Protein AF-A0A813H2X5-F1 (afdb_monomer_lite)

Structure (mmCIF, N/CA/C/O backbone):
data_AF-A0A813H2X5-F1
#
_entry.id   AF-A0A813H2X5-F1
#
loop_
_atom_site.group_PDB
_atom_site.id
_atom_site.type_symbol
_atom_site.label_atom_id
_atom_site.label_alt_id
_atom_site.label_comp_id
_atom_site.label_asym_id
_atom_site.label_entity_id
_atom_site.label_seq_id
_atom_site.pdbx_PDB_ins_code
_atom_site.Cartn_x
_atom_site.Cartn_y
_atom_site.Cartn_z
_atom_site.occupancy
_atom_site.B_iso_or_equiv
_atom_site.auth_seq_id
_atom_site.auth_comp_id
_atom_site.auth_asym_id
_atom_site.auth_atom_id
_atom_site.pdbx_PDB_model_num
ATOM 1 N N . MET A 1 1 ? -0.940 -72.396 16.555 1.00 28.80 1 MET A N 1
ATOM 2 C CA . MET A 1 1 ? -1.279 -72.680 15.144 1.00 28.80 1 MET A CA 1
ATOM 3 C C . MET A 1 1 ? -0.343 -71.810 14.310 1.00 28.80 1 MET A C 1
ATOM 5 O O . MET A 1 1 ? -0.464 -70.601 14.408 1.00 28.80 1 MET A O 1
ATOM 9 N N . CYS A 1 2 ? 0.799 -72.329 13.843 1.00 23.67 2 CYS A N 1
ATOM 10 C CA . CYS A 1 2 ? 0.941 -73.139 12.612 1.00 23.67 2 CYS A CA 1
ATOM 11 C C . CYS A 1 2 ? 0.670 -72.245 11.380 1.00 23.67 2 CYS A C 1
ATOM 13 O O . CYS A 1 2 ? -0.500 -72.025 11.098 1.00 23.67 2 CYS A O 1
ATOM 15 N N . ALA A 1 3 ? 1.621 -71.555 10.729 1.00 30.78 3 ALA A N 1
ATOM 16 C CA . ALA A 1 3 ? 3.042 -71.796 10.380 1.00 30.78 3 ALA A CA 1
ATOM 17 C C . ALA A 1 3 ? 3.265 -72.706 9.154 1.00 30.78 3 ALA A C 1
ATOM 19 O O . ALA A 1 3 ? 2.724 -73.807 9.146 1.00 30.78 3 ALA A O 1
ATOM 20 N N . PHE A 1 4 ? 4.106 -72.267 8.199 1.00 29.14 4 PHE A N 1
ATOM 21 C CA . PHE A 1 4 ? 5.165 -73.069 7.551 1.00 29.14 4 PHE A CA 1
ATOM 22 C C . PHE A 1 4 ? 6.146 -72.205 6.722 1.00 29.14 4 PHE A C 1
ATOM 24 O O . PHE A 1 4 ? 5.754 -71.169 6.195 1.00 29.14 4 PHE A O 1
ATOM 31 N N . ASP A 1 5 ? 7.407 -72.652 6.674 1.00 32.97 5 ASP A N 1
ATOM 32 C CA . ASP A 1 5 ? 8.630 -72.082 6.054 1.00 32.97 5 ASP A CA 1
ATOM 33 C C . ASP A 1 5 ? 9.760 -73.152 6.240 1.00 32.97 5 ASP A C 1
ATOM 35 O O . ASP A 1 5 ? 9.507 -74.097 7.005 1.00 32.97 5 ASP A O 1
ATOM 39 N N . PRO A 1 6 ? 11.020 -73.062 5.740 1.00 67.94 6 PRO A N 1
ATOM 40 C CA . PRO A 1 6 ? 11.612 -72.475 4.524 1.00 67.94 6 PRO A CA 1
ATOM 41 C C . PRO A 1 6 ? 12.123 -73.636 3.593 1.00 67.94 6 PRO A C 1
ATOM 43 O O . PRO A 1 6 ? 11.286 -74.525 3.409 1.00 67.94 6 PRO A O 1
ATOM 46 N N . PRO A 1 7 ? 13.354 -73.748 2.979 1.00 56.94 7 PRO A N 1
ATOM 47 C CA . PRO A 1 7 ? 14.744 -73.440 3.448 1.00 56.94 7 PRO A CA 1
ATOM 48 C C . PRO A 1 7 ? 15.695 -72.792 2.377 1.00 56.94 7 PRO A C 1
ATOM 50 O O . PRO A 1 7 ? 15.273 -72.553 1.253 1.00 56.94 7 PRO A O 1
ATOM 53 N N . ALA A 1 8 ? 17.019 -72.590 2.548 1.00 38.06 8 ALA A N 1
ATOM 54 C CA . ALA A 1 8 ? 17.876 -72.074 3.646 1.00 38.06 8 ALA A CA 1
ATOM 55 C C . ALA A 1 8 ? 19.363 -71.972 3.172 1.00 38.06 8 ALA A C 1
ATOM 57 O O . ALA A 1 8 ? 19.760 -72.783 2.337 1.00 38.06 8 ALA A O 1
ATOM 58 N N . ASN A 1 9 ? 20.190 -71.052 3.725 1.00 29.28 9 ASN A N 1
ATOM 59 C CA . ASN A 1 9 ? 21.574 -71.298 4.238 1.00 29.28 9 ASN A CA 1
ATOM 60 C C . ASN A 1 9 ? 22.358 -70.020 4.673 1.00 29.28 9 ASN A C 1
ATOM 62 O O . ASN A 1 9 ? 21.986 -68.901 4.338 1.00 29.28 9 ASN A O 1
ATOM 66 N N . LEU A 1 10 ? 23.422 -70.226 5.471 1.00 30.28 10 LEU A N 1
ATOM 67 C CA . LEU A 1 10 ? 24.264 -69.278 6.260 1.00 30.28 10 LEU A CA 1
ATOM 68 C C . LEU A 1 10 ? 25.773 -69.677 6.123 1.00 30.28 10 LEU A C 1
ATOM 70 O O . LEU A 1 10 ? 25.998 -70.573 5.303 1.00 30.28 10 LEU A O 1
ATOM 74 N N . PRO A 1 11 ? 26.816 -69.149 6.846 1.00 51.69 11 PRO A N 1
ATOM 75 C CA . PRO A 1 11 ? 26.932 -68.209 8.007 1.00 51.69 11 PRO A CA 1
ATOM 76 C C . PRO A 1 11 ? 27.873 -66.982 7.754 1.00 51.69 11 PRO A C 1
ATOM 78 O O . PRO A 1 11 ? 28.394 -66.859 6.654 1.00 51.69 11 PRO A O 1
ATOM 81 N N . GLN A 1 12 ? 28.179 -65.989 8.621 1.00 32.91 12 GLN A N 1
ATOM 82 C CA . GLN A 1 12 ? 27.922 -65.570 10.032 1.00 32.91 12 GLN A CA 1
ATOM 83 C C . GLN A 1 12 ? 29.188 -65.486 10.940 1.00 32.91 12 GLN A C 1
ATOM 85 O O . GLN A 1 12 ? 29.735 -66.518 11.317 1.00 32.91 12 GLN A O 1
ATOM 90 N N . ALA A 1 13 ? 29.593 -64.256 11.333 1.00 30.38 13 ALA A N 1
ATOM 91 C CA . ALA A 1 13 ? 30.562 -63.873 12.398 1.00 30.38 13 ALA A CA 1
ATOM 92 C C . ALA A 1 13 ? 30.689 -62.318 12.499 1.00 30.38 13 ALA A C 1
ATOM 94 O O . ALA A 1 13 ? 30.362 -61.664 11.514 1.00 30.38 13 ALA A O 1
ATOM 95 N N . PHE A 1 14 ? 31.206 -61.637 13.546 1.00 28.62 14 PHE A N 1
ATOM 96 C CA . PHE A 1 14 ? 31.135 -61.787 15.025 1.00 28.62 14 PHE A CA 1
ATOM 97 C C . PHE A 1 14 ? 31.466 -60.412 15.713 1.00 28.62 14 PHE A C 1
ATOM 99 O O . PHE A 1 14 ? 31.748 -59.435 15.024 1.00 28.62 14 PHE A O 1
ATOM 106 N N . LEU A 1 15 ? 31.433 -60.327 17.054 1.00 33.44 15 LEU A N 1
ATOM 107 C CA . LEU A 1 15 ? 31.802 -59.186 17.952 1.00 33.44 15 LEU A CA 1
ATOM 108 C C . LEU A 1 15 ? 32.946 -59.626 18.935 1.00 33.44 15 LEU A C 1
ATOM 110 O O . LEU A 1 15 ? 33.254 -60.819 18.861 1.00 33.44 15 LEU A O 1
ATOM 114 N N . PRO A 1 16 ? 33.576 -58.820 19.857 1.00 41.69 16 PRO A N 1
ATOM 115 C CA . PRO A 1 16 ? 33.078 -57.609 20.563 1.00 41.69 16 PRO A CA 1
ATOM 116 C C . PRO A 1 16 ? 34.126 -56.522 21.015 1.00 41.69 16 PRO A C 1
ATOM 118 O O . PRO A 1 16 ? 35.284 -56.528 20.609 1.00 41.69 16 PRO A O 1
ATOM 121 N N . SER A 1 17 ? 33.707 -55.632 21.936 1.00 30.89 17 SER A N 1
ATOM 122 C CA . SER A 1 17 ? 34.506 -54.726 22.817 1.00 30.89 17 SER A CA 1
ATOM 123 C C . SER A 1 17 ? 34.285 -55.110 24.311 1.00 30.89 17 SER A C 1
ATOM 125 O O . SER A 1 17 ? 33.489 -56.027 24.534 1.00 30.89 17 SER A O 1
ATOM 127 N N . PRO A 1 18 ? 34.801 -54.419 25.368 1.00 60.88 18 PRO A N 1
ATOM 128 C CA . PRO A 1 18 ? 35.906 -53.448 25.540 1.00 60.88 18 PRO A CA 1
ATOM 129 C C . PRO A 1 18 ? 36.964 -53.979 26.569 1.00 60.88 18 PRO A C 1
ATOM 131 O O . PRO A 1 18 ? 37.093 -55.199 26.683 1.00 60.88 18 PRO A O 1
ATOM 134 N N . PRO A 1 19 ? 37.746 -53.143 27.310 1.00 46.22 19 PRO A N 1
ATOM 135 C CA . PRO A 1 19 ? 37.416 -52.867 28.734 1.00 46.22 19 PRO A CA 1
ATOM 136 C C . PRO A 1 19 ? 37.902 -51.491 29.298 1.00 46.22 19 PRO A C 1
ATOM 138 O O . PRO A 1 19 ? 38.304 -50.603 28.552 1.00 46.22 19 PRO A O 1
ATOM 141 N N . VAL A 1 20 ? 37.850 -51.311 30.632 1.00 32.16 20 VAL A N 1
ATOM 142 C CA . VAL A 1 20 ? 38.129 -50.078 31.422 1.00 32.16 20 VAL A CA 1
ATOM 143 C C . VAL A 1 20 ? 38.960 -50.424 32.684 1.00 32.16 20 VAL A C 1
ATOM 145 O O . VAL A 1 20 ? 38.742 -51.516 33.196 1.00 32.16 20 VAL A O 1
ATOM 148 N N . LEU A 1 21 ? 39.845 -49.534 33.205 1.00 28.89 21 LEU A N 1
ATOM 149 C CA . LEU A 1 21 ? 39.993 -49.141 34.648 1.00 28.89 21 LEU A CA 1
ATOM 150 C C . LEU A 1 21 ? 41.257 -48.285 35.009 1.00 28.89 21 LEU A C 1
ATOM 152 O O . LEU A 1 21 ? 42.390 -48.688 34.785 1.00 28.89 21 LEU A O 1
ATOM 156 N N . THR A 1 22 ? 41.015 -47.134 35.660 1.00 30.25 22 THR A N 1
ATOM 157 C CA . THR A 1 22 ? 41.721 -46.452 36.796 1.00 30.25 22 THR A CA 1
ATOM 158 C C . THR A 1 22 ? 43.211 -46.692 37.172 1.00 30.25 22 THR A C 1
ATOM 160 O O . THR A 1 22 ? 43.576 -47.818 37.501 1.00 30.25 22 THR A O 1
ATOM 163 N N . SER A 1 23 ? 43.986 -45.613 37.446 1.00 28.77 23 SER A N 1
ATOM 164 C CA . SER A 1 23 ? 44.475 -45.196 38.810 1.00 28.77 23 SER A CA 1
ATOM 165 C C . SER A 1 23 ? 45.650 -44.159 38.834 1.00 28.77 23 SER A C 1
ATOM 167 O O . SER A 1 23 ? 46.313 -43.924 37.832 1.00 28.77 23 SER A O 1
ATOM 169 N N . HIS A 1 24 ? 45.870 -43.508 39.993 1.00 32.19 24 HIS A N 1
ATOM 170 C CA . HIS A 1 24 ? 46.960 -42.557 40.379 1.00 32.19 24 HIS A CA 1
ATOM 171 C C . HIS A 1 24 ? 48.002 -43.278 41.308 1.00 32.19 24 HIS A C 1
ATOM 173 O O . HIS A 1 24 ? 47.614 -44.364 41.748 1.00 32.19 24 HIS A O 1
ATOM 179 N N . PRO A 1 25 ? 49.225 -42.769 41.704 1.00 45.41 25 PRO A N 1
ATOM 180 C CA . PRO A 1 25 ? 49.528 -41.370 42.126 1.00 45.41 25 PRO A CA 1
ATOM 181 C C . PRO A 1 25 ? 50.997 -40.780 42.109 1.00 45.41 25 PRO A C 1
ATOM 183 O O . PRO A 1 25 ? 51.996 -41.468 41.957 1.00 45.41 25 PRO A O 1
ATOM 186 N N . THR A 1 26 ? 51.082 -39.457 42.366 1.00 29.23 26 THR A N 1
ATOM 187 C CA . THR A 1 26 ? 52.107 -38.620 43.085 1.00 29.23 26 THR A CA 1
ATOM 188 C C . THR A 1 26 ? 53.646 -38.835 43.049 1.00 29.23 26 THR A C 1
ATOM 190 O O . THR A 1 26 ? 54.148 -39.757 43.687 1.00 29.23 26 THR A O 1
ATOM 193 N N . LEU A 1 27 ? 54.380 -37.789 42.600 1.00 25.11 27 LEU A N 1
ATOM 194 C CA . LEU A 1 27 ? 55.475 -37.024 43.288 1.00 25.11 27 LEU A CA 1
ATOM 195 C C . LEU A 1 27 ? 55.768 -35.719 42.466 1.00 25.11 27 LEU A C 1
ATOM 197 O O . LEU A 1 27 ? 55.386 -35.717 41.300 1.00 25.11 27 LEU A O 1
ATOM 201 N N . ARG A 1 28 ? 56.312 -34.540 42.864 1.00 28.05 28 ARG A N 1
ATOM 202 C CA . ARG A 1 28 ? 56.891 -33.827 44.054 1.00 28.05 28 ARG A CA 1
ATOM 203 C C . ARG A 1 28 ? 58.421 -33.532 44.037 1.00 28.05 28 ARG A C 1
ATOM 205 O O . ARG A 1 28 ? 59.175 -34.389 43.604 1.00 28.05 28 ARG A O 1
ATOM 212 N N . ILE A 1 29 ? 58.821 -32.370 44.616 1.00 28.50 29 ILE A N 1
ATOM 213 C CA . ILE A 1 29 ? 60.183 -31.739 44.719 1.00 28.50 29 ILE A CA 1
ATOM 214 C C . ILE A 1 29 ? 60.594 -31.037 43.391 1.00 28.50 29 ILE A C 1
ATOM 216 O O . ILE A 1 29 ? 60.561 -31.675 42.350 1.00 28.50 29 ILE A O 1
ATOM 220 N N . GLU A 1 30 ? 60.673 -29.693 43.279 1.00 27.39 30 GLU A N 1
ATOM 221 C CA . GLU A 1 30 ? 61.691 -28.701 43.755 1.00 27.39 30 GLU A CA 1
ATOM 222 C C . GLU A 1 30 ? 63.065 -28.824 43.032 1.00 27.39 30 GLU A C 1
ATOM 224 O O . GLU A 1 30 ? 63.452 -29.922 42.661 1.00 27.39 30 GLU A O 1
ATOM 229 N N . MET A 1 31 ? 63.857 -27.771 42.747 1.00 26.34 31 MET A N 1
ATOM 230 C CA . MET A 1 31 ? 63.874 -26.373 43.233 1.00 26.34 31 MET A CA 1
ATOM 231 C C . MET A 1 31 ? 64.320 -25.354 42.135 1.00 26.34 31 MET A C 1
ATOM 233 O O . MET A 1 31 ? 64.331 -25.674 40.952 1.00 26.34 31 MET A O 1
ATOM 237 N N . ALA A 1 32 ? 64.620 -24.101 42.507 1.00 27.66 32 ALA A N 1
ATOM 238 C CA . ALA A 1 32 ? 64.629 -22.913 41.635 1.00 27.66 32 ALA A CA 1
ATOM 239 C C . ALA A 1 32 ? 65.951 -22.547 40.902 1.00 27.66 32 ALA A C 1
ATOM 241 O O . ALA A 1 32 ? 67.027 -23.000 41.280 1.00 27.66 32 ALA A O 1
ATOM 242 N N . ALA A 1 33 ? 65.814 -21.567 39.982 1.00 26.69 33 ALA A N 1
ATOM 243 C CA . ALA A 1 33 ? 66.721 -20.432 39.678 1.00 26.69 33 ALA A CA 1
ATOM 244 C C . ALA A 1 33 ? 67.453 -20.382 38.312 1.00 26.69 33 ALA A C 1
ATOM 246 O O . ALA A 1 33 ? 68.405 -21.120 38.088 1.00 26.69 33 ALA A O 1
ATOM 247 N N . ALA A 1 34 ? 67.112 -19.372 37.487 1.00 28.42 34 ALA A N 1
ATOM 248 C CA . ALA A 1 34 ? 68.069 -18.519 36.751 1.00 28.42 34 ALA A CA 1
ATOM 249 C C . ALA A 1 34 ? 67.405 -17.250 36.148 1.00 28.42 34 ALA A C 1
ATOM 251 O O . ALA A 1 34 ? 66.323 -17.318 35.577 1.00 28.42 34 ALA A O 1
ATOM 252 N N . SER A 1 35 ? 68.092 -16.107 36.287 1.00 32.16 35 SER A N 1
ATOM 253 C CA . SER A 1 35 ? 68.053 -14.859 35.482 1.00 32.16 35 SER A CA 1
ATOM 254 C C . SER A 1 35 ? 66.850 -14.527 34.570 1.00 32.16 35 SER A C 1
ATOM 256 O O . SER A 1 35 ? 66.618 -15.158 33.541 1.00 32.16 35 SER A O 1
ATOM 258 N N . ALA A 1 36 ? 66.212 -13.386 34.848 1.00 41.78 36 ALA A N 1
ATOM 259 C CA . ALA A 1 36 ? 65.221 -12.747 33.982 1.00 41.78 36 ALA A CA 1
ATOM 260 C C . ALA A 1 36 ? 65.775 -12.296 32.610 1.00 41.78 36 ALA A C 1
ATOM 262 O O . ALA A 1 36 ? 66.850 -11.705 32.529 1.00 41.78 36 ALA A O 1
ATOM 263 N N . THR A 1 37 ? 64.984 -12.481 31.543 1.00 41.88 37 THR A N 1
ATOM 264 C CA . THR A 1 37 ? 65.067 -11.678 30.291 1.00 41.88 37 THR A CA 1
ATOM 265 C C . THR A 1 37 ? 63.808 -11.728 29.400 1.00 41.88 37 THR A C 1
ATOM 267 O O . THR A 1 37 ? 63.763 -11.044 28.384 1.00 41.88 37 THR A O 1
ATOM 270 N N . TRP A 1 38 ? 62.753 -12.471 29.772 1.00 36.12 38 TRP A N 1
ATOM 271 C CA . TRP A 1 38 ? 61.613 -12.793 28.886 1.00 36.12 38 TRP A CA 1
ATOM 272 C C . TRP A 1 38 ? 60.228 -12.308 29.370 1.00 36.12 38 TRP A C 1
ATOM 274 O O . TRP A 1 38 ? 59.203 -12.911 29.068 1.00 36.12 38 TRP A O 1
ATOM 284 N N . GLN A 1 39 ? 60.162 -11.183 30.095 1.00 35.19 39 GLN A N 1
ATOM 285 C CA . GLN A 1 39 ? 58.904 -10.644 30.659 1.00 35.19 39 GLN A CA 1
ATOM 286 C C . GLN A 1 39 ? 58.348 -9.370 29.989 1.00 35.19 39 GLN A C 1
ATOM 288 O O . GLN A 1 39 ? 57.443 -8.742 30.529 1.00 35.19 39 GLN A O 1
ATOM 293 N N . ARG A 1 40 ? 58.819 -9.007 28.784 1.00 39.59 40 ARG A N 1
ATOM 294 C CA . ARG A 1 40 ? 58.164 -7.979 27.937 1.00 39.59 40 ARG A CA 1
ATOM 295 C C . ARG A 1 40 ? 57.463 -8.519 26.681 1.00 39.59 40 ARG A C 1
ATOM 297 O O . ARG A 1 40 ? 56.624 -7.817 26.137 1.00 39.59 40 ARG A O 1
ATOM 304 N N . ALA A 1 41 ? 57.719 -9.765 26.274 1.00 42.12 41 ALA A N 1
ATOM 305 C CA . ALA A 1 41 ? 56.999 -10.405 25.163 1.00 42.12 41 ALA A CA 1
ATOM 306 C C . ALA A 1 41 ? 55.630 -10.980 25.593 1.00 42.12 41 ALA A C 1
ATOM 308 O O . ALA A 1 41 ? 54.628 -10.796 24.906 1.00 42.12 41 ALA A O 1
ATOM 309 N N . ALA A 1 42 ? 55.563 -11.626 26.764 1.00 41.47 42 ALA A N 1
ATOM 310 C CA . ALA A 1 42 ? 54.355 -12.319 27.228 1.00 41.47 42 ALA A CA 1
ATOM 311 C C . ALA A 1 42 ? 53.166 -11.386 27.549 1.00 41.47 42 ALA A C 1
ATOM 313 O O . ALA A 1 42 ? 52.016 -11.786 27.399 1.00 41.47 42 ALA A 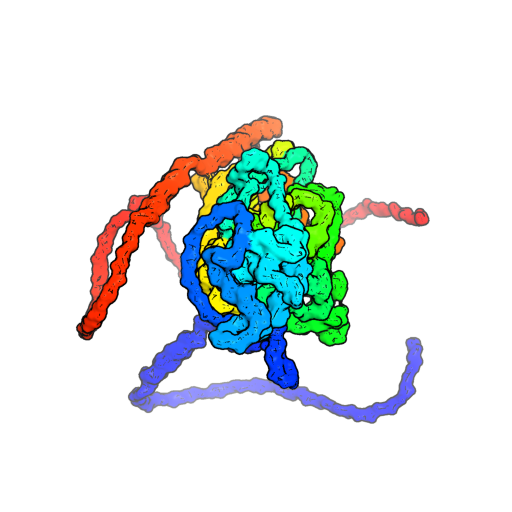O 1
ATOM 314 N N . LEU A 1 43 ? 53.427 -10.137 27.956 1.00 37.12 43 LEU A N 1
ATOM 315 C CA . LEU A 1 43 ? 52.379 -9.153 28.270 1.00 37.12 43 LEU A CA 1
ATOM 316 C C . LEU A 1 43 ? 51.703 -8.564 27.019 1.00 37.12 43 LEU A C 1
ATOM 318 O O . LEU A 1 43 ? 50.524 -8.231 27.075 1.00 37.12 43 LEU A O 1
ATOM 322 N N . LEU A 1 44 ? 52.410 -8.507 25.885 1.00 41.44 44 LEU A N 1
ATOM 323 C CA . LEU A 1 44 ? 51.819 -8.166 24.584 1.00 41.44 44 LEU A CA 1
ATOM 324 C C . LEU A 1 44 ? 50.960 -9.318 24.043 1.00 41.44 44 LEU A C 1
ATOM 326 O O . LEU A 1 44 ? 49.841 -9.084 23.597 1.00 41.44 44 LEU A O 1
ATOM 330 N N . ALA A 1 45 ? 51.433 -10.564 24.167 1.00 46.09 45 ALA A N 1
ATOM 331 C CA . ALA A 1 45 ? 50.651 -11.744 23.792 1.00 46.09 45 ALA A CA 1
ATOM 332 C C . ALA A 1 45 ? 49.352 -11.883 24.615 1.00 46.09 45 ALA A C 1
ATOM 334 O O . ALA A 1 45 ? 48.307 -12.212 24.061 1.00 46.09 45 ALA A O 1
ATOM 335 N N . ALA A 1 46 ? 49.392 -11.580 25.918 1.00 40.66 46 ALA A N 1
ATOM 336 C CA . ALA A 1 46 ? 48.212 -11.639 26.783 1.00 40.66 46 ALA A CA 1
ATOM 337 C C . ALA A 1 46 ? 47.155 -10.564 26.455 1.00 40.66 46 ALA A C 1
ATOM 339 O O . ALA A 1 46 ? 45.964 -10.866 26.486 1.00 40.66 46 ALA A O 1
ATOM 340 N N . LEU A 1 47 ? 47.560 -9.335 26.100 1.00 36.31 47 LEU A N 1
ATOM 341 C CA . LEU A 1 47 ? 46.610 -8.299 25.663 1.00 36.31 47 LEU A CA 1
ATOM 342 C C . LEU A 1 47 ? 45.978 -8.629 24.302 1.00 36.31 47 LEU A C 1
ATOM 344 O O . LEU A 1 47 ? 44.775 -8.443 24.132 1.00 36.31 47 LEU A O 1
ATOM 348 N N . LEU A 1 48 ? 46.762 -9.165 23.359 1.00 38.97 48 LEU A N 1
ATOM 349 C CA . LEU A 1 48 ? 46.269 -9.544 22.029 1.00 38.97 48 LEU A CA 1
ATOM 350 C C . LEU A 1 48 ? 45.291 -10.731 22.050 1.00 38.97 48 LEU A C 1
ATOM 352 O O . LEU A 1 48 ? 44.479 -10.847 21.140 1.00 38.97 48 LEU A O 1
ATOM 356 N N . TRP A 1 49 ? 45.314 -11.578 23.086 1.00 36.38 49 TRP A N 1
ATOM 357 C CA . TRP A 1 49 ? 44.313 -12.642 23.266 1.00 36.38 49 TRP A CA 1
ATOM 358 C C . TRP A 1 49 ? 43.078 -12.203 24.070 1.00 36.38 49 TRP A C 1
ATOM 360 O O . TRP A 1 49 ? 42.004 -12.769 23.890 1.00 36.38 49 TRP A O 1
ATOM 370 N N . ALA A 1 50 ? 43.189 -11.176 24.919 1.00 34.06 50 ALA A N 1
ATOM 371 C CA . ALA A 1 50 ? 42.058 -10.652 25.693 1.00 34.06 50 ALA A CA 1
ATOM 372 C C . ALA A 1 50 ? 41.105 -9.761 24.869 1.00 34.06 50 ALA A C 1
ATOM 374 O O . ALA A 1 50 ? 39.925 -9.670 25.198 1.00 34.06 50 ALA A O 1
ATOM 375 N N . LEU A 1 51 ? 41.596 -9.130 23.795 1.00 33.78 51 LEU A N 1
ATOM 376 C CA . LEU A 1 51 ? 40.782 -8.339 22.858 1.00 33.78 51 LEU A CA 1
ATOM 377 C C . LEU A 1 51 ? 40.153 -9.169 21.722 1.00 33.78 51 LEU A C 1
ATOM 379 O O . LEU A 1 51 ? 39.280 -8.670 21.024 1.00 33.78 51 LEU A O 1
ATOM 383 N N . ALA A 1 52 ? 40.554 -10.434 21.555 1.00 33.66 52 ALA A N 1
ATOM 384 C CA . ALA A 1 52 ? 40.090 -11.319 20.479 1.00 33.66 52 ALA A CA 1
ATOM 385 C C . ALA A 1 52 ? 38.936 -12.264 20.886 1.00 33.66 52 ALA A C 1
ATOM 387 O O . ALA A 1 52 ? 38.581 -13.163 20.130 1.00 33.66 52 ALA A O 1
ATOM 388 N N . ALA A 1 53 ? 38.371 -12.098 22.088 1.00 35.03 53 ALA A N 1
ATOM 389 C CA . ALA A 1 53 ? 37.397 -13.024 22.683 1.00 35.03 53 ALA A CA 1
ATOM 390 C C . ALA A 1 53 ? 36.136 -12.322 23.236 1.00 35.03 53 ALA A C 1
ATOM 392 O O . ALA A 1 53 ? 35.495 -12.830 24.155 1.00 35.03 53 ALA A O 1
ATOM 393 N N . ALA A 1 54 ? 35.806 -11.135 22.711 1.00 34.62 54 ALA A N 1
ATOM 394 C CA . ALA A 1 54 ? 34.725 -10.280 23.216 1.00 34.62 54 ALA A CA 1
ATOM 395 C C . ALA A 1 54 ? 33.843 -9.650 22.115 1.00 34.62 54 ALA A C 1
ATOM 397 O O . ALA A 1 54 ? 33.273 -8.582 22.324 1.00 34.62 54 ALA A O 1
ATOM 398 N N . SER A 1 55 ? 33.682 -10.344 20.986 1.00 28.38 55 SER A N 1
ATOM 399 C CA . SER A 1 55 ? 32.589 -10.117 20.030 1.00 28.38 55 SER A CA 1
ATOM 400 C C . SER A 1 55 ? 31.893 -11.455 19.762 1.00 28.38 55 SER A C 1
ATOM 402 O O . SER A 1 55 ? 32.600 -12.439 19.522 1.00 28.38 55 SER A O 1
ATOM 404 N N . PRO A 1 56 ? 30.549 -11.547 19.787 1.00 28.25 56 PRO A N 1
ATOM 405 C CA . PRO A 1 56 ? 29.871 -12.661 19.135 1.00 28.25 56 PRO A CA 1
ATOM 406 C C . PRO A 1 56 ? 30.186 -12.576 17.636 1.00 28.25 56 PRO A C 1
ATOM 408 O O . PRO A 1 56 ? 30.071 -11.505 17.043 1.00 28.25 56 PRO A O 1
ATOM 411 N N . GLY A 1 57 ? 30.657 -13.674 17.045 1.00 25.11 57 GLY A N 1
ATOM 412 C CA . GLY A 1 57 ? 31.066 -13.679 15.642 1.00 25.11 57 GLY A CA 1
ATOM 413 C C . GLY A 1 57 ? 29.877 -13.421 14.721 1.00 25.11 57 GLY A C 1
ATOM 414 O O . GLY A 1 57 ? 28.894 -14.159 14.774 1.00 25.11 57 GLY A O 1
ATOM 415 N N . LEU A 1 58 ? 29.991 -12.401 13.870 1.00 25.84 58 LEU A N 1
ATOM 416 C CA . LEU A 1 58 ? 29.164 -12.291 12.672 1.00 25.84 58 LEU A CA 1
ATOM 417 C C . LEU A 1 58 ? 29.480 -13.492 11.760 1.00 25.84 58 LEU A C 1
ATOM 419 O O . LEU A 1 58 ? 30.657 -13.847 11.637 1.00 25.84 58 LEU A O 1
ATOM 423 N N . PRO A 1 59 ? 28.482 -14.122 11.121 1.00 27.27 59 PRO A N 1
ATOM 424 C CA . PRO A 1 59 ? 28.726 -15.133 10.101 1.00 27.27 59 PRO A CA 1
ATOM 425 C C . PRO A 1 59 ? 29.181 -14.463 8.792 1.00 27.27 59 PRO A C 1
ATOM 427 O O . PRO A 1 59 ? 28.397 -14.288 7.862 1.00 27.27 59 PRO A O 1
ATOM 430 N N . GLU A 1 60 ? 30.462 -14.094 8.711 1.00 33.56 60 GLU A N 1
ATOM 431 C CA . GLU A 1 60 ? 31.122 -13.789 7.434 1.00 33.56 60 GLU A CA 1
ATOM 432 C C . GLU A 1 60 ? 31.348 -15.086 6.637 1.00 33.56 60 GLU A C 1
ATOM 434 O O . GLU A 1 60 ? 32.445 -15.635 6.630 1.00 33.56 60 GLU A O 1
ATOM 439 N N . ASP A 1 61 ? 30.284 -15.589 6.006 1.00 28.06 61 ASP A N 1
ATOM 440 C CA . ASP A 1 61 ? 30.343 -16.372 4.762 1.00 28.06 61 ASP A CA 1
ATOM 441 C C . ASP A 1 61 ? 28.922 -16.517 4.171 1.00 28.06 61 ASP A C 1
ATOM 443 O O . ASP A 1 61 ? 28.255 -17.543 4.306 1.00 28.06 61 ASP A O 1
ATOM 447 N N . PHE A 1 62 ? 28.463 -15.468 3.477 1.00 31.23 62 PHE A N 1
ATOM 448 C CA . PHE A 1 62 ? 27.370 -15.547 2.495 1.00 31.23 62 PHE A CA 1
ATOM 449 C C . PHE A 1 62 ? 27.901 -15.243 1.078 1.00 31.23 62 PHE A C 1
ATOM 451 O O . PHE A 1 62 ? 27.587 -14.195 0.507 1.00 31.23 62 PHE A O 1
ATOM 458 N N . PRO A 1 63 ? 28.739 -16.117 0.490 1.00 33.88 63 PRO A N 1
ATOM 459 C CA . PRO A 1 63 ? 29.006 -16.060 -0.939 1.00 33.88 63 PRO A CA 1
ATOM 460 C C . PRO A 1 63 ? 27.751 -16.461 -1.735 1.00 33.88 63 PRO A C 1
ATOM 462 O O . PRO A 1 63 ? 27.026 -17.373 -1.346 1.00 33.88 63 PRO A O 1
ATOM 465 N N . GLU A 1 64 ? 27.564 -15.819 -2.891 1.00 32.44 64 GLU A N 1
ATOM 466 C CA . GLU A 1 64 ? 26.694 -16.278 -3.989 1.00 32.44 64 GLU A CA 1
ATOM 467 C C . GLU A 1 64 ? 25.171 -16.313 -3.703 1.00 32.44 64 GLU A C 1
ATOM 469 O O . GLU A 1 64 ? 24.534 -17.359 -3.584 1.00 32.44 64 GLU A O 1
ATOM 474 N N . ASP A 1 65 ? 24.596 -15.102 -3.672 1.00 37.97 65 ASP A N 1
ATOM 475 C CA . ASP A 1 65 ? 23.331 -14.694 -4.324 1.00 37.97 65 ASP A CA 1
ATOM 476 C C . ASP A 1 65 ? 22.585 -15.816 -5.092 1.00 37.97 65 ASP A C 1
ATOM 478 O O . ASP A 1 65 ? 23.010 -16.247 -6.167 1.00 37.97 65 ASP A O 1
ATOM 482 N N . ASP A 1 66 ? 21.438 -16.272 -4.573 1.00 41.91 66 ASP A N 1
ATOM 483 C CA . ASP A 1 66 ? 20.668 -17.376 -5.167 1.00 41.91 66 ASP A CA 1
ATOM 484 C C . ASP A 1 66 ? 19.556 -16.954 -6.140 1.00 41.91 66 ASP A C 1
ATOM 486 O O . ASP A 1 66 ? 18.827 -17.804 -6.664 1.00 41.91 66 ASP A O 1
ATOM 490 N N . GLU A 1 67 ? 19.483 -15.660 -6.447 1.00 43.81 67 GLU A N 1
ATOM 491 C CA . GLU A 1 67 ? 18.827 -15.137 -7.647 1.00 43.81 67 GLU A CA 1
ATOM 492 C C . GLU A 1 67 ? 19.831 -15.050 -8.829 1.00 43.81 67 GLU A C 1
ATOM 494 O O . GLU A 1 67 ? 19.429 -14.963 -9.997 1.00 43.81 67 GLU A O 1
ATOM 499 N N . CYS A 1 68 ? 21.143 -15.147 -8.549 1.00 37.88 68 CYS A N 1
ATOM 500 C CA . CYS A 1 68 ? 22.241 -14.917 -9.494 1.00 37.88 68 CYS A CA 1
ATOM 501 C C . CYS A 1 68 ? 23.349 -16.000 -9.480 1.00 37.88 68 CYS A C 1
ATOM 503 O O . CYS A 1 68 ? 24.518 -15.672 -9.272 1.00 37.88 68 CYS A O 1
ATOM 505 N N . MET A 1 69 ? 23.039 -17.267 -9.803 1.00 35.53 69 MET A N 1
ATOM 506 C CA . MET A 1 69 ? 24.073 -18.305 -10.005 1.00 35.53 69 MET A CA 1
ATOM 507 C C . MET A 1 69 ? 24.101 -18.933 -11.404 1.00 35.53 69 MET A C 1
ATOM 509 O O . MET A 1 69 ? 23.072 -19.303 -11.975 1.00 35.53 69 MET A O 1
ATOM 513 N N . ALA A 1 70 ? 25.319 -19.044 -11.947 1.00 32.31 70 ALA A N 1
ATOM 514 C CA . ALA A 1 70 ? 25.597 -19.404 -13.337 1.00 32.31 70 ALA A CA 1
ATOM 515 C C . ALA A 1 70 ? 25.177 -20.838 -13.705 1.00 32.31 70 ALA A C 1
ATOM 517 O O . ALA A 1 70 ? 25.161 -21.750 -12.875 1.00 32.31 70 ALA A O 1
ATOM 518 N N . ASP A 1 71 ? 24.869 -21.049 -14.987 1.00 35.91 71 ASP A N 1
ATOM 519 C CA . ASP A 1 71 ? 24.574 -22.383 -15.510 1.00 35.91 71 ASP A CA 1
ATOM 520 C C . ASP A 1 71 ? 25.846 -23.174 -15.880 1.00 35.91 71 ASP A C 1
ATOM 522 O O . ASP A 1 71 ? 26.957 -22.647 -15.974 1.00 35.91 71 ASP A O 1
ATOM 526 N N . SER A 1 72 ? 25.679 -24.477 -16.122 1.00 37.06 72 SER A N 1
ATOM 527 C CA . SER A 1 72 ? 26.778 -25.396 -16.460 1.00 37.06 72 SER A CA 1
ATOM 528 C C . SER A 1 72 ? 27.422 -25.160 -17.840 1.00 37.06 72 SER A C 1
ATOM 530 O O . SER A 1 72 ? 28.348 -25.886 -18.203 1.00 37.06 72 SER A O 1
ATOM 532 N N . SER A 1 73 ? 26.981 -24.148 -18.599 1.00 38.94 73 SER A N 1
ATOM 533 C CA . SER A 1 73 ? 27.648 -23.673 -19.820 1.00 38.94 73 SER A CA 1
ATOM 534 C C . SER A 1 73 ? 28.587 -22.480 -19.583 1.00 38.94 73 SER A C 1
ATOM 536 O O . SER A 1 73 ? 29.328 -22.106 -20.492 1.00 38.94 73 SER A O 1
ATOM 538 N N . GLY A 1 74 ? 28.606 -21.913 -18.369 1.00 32.88 74 GLY A N 1
ATOM 539 C CA . GLY A 1 74 ? 29.443 -20.762 -18.016 1.00 32.88 74 GLY A CA 1
ATOM 540 C C . GLY A 1 74 ? 28.842 -19.407 -18.404 1.00 32.88 74 GLY A C 1
ATOM 541 O O . GLY A 1 74 ? 29.576 -18.424 -18.489 1.00 32.88 74 GLY A O 1
ATOM 542 N N . ASN A 1 75 ? 27.528 -19.347 -18.645 1.00 30.75 75 ASN A N 1
ATOM 543 C CA . ASN A 1 75 ? 26.793 -18.093 -18.786 1.00 30.75 75 ASN A CA 1
ATOM 544 C C . ASN A 1 75 ? 26.234 -17.649 -17.424 1.00 30.75 75 ASN A C 1
ATOM 546 O O . ASN A 1 75 ? 25.526 -18.402 -16.749 1.00 30.75 75 ASN A O 1
ATOM 550 N N . ASN A 1 76 ? 26.494 -16.393 -17.054 1.00 32.75 76 ASN A N 1
ATOM 551 C CA . ASN A 1 76 ? 25.936 -15.765 -15.854 1.00 32.75 76 ASN A CA 1
ATOM 552 C C . ASN A 1 76 ? 24.482 -15.329 -16.112 1.00 32.75 76 ASN A C 1
ATOM 554 O O . ASN A 1 76 ? 24.199 -14.145 -16.274 1.00 32.75 76 ASN A O 1
ATOM 558 N N . ASN A 1 77 ? 23.569 -16.298 -16.190 1.00 33.84 77 ASN A N 1
ATOM 559 C CA . ASN A 1 77 ? 22.130 -16.073 -16.334 1.00 33.84 77 ASN A CA 1
ATOM 560 C C . ASN A 1 77 ? 21.469 -15.852 -14.963 1.00 33.84 77 ASN A C 1
ATOM 562 O O . ASN A 1 77 ? 20.818 -16.743 -14.419 1.00 33.84 77 ASN A O 1
ATOM 566 N N . CYS A 1 78 ? 21.634 -14.651 -14.414 1.00 39.44 78 CYS A N 1
ATOM 567 C CA . CYS A 1 78 ? 20.836 -14.164 -13.288 1.00 39.44 78 CYS A CA 1
ATOM 568 C C . CYS A 1 78 ? 19.396 -13.884 -13.749 1.00 39.44 78 CYS A C 1
ATOM 570 O O . CYS A 1 78 ? 19.219 -13.375 -14.859 1.00 39.44 78 CYS A O 1
ATOM 572 N N . SER A 1 79 ? 18.373 -14.139 -12.923 1.00 40.59 79 SER A N 1
ATOM 573 C CA . SER A 1 79 ? 16.972 -13.980 -13.366 1.00 40.59 79 SER A CA 1
ATOM 574 C C . SER A 1 79 ? 16.565 -12.524 -13.642 1.00 40.59 79 SER A C 1
ATOM 576 O O . SER A 1 79 ? 15.663 -12.297 -14.448 1.00 40.59 79 SER A O 1
ATOM 578 N N . LEU A 1 80 ? 17.241 -11.541 -13.025 1.00 40.09 80 LEU A N 1
ATOM 579 C CA . LEU A 1 80 ? 16.926 -10.109 -13.172 1.00 40.09 80 LEU A CA 1
ATOM 580 C C . LEU A 1 80 ? 18.135 -9.192 -13.457 1.00 40.09 80 LEU A C 1
ATOM 582 O O . LEU A 1 80 ? 18.021 -8.264 -14.258 1.00 40.09 80 LEU A O 1
ATOM 586 N N . SER A 1 81 ? 19.314 -9.432 -12.871 1.00 33.16 81 SER A N 1
ATOM 587 C CA . SER A 1 81 ? 20.425 -8.454 -12.908 1.00 33.16 81 SER A CA 1
ATOM 588 C C . SER A 1 81 ? 21.168 -8.332 -14.253 1.00 33.16 81 SER A C 1
ATOM 590 O O . SER A 1 81 ? 21.838 -7.328 -14.491 1.00 33.16 81 SER A O 1
ATOM 592 N N . VAL A 1 82 ? 21.003 -9.284 -15.183 1.00 29.02 82 VAL A N 1
ATOM 593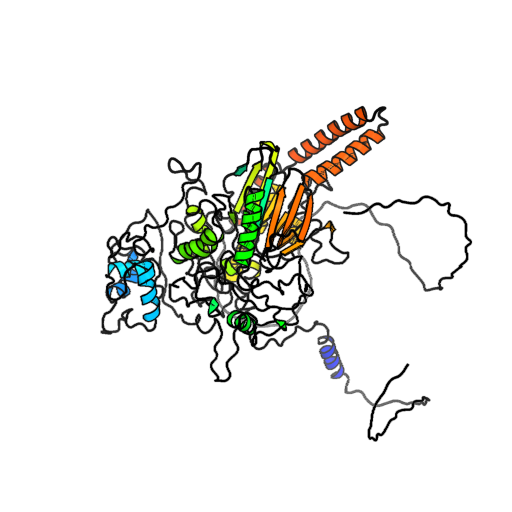 C CA . VAL A 1 82 ? 21.535 -9.185 -16.566 1.00 29.02 82 VAL A CA 1
ATOM 594 C C . VAL A 1 82 ? 20.792 -8.126 -17.394 1.00 29.02 82 VAL A C 1
ATOM 596 O O . VAL A 1 82 ? 21.345 -7.578 -18.349 1.00 29.02 82 VAL A O 1
ATOM 599 N N . LEU A 1 83 ? 19.543 -7.843 -17.025 1.00 31.56 83 LEU A N 1
ATOM 600 C CA . LEU A 1 83 ? 18.631 -6.970 -17.756 1.00 31.56 83 LEU A CA 1
ATOM 601 C C . LEU A 1 83 ? 18.895 -5.490 -17.413 1.00 31.56 83 LEU A C 1
ATOM 603 O O . LEU A 1 83 ? 19.189 -4.673 -18.283 1.00 31.56 83 LEU A O 1
ATOM 607 N N . GLN A 1 84 ? 18.920 -5.159 -16.119 1.00 34.81 84 GLN A N 1
ATOM 608 C CA . GLN A 1 84 ? 18.828 -3.775 -15.630 1.00 34.81 84 GLN A CA 1
ATOM 609 C C . GLN A 1 84 ? 20.114 -2.916 -15.778 1.00 34.81 84 GLN A C 1
ATOM 611 O O . GLN A 1 84 ? 20.056 -1.692 -15.657 1.00 34.81 84 GLN A O 1
ATOM 616 N N . GLN A 1 85 ? 21.287 -3.493 -16.074 1.00 27.22 85 GLN A N 1
ATOM 617 C CA . GLN A 1 85 ? 22.583 -2.793 -15.950 1.00 27.22 85 GLN A CA 1
ATOM 618 C C . GLN A 1 85 ? 23.140 -2.116 -17.230 1.00 27.22 85 GLN A C 1
ATOM 620 O O . GLN A 1 85 ? 24.272 -2.401 -17.637 1.00 27.22 85 GLN A O 1
ATOM 625 N N . ARG A 1 86 ? 22.425 -1.164 -17.868 1.00 25.39 86 ARG A N 1
ATOM 626 C CA . ARG A 1 86 ? 23.007 -0.300 -18.942 1.00 25.39 86 ARG A CA 1
ATOM 627 C C . ARG A 1 86 ? 22.514 1.161 -18.987 1.00 25.39 86 ARG A C 1
ATOM 629 O O . ARG A 1 86 ? 21.611 1.491 -19.750 1.00 25.39 86 ARG A O 1
ATOM 636 N N . GLY A 1 87 ? 23.230 2.077 -18.320 1.00 23.14 87 GLY A N 1
ATOM 637 C CA . GLY A 1 87 ? 23.059 3.533 -18.491 1.00 23.14 87 GLY A CA 1
ATOM 638 C C . GLY A 1 87 ? 24.299 4.362 -18.111 1.00 23.14 87 GLY A C 1
ATOM 639 O O . GLY A 1 87 ? 24.965 4.052 -17.128 1.00 23.14 87 GLY A O 1
ATOM 640 N N . ARG A 1 88 ? 24.627 5.403 -18.899 1.00 22.09 88 ARG A N 1
ATOM 641 C CA . ARG A 1 88 ? 25.596 6.484 -18.582 1.00 22.09 88 ARG A CA 1
ATOM 642 C C . ARG A 1 88 ? 25.238 7.784 -19.349 1.00 22.09 88 ARG A C 1
ATOM 644 O O . ARG A 1 88 ? 24.548 7.686 -20.362 1.00 22.09 88 ARG A O 1
ATOM 651 N N . PRO A 1 89 ? 25.654 8.983 -18.879 1.00 30.11 89 PRO A N 1
ATOM 652 C CA . PRO A 1 89 ? 24.729 10.129 -18.815 1.00 30.11 89 PRO A CA 1
ATOM 653 C C . PRO A 1 89 ? 25.030 11.328 -19.744 1.00 30.11 89 PRO A C 1
ATOM 655 O O . PRO A 1 89 ? 26.100 11.423 -20.347 1.00 30.11 89 PRO A O 1
ATOM 658 N N . ALA A 1 90 ? 24.102 12.297 -19.755 1.00 21.33 90 ALA A N 1
ATOM 659 C CA . ALA A 1 90 ? 24.290 13.692 -20.178 1.00 21.33 90 ALA A CA 1
ATOM 660 C C . ALA A 1 90 ? 23.451 14.650 -19.287 1.00 21.33 90 ALA A C 1
ATOM 662 O O . ALA A 1 90 ? 22.580 14.197 -18.551 1.00 21.33 90 ALA A O 1
ATOM 663 N N . SER A 1 91 ? 23.764 15.951 -19.292 1.00 24.17 91 SER A N 1
ATOM 664 C CA . SER A 1 91 ? 23.447 16.918 -18.217 1.00 24.17 91 SER A CA 1
ATOM 665 C C . SER A 1 91 ? 22.071 17.616 -18.251 1.00 24.17 91 SER A C 1
ATOM 667 O O . SER A 1 91 ? 21.492 17.835 -19.310 1.00 24.17 91 SER A O 1
ATOM 669 N N . LEU A 1 92 ? 21.643 18.057 -17.061 1.00 28.23 92 LEU A N 1
ATOM 670 C CA . LEU A 1 92 ? 20.430 18.814 -16.697 1.00 28.23 92 LEU A CA 1
ATOM 671 C C . LEU A 1 92 ? 20.544 20.338 -16.952 1.00 28.23 92 LEU A C 1
ATOM 673 O O . LEU A 1 92 ? 21.640 20.865 -16.777 1.00 28.23 92 LEU A O 1
ATOM 677 N N . ASP A 1 93 ? 19.430 21.052 -17.219 1.00 25.47 93 ASP A N 1
ATOM 678 C CA . ASP A 1 93 ? 19.173 22.383 -16.607 1.00 25.47 93 ASP A CA 1
ATOM 679 C C . ASP A 1 93 ? 17.714 22.921 -16.734 1.00 25.47 93 ASP A C 1
ATOM 681 O O . ASP A 1 93 ? 17.048 22.702 -17.742 1.00 25.47 93 ASP A O 1
ATOM 685 N N . ALA A 1 94 ? 17.291 23.718 -15.735 1.00 25.88 94 ALA A N 1
ATOM 686 C CA . ALA A 1 94 ? 16.114 24.621 -15.653 1.00 25.88 94 ALA A CA 1
ATOM 687 C C . ALA A 1 94 ? 14.644 24.092 -15.755 1.00 25.88 94 ALA A C 1
ATOM 689 O O . ALA A 1 94 ? 14.293 23.198 -16.514 1.00 25.88 94 ALA A O 1
ATOM 690 N N . ILE A 1 95 ? 13.738 24.710 -14.967 1.00 27.97 95 ILE A N 1
ATOM 691 C CA . ILE A 1 95 ? 12.324 24.312 -14.726 1.00 27.97 95 ILE A CA 1
ATOM 692 C C . ILE A 1 95 ? 11.439 25.576 -14.545 1.00 27.97 95 ILE A C 1
ATOM 694 O O . ILE A 1 95 ? 11.958 26.563 -14.027 1.00 27.97 95 ILE A O 1
ATOM 698 N N . ILE A 1 96 ? 10.122 25.536 -14.871 1.00 27.88 96 ILE A N 1
ATOM 699 C CA . ILE A 1 96 ? 8.951 26.047 -14.073 1.00 27.88 96 ILE A CA 1
ATOM 700 C C . ILE A 1 96 ? 7.689 26.375 -14.921 1.00 27.88 96 ILE A C 1
ATOM 702 O O . ILE A 1 96 ? 7.773 26.990 -15.975 1.00 27.88 96 ILE A O 1
ATOM 706 N N . ALA A 1 97 ? 6.518 26.081 -14.321 1.00 24.77 97 ALA A N 1
ATOM 707 C CA . ALA A 1 97 ? 5.133 26.497 -14.638 1.00 24.77 97 ALA A CA 1
ATOM 708 C C . ALA A 1 97 ? 4.287 25.595 -15.565 1.00 24.77 97 ALA A C 1
ATOM 710 O O . ALA A 1 97 ? 4.578 25.399 -16.737 1.00 24.77 97 ALA A O 1
ATOM 711 N N . ALA A 1 98 ? 3.150 25.129 -15.032 1.00 35.47 98 ALA A N 1
ATOM 712 C CA . ALA A 1 98 ? 2.145 24.339 -15.742 1.00 35.47 98 ALA A CA 1
ATOM 713 C C . ALA A 1 98 ? 0.846 25.131 -15.973 1.00 35.47 98 ALA A C 1
ATOM 715 O O . ALA A 1 98 ? 0.351 25.792 -15.053 1.00 35.47 98 ALA A O 1
ATOM 716 N N . PRO A 1 99 ? 0.234 24.983 -17.159 1.00 34.97 99 PRO A N 1
ATOM 717 C CA . PRO A 1 99 ? -1.222 24.997 -17.260 1.00 34.97 99 PRO A CA 1
ATOM 718 C C . PRO A 1 99 ? -1.796 23.875 -18.151 1.00 34.97 99 PRO A C 1
ATOM 720 O O . PRO A 1 99 ? -1.149 23.335 -19.040 1.00 34.97 99 PRO A O 1
ATOM 723 N N . THR A 1 100 ? -3.065 23.555 -17.893 1.00 34.09 100 THR A N 1
ATOM 724 C CA . THR A 1 100 ? -4.044 22.843 -18.746 1.00 34.09 100 THR A CA 1
ATOM 725 C C . THR A 1 100 ? -3.587 22.334 -20.131 1.00 34.09 100 THR A C 1
ATOM 727 O O . THR A 1 100 ? -3.925 22.948 -21.141 1.00 34.09 100 THR A O 1
ATOM 730 N N . ALA A 1 101 ? -2.935 21.165 -20.169 1.00 47.56 101 ALA A N 1
ATOM 731 C CA . ALA A 1 101 ? -2.826 20.255 -21.324 1.00 47.56 101 ALA A CA 1
ATOM 732 C C . ALA A 1 101 ? -2.678 20.923 -22.711 1.00 47.56 101 ALA A C 1
ATOM 734 O O . ALA A 1 101 ? -3.375 20.571 -23.666 1.00 47.56 101 ALA A O 1
ATOM 735 N N . THR A 1 102 ? -1.765 21.887 -22.828 1.00 68.50 102 THR A N 1
ATOM 736 C CA . THR A 1 102 ? -1.346 22.426 -24.122 1.00 68.50 102 THR A CA 1
ATOM 737 C C . THR A 1 102 ? -0.648 21.328 -24.914 1.00 68.50 102 THR A C 1
ATOM 739 O O . THR A 1 102 ? 0.378 20.807 -24.488 1.00 68.50 102 THR A O 1
ATOM 742 N N . CYS A 1 103 ? -1.193 20.976 -26.075 1.00 78.94 103 CYS A N 1
ATOM 743 C CA . CYS A 1 103 ? -0.408 20.287 -27.089 1.00 78.94 103 CYS A CA 1
ATOM 744 C C . CYS A 1 103 ? 0.534 21.295 -27.765 1.00 78.94 103 CYS A C 1
ATOM 746 O O . CYS A 1 103 ? 0.252 22.496 -27.784 1.00 78.94 103 CYS A O 1
ATOM 748 N N . GLY A 1 104 ? 1.635 20.812 -28.329 1.00 86.19 104 GLY A N 1
ATOM 749 C CA . GLY A 1 104 ? 2.600 21.640 -29.042 1.00 86.19 104 GLY A CA 1
ATOM 750 C C . GLY A 1 104 ? 3.215 20.912 -30.226 1.00 86.19 104 GLY A C 1
ATOM 751 O O . GLY A 1 104 ? 3.163 19.688 -30.310 1.00 86.19 104 GLY A O 1
ATOM 752 N N . THR A 1 105 ? 3.815 21.646 -31.155 1.00 90.38 105 THR A N 1
ATOM 753 C CA . THR A 1 105 ? 4.655 21.037 -32.196 1.00 90.38 105 THR A CA 1
ATOM 754 C C . THR A 1 105 ? 6.028 20.697 -31.625 1.00 90.38 105 THR A C 1
ATOM 756 O O . THR A 1 105 ? 6.544 21.439 -30.786 1.00 90.38 105 THR A O 1
ATOM 759 N N . LEU A 1 106 ? 6.675 19.652 -32.146 1.00 88.75 106 LEU A N 1
ATOM 760 C CA . LEU A 1 106 ? 8.065 19.303 -31.825 1.00 88.75 106 LEU A CA 1
ATOM 761 C C . LEU A 1 106 ? 9.034 20.494 -31.954 1.00 88.75 106 LEU A C 1
ATOM 763 O O . LEU A 1 106 ? 10.062 20.535 -31.290 1.00 88.75 106 LEU A O 1
ATOM 767 N N . ASP A 1 107 ? 8.706 21.481 -32.791 1.00 90.06 107 ASP A N 1
ATOM 768 C CA . ASP A 1 107 ? 9.581 22.620 -33.046 1.00 90.06 107 ASP A CA 1
ATOM 769 C C . ASP A 1 107 ? 9.536 23.741 -31.980 1.00 90.06 107 ASP A C 1
ATOM 771 O O . ASP A 1 107 ? 10.195 24.772 -32.155 1.00 90.06 107 ASP A O 1
ATOM 775 N N . GLN A 1 108 ? 8.819 23.548 -30.868 1.00 88.31 108 GLN A N 1
ATOM 776 C CA . GLN A 1 108 ? 8.777 24.468 -29.720 1.00 88.31 108 GLN A CA 1
ATOM 777 C C . GLN A 1 108 ? 9.836 24.147 -28.646 1.00 88.31 108 GLN A C 1
ATOM 779 O O . GLN A 1 108 ? 10.319 23.021 -28.567 1.00 88.31 108 GLN A O 1
ATOM 784 N N . HIS A 1 109 ? 10.187 25.134 -27.810 1.00 87.25 109 HIS A N 1
ATOM 785 C CA . HIS A 1 109 ? 11.295 25.021 -26.846 1.00 87.25 109 HIS A CA 1
ATOM 786 C C . HIS A 1 109 ? 11.073 23.958 -25.758 1.00 87.25 109 HIS A C 1
ATOM 788 O O . HIS A 1 109 ? 12.006 23.278 -25.347 1.00 87.25 109 HIS A O 1
ATOM 794 N N . GLU A 1 110 ? 9.819 23.723 -25.370 1.00 84.00 110 GLU A N 1
ATOM 795 C CA . GLU A 1 110 ? 9.422 22.672 -24.431 1.00 84.00 110 GLU A CA 1
ATOM 796 C C . GLU A 1 110 ? 9.782 21.264 -24.940 1.00 84.00 110 GLU A C 1
ATOM 798 O O . GLU A 1 110 ? 9.851 20.317 -24.164 1.00 84.00 110 GLU A O 1
ATOM 803 N N . ASN A 1 111 ? 10.011 21.116 -26.247 1.00 85.75 111 ASN A N 1
ATOM 804 C CA . ASN A 1 111 ? 10.363 19.861 -26.902 1.00 85.75 111 ASN A CA 1
ATOM 805 C C . ASN A 1 111 ? 11.843 19.794 -27.318 1.00 85.75 111 ASN A C 1
ATOM 807 O O . ASN A 1 111 ? 12.234 18.814 -27.949 1.00 85.75 111 ASN A O 1
ATOM 811 N N . ASP A 1 112 ? 12.682 20.779 -26.966 1.00 84.81 112 ASP A N 1
ATOM 812 C CA . ASP A 1 112 ? 14.091 20.830 -27.392 1.00 84.81 112 ASP A CA 1
ATOM 813 C C . ASP A 1 112 ? 14.883 19.569 -27.023 1.00 84.81 112 ASP A C 1
ATOM 815 O O . ASP A 1 112 ? 15.664 19.086 -27.844 1.00 84.81 112 ASP A O 1
ATOM 819 N N . ALA A 1 113 ? 14.620 18.987 -25.849 1.00 78.00 113 ALA A N 1
ATOM 820 C CA . ALA A 1 113 ? 15.273 17.764 -25.384 1.00 78.00 113 ALA A CA 1
ATOM 821 C C . ALA A 1 113 ? 15.003 16.537 -26.281 1.00 78.00 113 ALA A C 1
ATOM 823 O O . ALA A 1 113 ? 15.894 15.711 -26.445 1.00 78.00 113 ALA A O 1
ATOM 824 N N . CYS A 1 114 ? 13.820 16.430 -26.902 1.00 80.25 114 CYS A N 1
ATOM 825 C CA . CYS A 1 114 ? 13.451 15.310 -27.783 1.00 80.25 114 CYS A CA 1
ATOM 826 C C . CYS A 1 114 ? 13.517 15.640 -29.288 1.00 80.25 114 CYS A C 1
ATOM 828 O O . CYS A 1 114 ? 13.403 14.750 -30.139 1.00 80.25 114 CYS A O 1
ATOM 830 N N . ARG A 1 115 ? 13.650 16.931 -29.634 1.00 86.62 115 ARG A N 1
ATOM 831 C CA . ARG A 1 115 ? 13.478 17.482 -30.990 1.00 86.62 115 ARG A CA 1
ATOM 832 C C . ARG A 1 115 ? 14.339 16.771 -32.026 1.00 86.62 115 ARG A C 1
ATOM 834 O O . ARG A 1 115 ? 13.867 16.474 -33.126 1.00 86.62 115 ARG A O 1
ATOM 841 N N . ASP A 1 116 ? 15.601 16.537 -31.691 1.00 82.00 116 ASP A N 1
ATOM 842 C CA . ASP A 1 116 ? 16.598 15.978 -32.599 1.00 82.00 116 ASP A CA 1
ATOM 843 C C . ASP A 1 116 ? 16.322 14.482 -32.857 1.00 82.00 116 ASP A C 1
ATOM 845 O O . ASP A 1 116 ? 16.217 14.070 -34.013 1.00 82.00 116 ASP A O 1
ATOM 849 N N . ASP A 1 117 ? 16.098 13.684 -31.810 1.00 78.12 117 ASP A N 1
ATOM 850 C CA . ASP A 1 117 ? 15.850 12.238 -31.917 1.00 78.12 117 ASP A CA 1
ATOM 851 C C . ASP A 1 117 ? 14.572 11.905 -32.693 1.00 78.12 117 ASP A C 1
ATOM 853 O O . ASP A 1 117 ? 14.585 11.041 -33.577 1.00 78.12 117 ASP A O 1
ATOM 857 N N . VAL A 1 118 ? 13.489 12.646 -32.435 1.00 83.38 118 VAL A N 1
ATOM 858 C CA . VAL A 1 118 ? 12.222 12.517 -33.168 1.00 83.38 118 VAL A CA 1
ATOM 859 C C . VAL A 1 118 ? 12.354 13.014 -34.616 1.00 83.38 118 VAL A C 1
ATOM 861 O O . VAL A 1 118 ? 11.770 12.422 -35.524 1.00 83.38 118 VAL A O 1
ATOM 864 N N . THR A 1 119 ? 13.146 14.061 -34.878 1.00 83.94 119 THR A N 1
ATOM 865 C CA . THR A 1 119 ? 13.343 14.592 -36.244 1.00 83.94 119 THR A CA 1
ATOM 866 C C . THR A 1 119 ? 14.242 13.700 -37.106 1.00 83.94 119 THR A C 1
ATOM 868 O O . THR A 1 119 ? 13.990 13.564 -38.303 1.00 83.94 119 THR A O 1
ATOM 871 N N . TYR A 1 120 ? 15.269 13.067 -36.530 1.00 73.69 120 TYR A N 1
ATOM 872 C CA . TYR A 1 120 ? 16.182 12.170 -37.253 1.00 73.69 120 TYR A CA 1
ATOM 873 C C . TYR A 1 120 ? 15.803 10.687 -37.134 1.00 73.69 120 TYR A C 1
ATOM 875 O O . TYR A 1 120 ? 16.567 9.811 -37.554 1.00 73.69 120 TYR A O 1
ATOM 883 N N . PHE A 1 121 ? 14.618 10.370 -36.611 1.00 71.62 121 PHE A N 1
ATOM 884 C CA . PHE A 1 121 ? 14.107 9.006 -36.521 1.00 71.62 121 PHE A CA 1
ATOM 885 C C . PHE A 1 121 ? 14.049 8.326 -37.900 1.00 71.62 121 PHE A C 1
ATOM 887 O O . PHE A 1 121 ? 13.536 8.868 -38.875 1.00 71.62 121 PHE A O 1
ATOM 894 N N . GLY A 1 122 ? 14.617 7.125 -38.008 1.00 59.81 122 GLY A N 1
ATOM 895 C CA . GLY A 1 122 ? 14.682 6.369 -39.262 1.00 59.81 122 GLY A CA 1
ATOM 896 C C . GLY A 1 122 ? 15.788 6.772 -40.250 1.00 59.81 122 GLY A C 1
ATOM 897 O O . GLY A 1 122 ? 16.055 6.003 -41.176 1.00 59.81 122 GLY A O 1
ATOM 898 N N . ALA A 1 123 ? 16.452 7.919 -40.067 1.00 61.44 123 ALA A N 1
ATOM 899 C CA . ALA A 1 123 ? 17.467 8.428 -40.989 1.00 61.44 123 ALA A CA 1
ATOM 900 C C . ALA A 1 123 ? 18.759 7.571 -41.029 1.00 61.44 123 ALA A C 1
ATOM 902 O O . ALA A 1 123 ? 19.210 7.074 -39.990 1.00 61.44 123 ALA A O 1
ATOM 903 N N . PRO A 1 124 ? 19.423 7.424 -42.197 1.00 54.09 124 PRO A N 1
ATOM 904 C CA . PRO A 1 124 ? 20.740 6.791 -42.285 1.00 54.09 124 PRO A CA 1
ATOM 905 C C . PRO A 1 124 ? 21.807 7.557 -41.487 1.00 54.09 124 PRO A C 1
ATOM 907 O O . PRO A 1 124 ? 21.900 8.783 -41.599 1.00 54.09 124 PRO A O 1
ATOM 910 N N . LYS A 1 125 ? 22.661 6.836 -40.739 1.00 50.34 125 LYS A N 1
ATOM 911 C CA . LYS A 1 125 ? 23.810 7.404 -40.003 1.00 50.34 125 LYS A CA 1
ATOM 912 C C . LYS A 1 125 ? 24.707 8.217 -40.943 1.00 50.34 125 LYS A C 1
ATOM 914 O O . LYS A 1 125 ? 25.503 7.663 -41.696 1.00 50.34 125 LYS A O 1
ATOM 919 N N . THR A 1 126 ? 24.594 9.540 -40.876 1.00 48.34 126 THR A N 1
ATOM 920 C CA . THR A 1 126 ? 25.389 10.491 -41.657 1.00 48.34 126 THR A CA 1
ATOM 921 C C . THR A 1 126 ? 25.763 11.679 -40.770 1.00 48.34 126 THR A C 1
ATOM 923 O O . THR A 1 126 ? 24.963 12.139 -39.962 1.00 48.34 126 THR A O 1
ATOM 926 N N . LYS A 1 127 ? 27.008 12.164 -40.886 1.00 48.25 127 LYS A N 1
ATOM 927 C CA . LYS A 1 127 ? 27.545 13.305 -40.108 1.00 48.25 127 LYS A CA 1
ATOM 928 C C . LYS A 1 127 ? 27.414 13.179 -38.574 1.00 48.25 127 LYS A C 1
ATOM 930 O O . LYS A 1 127 ? 27.116 14.153 -37.893 1.00 48.25 127 LYS A O 1
ATOM 935 N N . GLY A 1 128 ? 27.662 11.992 -38.019 1.00 52.00 128 GLY A N 1
ATOM 936 C CA . GLY A 1 128 ? 27.866 11.792 -36.575 1.00 52.00 128 GLY A CA 1
ATOM 937 C C . GLY A 1 128 ? 26.612 11.782 -35.691 1.00 52.00 128 GLY A C 1
ATOM 938 O O . GLY A 1 128 ? 26.668 11.198 -34.612 1.00 52.00 128 GLY A O 1
ATOM 939 N N . LYS A 1 129 ? 25.472 12.331 -36.135 1.00 50.25 129 LYS A N 1
ATOM 940 C CA . LYS A 1 129 ? 24.201 12.163 -35.413 1.00 50.25 129 LYS A CA 1
ATOM 941 C C . LYS A 1 129 ? 23.754 10.697 -35.462 1.00 50.25 129 LYS A C 1
ATOM 943 O O . LYS A 1 129 ? 23.758 10.065 -36.525 1.00 50.25 129 LYS A O 1
ATOM 948 N N . LYS A 1 130 ? 23.363 10.153 -34.305 1.00 51.34 130 LYS A N 1
ATOM 949 C CA . LYS A 1 130 ? 22.588 8.909 -34.246 1.00 51.34 130 LYS A CA 1
ATOM 950 C C . LYS A 1 130 ? 21.185 9.176 -34.807 1.00 51.34 130 LYS A C 1
ATOM 952 O O . LYS A 1 130 ? 20.688 10.294 -34.771 1.00 51.34 130 LYS A O 1
ATOM 957 N N . SER A 1 131 ? 20.551 8.123 -35.302 1.00 54.78 131 SER A N 1
ATOM 958 C CA . SER A 1 131 ? 19.104 8.067 -35.505 1.00 54.78 131 SER A CA 1
ATOM 959 C C . SER A 1 131 ? 18.574 7.028 -34.532 1.00 54.78 131 SER A C 1
ATOM 961 O O . SER A 1 131 ? 19.222 5.985 -34.422 1.00 54.78 131 SER A O 1
ATOM 963 N N . GLY A 1 132 ? 17.421 7.250 -33.892 1.00 53.41 132 GLY A N 1
ATOM 964 C CA . GLY A 1 132 ? 16.837 6.281 -32.952 1.00 53.41 132 GLY A CA 1
ATOM 965 C C . GLY A 1 132 ? 16.744 4.867 -33.541 1.00 53.41 132 GLY A C 1
ATOM 966 O O . GLY A 1 132 ? 17.192 3.907 -32.929 1.00 53.41 132 GLY A O 1
ATOM 967 N N . LYS A 1 133 ? 16.310 4.729 -34.802 1.00 53.28 133 LYS A N 1
ATOM 968 C CA . LYS A 1 133 ? 16.254 3.436 -35.520 1.00 53.28 133 LYS A CA 1
ATOM 969 C C . LYS A 1 133 ? 17.617 2.727 -35.668 1.00 53.28 133 LYS A C 1
ATOM 971 O O . LYS A 1 133 ? 17.660 1.531 -35.926 1.00 53.28 133 LYS A O 1
ATOM 976 N N . ASN A 1 134 ? 18.720 3.465 -35.557 1.00 51.31 134 ASN A N 1
ATOM 977 C CA . ASN A 1 134 ? 20.094 2.962 -35.624 1.00 51.31 134 ASN A CA 1
ATOM 978 C C . ASN A 1 134 ? 20.811 3.022 -34.255 1.00 51.31 134 ASN A C 1
ATOM 980 O O . ASN A 1 134 ? 22.049 2.949 -34.208 1.00 51.31 134 ASN A O 1
ATOM 984 N N . ASP A 1 135 ? 20.063 3.206 -33.166 1.00 54.78 135 ASP A N 1
ATOM 985 C CA . ASP A 1 135 ? 20.534 3.004 -31.799 1.00 54.78 135 ASP A CA 1
ATOM 986 C C . ASP A 1 135 ? 20.476 1.502 -31.437 1.00 54.78 135 ASP A C 1
ATOM 988 O O . ASP A 1 135 ? 19.585 0.808 -31.933 1.00 54.78 135 ASP A O 1
ATOM 992 N N . PRO A 1 136 ? 21.402 0.961 -30.620 1.00 52.47 136 PRO A N 1
ATOM 993 C CA . PRO A 1 136 ? 21.354 -0.441 -30.198 1.00 52.47 136 PRO A CA 1
ATOM 994 C C . PRO A 1 136 ? 20.038 -0.849 -29.525 1.00 52.47 136 PRO A C 1
ATOM 996 O O . PRO A 1 136 ? 19.614 -1.989 -29.687 1.00 52.47 136 PRO A O 1
ATOM 999 N N . ASN A 1 137 ? 19.367 0.079 -28.837 1.00 50.56 137 ASN A N 1
ATOM 1000 C CA . ASN A 1 137 ? 18.134 -0.199 -28.101 1.00 50.56 137 ASN A CA 1
ATOM 1001 C C . ASN A 1 137 ? 16.868 -0.038 -28.968 1.00 50.56 137 ASN A C 1
ATOM 1003 O O . ASN A 1 137 ? 15.756 -0.082 -28.444 1.00 50.56 137 ASN A O 1
ATOM 1007 N N . ALA A 1 138 ? 17.010 0.143 -30.291 1.00 57.53 138 ALA A N 1
ATOM 1008 C CA . ALA A 1 138 ? 15.887 0.400 -31.194 1.00 57.53 138 ALA A CA 1
ATOM 1009 C C . ALA A 1 138 ? 14.762 -0.639 -31.081 1.00 57.53 138 ALA A C 1
ATOM 1011 O O . ALA A 1 138 ? 13.594 -0.274 -31.063 1.00 57.53 138 ALA A O 1
ATOM 1012 N N . GLU A 1 139 ? 15.088 -1.927 -30.965 1.00 57.38 139 GLU A N 1
ATOM 1013 C CA . GLU A 1 139 ? 14.081 -2.993 -30.876 1.00 57.38 139 GLU A CA 1
ATOM 1014 C C . GLU A 1 139 ? 13.217 -2.931 -29.598 1.00 57.38 139 GLU A C 1
ATOM 1016 O O . GLU A 1 139 ? 12.105 -3.459 -29.595 1.00 57.38 139 GLU A O 1
ATOM 1021 N N . GLY A 1 140 ? 13.687 -2.252 -28.544 1.00 55.50 140 GLY A N 1
ATOM 1022 C CA . GLY A 1 140 ? 12.916 -1.965 -27.332 1.00 55.50 140 GLY A CA 1
ATOM 1023 C C . GLY A 1 140 ? 11.770 -1.000 -27.628 1.00 55.50 140 GLY A C 1
ATOM 1024 O O . GLY A 1 140 ? 10.641 -1.430 -27.850 1.00 55.50 140 GLY A O 1
ATOM 1025 N N . PHE A 1 141 ? 12.070 0.297 -27.736 1.00 59.38 141 PHE A N 1
ATOM 1026 C CA . PHE A 1 141 ? 11.046 1.344 -27.880 1.00 59.38 141 PHE A CA 1
ATOM 1027 C C . PHE A 1 141 ? 10.183 1.253 -29.158 1.00 59.38 141 PHE A C 1
ATOM 1029 O O . PHE A 1 141 ? 9.123 1.879 -29.255 1.00 59.38 141 PHE A O 1
ATOM 1036 N N . MET A 1 142 ? 10.599 0.475 -30.166 1.00 67.06 142 MET A N 1
ATOM 1037 C CA . MET A 1 142 ? 9.760 0.156 -31.334 1.00 67.06 142 MET A CA 1
ATOM 1038 C C . MET A 1 142 ? 8.544 -0.723 -30.969 1.00 67.06 142 MET A C 1
ATOM 1040 O O . MET A 1 142 ? 7.648 -0.880 -31.803 1.00 67.06 142 MET A O 1
ATOM 1044 N N . LYS A 1 143 ? 8.489 -1.263 -29.741 1.00 63.38 143 LYS A N 1
ATOM 1045 C CA . LYS A 1 143 ? 7.320 -1.906 -29.119 1.00 63.38 143 LYS A CA 1
ATOM 1046 C C . LYS A 1 143 ? 6.438 -0.856 -28.429 1.00 63.38 143 LYS A C 1
ATOM 1048 O O . LYS A 1 143 ? 5.255 -0.759 -28.763 1.00 63.38 143 LYS A O 1
ATOM 1053 N N . ASP A 1 144 ? 7.025 -0.006 -27.577 1.00 69.94 144 ASP A N 1
ATOM 1054 C CA . ASP A 1 144 ? 6.370 1.091 -26.840 1.00 69.94 144 ASP A CA 1
ATOM 1055 C C . ASP A 1 144 ? 5.483 1.948 -27.752 1.00 69.94 144 ASP A C 1
ATOM 1057 O O . ASP A 1 144 ? 4.354 2.294 -27.400 1.00 69.94 144 ASP A O 1
ATOM 1061 N N . ILE A 1 145 ? 5.959 2.259 -28.965 1.00 78.38 145 ILE A N 1
ATOM 1062 C CA . ILE A 1 145 ? 5.224 3.099 -29.917 1.00 78.38 145 ILE A CA 1
ATOM 1063 C C . ILE A 1 145 ? 3.851 2.522 -30.285 1.00 78.38 145 ILE A C 1
ATOM 1065 O O . ILE A 1 145 ? 2.901 3.286 -30.457 1.00 78.38 145 ILE A O 1
ATOM 1069 N N . MET A 1 146 ? 3.696 1.195 -30.346 1.00 76.00 146 MET A N 1
ATOM 1070 C CA . MET A 1 146 ? 2.404 0.571 -30.633 1.00 76.00 146 MET A CA 1
ATOM 1071 C C . MET A 1 146 ? 1.458 0.669 -29.429 1.00 76.00 146 MET A C 1
ATOM 1073 O O . MET A 1 146 ? 0.271 0.918 -29.627 1.00 76.00 146 MET A O 1
ATOM 1077 N N . ALA A 1 147 ? 1.963 0.549 -28.198 1.00 68.56 147 ALA A N 1
ATOM 1078 C CA . ALA A 1 147 ? 1.161 0.720 -26.984 1.00 68.56 147 ALA A CA 1
ATOM 1079 C C . ALA A 1 147 ? 0.725 2.188 -26.795 1.00 68.56 147 ALA A C 1
ATOM 1081 O O . ALA A 1 147 ? -0.462 2.486 -26.654 1.00 68.56 147 ALA A O 1
ATOM 1082 N N . VAL A 1 148 ? 1.677 3.121 -26.889 1.00 74.75 148 VAL A N 1
ATOM 1083 C CA . VAL A 1 148 ? 1.469 4.557 -26.643 1.00 74.75 148 VAL A CA 1
ATOM 1084 C C . VAL A 1 148 ? 0.661 5.231 -27.755 1.00 74.75 148 VAL A C 1
ATOM 1086 O O . VAL A 1 148 ? -0.260 6.008 -27.481 1.00 74.75 148 VAL A O 1
ATOM 1089 N N . THR A 1 149 ? 1.004 4.968 -29.021 1.00 80.38 149 THR A N 1
ATOM 1090 C CA . THR A 1 149 ? 0.430 5.668 -30.188 1.00 80.38 149 THR A CA 1
ATOM 1091 C C . THR A 1 149 ? -0.664 4.867 -30.886 1.00 80.38 149 THR A C 1
ATOM 1093 O O . THR A 1 149 ? -1.489 5.441 -31.595 1.00 80.38 149 THR A O 1
ATOM 1096 N N . GLY A 1 150 ? -0.717 3.548 -30.665 1.00 77.94 150 GLY A N 1
ATOM 1097 C CA . GLY A 1 150 ? -1.638 2.644 -31.351 1.00 77.94 150 GLY A CA 1
ATOM 1098 C C . GLY A 1 150 ? -1.233 2.351 -32.798 1.00 77.94 150 GLY A C 1
ATOM 1099 O O . GLY A 1 150 ? -2.014 1.730 -33.524 1.00 77.94 150 GLY A O 1
ATOM 1100 N N . VAL A 1 151 ? -0.067 2.823 -33.245 1.00 82.75 151 VAL A N 1
ATOM 1101 C CA . VAL A 1 151 ? 0.425 2.711 -34.621 1.00 82.75 151 VAL A CA 1
ATOM 1102 C C . VAL A 1 151 ? 1.807 2.063 -34.621 1.00 82.75 151 VAL A C 1
ATOM 1104 O O . VAL A 1 151 ? 2.697 2.449 -33.868 1.00 82.75 151 VAL A O 1
ATOM 1107 N N . GLY A 1 152 ? 1.987 1.058 -35.481 1.00 78.81 152 GLY A N 1
ATOM 1108 C CA . GLY A 1 152 ? 3.262 0.360 -35.624 1.00 78.81 152 GLY A CA 1
ATOM 1109 C C . GLY A 1 152 ? 4.335 1.270 -36.222 1.00 78.81 152 GLY A C 1
ATOM 1110 O O . GLY A 1 152 ? 4.045 2.085 -37.103 1.00 78.81 152 GLY A O 1
ATOM 1111 N N . TRP A 1 153 ? 5.582 1.104 -35.777 1.00 75.12 153 TRP A N 1
ATOM 1112 C CA . TRP A 1 153 ? 6.684 2.035 -36.052 1.00 75.12 153 TRP A CA 1
ATOM 1113 C C . TRP A 1 153 ? 6.934 2.332 -37.539 1.00 75.12 153 TRP A C 1
ATOM 1115 O O . TRP A 1 153 ? 7.289 3.453 -37.891 1.00 75.12 153 TRP A O 1
ATOM 1125 N N . HIS A 1 154 ? 6.699 1.358 -38.426 1.00 77.00 154 HIS A N 1
ATOM 1126 C CA . HIS A 1 154 ? 6.812 1.517 -39.882 1.00 77.00 154 HIS A CA 1
ATOM 1127 C C . HIS A 1 154 ? 5.859 2.570 -40.478 1.00 77.00 154 HIS A C 1
ATOM 1129 O O . HIS A 1 154 ? 6.095 3.045 -41.586 1.00 77.00 154 HIS A O 1
ATOM 1135 N N . SER A 1 155 ? 4.777 2.890 -39.768 1.00 82.81 155 SER A N 1
ATOM 1136 C CA . SER A 1 155 ? 3.694 3.791 -40.186 1.00 82.81 155 SER A CA 1
ATOM 1137 C C . SER A 1 155 ? 3.492 4.984 -39.244 1.00 82.81 155 SER A C 1
ATOM 1139 O O . SER A 1 155 ? 2.567 5.766 -39.447 1.00 82.81 155 SER A O 1
ATOM 1141 N N . ALA A 1 156 ? 4.333 5.125 -38.217 1.00 85.06 156 ALA A N 1
ATOM 1142 C CA . ALA A 1 156 ? 4.262 6.228 -37.267 1.00 85.06 156 ALA A CA 1
ATOM 1143 C C . ALA A 1 156 ? 4.723 7.546 -37.913 1.00 85.06 156 ALA A C 1
ATOM 1145 O O . ALA A 1 156 ? 5.744 7.593 -38.602 1.00 85.06 156 ALA A O 1
ATOM 1146 N N . SER A 1 157 ? 3.976 8.627 -37.689 1.00 89.12 157 SER A N 1
ATOM 1147 C CA . SER A 1 157 ? 4.369 9.971 -38.122 1.00 89.12 157 SER A CA 1
ATOM 1148 C C . SER A 1 157 ? 5.380 10.614 -37.156 1.00 89.12 157 SER A C 1
ATOM 1150 O O . SER A 1 157 ? 5.584 10.130 -36.042 1.00 89.12 157 SER A O 1
ATOM 1152 N N . ARG A 1 158 ? 5.968 11.758 -37.547 1.00 88.00 158 ARG A N 1
ATOM 1153 C CA . ARG A 1 158 ? 6.776 12.620 -36.650 1.00 88.00 158 ARG A CA 1
ATOM 1154 C C . ARG A 1 158 ? 6.021 12.966 -35.360 1.00 88.00 158 ARG A C 1
ATOM 1156 O O . ARG A 1 158 ? 6.624 13.015 -34.293 1.00 88.00 158 ARG A O 1
ATOM 1163 N N . ASP A 1 159 ? 4.709 13.148 -35.455 1.00 90.50 159 ASP A N 1
ATOM 1164 C CA . ASP A 1 159 ? 3.850 13.465 -34.321 1.00 90.50 159 ASP A CA 1
ATOM 1165 C C . ASP A 1 159 ? 3.633 12.234 -33.428 1.00 90.50 159 ASP A C 1
ATOM 1167 O O . ASP A 1 159 ? 3.768 12.323 -32.214 1.00 90.50 159 ASP A O 1
ATOM 1171 N N . ASP A 1 160 ? 3.378 11.052 -34.000 1.00 88.69 160 ASP A N 1
ATOM 1172 C CA . ASP A 1 160 ? 3.284 9.810 -33.213 1.00 88.69 160 ASP A CA 1
ATOM 1173 C C . ASP A 1 160 ? 4.611 9.515 -32.481 1.00 88.69 160 ASP A C 1
ATOM 1175 O O . ASP A 1 160 ? 4.615 9.037 -31.348 1.00 88.69 160 ASP A O 1
ATOM 1179 N N . LEU A 1 161 ? 5.745 9.889 -33.077 1.00 87.31 161 LEU A N 1
ATOM 1180 C CA . LEU A 1 161 ? 7.056 9.833 -32.432 1.00 87.31 161 LEU A CA 1
ATOM 1181 C C . LEU A 1 161 ? 7.220 10.890 -31.326 1.00 87.31 161 LEU A C 1
ATOM 1183 O O . LEU A 1 161 ? 7.688 10.549 -30.244 1.00 87.31 161 LEU A O 1
ATOM 1187 N N . GLN A 1 162 ? 6.759 12.131 -31.516 1.00 88.81 162 GLN A N 1
ATOM 1188 C CA . GLN A 1 162 ? 6.687 13.124 -30.431 1.00 88.81 162 GLN A CA 1
ATOM 1189 C C . GLN A 1 162 ? 5.814 12.618 -29.266 1.00 88.81 162 GLN A C 1
ATOM 1191 O O . GLN A 1 162 ? 6.151 12.807 -28.101 1.00 88.81 162 GLN A O 1
ATOM 1196 N N . ARG A 1 163 ? 4.703 11.933 -29.565 1.00 86.31 163 ARG A N 1
ATOM 1197 C CA . ARG A 1 163 ? 3.811 11.316 -28.571 1.00 86.31 163 ARG A CA 1
ATOM 1198 C C . ARG A 1 163 ? 4.500 10.193 -27.793 1.00 86.31 163 ARG A C 1
ATOM 1200 O O . ARG A 1 163 ? 4.332 10.129 -26.578 1.00 86.31 163 ARG A O 1
ATOM 1207 N N . LEU A 1 164 ? 5.291 9.346 -28.461 1.00 82.56 164 LEU A N 1
ATOM 1208 C CA . LEU A 1 164 ? 6.150 8.360 -27.794 1.00 82.56 164 LEU A CA 1
ATOM 1209 C C . LEU A 1 164 ? 7.121 9.055 -26.831 1.00 82.56 164 LEU A C 1
ATOM 1211 O O . LEU A 1 164 ? 7.099 8.771 -25.638 1.00 82.56 164 LEU A O 1
ATOM 1215 N N . TYR A 1 165 ? 7.902 10.014 -27.332 1.00 80.31 165 TYR A N 1
ATOM 1216 C CA . TYR A 1 165 ? 8.917 10.717 -26.545 1.00 80.31 165 TYR A CA 1
ATOM 1217 C C . TYR A 1 165 ? 8.329 11.626 -25.443 1.00 80.31 165 TYR A C 1
ATOM 1219 O O . TYR A 1 165 ? 9.047 12.001 -24.522 1.00 80.31 165 TYR A O 1
ATOM 1227 N N . PHE A 1 166 ? 7.034 11.956 -25.481 1.00 80.50 166 PHE A N 1
ATOM 1228 C CA . PHE A 1 166 ? 6.307 12.592 -24.373 1.00 80.50 166 PHE A CA 1
ATOM 1229 C C . PHE A 1 166 ? 5.906 11.584 -23.276 1.00 80.50 166 PHE A C 1
ATOM 1231 O O . PHE A 1 166 ? 6.067 11.861 -22.089 1.00 80.50 166 PHE A O 1
ATOM 1238 N N . CYS A 1 167 ? 5.378 10.419 -23.666 1.00 75.62 167 CYS A N 1
ATOM 1239 C CA . CYS A 1 167 ? 4.768 9.438 -22.757 1.00 75.62 167 CYS A CA 1
ATOM 1240 C C . CYS A 1 167 ? 5.739 8.420 -22.138 1.00 75.62 167 CYS A C 1
ATOM 1242 O O . CYS A 1 167 ? 5.488 7.943 -21.032 1.00 75.62 167 CYS A O 1
ATOM 1244 N N . ALA A 1 168 ? 6.771 8.038 -22.889 1.00 71.88 168 ALA A N 1
ATOM 1245 C CA . ALA A 1 168 ? 7.679 6.927 -22.616 1.00 71.88 168 ALA A CA 1
ATOM 1246 C C . ALA A 1 168 ? 9.036 7.216 -23.296 1.00 71.88 168 ALA A C 1
ATOM 1248 O O . ALA A 1 168 ? 9.319 6.656 -24.356 1.00 71.88 168 ALA A O 1
ATOM 1249 N N . PRO A 1 169 ? 9.832 8.171 -22.778 1.00 69.62 169 PRO A N 1
ATOM 1250 C CA . PRO A 1 169 ? 10.961 8.767 -23.496 1.00 69.62 169 PRO A CA 1
ATOM 1251 C C . PRO A 1 169 ? 12.120 7.784 -23.745 1.00 69.62 169 PRO A C 1
ATOM 1253 O O . PRO A 1 169 ? 12.858 7.457 -22.810 1.00 69.62 169 PRO A O 1
ATOM 1256 N N . PRO A 1 170 ? 12.368 7.353 -24.997 1.00 62.47 170 PRO A N 1
ATOM 1257 C CA . PRO A 1 170 ? 13.463 6.439 -25.294 1.00 62.47 170 PRO A CA 1
ATOM 1258 C C . PRO A 1 170 ? 14.814 7.117 -25.048 1.00 62.47 170 PRO A C 1
ATOM 1260 O O . PRO A 1 170 ? 15.125 8.142 -25.653 1.00 62.47 170 PRO A O 1
ATOM 1263 N N . GLY A 1 171 ? 15.616 6.552 -24.143 1.00 58.91 171 GLY A N 1
ATOM 1264 C CA . GLY A 1 171 ? 16.893 7.145 -23.729 1.00 58.91 171 GLY A CA 1
ATOM 1265 C C . GLY A 1 171 ? 16.764 8.380 -22.824 1.00 58.91 171 GLY A C 1
ATOM 1266 O O . GLY A 1 171 ? 17.743 9.097 -22.656 1.00 58.91 171 GLY A O 1
ATOM 1267 N N . GLY A 1 172 ? 15.583 8.650 -22.250 1.00 58.44 172 GLY A N 1
ATOM 1268 C CA . GLY A 1 172 ? 15.365 9.743 -21.290 1.00 58.44 172 GLY A CA 1
ATOM 1269 C C . GLY A 1 172 ? 15.197 11.143 -21.898 1.00 58.44 172 GLY A C 1
ATOM 1270 O O . GLY A 1 172 ? 14.918 12.094 -21.175 1.00 58.44 172 GLY A O 1
ATOM 1271 N N . HIS A 1 173 ? 15.312 11.288 -23.219 1.00 69.81 173 HIS A N 1
ATOM 1272 C CA . HIS A 1 173 ? 15.177 12.561 -23.937 1.00 69.81 173 HIS A CA 1
ATOM 1273 C C . HIS A 1 173 ? 13.696 12.988 -24.066 1.00 69.81 173 HIS A C 1
ATOM 1275 O O . HIS A 1 173 ? 13.101 12.884 -25.137 1.00 69.81 173 HIS A O 1
ATOM 1281 N N . GLN A 1 174 ? 13.053 13.405 -22.971 1.00 75.56 174 GLN A N 1
ATOM 1282 C CA . GLN A 1 174 ? 11.598 13.612 -22.941 1.00 75.56 174 GLN A CA 1
ATOM 1283 C C . GLN A 1 174 ? 11.122 14.873 -23.685 1.00 75.56 174 GLN A C 1
ATOM 1285 O O . GLN A 1 174 ? 11.697 15.952 -23.558 1.00 75.56 174 GLN A O 1
ATOM 1290 N N . CYS A 1 175 ? 10.022 14.753 -24.434 1.00 79.94 175 CYS A N 1
ATOM 1291 C CA . CYS A 1 175 ? 9.278 15.907 -24.946 1.00 79.94 175 CYS A CA 1
ATOM 1292 C C . CYS A 1 175 ? 8.443 16.535 -23.821 1.00 79.94 175 CYS A C 1
ATOM 1294 O O . CYS A 1 175 ? 7.668 15.828 -23.181 1.00 79.94 175 CYS A O 1
ATOM 1296 N N . GLY A 1 176 ? 8.514 17.853 -23.618 1.00 74.56 176 GLY A N 1
ATOM 1297 C CA . GLY A 1 176 ? 7.692 18.550 -22.623 1.00 74.56 176 GLY A CA 1
ATOM 1298 C C . GLY A 1 176 ? 6.217 18.711 -23.015 1.00 74.56 176 GLY A C 1
ATOM 1299 O O . GLY A 1 176 ? 5.373 18.854 -22.132 1.00 74.56 176 GLY A O 1
ATOM 1300 N N . LEU A 1 177 ? 5.876 18.659 -24.312 1.00 83.38 177 LEU A N 1
ATOM 1301 C CA . LEU A 1 177 ? 4.496 18.768 -24.810 1.00 83.38 177 LEU A CA 1
ATOM 1302 C C . LEU A 1 177 ? 4.134 17.620 -25.771 1.00 83.38 177 LEU A C 1
ATOM 1304 O O . LEU A 1 177 ? 4.917 17.301 -26.672 1.00 83.38 177 LEU A O 1
ATOM 1308 N N . PRO A 1 178 ? 2.916 17.052 -25.680 1.00 86.44 178 PRO A N 1
ATOM 1309 C CA . PRO A 1 178 ? 2.429 16.082 -26.652 1.00 86.44 178 PRO A CA 1
ATOM 1310 C C . PRO A 1 178 ? 2.023 16.787 -27.958 1.00 86.44 178 PRO A C 1
ATOM 1312 O O . PRO A 1 178 ? 1.713 17.983 -27.944 1.00 86.44 178 PRO A O 1
ATOM 1315 N N . PRO A 1 179 ? 1.957 16.075 -29.093 1.00 90.94 179 PRO A N 1
ATOM 1316 C CA . PRO A 1 179 ? 1.604 16.678 -30.372 1.00 90.94 179 PRO A CA 1
ATOM 1317 C C . PRO A 1 179 ? 0.114 17.057 -30.449 1.00 90.94 179 PRO A C 1
ATOM 1319 O O . PRO A 1 179 ? -0.751 16.433 -29.826 1.00 90.94 179 PRO A O 1
ATOM 1322 N N . CYS A 1 180 ? -0.207 18.080 -31.247 1.00 87.56 180 CYS A N 1
ATOM 1323 C CA . CYS A 1 180 ? -1.600 18.475 -31.506 1.00 87.56 180 CYS A CA 1
ATOM 1324 C C . CYS A 1 180 ? -2.305 17.579 -32.538 1.00 87.56 180 CYS A C 1
ATOM 1326 O O . CYS A 1 180 ? -3.518 17.377 -32.453 1.00 87.56 180 CYS A O 1
ATOM 1328 N N . SER A 1 181 ? -1.550 17.034 -33.489 1.00 88.44 181 SER A N 1
ATOM 1329 C CA . SER A 1 181 ? -1.965 16.021 -34.465 1.00 88.44 181 SER A CA 1
ATOM 1330 C C . SER A 1 181 ? -1.289 14.679 -34.159 1.00 88.44 181 SER A C 1
ATOM 1332 O O . SER A 1 181 ? -0.415 14.606 -33.305 1.00 88.44 181 SER A O 1
ATOM 1334 N N . CYS A 1 182 ? -1.775 13.589 -34.753 1.00 88.69 182 CYS A N 1
ATOM 1335 C CA . CYS A 1 182 ? -1.235 12.227 -34.647 1.00 88.69 182 CYS A CA 1
ATOM 1336 C C . CYS A 1 182 ? -2.087 11.290 -35.517 1.00 88.69 182 CYS A C 1
ATOM 1338 O O . CYS A 1 182 ? -3.196 11.651 -35.923 1.00 88.69 182 CYS A O 1
ATOM 1340 N N . SER A 1 183 ? -1.624 10.063 -35.750 1.00 89.81 183 SER A N 1
ATOM 1341 C CA . SER A 1 183 ? -2.343 9.082 -36.575 1.00 89.81 183 SER A CA 1
ATOM 1342 C C . SER A 1 183 ? -3.559 8.455 -35.874 1.00 89.81 183 SER A C 1
ATOM 1344 O O . SER A 1 183 ? -4.478 7.985 -36.545 1.00 89.81 183 SER A O 1
ATOM 1346 N N . LYS A 1 184 ? -3.598 8.455 -34.532 1.00 85.12 184 LYS A N 1
ATOM 1347 C CA . LYS A 1 184 ? -4.737 7.965 -33.726 1.00 85.12 184 LYS A CA 1
ATOM 1348 C C . LYS A 1 184 ? -5.100 8.914 -32.572 1.00 85.12 184 LYS A C 1
ATOM 1350 O O . LYS A 1 184 ? -4.607 8.734 -31.454 1.00 85.12 184 LYS A O 1
ATOM 1355 N N . PRO A 1 185 ? -5.957 9.922 -32.813 1.00 80.31 185 PRO A N 1
ATOM 1356 C CA . PRO A 1 185 ? -6.442 10.826 -31.772 1.00 80.31 185 PRO A CA 1
ATOM 1357 C C . PRO A 1 185 ? -7.195 10.093 -30.644 1.00 80.31 185 PRO A C 1
ATOM 1359 O O . PRO A 1 185 ? -7.830 9.078 -30.920 1.00 80.31 185 PRO A O 1
ATOM 1362 N N . PRO A 1 186 ? -7.187 10.610 -29.398 1.00 80.19 186 PRO A N 1
ATOM 1363 C CA . PRO A 1 186 ? -6.584 11.876 -28.977 1.00 80.19 186 PRO A CA 1
ATOM 1364 C C . PRO A 1 186 ? -5.059 11.804 -28.870 1.00 80.19 186 PRO A C 1
ATOM 1366 O O . PRO A 1 186 ? -4.503 10.814 -28.409 1.00 80.19 186 PRO A O 1
ATOM 1369 N N . CYS A 1 187 ? -4.392 12.875 -29.298 1.00 81.62 187 CYS A N 1
ATOM 1370 C CA . CYS A 1 187 ? -2.933 12.934 -29.441 1.00 81.62 187 CYS A CA 1
ATOM 1371 C C . CYS A 1 187 ? -2.208 13.367 -28.157 1.00 81.62 187 CYS A C 1
ATOM 1373 O O . CYS A 1 187 ? -1.067 12.986 -27.926 1.00 81.62 187 CYS A O 1
ATOM 1375 N N . HIS A 1 188 ? -2.922 14.064 -27.269 1.00 76.38 188 HIS A N 1
ATOM 1376 C CA . HIS A 1 188 ? -2.496 14.454 -25.921 1.00 76.38 188 HIS A CA 1
ATOM 1377 C C . HIS A 1 188 ? -2.626 13.318 -24.880 1.00 76.38 188 HIS A C 1
ATOM 1379 O O . HIS A 1 188 ? -2.866 13.583 -23.704 1.00 76.38 188 HIS A O 1
ATOM 1385 N N . SER A 1 189 ? -2.566 12.049 -25.298 1.00 71.88 189 SER A N 1
ATOM 1386 C CA . SER A 1 189 ? -2.781 10.885 -24.424 1.00 71.88 189 SER A CA 1
ATOM 1387 C C . SER A 1 189 ? -1.811 9.747 -24.738 1.00 71.88 189 SER A C 1
ATOM 1389 O O . SER A 1 189 ? -1.389 9.594 -25.882 1.00 71.88 189 SER A O 1
ATOM 1391 N N . CYS A 1 190 ? -1.533 8.886 -23.762 1.00 74.75 190 CYS A N 1
ATOM 1392 C CA . CYS A 1 190 ? -0.621 7.747 -23.914 1.00 74.75 190 CYS A CA 1
ATOM 1393 C C . CYS A 1 190 ? -1.328 6.418 -24.250 1.00 74.75 190 CYS A C 1
ATOM 1395 O O . CYS A 1 190 ? -0.775 5.355 -24.004 1.00 74.75 190 CYS A O 1
ATOM 1397 N N . PHE A 1 191 ? -2.565 6.469 -24.761 1.00 72.06 191 PHE A N 1
ATOM 1398 C CA . PHE A 1 191 ? -3.480 5.315 -24.800 1.00 72.06 191 PHE A CA 1
ATOM 1399 C C . PHE A 1 191 ? -3.883 4.868 -26.215 1.00 72.06 191 PHE A C 1
ATOM 1401 O O . PHE A 1 191 ? -5.001 4.409 -26.434 1.00 72.06 191 PHE A O 1
ATOM 1408 N N . GLY A 1 192 ? -3.018 5.046 -27.213 1.00 69.19 192 GLY A N 1
ATOM 1409 C CA . GLY A 1 192 ? -3.172 4.413 -28.529 1.00 69.19 192 GLY A CA 1
ATOM 1410 C C . GLY A 1 192 ? -4.408 4.786 -29.365 1.00 69.19 192 GLY A C 1
ATOM 1411 O O . GLY A 1 192 ? -4.794 4.040 -30.268 1.00 69.19 192 GLY A O 1
ATOM 1412 N N . GLY A 1 193 ? -5.045 5.921 -29.063 1.00 61.78 193 GLY A N 1
ATOM 1413 C CA . GLY A 1 193 ? -6.326 6.350 -29.645 1.00 61.78 193 GLY A CA 1
ATOM 1414 C C . GLY A 1 193 ? -7.548 6.109 -28.749 1.00 61.78 193 GLY A C 1
ATOM 1415 O O . GLY A 1 193 ? -8.646 6.566 -29.061 1.00 61.78 193 GLY A O 1
ATOM 1416 N N . VAL A 1 194 ? -7.375 5.456 -27.598 1.00 64.25 194 VAL A N 1
ATOM 1417 C CA . VAL A 1 194 ? -8.360 5.484 -26.511 1.00 64.25 194 VAL A CA 1
ATOM 1418 C C . VAL A 1 194 ? -8.317 6.865 -25.840 1.00 64.25 194 VAL A C 1
ATOM 1420 O O . VAL A 1 194 ? -7.274 7.530 -25.770 1.00 64.25 194 VAL A O 1
ATOM 1423 N N . ALA A 1 195 ? -9.471 7.331 -25.358 1.00 58.72 195 ALA A N 1
ATOM 1424 C CA . ALA A 1 195 ? -9.538 8.552 -24.565 1.00 58.72 195 ALA A CA 1
ATOM 1425 C C . ALA A 1 195 ? -8.705 8.403 -23.276 1.00 58.72 195 ALA A C 1
ATOM 1427 O O . ALA A 1 195 ? -8.767 7.338 -22.660 1.00 58.72 195 ALA A O 1
ATOM 1428 N N . PRO A 1 196 ? -7.963 9.439 -22.834 1.00 63.06 196 PRO A N 1
ATOM 1429 C CA . PRO A 1 196 ? -7.298 9.387 -21.536 1.00 63.06 196 PRO A CA 1
ATOM 1430 C C . PRO A 1 196 ? -8.327 9.116 -20.426 1.00 63.06 196 PRO A C 1
ATOM 1432 O O . PRO A 1 196 ? -9.475 9.578 -20.540 1.00 63.06 196 PRO A O 1
ATOM 1435 N N . PRO A 1 197 ? -7.943 8.398 -19.353 1.00 67.06 197 PRO A N 1
ATOM 1436 C CA . PRO A 1 197 ? -8.824 8.189 -18.215 1.00 67.06 197 PRO A CA 1
ATOM 1437 C C . PRO A 1 197 ? -9.289 9.550 -17.690 1.00 67.06 197 PRO A C 1
ATOM 1439 O O . PRO A 1 197 ? -8.528 10.516 -17.626 1.00 67.06 197 PRO A O 1
ATOM 1442 N N . LYS A 1 198 ? -10.576 9.661 -17.363 1.00 76.06 198 LYS A N 1
ATOM 1443 C CA . LYS A 1 198 ? -11.146 10.913 -16.858 1.00 76.06 198 LYS A CA 1
ATOM 1444 C C . LYS A 1 198 ? -11.040 10.922 -15.345 1.00 76.06 198 LYS A C 1
ATOM 1446 O O . LYS A 1 198 ? -11.481 9.972 -14.705 1.00 76.06 198 LYS A O 1
ATOM 1451 N N . ARG A 1 199 ? -10.513 12.013 -14.781 1.00 84.50 199 ARG A N 1
ATOM 1452 C CA . ARG A 1 199 ? -10.524 12.210 -13.328 1.00 84.50 199 ARG A CA 1
ATOM 1453 C C . ARG A 1 199 ? -11.953 12.136 -12.792 1.00 84.50 199 ARG A C 1
ATOM 1455 O O . ARG A 1 199 ? -12.871 12.702 -13.391 1.00 84.50 199 ARG A O 1
ATOM 1462 N N . VAL A 1 200 ? -12.135 11.438 -11.678 1.00 85.88 200 VAL A N 1
ATOM 1463 C CA . VAL A 1 200 ? -13.450 11.227 -11.067 1.00 85.88 200 VAL A CA 1
ATOM 1464 C C . VAL A 1 200 ? -13.903 12.471 -10.311 1.00 85.88 200 VAL A C 1
ATOM 1466 O O . VAL A 1 200 ? -13.146 13.070 -9.550 1.00 85.88 200 VAL A O 1
ATOM 1469 N N . SER A 1 201 ? -15.169 12.854 -10.483 1.00 83.19 201 SER A N 1
ATOM 1470 C CA . SER A 1 201 ? -15.777 13.883 -9.638 1.00 83.19 201 SER A CA 1
ATOM 1471 C C . SER A 1 201 ? -16.183 13.254 -8.309 1.00 83.19 201 SER A C 1
ATOM 1473 O O . SER A 1 201 ? -17.110 12.444 -8.267 1.00 83.19 201 SER A O 1
ATOM 1475 N N . ARG A 1 202 ? -15.498 13.625 -7.226 1.00 87.44 202 ARG A N 1
ATOM 1476 C CA . ARG A 1 202 ? -15.880 13.260 -5.854 1.00 87.44 202 ARG A CA 1
ATOM 1477 C C . ARG A 1 202 ? -16.902 14.273 -5.291 1.00 87.44 202 ARG A C 1
ATOM 1479 O O . ARG A 1 202 ? -16.982 15.390 -5.810 1.00 87.44 202 ARG A O 1
ATOM 1486 N N . PRO A 1 203 ? -17.698 13.918 -4.263 1.00 85.00 203 PRO A N 1
ATOM 1487 C CA . PRO A 1 203 ? -18.644 14.848 -3.639 1.00 85.00 203 PRO A CA 1
ATOM 1488 C C . PRO A 1 203 ? -17.971 16.117 -3.093 1.00 85.00 203 PRO A C 1
ATOM 1490 O O . PRO A 1 203 ? -16.869 16.062 -2.537 1.00 85.00 203 PRO A O 1
ATOM 1493 N N . GLY A 1 204 ? -18.636 17.266 -3.238 1.00 83.38 204 GLY A N 1
ATOM 1494 C CA . GLY A 1 204 ? -18.118 18.562 -2.790 1.00 83.38 204 GLY A CA 1
ATOM 1495 C C . GLY A 1 204 ? -17.072 19.177 -3.728 1.00 83.38 204 GLY A C 1
ATOM 1496 O O . GLY A 1 204 ? -16.421 20.155 -3.361 1.00 83.38 204 GLY A O 1
ATOM 1497 N N . CYS A 1 205 ? -16.904 18.618 -4.930 1.00 86.25 205 CYS A N 1
ATOM 1498 C CA . CYS A 1 205 ? -16.042 19.165 -5.981 1.00 86.25 205 CYS A CA 1
ATOM 1499 C C . CYS A 1 205 ? -16.812 19.966 -7.042 1.00 86.25 205 CYS A C 1
ATOM 1501 O O . CYS A 1 205 ? -16.195 20.562 -7.932 1.00 86.25 205 CYS A O 1
ATOM 1503 N N . GLU A 1 206 ? -18.146 20.024 -6.932 1.00 82.88 206 GLU A N 1
ATOM 1504 C CA . GLU A 1 206 ? -18.998 20.876 -7.763 1.00 82.88 206 GLU A CA 1
ATOM 1505 C C . GLU A 1 206 ? -18.504 22.337 -7.791 1.00 82.88 206 GLU A C 1
ATOM 1507 O O . GLU A 1 206 ? -17.965 22.860 -6.816 1.00 82.88 206 GLU A O 1
ATOM 1512 N N . GLY A 1 207 ? -18.670 23.016 -8.931 1.00 73.44 207 GLY A N 1
ATOM 1513 C CA . GLY A 1 207 ? -18.284 24.426 -9.080 1.00 73.44 207 GLY A CA 1
ATOM 1514 C C . GLY A 1 207 ? -16.774 24.712 -9.099 1.00 73.44 207 GLY A C 1
ATOM 1515 O O . GLY A 1 207 ? -16.391 25.879 -9.104 1.00 73.44 207 GLY A O 1
ATOM 1516 N N . GLY A 1 208 ? -15.914 23.686 -9.141 1.00 73.00 208 GLY A N 1
ATOM 1517 C CA . GLY A 1 208 ? -14.454 23.854 -9.168 1.00 73.00 208 GLY A CA 1
ATOM 1518 C C . GLY A 1 208 ? -13.817 23.857 -7.776 1.00 73.00 208 GLY A C 1
ATOM 1519 O O . GLY A 1 208 ? -12.934 24.673 -7.496 1.00 73.00 208 GLY A O 1
ATOM 1520 N N . GLY A 1 209 ? -14.273 22.954 -6.901 1.00 75.88 209 GLY A N 1
ATOM 1521 C CA . GLY A 1 209 ? -13.748 22.796 -5.545 1.00 75.88 209 GLY A CA 1
ATOM 1522 C C . GLY A 1 209 ? -12.221 22.634 -5.495 1.00 75.88 209 GLY A C 1
ATOM 1523 O O . GLY A 1 209 ? -11.610 21.991 -6.352 1.00 75.88 209 GLY A O 1
ATOM 1524 N N . LYS A 1 210 ? -11.600 23.227 -4.467 1.00 80.50 210 LYS A N 1
ATOM 1525 C CA . LYS A 1 210 ? -10.143 23.202 -4.213 1.00 80.50 210 LYS A CA 1
ATOM 1526 C C . LYS A 1 210 ? -9.743 22.287 -3.046 1.00 80.50 210 LYS A C 1
ATOM 1528 O O . LYS A 1 210 ? -8.684 22.469 -2.455 1.00 80.50 210 LYS A O 1
ATOM 1533 N N . GLY A 1 211 ? -10.620 21.359 -2.665 1.00 88.62 211 GLY A N 1
ATOM 1534 C CA . GLY A 1 211 ? -10.307 20.351 -1.655 1.00 88.62 211 GLY A CA 1
ATOM 1535 C C . GLY A 1 211 ? -9.314 19.314 -2.183 1.00 88.62 211 GLY A C 1
ATOM 1536 O O . GLY A 1 211 ? -9.245 19.077 -3.390 1.00 88.62 211 GLY A O 1
ATOM 1537 N N . ILE A 1 212 ? -8.590 18.674 -1.264 1.00 94.38 212 ILE A N 1
ATOM 1538 C CA . ILE A 1 212 ? -7.646 17.572 -1.523 1.00 94.38 212 ILE A CA 1
ATOM 1539 C C . ILE A 1 212 ? -8.270 16.447 -2.371 1.00 94.38 212 ILE A C 1
ATOM 1541 O O . ILE A 1 212 ? -7.615 15.851 -3.218 1.00 94.38 212 ILE A O 1
ATOM 1545 N N . GLN A 1 213 ? -9.578 16.216 -2.226 1.00 93.50 213 GLN A N 1
ATOM 1546 C CA . GLN A 1 213 ? -10.329 15.209 -2.972 1.00 93.50 213 GLN A CA 1
ATOM 1547 C C . GLN A 1 213 ? -10.743 15.633 -4.392 1.00 93.50 213 GLN A C 1
ATOM 1549 O O . GLN A 1 213 ? -11.285 14.822 -5.139 1.00 93.50 213 GLN A O 1
ATOM 1554 N N . CYS A 1 214 ? -10.515 16.891 -4.772 1.00 91.88 214 CYS A N 1
ATOM 1555 C CA . CYS A 1 214 ? -11.000 17.465 -6.029 1.00 91.88 214 CYS A CA 1
ATOM 1556 C C . CYS A 1 214 ? -9.904 17.690 -7.068 1.00 91.88 214 CYS A C 1
ATOM 1558 O O . CYS A 1 214 ? -10.191 17.705 -8.265 1.00 91.88 214 CYS A O 1
ATOM 1560 N N . GLN A 1 215 ? -8.665 17.909 -6.626 1.00 91.06 215 GLN A N 1
ATOM 1561 C CA . GLN A 1 215 ? -7.531 18.198 -7.499 1.00 91.06 215 GLN A CA 1
ATOM 1562 C C . GLN A 1 215 ? -6.285 17.487 -6.955 1.00 91.06 215 GLN A C 1
ATOM 1564 O O . GLN A 1 215 ? -6.101 17.484 -5.739 1.00 91.06 215 GLN A O 1
ATOM 1569 N N . PRO A 1 216 ? -5.441 16.898 -7.819 1.00 93.62 216 PRO A N 1
ATOM 1570 C CA . PRO A 1 216 ? -4.130 16.409 -7.414 1.00 93.62 216 PRO A CA 1
ATOM 1571 C C . PRO A 1 216 ? -3.211 17.559 -6.967 1.00 93.62 216 PRO A C 1
ATOM 1573 O O . PRO A 1 216 ? -3.402 18.701 -7.406 1.00 93.62 216 PRO A O 1
ATOM 1576 N N . PRO A 1 217 ? -2.187 17.269 -6.144 1.00 94.50 217 PRO A N 1
ATOM 1577 C CA . PRO A 1 217 ? -1.151 18.234 -5.796 1.00 94.50 217 PRO A CA 1
ATOM 1578 C C . PRO A 1 217 ? -0.265 18.547 -7.015 1.00 94.50 217 PRO A C 1
ATOM 1580 O O . PRO A 1 217 ? -0.350 17.892 -8.052 1.00 94.50 217 PRO A O 1
ATOM 1583 N N . ALA A 1 218 ? 0.609 19.553 -6.907 1.00 91.88 218 ALA A N 1
ATOM 1584 C CA . ALA A 1 218 ? 1.536 19.902 -7.993 1.00 91.88 218 ALA A CA 1
ATOM 1585 C C . ALA A 1 218 ? 2.617 18.824 -8.228 1.00 91.88 218 ALA A C 1
ATOM 1587 O O . ALA A 1 218 ? 3.015 18.592 -9.367 1.00 91.88 218 ALA A O 1
ATOM 1588 N N . LYS A 1 219 ? 3.048 18.163 -7.149 1.00 94.12 219 LYS A N 1
ATOM 1589 C CA . LYS A 1 219 ? 3.945 17.001 -7.097 1.00 94.12 219 LYS A CA 1
ATOM 1590 C C . LYS A 1 219 ? 3.439 16.031 -6.022 1.00 94.12 219 LYS A C 1
ATOM 1592 O O . LYS A 1 219 ? 2.653 16.446 -5.169 1.00 94.12 219 LYS A O 1
ATOM 1597 N N . ALA A 1 220 ? 3.866 14.770 -6.058 1.00 96.12 220 ALA A N 1
ATOM 1598 C CA . ALA A 1 220 ? 3.242 13.672 -5.313 1.00 96.12 220 ALA A CA 1
ATOM 1599 C C . ALA A 1 220 ? 3.115 13.912 -3.801 1.00 96.12 220 ALA A C 1
ATOM 1601 O O . ALA A 1 220 ? 2.070 13.629 -3.217 1.00 96.12 220 ALA A O 1
ATOM 1602 N N . LEU A 1 221 ? 4.138 14.501 -3.179 1.00 96.75 221 LEU A N 1
ATOM 1603 C CA . LEU A 1 221 ? 4.192 14.706 -1.729 1.00 96.75 221 LEU A CA 1
ATOM 1604 C C . LEU A 1 221 ? 3.586 16.038 -1.251 1.00 96.75 221 LEU A C 1
ATOM 1606 O O . LEU A 1 221 ? 3.524 16.300 -0.047 1.00 96.75 221 LEU A O 1
ATOM 1610 N N . GLY A 1 222 ? 3.011 16.839 -2.156 1.00 96.25 222 GLY A N 1
ATOM 1611 C CA . GLY A 1 222 ? 2.406 18.140 -1.841 1.00 96.25 222 GLY A CA 1
ATOM 1612 C C . GLY A 1 222 ? 1.200 18.107 -0.885 1.00 96.25 222 GLY A C 1
ATOM 1613 O O . GLY A 1 222 ? 0.724 19.168 -0.477 1.00 96.25 222 GLY A O 1
ATOM 1614 N N . TYR A 1 223 ? 0.710 16.918 -0.512 1.00 97.69 223 TYR A N 1
ATOM 1615 C CA . TYR A 1 223 ? -0.341 16.701 0.492 1.00 97.69 223 TYR A CA 1
ATOM 1616 C C . TYR A 1 223 ? 0.109 15.855 1.707 1.00 97.69 223 TYR A C 1
ATOM 1618 O O . TYR A 1 223 ? -0.742 15.367 2.456 1.00 97.69 223 TYR A O 1
ATOM 1626 N N . LYS A 1 224 ? 1.424 15.686 1.940 1.00 97.19 224 LYS A N 1
ATOM 1627 C CA . LYS A 1 224 ? 1.965 14.993 3.132 1.00 97.19 224 LYS A CA 1
ATOM 1628 C C . LYS A 1 224 ? 1.323 15.497 4.431 1.00 97.19 224 LYS A C 1
ATOM 1630 O O . LYS A 1 224 ? 1.219 16.700 4.678 1.00 97.19 224 LYS A O 1
ATOM 1635 N N . GLY A 1 225 ? 0.873 14.562 5.264 1.00 97.62 225 GLY A N 1
ATOM 1636 C CA . GLY A 1 225 ? 0.316 14.832 6.587 1.00 97.62 225 GLY A CA 1
ATOM 1637 C C . GLY A 1 225 ? -1.023 15.574 6.608 1.00 97.62 225 GLY A C 1
ATOM 1638 O O . GLY A 1 225 ? -1.432 16.050 7.676 1.00 97.62 225 GLY A O 1
ATOM 1639 N N . MET A 1 226 ? -1.705 15.704 5.467 1.00 98.00 226 MET A N 1
ATOM 1640 C CA . MET A 1 226 ? -3.047 16.280 5.394 1.00 98.00 226 MET A CA 1
ATOM 1641 C C . MET A 1 226 ? -4.133 15.252 5.730 1.00 98.00 226 MET A C 1
ATOM 1643 O O . MET A 1 226 ? -3.960 14.049 5.550 1.00 98.00 226 MET A O 1
ATOM 1647 N N . ALA A 1 227 ? -5.279 15.751 6.197 1.00 97.94 227 ALA A N 1
ATOM 1648 C CA . ALA A 1 227 ? -6.479 14.942 6.356 1.00 97.94 227 ALA A CA 1
ATOM 1649 C C . ALA A 1 227 ? -7.278 14.910 5.043 1.00 97.94 227 ALA A C 1
ATOM 1651 O O . ALA A 1 227 ? -7.543 15.961 4.448 1.00 97.94 227 ALA A O 1
ATOM 1652 N N . TRP A 1 228 ? -7.697 13.720 4.623 1.00 97.31 228 TRP A N 1
ATOM 1653 C CA . TRP A 1 228 ? -8.733 13.536 3.607 1.00 97.31 228 TRP A CA 1
ATOM 1654 C C . TRP A 1 228 ? -10.115 13.899 4.199 1.00 97.31 228 TRP A C 1
ATOM 1656 O O . TRP A 1 228 ? -10.267 13.891 5.426 1.00 97.31 228 TRP A O 1
ATOM 1666 N N . PRO A 1 229 ? -11.136 14.268 3.394 1.00 96.38 229 PRO A N 1
ATOM 1667 C CA . PRO A 1 229 ? -12.439 14.658 3.929 1.00 96.38 229 PRO A CA 1
ATOM 1668 C C . PRO A 1 229 ? -13.083 13.562 4.779 1.00 96.38 229 PRO A C 1
ATOM 1670 O O . PRO A 1 229 ? -12.978 12.376 4.461 1.00 96.38 229 PRO A O 1
ATOM 1673 N N . THR A 1 230 ? -13.782 13.975 5.838 1.00 97.44 230 THR A N 1
ATOM 1674 C CA . THR A 1 230 ? -14.508 13.081 6.746 1.00 97.44 230 THR A CA 1
ATOM 1675 C C . THR A 1 230 ? -15.420 12.121 5.986 1.00 97.44 230 THR A C 1
ATOM 1677 O O . THR A 1 230 ? -16.211 12.542 5.141 1.00 97.44 230 THR A O 1
ATOM 1680 N N . MET A 1 231 ? -15.338 10.836 6.325 1.00 97.56 231 MET A N 1
ATOM 1681 C CA . MET A 1 231 ? -16.290 9.824 5.878 1.00 97.56 231 MET A CA 1
ATOM 1682 C C . MET A 1 231 ? -17.358 9.644 6.952 1.00 97.56 231 MET A C 1
ATOM 1684 O O . MET A 1 231 ? -17.026 9.398 8.108 1.00 97.56 231 MET A O 1
ATOM 1688 N N . THR A 1 232 ? -18.631 9.738 6.581 1.00 97.50 232 THR A N 1
ATOM 1689 C CA . THR A 1 232 ? -19.752 9.602 7.520 1.00 97.50 232 THR A CA 1
ATOM 1690 C C . THR A 1 232 ? -20.611 8.408 7.107 1.00 97.50 232 THR A C 1
ATOM 1692 O O . THR A 1 232 ? -21.212 8.419 6.032 1.00 97.50 232 THR A O 1
ATOM 1695 N N . PHE A 1 233 ? -20.688 7.387 7.962 1.00 96.88 233 PHE A N 1
ATOM 1696 C CA . PHE A 1 233 ? -21.444 6.152 7.727 1.00 96.88 233 PHE A CA 1
ATOM 1697 C C . PHE A 1 233 ? -22.667 6.085 8.663 1.00 96.88 233 PHE A C 1
ATOM 1699 O O . PHE A 1 233 ? -22.554 5.620 9.801 1.00 96.88 233 PHE A O 1
ATOM 1706 N N . PRO A 1 234 ? -23.842 6.588 8.233 1.00 95.12 234 PRO A N 1
ATOM 1707 C CA . PRO A 1 234 ? -25.068 6.534 9.026 1.00 95.12 234 PRO A CA 1
ATOM 1708 C C . PRO A 1 234 ? -25.658 5.116 9.089 1.00 95.12 234 PRO A C 1
ATOM 1710 O O . PRO A 1 234 ? -25.312 4.230 8.307 1.00 95.12 234 PRO A O 1
ATOM 1713 N N . GLY A 1 235 ? -26.614 4.923 9.998 1.00 92.31 235 GLY A N 1
ATOM 1714 C CA . GLY A 1 235 ? -27.265 3.640 10.254 1.00 92.31 235 GLY A CA 1
ATOM 1715 C C . GLY A 1 235 ? -26.782 2.935 11.524 1.00 92.31 235 GLY A C 1
ATOM 1716 O O . GLY A 1 235 ? -25.743 3.246 12.098 1.00 92.31 235 GLY A O 1
ATOM 1717 N N . LYS A 1 236 ? -27.585 1.966 11.980 1.00 90.38 236 LYS A N 1
ATOM 1718 C CA . LYS A 1 236 ? -27.387 1.216 13.240 1.00 90.38 236 LYS A CA 1
ATOM 1719 C C . LYS A 1 236 ? -27.082 -0.264 13.017 1.00 90.38 236 LYS A C 1
ATOM 1721 O O . LYS A 1 236 ? -27.327 -1.081 13.901 1.00 90.38 236 LYS A O 1
ATOM 1726 N N . LYS A 1 237 ? -26.621 -0.608 11.813 1.00 91.75 237 LYS A N 1
ATOM 1727 C CA . LYS A 1 237 ? -26.113 -1.947 11.528 1.00 91.75 237 LYS A CA 1
ATOM 1728 C C . LYS A 1 237 ? -24.761 -2.151 12.214 1.00 91.75 237 LYS A C 1
ATOM 1730 O O . LYS A 1 237 ? -24.116 -1.186 12.621 1.00 91.75 237 LYS A O 1
ATOM 1735 N N . GLU A 1 238 ? -24.345 -3.404 12.299 1.00 93.44 238 GLU A N 1
ATOM 1736 C CA . GLU A 1 238 ? -22.965 -3.754 12.613 1.00 93.44 238 GLU A CA 1
ATOM 1737 C C . GLU A 1 238 ? -22.027 -3.173 11.538 1.00 93.44 238 GLU A C 1
ATOM 1739 O O . GLU A 1 238 ? -22.363 -3.166 10.346 1.00 93.44 238 GLU A O 1
ATOM 1744 N N . MET A 1 239 ? -20.904 -2.598 11.974 1.00 97.19 239 MET A N 1
ATOM 1745 C CA . MET A 1 239 ? -19.964 -1.888 11.106 1.00 97.19 239 MET A CA 1
ATOM 1746 C C . MET A 1 239 ? -18.704 -2.729 10.922 1.00 97.19 239 MET A C 1
ATOM 1748 O O . MET A 1 239 ? -18.150 -3.240 11.896 1.00 97.19 239 MET A O 1
ATOM 1752 N N . HIS A 1 240 ? -18.255 -2.853 9.675 1.00 98.31 240 HIS A N 1
ATOM 1753 C CA . HIS A 1 240 ? -17.123 -3.692 9.293 1.00 98.31 240 HIS A CA 1
ATOM 1754 C C . HIS A 1 240 ? -16.086 -2.909 8.499 1.00 98.31 240 HIS A C 1
ATOM 1756 O O . HIS A 1 240 ? -16.419 -2.085 7.642 1.00 98.31 240 HIS A O 1
ATOM 1762 N N . ILE A 1 241 ? -14.828 -3.234 8.755 1.00 98.69 241 ILE A N 1
ATOM 1763 C CA . ILE A 1 241 ? -13.650 -2.759 8.038 1.00 98.69 241 ILE A CA 1
ATOM 1764 C C . ILE A 1 241 ? -12.901 -4.011 7.573 1.00 98.69 241 ILE A C 1
ATOM 1766 O O . ILE A 1 241 ? -12.765 -4.956 8.348 1.00 98.69 241 ILE A O 1
ATOM 1770 N N . PHE A 1 242 ? -12.413 -4.038 6.335 1.00 98.81 242 PHE A N 1
ATOM 1771 C CA . PHE A 1 242 ? -11.460 -5.070 5.909 1.00 98.81 242 PHE A CA 1
ATOM 1772 C C . PHE A 1 242 ? -10.032 -4.532 5.947 1.00 98.81 242 PHE A C 1
ATOM 1774 O O . PHE A 1 242 ? -9.833 -3.333 5.766 1.00 98.81 242 PHE A O 1
ATOM 1781 N N . ALA A 1 243 ? -9.048 -5.402 6.161 1.00 98.88 243 ALA A N 1
ATOM 1782 C CA . ALA A 1 243 ? -7.631 -5.071 6.021 1.00 98.88 243 ALA A CA 1
ATOM 1783 C C . ALA A 1 243 ? -6.919 -6.122 5.158 1.00 98.88 243 ALA A C 1
ATOM 1785 O O . ALA A 1 243 ? -7.193 -7.312 5.308 1.00 98.88 243 ALA A O 1
ATOM 1786 N N . ILE A 1 244 ? -6.058 -5.665 4.248 1.00 98.81 244 ILE A N 1
ATOM 1787 C CA . ILE A 1 244 ? -5.281 -6.478 3.299 1.00 98.81 244 ILE A CA 1
ATOM 1788 C C . ILE A 1 244 ? -3.978 -5.740 2.945 1.00 98.81 244 ILE A C 1
ATOM 1790 O O . ILE A 1 244 ? -3.917 -4.518 3.069 1.00 98.81 244 ILE A O 1
ATOM 1794 N N . GLY A 1 245 ? -2.952 -6.455 2.500 1.00 98.19 245 GLY A N 1
ATOM 1795 C CA . GLY A 1 245 ? -1.713 -5.915 1.927 1.00 98.19 245 GLY A CA 1
ATOM 1796 C C . GLY A 1 245 ? -1.172 -6.840 0.853 1.00 98.19 245 GLY A C 1
ATOM 1797 O O . GLY A 1 245 ? -1.790 -7.875 0.613 1.00 98.19 245 GLY A O 1
ATOM 1798 N N . ASP A 1 246 ? -0.051 -6.485 0.227 1.00 98.31 246 ASP A N 1
ATOM 1799 C CA . ASP A 1 246 ? 0.874 -7.467 -0.356 1.00 98.31 246 ASP A CA 1
ATOM 1800 C C . ASP A 1 246 ? 0.196 -8.370 -1.416 1.00 98.31 246 ASP A C 1
ATOM 1802 O O . ASP A 1 246 ? 0.433 -9.576 -1.572 1.00 98.31 246 ASP A O 1
ATOM 1806 N N . TRP A 1 247 ? -0.744 -7.770 -2.145 1.00 96.00 247 TRP A N 1
ATOM 1807 C CA . TRP A 1 247 ? -1.663 -8.449 -3.055 1.00 96.00 247 TRP A CA 1
ATOM 1808 C C . TRP A 1 247 ? -1.309 -8.236 -4.522 1.00 96.00 247 TRP A C 1
ATOM 1810 O O . TRP A 1 247 ? -1.897 -8.891 -5.372 1.00 96.00 247 TRP A O 1
ATOM 1820 N N . GLY A 1 248 ? -0.395 -7.327 -4.854 1.00 90.50 248 GLY A N 1
ATOM 1821 C CA . GLY A 1 248 ? -0.203 -6.845 -6.219 1.00 90.50 248 GLY A CA 1
ATOM 1822 C C . GLY A 1 248 ? 0.484 -7.798 -7.196 1.00 90.50 248 GLY A C 1
ATOM 1823 O O . GLY A 1 248 ? 1.626 -7.542 -7.545 1.00 90.50 248 GLY A O 1
ATOM 1824 N N . GLY A 1 249 ? -0.154 -8.867 -7.677 1.00 87.56 249 GLY A N 1
ATOM 1825 C CA . GLY A 1 249 ? 0.482 -9.778 -8.645 1.00 87.56 249 GLY A CA 1
ATOM 1826 C C . GLY A 1 249 ? 0.996 -9.088 -9.926 1.00 87.56 249 GLY A C 1
ATOM 1827 O O . GLY A 1 249 ? 0.475 -8.061 -10.353 1.00 87.56 249 GLY A O 1
ATOM 1828 N N . MET A 1 250 ? 1.998 -9.677 -10.578 1.00 85.50 250 MET A N 1
ATOM 1829 C CA . MET A 1 250 ? 2.551 -9.214 -11.861 1.00 85.50 250 MET A CA 1
ATOM 1830 C C . MET A 1 250 ? 1.576 -9.461 -13.031 1.00 85.50 250 MET A C 1
ATOM 1832 O O . MET A 1 250 ? 0.671 -10.295 -12.943 1.00 85.50 250 MET A O 1
ATOM 1836 N N . ASP A 1 251 ? 1.788 -8.797 -14.173 1.00 78.94 251 ASP A N 1
ATOM 1837 C CA . ASP A 1 251 ? 1.041 -9.039 -15.418 1.00 78.94 251 ASP A CA 1
ATOM 1838 C C . ASP A 1 251 ? 1.972 -9.219 -16.624 1.00 78.94 251 ASP A C 1
ATOM 1840 O O . ASP A 1 251 ? 2.651 -8.285 -17.052 1.00 78.94 251 ASP A O 1
ATOM 1844 N N . GLY A 1 252 ? 1.939 -10.405 -17.234 1.00 70.31 252 GLY A N 1
ATOM 1845 C CA . GLY A 1 252 ? 2.735 -10.718 -18.416 1.00 70.31 252 GLY A CA 1
ATOM 1846 C C . GLY A 1 252 ? 2.226 -10.116 -19.725 1.00 70.31 252 GLY A C 1
ATOM 1847 O O . GLY A 1 252 ? 2.909 -10.234 -20.741 1.00 70.31 252 GLY A O 1
ATOM 1848 N N . THR A 1 253 ? 1.065 -9.453 -19.730 1.00 67.94 253 THR A N 1
ATOM 1849 C CA . THR A 1 253 ? 0.564 -8.701 -20.897 1.00 67.94 253 THR A CA 1
ATOM 1850 C C . THR A 1 253 ? 0.937 -7.219 -20.896 1.00 67.94 253 THR A C 1
ATOM 1852 O O . THR A 1 253 ? 0.645 -6.518 -21.871 1.00 67.94 253 THR A O 1
ATOM 1855 N N . LEU A 1 254 ? 1.616 -6.731 -19.853 1.00 72.50 254 LEU A N 1
ATOM 1856 C CA . LEU A 1 254 ? 2.149 -5.376 -19.841 1.00 72.50 254 LEU A CA 1
ATOM 1857 C C . LEU A 1 254 ? 3.285 -5.242 -20.867 1.00 72.50 254 LEU A C 1
ATOM 1859 O O . LEU A 1 254 ? 4.344 -5.857 -20.744 1.00 72.50 254 LEU A O 1
ATOM 1863 N N . ASN A 1 255 ? 3.076 -4.385 -21.868 1.00 68.19 255 ASN A N 1
ATOM 1864 C CA . ASN A 1 255 ? 4.176 -3.872 -22.678 1.00 68.19 255 ASN A CA 1
ATOM 1865 C C . ASN A 1 255 ? 4.969 -2.895 -21.807 1.00 68.19 255 ASN A C 1
ATOM 1867 O O . ASN A 1 255 ? 4.480 -1.800 -21.515 1.00 68.19 255 ASN A O 1
ATOM 1871 N N . MET A 1 256 ? 6.161 -3.318 -21.387 1.00 71.19 256 MET A N 1
ATOM 1872 C CA . MET A 1 256 ? 7.119 -2.458 -20.697 1.00 71.19 256 MET A CA 1
ATOM 1873 C C . MET A 1 256 ? 7.523 -1.277 -21.579 1.00 71.19 256 MET A C 1
ATOM 1875 O O . MET A 1 256 ? 7.412 -1.342 -22.805 1.00 71.19 256 MET A O 1
ATOM 1879 N N . ILE A 1 257 ? 7.971 -0.199 -20.939 1.00 66.44 257 ILE A N 1
ATOM 1880 C CA . ILE A 1 257 ? 8.376 1.042 -21.602 1.00 66.44 257 ILE A CA 1
ATOM 1881 C C . ILE A 1 257 ? 9.712 1.553 -21.061 1.00 66.44 257 ILE A C 1
ATOM 1883 O O . ILE A 1 257 ? 10.229 1.028 -20.078 1.00 66.44 257 ILE A O 1
ATOM 1887 N N . GLU A 1 258 ? 10.259 2.606 -21.672 1.00 70.31 258 GLU A N 1
ATOM 1888 C CA . GLU A 1 258 ? 11.435 3.336 -21.149 1.00 70.31 258 GLU A CA 1
ATOM 1889 C C . GLU A 1 258 ? 12.711 2.463 -21.090 1.00 70.31 258 GLU A C 1
ATOM 1891 O O . GLU A 1 258 ? 13.638 2.738 -20.332 1.00 70.31 258 GLU A O 1
ATOM 1896 N N . ASN A 1 259 ? 12.774 1.434 -21.948 1.00 67.12 259 ASN A N 1
ATOM 1897 C CA . ASN A 1 259 ? 13.769 0.351 -21.953 1.00 67.12 259 ASN A CA 1
ATOM 1898 C C . ASN A 1 259 ? 13.783 -0.524 -20.678 1.00 67.12 259 ASN A C 1
ATOM 1900 O O . ASN A 1 259 ? 14.804 -1.144 -20.395 1.00 67.12 259 ASN A O 1
ATOM 1904 N N . ARG A 1 260 ? 12.675 -0.610 -19.929 1.00 72.00 260 ARG A N 1
ATOM 1905 C CA . ARG A 1 260 ? 12.494 -1.646 -18.899 1.00 72.00 260 ARG A CA 1
ATOM 1906 C C . ARG A 1 260 ? 12.303 -3.014 -19.548 1.00 72.00 260 ARG A C 1
ATOM 1908 O O . ARG A 1 260 ? 11.533 -3.154 -20.500 1.00 72.00 260 ARG A O 1
ATOM 1915 N N . ASP A 1 261 ? 12.970 -4.024 -19.011 1.00 67.19 261 ASP A N 1
ATOM 1916 C CA . ASP A 1 261 ? 12.813 -5.408 -19.450 1.00 67.19 261 ASP A CA 1
ATOM 1917 C C . ASP A 1 261 ? 11.547 -6.061 -18.890 1.00 67.19 261 ASP A C 1
ATOM 1919 O O . ASP A 1 261 ? 10.958 -5.604 -17.911 1.00 67.19 261 ASP A O 1
ATOM 1923 N N . GLN A 1 262 ? 11.100 -7.144 -19.529 1.00 64.81 262 GLN A N 1
ATOM 1924 C CA . GLN A 1 262 ? 9.876 -7.828 -19.127 1.00 64.81 262 GLN A CA 1
ATOM 1925 C C . GLN A 1 262 ? 10.115 -8.700 -17.889 1.00 64.81 262 GLN A C 1
ATOM 1927 O O . GLN A 1 262 ? 10.702 -9.776 -17.964 1.00 64.81 262 GLN A O 1
ATOM 1932 N N . LEU A 1 263 ? 9.607 -8.222 -16.758 1.00 62.16 263 LEU A N 1
ATOM 1933 C CA . LEU A 1 263 ? 9.760 -8.806 -15.429 1.00 62.16 263 LEU A CA 1
ATOM 1934 C C . LEU A 1 263 ? 8.838 -10.023 -15.265 1.00 62.16 263 LEU A C 1
ATOM 1936 O O . LEU A 1 263 ? 7.745 -9.939 -14.710 1.00 62.16 263 LEU A O 1
ATOM 1940 N N . LEU A 1 264 ? 9.270 -11.154 -15.827 1.00 64.62 264 LEU A N 1
ATOM 1941 C CA . LEU A 1 264 ? 8.566 -12.432 -15.796 1.00 64.62 264 LEU A CA 1
ATOM 1942 C C . LEU A 1 264 ? 9.536 -13.576 -15.526 1.00 64.62 264 LEU A C 1
ATOM 1944 O O . LEU A 1 264 ? 10.445 -13.837 -16.309 1.00 64.62 264 LEU A O 1
ATOM 1948 N N . VAL A 1 265 ? 9.281 -14.282 -14.430 1.00 66.81 265 VAL A N 1
ATOM 1949 C CA . VAL A 1 265 ? 10.215 -15.239 -13.825 1.00 66.81 265 VAL A CA 1
ATOM 1950 C C . VAL A 1 265 ? 9.884 -16.714 -14.093 1.00 66.81 265 VAL A C 1
ATOM 1952 O O . VAL A 1 265 ? 10.692 -17.568 -13.767 1.00 66.81 265 VAL A O 1
ATOM 1955 N N . TYR A 1 266 ? 8.748 -17.024 -14.726 1.00 76.81 266 TYR A N 1
ATOM 1956 C CA . TYR A 1 266 ? 8.349 -18.380 -15.152 1.00 76.81 266 TYR A CA 1
ATOM 1957 C C . TYR A 1 266 ? 7.432 -18.310 -16.390 1.00 76.81 266 TYR A C 1
ATOM 1959 O O . TYR A 1 266 ? 6.810 -17.271 -16.655 1.00 76.81 266 TYR A O 1
ATOM 1967 N N . ASP A 1 267 ? 7.328 -19.390 -17.171 1.00 73.25 267 ASP A N 1
ATOM 1968 C CA . ASP A 1 267 ? 6.566 -19.432 -18.433 1.00 73.25 267 ASP A CA 1
ATOM 1969 C C . ASP A 1 267 ? 5.071 -19.181 -18.203 1.00 73.25 267 ASP A C 1
ATOM 1971 O O . ASP A 1 267 ? 4.447 -18.390 -18.919 1.00 73.25 267 ASP A O 1
ATOM 1975 N N . GLY A 1 268 ? 4.511 -19.772 -17.143 1.00 68.81 268 GLY A N 1
ATOM 1976 C CA . GLY A 1 268 ? 3.125 -19.550 -16.714 1.00 68.81 268 GLY A CA 1
ATOM 1977 C C . GLY A 1 268 ? 2.792 -18.096 -16.343 1.00 68.81 268 GLY A C 1
ATOM 1978 O O . GLY A 1 268 ? 1.613 -17.752 -16.244 1.00 68.81 268 GLY A O 1
ATOM 1979 N N . GLY A 1 269 ? 3.806 -17.238 -16.171 1.00 72.31 269 GLY A N 1
ATOM 1980 C CA . GLY A 1 269 ? 3.666 -15.813 -15.881 1.00 72.31 269 GLY A CA 1
ATOM 1981 C C . GLY A 1 269 ? 3.274 -14.965 -17.097 1.00 72.31 269 GLY A C 1
ATOM 1982 O O . GLY A 1 269 ? 2.653 -13.918 -16.923 1.00 72.31 269 GLY A O 1
ATOM 1983 N N . LYS A 1 270 ? 3.561 -15.434 -18.326 1.00 67.50 270 LYS A N 1
ATOM 1984 C CA . LYS A 1 270 ? 3.416 -14.729 -19.629 1.00 67.50 270 LYS A CA 1
ATOM 1985 C C . LYS A 1 270 ? 1.965 -14.505 -20.096 1.00 67.50 270 LYS A C 1
ATOM 1987 O O . LYS A 1 270 ? 1.705 -14.254 -21.272 1.00 67.50 270 LYS A O 1
ATOM 1992 N N . ARG A 1 271 ? 1.008 -14.609 -19.175 1.00 68.31 271 ARG A N 1
ATOM 1993 C CA . ARG A 1 271 ? -0.436 -14.432 -19.378 1.00 68.31 271 ARG A CA 1
ATOM 1994 C C . ARG A 1 271 ? -0.912 -13.101 -18.800 1.00 68.31 271 ARG A C 1
ATOM 1996 O O . ARG A 1 271 ? -0.166 -12.421 -18.099 1.00 68.31 271 ARG A O 1
ATOM 2003 N N . ALA A 1 272 ? -2.175 -12.765 -19.063 1.00 68.75 272 ALA A N 1
ATOM 2004 C CA . ALA A 1 272 ? -2.836 -11.672 -18.361 1.00 68.75 272 ALA A CA 1
ATOM 2005 C C . ALA A 1 272 ? -2.829 -11.954 -16.849 1.00 68.75 272 ALA A C 1
ATOM 2007 O O . ALA A 1 272 ? -3.136 -13.076 -16.420 1.00 68.75 272 ALA A O 1
ATOM 2008 N N . GLY A 1 273 ? -2.440 -10.945 -16.075 1.00 66.56 273 GLY A N 1
ATOM 2009 C CA . GLY A 1 273 ? -2.312 -11.037 -14.627 1.00 66.56 273 GLY A CA 1
ATOM 2010 C C . GLY A 1 273 ? -3.634 -11.317 -13.889 1.00 66.56 273 GLY A C 1
ATOM 2011 O O . GLY A 1 273 ? -4.718 -11.261 -14.474 1.00 66.56 273 GLY A O 1
ATOM 2012 N N . PRO A 1 274 ? -3.558 -11.607 -12.581 1.00 86.44 274 PRO A N 1
ATOM 2013 C CA . PRO A 1 274 ? -2.337 -11.629 -11.786 1.00 86.44 274 PRO A CA 1
ATOM 2014 C C . PRO A 1 274 ? -1.543 -12.935 -11.930 1.00 86.44 274 PRO A C 1
ATOM 2016 O O . PRO A 1 274 ? -2.104 -14.036 -12.018 1.00 86.44 274 PRO A O 1
ATOM 2019 N N . SER A 1 275 ? -0.224 -12.778 -11.926 1.00 86.75 275 SER A N 1
ATOM 2020 C CA . SER A 1 275 ? 0.794 -13.823 -11.849 1.00 86.75 275 SER A CA 1
ATOM 2021 C C . SER A 1 275 ? 1.640 -13.564 -10.601 1.00 86.75 275 SER A C 1
ATOM 2023 O O . SER A 1 275 ? 2.117 -12.453 -10.391 1.00 86.75 275 SER A O 1
ATOM 2025 N N . VAL A 1 276 ? 1.804 -14.574 -9.755 1.00 91.12 276 VAL A N 1
ATOM 2026 C CA . VAL A 1 276 ? 2.496 -14.484 -8.456 1.00 91.12 276 VAL A CA 1
ATOM 2027 C C . VAL A 1 276 ? 3.985 -14.213 -8.652 1.00 91.12 276 VAL A C 1
ATOM 2029 O O . VAL A 1 276 ? 4.570 -14.780 -9.574 1.00 91.12 276 VAL A O 1
ATOM 2032 N N . PHE A 1 277 ? 4.614 -13.412 -7.795 1.00 90.56 277 PHE A N 1
ATOM 2033 C CA . PHE A 1 277 ? 6.076 -13.303 -7.717 1.00 90.56 277 PHE A CA 1
ATOM 2034 C C . PHE A 1 277 ? 6.648 -14.399 -6.781 1.00 90.56 277 PHE A C 1
ATOM 2036 O O . PHE A 1 277 ? 6.249 -14.444 -5.618 1.00 90.56 277 PHE A O 1
ATOM 2043 N N . PRO A 1 278 ? 7.535 -15.313 -7.234 1.00 89.12 278 PRO A N 1
ATOM 2044 C CA . PRO A 1 278 ? 8.129 -16.341 -6.375 1.00 89.12 278 PRO A CA 1
ATOM 2045 C C . PRO A 1 278 ? 9.349 -15.794 -5.620 1.00 89.12 278 PRO A C 1
ATOM 2047 O O . PRO A 1 278 ? 10.337 -15.402 -6.240 1.00 89.12 278 PRO A O 1
ATOM 2050 N N . ARG A 1 279 ? 9.307 -15.812 -4.285 1.00 87.25 279 ARG A N 1
ATOM 2051 C CA . ARG A 1 279 ? 10.395 -15.400 -3.379 1.00 87.25 279 ARG A CA 1
ATOM 2052 C C . ARG A 1 279 ? 11.013 -16.614 -2.682 1.00 87.25 279 ARG A C 1
ATOM 2054 O O . ARG A 1 279 ? 10.304 -17.558 -2.347 1.00 87.25 279 ARG A O 1
ATOM 2061 N N . THR A 1 280 ? 12.321 -16.573 -2.434 1.00 86.31 280 THR A N 1
ATOM 2062 C CA . THR A 1 280 ? 13.036 -17.556 -1.602 1.00 86.31 280 THR A CA 1
ATOM 2063 C C . THR A 1 280 ? 12.324 -17.791 -0.258 1.00 86.31 280 THR A C 1
ATOM 2065 O O . THR A 1 280 ? 12.055 -16.833 0.465 1.00 86.31 280 THR A O 1
ATOM 2068 N N . ARG A 1 281 ? 12.058 -19.060 0.091 1.00 90.38 281 ARG A N 1
ATOM 2069 C CA . ARG A 1 281 ? 11.488 -19.486 1.386 1.00 90.38 281 ARG A CA 1
ATOM 2070 C C . ARG A 1 281 ? 12.588 -19.916 2.360 1.00 90.38 281 ARG A C 1
ATOM 2072 O O . ARG A 1 281 ? 13.496 -20.665 1.986 1.00 90.38 281 ARG A O 1
ATOM 2079 N N . TRP A 1 282 ? 12.448 -19.517 3.621 1.00 89.06 282 TRP A N 1
ATOM 2080 C CA . TRP A 1 282 ? 13.361 -19.824 4.730 1.00 89.06 282 TRP A CA 1
ATOM 2081 C C . TRP A 1 282 ? 12.632 -20.554 5.865 1.00 89.06 282 TRP A C 1
ATOM 2083 O O . TRP A 1 282 ? 11.404 -20.573 5.916 1.00 89.06 282 TRP A O 1
ATOM 2093 N N . ASP A 1 283 ? 13.386 -21.159 6.783 1.00 89.06 283 ASP A N 1
ATOM 2094 C CA . ASP A 1 283 ? 12.857 -21.599 8.071 1.00 89.06 283 ASP A CA 1
ATOM 2095 C C . ASP A 1 283 ? 12.511 -20.400 8.972 1.00 89.06 283 ASP A C 1
ATOM 2097 O O . ASP A 1 283 ? 12.892 -19.252 8.722 1.00 89.06 283 ASP A O 1
ATOM 2101 N N . LYS A 1 284 ? 11.759 -20.658 10.044 1.00 85.50 284 LYS A N 1
ATOM 2102 C CA . LYS A 1 284 ? 11.233 -19.610 10.932 1.00 85.50 284 LYS A CA 1
ATOM 2103 C C . LYS A 1 284 ? 12.321 -18.838 11.680 1.00 85.50 284 LYS A C 1
ATOM 2105 O O . LYS A 1 284 ? 12.147 -17.667 12.020 1.00 85.50 284 LYS A O 1
ATOM 2110 N N . GLU A 1 285 ? 13.440 -19.492 11.937 1.00 82.81 285 GLU A N 1
ATOM 2111 C CA . GLU A 1 285 ? 14.637 -18.912 12.526 1.00 82.81 285 GLU A CA 1
ATOM 2112 C C . GLU A 1 285 ? 15.558 -18.229 11.486 1.00 82.81 285 GLU A C 1
ATOM 2114 O O . GLU A 1 285 ? 16.608 -17.722 11.876 1.00 82.81 285 GLU A O 1
ATOM 2119 N N . HIS A 1 286 ? 15.188 -18.208 10.195 1.00 81.19 286 HIS A N 1
ATOM 2120 C CA . HIS A 1 286 ? 15.926 -17.598 9.073 1.00 81.19 286 HIS A CA 1
ATOM 2121 C C . HIS A 1 286 ? 17.425 -17.967 9.034 1.00 81.19 286 HIS A C 1
ATOM 2123 O O . HIS A 1 286 ? 18.298 -17.127 8.819 1.00 81.19 286 HIS A O 1
ATOM 2129 N N . ASN A 1 287 ? 17.735 -19.250 9.240 1.00 87.06 287 ASN A N 1
ATOM 2130 C CA . ASN A 1 287 ? 19.094 -19.802 9.140 1.00 87.06 287 ASN A CA 1
ATOM 2131 C C . ASN A 1 287 ? 19.199 -21.009 8.188 1.00 87.06 287 ASN A C 1
ATOM 2133 O O . ASN A 1 287 ? 20.301 -21.332 7.743 1.00 87.06 287 ASN A O 1
ATOM 2137 N N . VAL A 1 288 ? 18.078 -21.633 7.809 1.00 87.69 288 VAL A N 1
ATOM 2138 C CA . VAL A 1 288 ? 18.010 -22.654 6.755 1.00 87.69 288 VAL A CA 1
ATOM 2139 C C . VAL A 1 288 ? 17.127 -22.158 5.617 1.00 87.69 288 VAL A C 1
ATOM 2141 O O . VAL A 1 288 ? 15.931 -21.929 5.782 1.00 87.69 288 VAL A O 1
ATOM 2144 N N . LYS A 1 289 ? 17.700 -22.057 4.418 1.00 88.81 289 LYS A N 1
ATOM 2145 C CA . LYS A 1 289 ? 16.924 -21.853 3.194 1.00 88.81 289 LYS A CA 1
ATOM 2146 C C . LYS A 1 289 ? 16.194 -23.142 2.820 1.00 88.81 289 LYS A C 1
ATOM 2148 O O . LYS A 1 289 ? 16.832 -24.178 2.639 1.00 88.81 289 LYS A O 1
ATOM 2153 N N . LEU A 1 290 ? 14.873 -23.066 2.678 1.00 90.38 290 LEU A N 1
ATOM 2154 C CA . LEU A 1 290 ? 14.015 -24.193 2.300 1.00 90.38 290 LEU A CA 1
ATOM 2155 C C . LEU A 1 290 ? 13.823 -24.282 0.779 1.00 90.38 290 LEU A C 1
ATOM 2157 O O . LEU A 1 290 ? 13.734 -25.380 0.233 1.00 90.38 290 LEU A O 1
ATOM 2161 N N . CYS A 1 291 ? 13.782 -23.134 0.095 1.00 92.00 291 CYS A N 1
ATOM 2162 C CA . CYS A 1 291 ? 13.666 -23.051 -1.360 1.00 92.00 291 CYS A CA 1
ATOM 2163 C C . CYS A 1 291 ? 14.273 -21.747 -1.873 1.00 92.00 291 CYS A C 1
ATOM 2165 O O . CYS A 1 291 ? 13.775 -20.682 -1.516 1.00 92.00 291 CYS A O 1
ATOM 2167 N N . GLY A 1 292 ? 15.300 -21.801 -2.720 1.00 88.00 292 GLY A N 1
ATOM 2168 C CA . GLY A 1 292 ? 15.776 -20.617 -3.442 1.00 88.00 292 GLY A CA 1
ATOM 2169 C C . GLY A 1 292 ? 14.823 -20.184 -4.555 1.00 88.00 292 GLY A C 1
ATOM 2170 O O . GLY A 1 292 ? 14.148 -21.026 -5.147 1.00 88.00 292 GLY A O 1
ATOM 2171 N N . HIS A 1 293 ? 14.809 -18.890 -4.884 1.00 84.94 293 HIS A N 1
ATOM 2172 C CA . HIS A 1 293 ? 14.003 -18.281 -5.955 1.00 84.94 293 HIS A CA 1
ATOM 2173 C C . HIS A 1 293 ? 13.954 -19.137 -7.235 1.00 84.94 293 HIS A C 1
ATOM 2175 O O . HIS A 1 293 ? 12.874 -19.453 -7.736 1.00 84.94 293 HIS A O 1
ATOM 2181 N N . LYS A 1 294 ? 15.114 -19.614 -7.711 1.00 83.62 294 LYS A N 1
ATOM 2182 C CA . LYS A 1 294 ? 15.219 -20.501 -8.881 1.00 83.62 294 LYS A CA 1
ATOM 2183 C C . LYS A 1 294 ? 14.551 -21.872 -8.694 1.00 83.62 294 LYS A C 1
ATOM 2185 O O . LYS A 1 294 ? 13.829 -22.315 -9.580 1.00 83.62 294 LYS A O 1
ATOM 2190 N N . GLN A 1 295 ? 14.757 -22.533 -7.554 1.00 89.81 295 GLN A N 1
ATOM 2191 C CA . GLN A 1 295 ? 14.102 -23.817 -7.250 1.00 89.81 295 GLN A CA 1
ATOM 2192 C C . GLN A 1 295 ? 12.579 -23.650 -7.175 1.00 89.81 295 GLN A C 1
ATOM 2194 O O . GLN A 1 295 ? 11.818 -24.555 -7.512 1.00 89.81 295 GLN A O 1
ATOM 2199 N N . PHE A 1 296 ? 12.126 -22.468 -6.757 1.00 90.38 296 PHE A N 1
ATOM 2200 C CA . PHE A 1 296 ? 10.710 -22.163 -6.674 1.00 90.38 296 PHE A CA 1
ATOM 2201 C C . PHE A 1 296 ? 10.115 -21.869 -8.055 1.00 90.38 296 PHE A C 1
ATOM 2203 O O . PHE A 1 296 ? 9.054 -22.397 -8.368 1.00 90.38 296 PHE A O 1
ATOM 2210 N N . ILE A 1 297 ? 10.825 -21.147 -8.931 1.00 90.00 297 ILE A N 1
ATOM 2211 C CA . ILE A 1 297 ? 10.495 -21.038 -10.367 1.00 90.00 297 ILE A CA 1
ATOM 2212 C C . ILE A 1 297 ? 10.347 -22.428 -10.998 1.00 90.00 297 ILE A C 1
ATOM 2214 O O . ILE A 1 297 ? 9.348 -22.695 -11.666 1.00 90.00 297 ILE A O 1
ATOM 2218 N N . GLU A 1 298 ? 11.278 -23.345 -10.715 1.00 91.75 298 GLU A N 1
ATOM 2219 C CA . GLU A 1 298 ? 11.197 -24.736 -11.173 1.00 91.75 298 GLU A CA 1
ATOM 2220 C C . GLU A 1 298 ? 9.913 -25.430 -10.671 1.00 91.75 298 GLU A C 1
ATOM 2222 O O . GLU A 1 298 ? 9.322 -26.204 -11.423 1.00 91.75 298 GLU A O 1
ATOM 2227 N N . CYS A 1 299 ? 9.397 -25.104 -9.477 1.00 93.62 299 CYS A N 1
ATOM 2228 C CA . CYS A 1 299 ? 8.073 -25.542 -9.007 1.00 93.62 299 CYS A CA 1
ATOM 2229 C C . CYS A 1 299 ? 6.885 -24.889 -9.737 1.00 93.62 299 CYS A C 1
ATOM 2231 O O . CYS A 1 299 ? 5.888 -25.572 -9.979 1.00 93.62 299 CYS A O 1
ATOM 2233 N N . PHE A 1 300 ? 6.970 -23.613 -10.124 1.00 90.44 300 PHE A N 1
ATOM 2234 C CA . PHE A 1 300 ? 5.921 -22.947 -10.909 1.00 90.44 300 PHE A CA 1
ATOM 2235 C C . PHE A 1 300 ? 5.820 -23.525 -12.331 1.00 90.44 300 PHE A C 1
ATOM 2237 O O . PHE A 1 300 ? 4.720 -23.871 -12.765 1.00 90.44 300 PHE A O 1
ATOM 2244 N N . ASP A 1 301 ? 6.947 -23.690 -13.033 1.00 89.38 301 ASP A N 1
ATOM 2245 C CA . ASP A 1 301 ? 6.981 -24.208 -14.413 1.00 89.38 301 ASP A CA 1
ATOM 2246 C C . ASP A 1 301 ? 6.680 -25.713 -14.509 1.00 89.38 301 ASP A C 1
ATOM 2248 O O . ASP A 1 301 ? 6.121 -26.183 -15.500 1.00 89.38 301 ASP A O 1
ATOM 2252 N N . SER A 1 302 ? 7.003 -26.486 -13.468 1.00 91.94 302 SER A N 1
ATOM 2253 C CA . SER A 1 302 ? 6.651 -27.911 -13.374 1.00 91.94 302 SER A CA 1
ATOM 2254 C C . SER A 1 302 ? 5.269 -28.179 -12.770 1.00 91.94 302 SER A C 1
ATOM 2256 O O . SER A 1 302 ? 4.866 -29.339 -12.679 1.00 91.94 302 SER A O 1
ATOM 2258 N N . HIS A 1 303 ? 4.552 -27.142 -12.321 1.00 90.56 303 HIS A N 1
ATOM 2259 C CA . HIS A 1 303 ? 3.333 -27.255 -11.513 1.00 90.56 303 HIS A CA 1
ATOM 2260 C C . HIS A 1 303 ? 3.494 -28.182 -10.289 1.00 90.56 303 HIS A C 1
ATOM 2262 O O . HIS A 1 303 ? 2.611 -28.977 -9.980 1.00 90.56 303 HIS A O 1
ATOM 2268 N N . GLY A 1 304 ? 4.626 -28.110 -9.587 1.00 92.00 304 GLY A N 1
ATOM 2269 C CA . GLY A 1 304 ? 4.895 -28.903 -8.381 1.00 92.00 304 GLY A CA 1
ATOM 2270 C C . GLY A 1 304 ? 5.282 -30.370 -8.618 1.00 92.00 304 GLY A C 1
ATOM 2271 O O . GLY A 1 304 ? 5.447 -31.118 -7.655 1.00 92.00 304 GLY A O 1
ATOM 2272 N N . TYR A 1 305 ? 5.439 -30.804 -9.871 1.00 92.62 305 TYR A N 1
ATOM 2273 C CA . TYR A 1 305 ? 6.034 -32.103 -10.206 1.00 92.62 305 TYR A CA 1
ATOM 2274 C C . TYR A 1 305 ? 7.573 -31.999 -10.269 1.00 92.62 305 TYR A C 1
ATOM 2276 O O . TYR A 1 305 ? 8.101 -30.899 -10.394 1.00 92.62 305 TYR A O 1
ATOM 2284 N N . PRO A 1 306 ? 8.343 -33.105 -10.217 1.00 91.88 306 PRO A N 1
ATOM 2285 C CA . PRO A 1 306 ? 9.794 -33.046 -10.425 1.00 91.88 306 PRO A CA 1
ATOM 2286 C C . PRO A 1 306 ? 10.139 -32.318 -11.744 1.00 91.88 306 PRO A C 1
ATOM 2288 O O . PRO A 1 306 ? 9.555 -32.668 -12.775 1.00 91.88 306 PRO A O 1
ATOM 2291 N N . PRO A 1 307 ? 11.057 -31.329 -11.752 1.00 92.94 307 PRO A N 1
ATOM 2292 C CA . PRO A 1 307 ? 12.130 -31.097 -10.776 1.00 92.94 307 PRO A CA 1
ATOM 2293 C C . PRO A 1 307 ? 11.781 -30.311 -9.497 1.00 92.94 307 PRO A C 1
ATOM 2295 O O . PRO A 1 307 ? 12.688 -30.109 -8.699 1.00 92.94 307 PRO A O 1
ATOM 2298 N N . CYS A 1 308 ? 10.529 -29.903 -9.251 1.00 94.19 308 CYS A N 1
ATOM 2299 C CA . CYS A 1 308 ? 10.159 -29.256 -7.984 1.00 94.19 308 CYS A CA 1
ATOM 2300 C C . CYS A 1 308 ? 10.605 -30.082 -6.766 1.00 94.19 308 CYS A C 1
ATOM 2302 O O . CYS A 1 308 ? 10.180 -31.230 -6.592 1.00 94.19 308 CYS A O 1
ATOM 2304 N N . GLU A 1 309 ? 11.437 -29.487 -5.913 1.00 91.19 309 GLU A N 1
ATOM 2305 C CA . GLU A 1 309 ? 11.915 -30.131 -4.693 1.00 91.19 309 GLU A CA 1
ATOM 2306 C C . GLU A 1 309 ? 10.819 -30.128 -3.613 1.00 91.19 309 GLU A C 1
ATOM 2308 O O . GLU A 1 309 ? 10.316 -29.057 -3.260 1.00 91.19 309 GLU A O 1
ATOM 2313 N N . PRO A 1 310 ? 10.465 -31.280 -3.004 1.00 87.50 310 PRO A N 1
ATOM 2314 C CA . PRO A 1 310 ? 9.436 -31.338 -1.961 1.00 87.50 310 PRO A CA 1
ATOM 2315 C C . PRO A 1 310 ? 9.717 -30.435 -0.749 1.00 87.50 310 PRO A C 1
ATOM 2317 O O . PRO A 1 310 ? 8.782 -30.012 -0.071 1.00 87.50 310 PRO A O 1
ATOM 2320 N N . GLY A 1 311 ? 10.991 -30.107 -0.495 1.00 88.81 311 GLY A N 1
ATOM 2321 C CA . GLY A 1 311 ? 11.408 -29.160 0.545 1.00 88.81 311 GLY A CA 1
ATOM 2322 C C . GLY A 1 311 ? 10.891 -27.730 0.341 1.00 88.81 311 GLY A C 1
ATOM 2323 O O . GLY A 1 311 ? 10.731 -27.008 1.321 1.00 88.81 311 GLY A O 1
ATOM 2324 N N . CYS A 1 312 ? 10.535 -27.347 -0.891 1.00 91.88 312 CYS A N 1
ATOM 2325 C CA . CYS A 1 312 ? 9.967 -26.032 -1.191 1.00 91.88 312 CYS A CA 1
ATOM 2326 C C . CYS A 1 312 ? 8.540 -25.828 -0.660 1.00 91.88 312 CYS A C 1
ATOM 2328 O O . CYS A 1 312 ? 8.047 -24.696 -0.618 1.00 91.88 312 CYS A O 1
ATOM 2330 N N . GLY A 1 313 ? 7.850 -26.913 -0.286 1.00 94.62 313 GLY A N 1
ATOM 2331 C CA . GLY A 1 313 ? 6.487 -26.852 0.240 1.00 94.62 313 GLY A CA 1
ATOM 2332 C C . GLY A 1 313 ? 5.485 -26.187 -0.712 1.00 94.62 313 GLY A C 1
ATOM 2333 O O . GLY A 1 313 ? 4.500 -25.621 -0.239 1.00 94.62 313 GLY A O 1
ATOM 2334 N N . PHE A 1 314 ? 5.750 -26.211 -2.025 1.00 96.12 314 PHE A N 1
ATOM 2335 C CA . PHE A 1 314 ? 4.887 -25.622 -3.049 1.00 96.12 314 PHE A CA 1
ATOM 2336 C C . PHE A 1 314 ? 3.527 -26.329 -3.081 1.00 96.12 314 PHE A C 1
ATOM 2338 O O . PHE A 1 314 ? 3.456 -27.548 -3.249 1.00 96.12 314 PHE A O 1
ATOM 2345 N N . VAL A 1 315 ? 2.441 -25.567 -2.953 1.00 96.50 315 VAL A N 1
ATOM 2346 C CA . VAL A 1 315 ? 1.072 -26.095 -3.007 1.00 96.50 315 VAL A CA 1
ATOM 2347 C C . VAL A 1 315 ? 0.410 -25.675 -4.318 1.00 96.50 315 VAL A C 1
ATOM 2349 O O . VAL A 1 315 ? -0.113 -24.568 -4.442 1.00 96.50 315 VAL A O 1
ATOM 2352 N N . MET A 1 316 ? 0.410 -26.587 -5.293 1.00 94.12 316 MET A N 1
ATOM 2353 C CA . MET A 1 316 ? -0.277 -26.424 -6.581 1.00 94.12 316 MET A CA 1
ATOM 2354 C C . MET A 1 316 ? -1.759 -26.066 -6.378 1.00 94.12 316 MET A C 1
ATOM 2356 O O . MET A 1 316 ? -2.438 -26.657 -5.535 1.00 94.12 316 MET A O 1
ATOM 2360 N N . GLY A 1 317 ? -2.273 -25.111 -7.152 1.00 90.56 317 GLY A N 1
ATOM 2361 C CA . GLY A 1 317 ? -3.617 -24.566 -6.981 1.00 90.56 317 GLY A CA 1
ATOM 2362 C C . GLY A 1 317 ? -3.764 -23.556 -5.835 1.00 90.56 317 GLY A C 1
ATOM 2363 O O . GLY A 1 317 ? -4.872 -23.040 -5.673 1.00 90.56 317 GLY A O 1
ATOM 2364 N N . VAL A 1 318 ? -2.705 -23.273 -5.059 1.00 95.94 318 VAL A N 1
ATOM 2365 C CA . VAL A 1 318 ? -2.666 -22.242 -4.003 1.00 95.94 318 VAL A CA 1
ATOM 2366 C C . VAL A 1 318 ? -1.520 -21.254 -4.227 1.00 95.94 318 VAL A C 1
ATOM 2368 O O . VAL A 1 318 ? -1.796 -20.074 -4.417 1.00 95.94 318 VAL A O 1
ATOM 2371 N N . ASP A 1 319 ? -0.266 -21.719 -4.255 1.00 94.81 319 ASP A N 1
ATOM 2372 C CA . ASP A 1 319 ? 0.931 -20.882 -4.464 1.00 94.81 319 ASP A CA 1
ATOM 2373 C C . ASP A 1 319 ? 0.991 -20.270 -5.883 1.00 94.81 319 ASP A C 1
ATOM 2375 O O . ASP A 1 319 ? 1.676 -19.276 -6.093 1.00 94.81 319 ASP A O 1
ATOM 2379 N N . ASP A 1 320 ? 0.249 -20.818 -6.853 1.00 89.19 320 ASP A N 1
ATOM 2380 C CA . ASP A 1 320 ? 0.185 -20.385 -8.261 1.00 89.19 320 ASP A CA 1
ATOM 2381 C C . ASP A 1 320 ? -0.946 -19.378 -8.577 1.00 89.19 320 ASP A C 1
ATOM 2383 O O . ASP A 1 320 ? -0.991 -18.810 -9.676 1.00 89.19 320 ASP A O 1
ATOM 2387 N N . GLN A 1 321 ? -1.853 -19.128 -7.624 1.00 89.75 321 GLN A N 1
ATOM 2388 C CA . GLN A 1 321 ? -2.983 -18.197 -7.767 1.00 89.75 321 GLN A CA 1
ATOM 2389 C C . GLN A 1 321 ? -3.487 -17.532 -6.453 1.00 89.75 321 GLN A C 1
ATOM 2391 O O . GLN A 1 321 ? -4.690 -17.250 -6.356 1.00 89.75 321 GLN A O 1
ATOM 2396 N N . PRO A 1 322 ? -2.655 -17.233 -5.430 1.00 96.31 322 PRO A N 1
ATOM 2397 C CA . PRO A 1 322 ? -3.156 -16.881 -4.106 1.00 96.31 322 PRO A CA 1
ATOM 2398 C C . PRO A 1 322 ? -3.927 -15.554 -4.090 1.00 96.31 322 PRO A C 1
ATOM 2400 O O . PRO A 1 322 ? -4.989 -15.517 -3.470 1.00 96.31 322 PRO A O 1
ATOM 2403 N N . GLN A 1 323 ? -3.528 -14.522 -4.855 1.00 96.31 323 GLN A N 1
ATOM 2404 C CA . GLN A 1 323 ? -4.338 -13.295 -4.986 1.00 96.31 323 GLN A CA 1
ATOM 2405 C C . GLN A 1 323 ? -5.767 -13.587 -5.480 1.00 96.31 323 GLN A C 1
ATOM 2407 O O . GLN A 1 323 ? -6.723 -12.969 -5.016 1.00 96.31 323 GLN A O 1
ATOM 2412 N N . ILE A 1 324 ? -5.953 -14.541 -6.400 1.00 92.69 324 ILE A N 1
ATOM 2413 C CA . ILE A 1 324 ? -7.287 -14.902 -6.907 1.00 92.69 324 ILE A CA 1
ATOM 2414 C C . ILE A 1 324 ? -8.105 -15.622 -5.832 1.00 92.69 324 ILE A C 1
ATOM 2416 O O . ILE A 1 324 ? -9.298 -15.346 -5.693 1.00 92.69 324 ILE A O 1
ATOM 2420 N N . LEU A 1 325 ? -7.486 -16.499 -5.038 1.00 97.25 325 LEU A N 1
ATOM 2421 C CA . LEU A 1 325 ? -8.150 -17.169 -3.916 1.00 97.25 325 LEU A CA 1
ATOM 2422 C C . LEU A 1 325 ? -8.554 -16.167 -2.829 1.00 97.25 325 LEU A C 1
ATOM 2424 O O . LEU A 1 325 ? -9.734 -16.090 -2.480 1.00 97.25 325 LEU A O 1
ATOM 2428 N N . VAL A 1 326 ? -7.613 -15.329 -2.383 1.00 98.62 326 VAL A N 1
ATOM 2429 C CA . VAL A 1 326 ? -7.851 -14.251 -1.413 1.00 98.62 326 VAL A CA 1
ATOM 2430 C C . VAL A 1 326 ? -8.942 -13.309 -1.921 1.00 98.62 326 VAL A C 1
ATOM 2432 O O . VAL A 1 326 ? -9.918 -13.086 -1.211 1.00 98.62 326 VAL A O 1
ATOM 2435 N N . ALA A 1 327 ? -8.882 -12.840 -3.172 1.00 96.31 327 ALA A N 1
ATOM 2436 C CA . ALA A 1 327 ? -9.916 -11.981 -3.753 1.00 96.31 327 ALA A CA 1
ATOM 2437 C C . ALA A 1 327 ? -11.295 -12.661 -3.854 1.00 96.31 327 ALA A C 1
ATOM 2439 O O . ALA A 1 327 ? -12.321 -11.992 -3.711 1.00 96.31 327 ALA A O 1
ATOM 2440 N N . ASN A 1 328 ? -11.356 -13.977 -4.074 1.00 95.62 328 ASN A N 1
ATOM 2441 C CA . ASN A 1 328 ? -12.612 -14.729 -4.076 1.00 95.62 328 ASN A CA 1
ATOM 2442 C C . ASN A 1 328 ? -13.194 -14.871 -2.659 1.00 95.62 328 ASN A C 1
ATOM 2444 O O . ASN A 1 328 ? -14.385 -14.609 -2.469 1.00 95.62 328 ASN A O 1
ATOM 2448 N N . ALA A 1 329 ? -12.370 -15.188 -1.656 1.00 98.19 329 ALA A N 1
ATOM 2449 C CA . ALA A 1 329 ? -12.769 -15.193 -0.247 1.00 98.19 329 ALA A CA 1
ATOM 2450 C C . ALA A 1 329 ? -13.225 -13.795 0.224 1.00 98.19 329 ALA A C 1
ATOM 2452 O O . ALA A 1 329 ? -14.269 -13.660 0.867 1.00 98.19 329 ALA A O 1
ATOM 2453 N N . PHE A 1 330 ? -12.503 -12.748 -0.182 1.00 97.81 330 PHE A N 1
ATOM 2454 C CA . PHE A 1 330 ? -12.807 -11.339 0.078 1.00 97.81 330 PHE A CA 1
ATOM 2455 C C . PHE A 1 330 ? -14.174 -10.945 -0.495 1.00 97.81 330 PHE A C 1
ATOM 2457 O O . PHE A 1 330 ? -15.017 -10.426 0.233 1.00 97.81 330 PHE A O 1
ATOM 2464 N N . LYS A 1 331 ? -14.457 -11.263 -1.768 1.00 96.00 331 LYS A N 1
ATOM 2465 C CA . LYS A 1 331 ? -15.771 -11.032 -2.409 1.00 96.00 331 LYS A CA 1
ATOM 2466 C C . LYS A 1 331 ? -16.901 -11.827 -1.752 1.00 96.00 331 LYS A C 1
ATOM 2468 O O . LYS A 1 331 ? -18.003 -11.297 -1.585 1.00 96.00 331 LYS A O 1
ATOM 2473 N N . ALA A 1 332 ? -16.646 -13.079 -1.371 1.00 97.00 332 ALA A N 1
ATOM 2474 C CA . ALA A 1 332 ? -17.627 -13.917 -0.687 1.00 97.00 332 ALA A CA 1
ATOM 2475 C C . ALA A 1 332 ? -17.998 -13.327 0.685 1.00 97.00 332 ALA A C 1
ATOM 2477 O O . ALA A 1 332 ? -19.180 -13.156 0.980 1.00 97.00 332 ALA A O 1
ATOM 2478 N N . ARG A 1 333 ? -17.003 -12.920 1.486 1.00 97.62 333 ARG A N 1
ATOM 2479 C CA . ARG A 1 333 ? -17.209 -12.252 2.783 1.00 97.62 333 ARG A CA 1
ATOM 2480 C C . ARG A 1 333 ? -17.871 -10.879 2.619 1.00 97.62 333 ARG A C 1
ATOM 2482 O O . ARG A 1 333 ? -18.829 -10.575 3.328 1.00 97.62 333 ARG A O 1
ATOM 2489 N N . PHE A 1 334 ? -17.424 -10.080 1.646 1.00 96.88 334 PHE A N 1
ATOM 2490 C CA . PHE A 1 334 ? -17.996 -8.772 1.305 1.00 96.88 334 PHE A CA 1
ATOM 2491 C C . PHE A 1 334 ? -19.502 -8.864 1.035 1.00 96.88 334 PHE A C 1
ATOM 2493 O O . PHE A 1 334 ? -20.277 -8.070 1.566 1.00 96.88 334 PHE A O 1
ATOM 2500 N N . SER A 1 335 ? -19.918 -9.875 0.266 1.00 95.12 335 SER A N 1
ATOM 2501 C CA . SER A 1 335 ? -21.319 -10.109 -0.112 1.00 95.12 335 SER A CA 1
ATOM 2502 C C . SER A 1 335 ? -22.228 -10.474 1.070 1.00 95.12 335 SER A C 1
ATOM 2504 O O . SER A 1 335 ? -23.447 -10.373 0.947 1.00 95.12 335 SER A O 1
ATOM 2506 N N . LEU A 1 336 ? -21.656 -10.880 2.210 1.00 94.06 336 LEU A N 1
ATOM 2507 C CA . LEU A 1 336 ? -22.392 -11.200 3.435 1.00 94.06 336 LEU A CA 1
ATOM 2508 C C . LEU A 1 336 ? -22.523 -9.995 4.381 1.00 94.06 336 LEU A C 1
ATOM 2510 O O . LEU A 1 336 ? -23.574 -9.839 5.001 1.00 94.06 336 LEU A O 1
ATOM 2514 N N . ILE A 1 337 ? -21.485 -9.154 4.503 1.00 94.25 337 ILE A N 1
ATOM 2515 C CA . ILE A 1 337 ? -21.404 -8.134 5.575 1.00 94.25 337 ILE A CA 1
ATOM 2516 C C . ILE A 1 337 ? -21.388 -6.674 5.083 1.00 94.25 337 ILE A C 1
ATOM 2518 O O . ILE A 1 337 ? -21.800 -5.771 5.818 1.00 94.25 337 ILE A O 1
ATOM 2522 N N . ASN A 1 338 ? -20.959 -6.431 3.837 1.00 93.12 338 ASN A N 1
ATOM 2523 C CA . ASN A 1 338 ? -20.840 -5.107 3.211 1.00 93.12 338 ASN A CA 1
ATOM 2524 C C . ASN A 1 338 ? -20.041 -4.088 4.078 1.00 93.12 338 ASN A C 1
ATOM 2526 O O . ASN A 1 338 ? -20.652 -3.255 4.766 1.00 93.12 338 ASN A O 1
ATOM 2530 N N . PRO A 1 339 ? -18.692 -4.163 4.102 1.00 97.12 339 PRO A N 1
ATOM 2531 C CA . PRO A 1 339 ? -17.823 -3.274 4.884 1.00 97.12 339 PRO A CA 1
ATOM 2532 C C . PRO A 1 339 ? -17.884 -1.810 4.425 1.00 97.12 339 PRO A C 1
ATOM 2534 O O . PRO A 1 339 ? -18.389 -1.485 3.353 1.00 97.12 339 PRO A O 1
ATOM 2537 N N . GLN A 1 340 ? -17.431 -0.896 5.283 1.00 97.69 340 GLN A N 1
ATOM 2538 C CA . GLN A 1 340 ? -17.555 0.554 5.077 1.00 97.69 340 GLN A CA 1
ATOM 2539 C C . GLN A 1 340 ? -16.348 1.119 4.327 1.00 97.69 340 GLN A C 1
ATOM 2541 O O . GLN A 1 340 ? -16.497 2.054 3.545 1.00 97.69 340 GLN A O 1
ATOM 2546 N N . TYR A 1 341 ? -15.174 0.535 4.556 1.00 98.69 341 TYR A N 1
ATOM 2547 C CA . TYR A 1 341 ? -13.920 0.817 3.868 1.00 98.69 341 TYR A CA 1
ATOM 2548 C C . TYR A 1 341 ? -12.944 -0.348 4.068 1.00 98.69 341 TYR A C 1
ATOM 2550 O O . TYR A 1 341 ? -13.183 -1.266 4.859 1.00 98.69 341 TYR A O 1
ATOM 2558 N N . ILE A 1 342 ? -11.852 -0.296 3.317 1.00 98.88 342 ILE A N 1
ATOM 2559 C CA . ILE A 1 342 ? -10.760 -1.261 3.293 1.00 98.88 342 ILE A CA 1
ATOM 2560 C C . ILE A 1 342 ? -9.487 -0.506 3.688 1.00 98.88 342 ILE A C 1
ATOM 2562 O O . ILE A 1 342 ? -9.222 0.572 3.155 1.00 98.88 342 ILE A O 1
ATOM 2566 N N . LEU A 1 343 ? -8.729 -1.047 4.637 1.00 98.94 343 LEU A N 1
ATOM 2567 C CA . LEU A 1 343 ? -7.382 -0.610 4.992 1.00 98.94 343 LEU A CA 1
ATOM 2568 C C . LEU A 1 343 ? -6.386 -1.402 4.151 1.00 98.94 343 LEU A 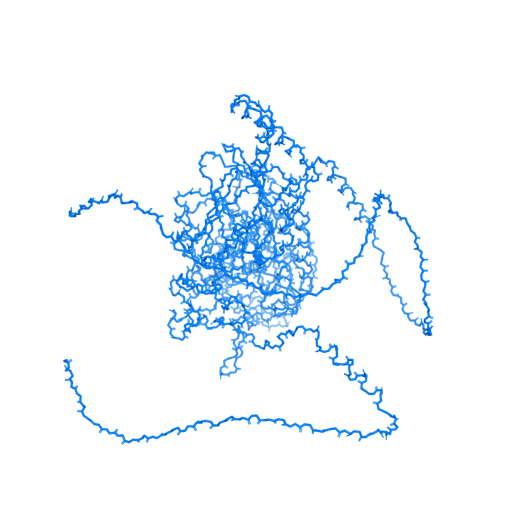C 1
ATOM 2570 O O . LEU A 1 343 ? -6.526 -2.618 4.018 1.00 98.94 343 LEU A O 1
ATOM 2574 N N . ASN A 1 344 ? -5.404 -0.714 3.588 1.00 98.88 344 ASN A N 1
ATOM 2575 C CA . ASN A 1 344 ? -4.448 -1.300 2.668 1.00 98.88 344 ASN A CA 1
ATOM 2576 C C . ASN A 1 344 ? -3.021 -0.921 3.071 1.00 98.88 344 ASN A C 1
ATOM 2578 O O . ASN A 1 344 ? -2.683 0.264 3.100 1.00 98.88 344 ASN A O 1
ATOM 2582 N N . VAL A 1 345 ? -2.216 -1.924 3.423 1.00 98.81 345 VAL A N 1
ATOM 2583 C CA . VAL A 1 345 ? -0.889 -1.754 4.052 1.00 98.81 345 VAL A CA 1
ATOM 2584 C C . VAL A 1 345 ? 0.269 -1.645 3.054 1.00 98.81 345 VAL A C 1
ATOM 2586 O O . VAL A 1 345 ? 1.421 -1.638 3.465 1.00 98.81 345 VAL A O 1
ATOM 2589 N N . GLY A 1 346 ? -0.012 -1.496 1.760 1.00 98.06 346 GLY A N 1
ATOM 2590 C CA . GLY A 1 346 ? 1.011 -1.378 0.719 1.00 98.06 346 GLY A CA 1
ATOM 2591 C C . GLY A 1 346 ? 1.335 -2.708 0.046 1.00 98.06 346 GLY A C 1
ATOM 2592 O O . GLY A 1 346 ? 0.593 -3.680 0.194 1.00 98.06 346 GLY A O 1
ATOM 2593 N N . ASP A 1 347 ? 2.408 -2.696 -0.739 1.00 98.38 347 ASP A N 1
ATOM 2594 C CA . ASP A 1 347 ? 2.758 -3.702 -1.744 1.00 98.38 347 ASP A CA 1
ATOM 2595 C C . ASP A 1 347 ? 1.586 -4.009 -2.686 1.00 98.38 347 ASP A C 1
ATOM 2597 O O . ASP A 1 347 ? 1.093 -5.126 -2.887 1.00 98.38 347 ASP A O 1
ATOM 2601 N N . ASN A 1 348 ? 1.128 -2.906 -3.272 1.00 98.19 348 ASN A N 1
ATOM 2602 C CA . ASN A 1 348 ? 0.001 -2.829 -4.182 1.00 98.19 348 ASN A CA 1
ATOM 2603 C C . ASN A 1 348 ? 0.345 -3.378 -5.574 1.00 98.19 348 ASN A C 1
ATOM 2605 O O . ASN A 1 348 ? -0.563 -3.804 -6.290 1.00 98.19 348 ASN A O 1
ATOM 2609 N N . PHE A 1 349 ? 1.630 -3.367 -5.965 1.00 95.50 349 PHE A N 1
ATOM 2610 C CA . PHE A 1 349 ? 2.133 -3.921 -7.231 1.00 95.50 349 PHE A CA 1
ATOM 2611 C C . PHE A 1 349 ? 3.565 -4.479 -7.088 1.00 95.50 349 PHE A C 1
ATOM 2613 O O . PHE A 1 349 ? 4.516 -3.733 -6.870 1.00 95.50 349 PHE A O 1
ATOM 2620 N N . TYR A 1 350 ? 3.731 -5.788 -7.278 1.00 92.31 350 TYR A N 1
ATOM 2621 C CA . TYR A 1 350 ? 5.019 -6.477 -7.356 1.00 92.31 350 TYR A CA 1
ATOM 2622 C C . TYR A 1 350 ? 5.561 -6.510 -8.797 1.00 92.31 350 TYR A C 1
ATOM 2624 O O . TYR A 1 350 ? 4.809 -6.455 -9.768 1.00 92.31 350 TYR A O 1
ATOM 2632 N N . TRP A 1 351 ? 6.872 -6.655 -8.992 1.00 84.62 351 TRP A N 1
ATOM 2633 C CA . TRP A 1 351 ? 7.920 -6.677 -7.953 1.00 84.62 351 TRP A CA 1
ATOM 2634 C C . TRP A 1 351 ? 8.452 -5.269 -7.609 1.00 84.62 351 TRP A C 1
ATOM 2636 O O . TRP A 1 351 ? 9.168 -5.129 -6.625 1.00 84.62 351 TRP A O 1
ATOM 2646 N N . GLY A 1 352 ? 8.129 -4.248 -8.409 1.00 87.69 352 GLY A N 1
ATOM 2647 C CA . GLY A 1 352 ? 8.722 -2.910 -8.317 1.00 87.69 352 GLY A CA 1
ATOM 2648 C C . GLY A 1 352 ? 7.713 -1.766 -8.448 1.00 87.69 352 GLY A C 1
ATOM 2649 O O . GLY A 1 352 ? 8.064 -0.699 -8.953 1.00 87.69 352 GLY A O 1
ATOM 2650 N N . GLY A 1 353 ? 6.459 -1.961 -8.042 1.00 93.12 353 GLY A N 1
ATOM 2651 C CA . GLY A 1 353 ? 5.451 -0.910 -8.075 1.00 93.12 353 GLY A CA 1
ATOM 2652 C C . GLY A 1 353 ? 4.905 -0.692 -9.485 1.00 93.12 353 GLY A C 1
ATOM 2653 O O . GLY A 1 353 ? 4.491 -1.628 -10.171 1.00 93.12 353 GLY A O 1
ATOM 2654 N N . ILE A 1 354 ? 4.866 0.565 -9.928 1.00 93.62 354 ILE A N 1
ATOM 2655 C CA . ILE A 1 354 ? 4.435 0.902 -11.290 1.00 93.62 354 ILE A CA 1
ATOM 2656 C C . ILE A 1 354 ? 5.641 0.897 -12.227 1.00 93.62 354 ILE A C 1
ATOM 2658 O O . ILE A 1 354 ? 6.611 1.622 -12.002 1.00 93.62 354 ILE A O 1
ATOM 2662 N N . GLU A 1 355 ? 5.542 0.140 -13.320 1.00 87.88 355 GLU A N 1
ATOM 2663 C CA . GLU A 1 355 ? 6.652 -0.140 -14.236 1.00 87.88 355 GLU A CA 1
ATOM 2664 C C . GLU A 1 355 ? 6.908 0.991 -15.234 1.00 87.88 355 GLU A C 1
ATOM 2666 O O . GLU A 1 355 ? 6.699 0.884 -16.443 1.00 87.88 355 GLU A O 1
ATOM 2671 N N . LYS A 1 356 ? 7.329 2.129 -14.691 1.00 87.75 356 LYS A N 1
ATOM 2672 C CA . LYS A 1 356 ? 7.927 3.266 -15.390 1.00 87.75 356 LYS A CA 1
ATOM 2673 C C . LYS A 1 356 ? 8.698 4.123 -14.386 1.00 87.75 356 LYS A C 1
ATOM 2675 O O . LYS A 1 356 ? 8.575 3.904 -13.186 1.00 87.75 356 LYS A O 1
ATOM 2680 N N . ASN A 1 357 ? 9.439 5.124 -14.842 1.00 89.62 357 ASN A N 1
ATOM 2681 C CA . ASN A 1 357 ? 10.178 5.999 -13.933 1.00 89.62 357 ASN A CA 1
ATOM 2682 C C . ASN A 1 357 ? 9.269 7.028 -13.221 1.00 89.62 357 ASN A C 1
ATOM 2684 O O . ASN A 1 357 ? 8.293 7.511 -13.798 1.00 89.62 357 ASN A O 1
ATOM 2688 N N . CYS A 1 358 ? 9.588 7.399 -11.982 1.00 92.38 358 CYS A N 1
ATOM 2689 C CA . CYS A 1 358 ? 8.896 8.455 -11.230 1.00 92.38 358 CYS A CA 1
ATOM 2690 C C . CYS A 1 358 ? 8.906 9.826 -11.947 1.00 92.38 358 CYS A C 1
ATOM 2692 O O . CYS A 1 358 ? 9.698 10.083 -12.854 1.00 92.38 358 CYS A O 1
ATOM 2694 N N . GLY A 1 359 ? 8.031 10.747 -11.524 1.00 88.38 359 GLY A N 1
ATOM 2695 C CA . GLY A 1 359 ? 8.003 12.134 -12.012 1.00 88.38 359 GLY A CA 1
ATOM 2696 C C . GLY A 1 359 ? 6.964 12.416 -13.099 1.00 88.38 359 GLY A C 1
ATOM 2697 O O . GLY A 1 359 ? 7.011 13.466 -13.741 1.00 88.38 359 GLY A O 1
ATOM 2698 N N . THR A 1 360 ? 5.999 11.518 -13.312 1.00 86.19 360 THR A N 1
ATOM 2699 C CA . THR A 1 360 ? 4.901 11.773 -14.255 1.00 86.19 360 THR A CA 1
ATOM 2700 C C . THR A 1 360 ? 3.906 12.753 -13.619 1.00 86.19 360 THR A C 1
ATOM 2702 O O . THR A 1 360 ? 3.407 12.482 -12.527 1.00 86.19 360 THR A O 1
ATOM 2705 N N . PRO A 1 361 ? 3.573 13.895 -14.259 1.00 88.81 361 PRO A N 1
ATOM 2706 C CA . PRO A 1 361 ? 2.819 14.958 -13.599 1.00 88.81 361 PRO A CA 1
ATOM 2707 C C . PRO A 1 361 ? 1.500 14.475 -12.985 1.00 88.81 361 PRO A C 1
ATOM 2709 O O . PRO A 1 361 ? 0.652 13.939 -13.692 1.00 88.81 361 PRO A O 1
ATOM 2712 N N . MET A 1 362 ? 1.279 14.764 -11.698 1.00 92.00 362 MET A N 1
ATOM 2713 C CA . MET A 1 362 ? 0.131 14.296 -10.891 1.00 92.00 362 MET A CA 1
ATOM 2714 C C . MET A 1 362 ? -1.262 14.597 -11.481 1.00 92.00 362 MET A C 1
ATOM 2716 O O . MET A 1 362 ? -2.271 14.029 -11.067 1.00 92.00 362 MET A O 1
ATOM 2720 N N . ALA A 1 363 ? -1.345 15.512 -12.450 1.00 88.25 363 ALA A N 1
ATOM 2721 C CA . ALA A 1 363 ? -2.554 15.806 -13.214 1.00 88.25 363 ALA A CA 1
ATOM 2722 C C . ALA A 1 363 ? -2.816 14.837 -14.389 1.00 88.25 363 ALA A C 1
ATOM 2724 O O . ALA A 1 363 ? -3.780 15.049 -15.121 1.00 88.25 363 ALA A O 1
ATOM 2725 N N . GLN A 1 364 ? -1.989 13.803 -14.563 1.00 83.94 364 GLN A N 1
ATOM 2726 C CA . GLN A 1 364 ? -2.000 12.805 -15.639 1.00 83.94 364 GLN A CA 1
ATOM 2727 C C . GLN A 1 364 ? -1.916 11.380 -15.049 1.00 83.94 364 GLN A C 1
ATOM 2729 O O . GLN A 1 364 ? -1.735 11.220 -13.845 1.00 83.94 364 GLN A O 1
ATOM 2734 N N . LEU A 1 365 ? -2.074 10.362 -15.898 1.00 84.19 365 LEU A N 1
ATOM 2735 C CA . LEU A 1 365 ? -1.751 8.961 -15.604 1.00 84.19 365 LEU A CA 1
ATOM 2736 C C . LEU A 1 365 ? -0.927 8.393 -16.758 1.00 84.19 365 LEU A C 1
ATOM 2738 O O . LEU A 1 365 ? -1.263 8.633 -17.923 1.00 84.19 365 LEU A O 1
ATOM 2742 N N . SER A 1 366 ? 0.101 7.608 -16.442 1.00 82.38 366 SER A N 1
ATOM 2743 C CA . SER A 1 366 ? 0.840 6.832 -17.438 1.00 82.38 366 SER A CA 1
ATOM 2744 C C . SER A 1 366 ? 0.008 5.676 -18.010 1.00 82.38 366 SER A C 1
ATOM 2746 O O . SER A 1 366 ? -0.998 5.245 -17.438 1.00 82.38 366 SER A O 1
ATOM 2748 N N . TYR A 1 367 ? 0.461 5.148 -19.151 1.00 76.62 367 TYR A N 1
ATOM 2749 C CA . TYR A 1 367 ? -0.077 3.913 -19.723 1.00 76.62 367 TYR A CA 1
ATOM 2750 C C . TYR A 1 367 ? 0.079 2.730 -18.754 1.00 76.62 367 TYR A C 1
ATOM 2752 O O . TYR A 1 367 ? -0.894 2.029 -18.481 1.00 76.62 367 TYR A O 1
ATOM 2760 N N . THR A 1 368 ? 1.279 2.552 -18.195 1.00 82.69 368 THR A N 1
ATOM 2761 C CA . THR A 1 368 ? 1.625 1.414 -17.333 1.00 82.69 368 THR A CA 1
ATOM 2762 C C . THR A 1 368 ? 0.836 1.411 -16.029 1.00 82.69 368 THR A C 1
ATOM 2764 O O . THR A 1 368 ? 0.251 0.386 -15.691 1.00 82.69 368 THR A O 1
ATOM 2767 N N . ALA A 1 369 ? 0.678 2.570 -15.379 1.00 89.06 369 ALA A N 1
ATOM 2768 C CA . ALA A 1 369 ? -0.163 2.720 -14.195 1.00 89.06 369 ALA A CA 1
ATOM 2769 C C . ALA A 1 369 ? -1.609 2.302 -14.483 1.00 89.06 369 ALA A C 1
ATOM 2771 O O . ALA A 1 369 ? -2.153 1.429 -13.814 1.00 89.06 369 ALA A O 1
ATOM 2772 N N . MET A 1 370 ? -2.226 2.879 -15.519 1.00 82.94 370 MET A N 1
ATOM 2773 C CA . MET A 1 370 ? -3.604 2.553 -15.898 1.00 82.94 370 MET A CA 1
ATOM 2774 C C . MET A 1 370 ? -3.772 1.066 -16.246 1.00 82.94 370 MET A C 1
ATOM 2776 O O . MET A 1 370 ? -4.799 0.475 -15.921 1.00 82.94 370 MET A O 1
ATOM 2780 N N . HIS A 1 371 ? -2.776 0.455 -16.894 1.00 79.50 371 HIS A N 1
ATOM 2781 C CA . HIS A 1 371 ? -2.787 -0.962 -17.259 1.00 79.50 371 HIS A CA 1
ATOM 2782 C C . HIS A 1 371 ? -2.677 -1.868 -16.023 1.00 79.50 371 HIS A C 1
ATOM 2784 O O . HIS A 1 371 ? -3.546 -2.716 -15.823 1.00 79.50 371 HIS A O 1
ATOM 2790 N N . GLN A 1 372 ? -1.686 -1.644 -15.154 1.00 87.69 372 GLN A N 1
ATOM 2791 C CA . GLN A 1 372 ? -1.494 -2.402 -13.910 1.00 87.69 372 GLN A CA 1
ATOM 2792 C C . GLN A 1 372 ? -2.699 -2.256 -12.969 1.00 87.69 372 GLN A C 1
ATOM 2794 O O . GLN A 1 372 ? -3.266 -3.266 -12.550 1.00 87.69 372 GLN A O 1
ATOM 2799 N N . PHE A 1 373 ? -3.183 -1.031 -12.719 1.00 91.12 373 PHE A N 1
ATOM 2800 C CA . PHE A 1 373 ? -4.420 -0.817 -11.958 1.00 91.12 373 PHE A CA 1
ATOM 2801 C C . PHE A 1 373 ? -5.629 -1.499 -12.623 1.00 91.12 373 PHE A C 1
ATOM 2803 O O . PHE A 1 373 ? -6.475 -2.044 -11.916 1.00 91.12 373 PHE A O 1
ATOM 2810 N N . SER A 1 374 ? -5.726 -1.534 -13.958 1.00 80.56 374 SER A N 1
ATOM 2811 C CA . SER A 1 374 ? -6.837 -2.207 -14.644 1.00 80.56 374 SER A CA 1
ATOM 2812 C C . SER A 1 374 ? -6.806 -3.731 -14.507 1.00 80.56 374 SER A C 1
ATOM 2814 O O . SER A 1 374 ? -7.876 -4.317 -14.353 1.00 80.56 374 SER A O 1
ATOM 2816 N N . GLN A 1 375 ? -5.641 -4.381 -14.587 1.00 78.12 375 GLN A N 1
ATOM 2817 C CA . GLN A 1 375 ? -5.553 -5.845 -14.477 1.00 78.12 375 GLN A CA 1
ATOM 2818 C C . GLN A 1 375 ? -5.557 -6.294 -13.010 1.00 78.12 375 GLN A C 1
ATOM 2820 O O . GLN A 1 375 ? -6.445 -7.032 -12.583 1.00 78.12 375 GLN A O 1
ATOM 2825 N N . ILE A 1 376 ? -4.603 -5.793 -12.223 1.00 88.69 376 ILE A N 1
ATOM 2826 C CA . ILE A 1 376 ? -4.246 -6.321 -10.898 1.00 88.69 376 ILE A CA 1
ATOM 2827 C C . ILE A 1 376 ? -5.172 -5.808 -9.788 1.00 88.69 376 ILE A C 1
ATOM 2829 O O . ILE A 1 376 ? -5.384 -6.507 -8.799 1.00 88.69 376 ILE A O 1
ATOM 2833 N N . PHE A 1 377 ? -5.773 -4.622 -9.956 1.00 93.69 377 PHE A N 1
ATOM 2834 C CA . PHE A 1 377 ? -6.639 -4.008 -8.941 1.00 93.69 377 PHE A CA 1
ATOM 2835 C C . PHE A 1 377 ? -8.126 -3.967 -9.329 1.00 93.69 377 PHE A C 1
ATOM 2837 O O . PHE A 1 377 ? -8.965 -4.532 -8.626 1.00 93.69 377 PHE A O 1
ATOM 2844 N N . GLU A 1 378 ? -8.493 -3.294 -10.423 1.00 86.38 378 GLU A N 1
ATOM 2845 C CA . GLU A 1 378 ? -9.896 -3.139 -10.841 1.00 86.38 378 GLU A CA 1
ATOM 2846 C C . GLU A 1 378 ? -10.462 -4.428 -11.461 1.00 86.38 378 GLU A C 1
ATOM 2848 O O . GLU A 1 378 ? -11.626 -4.752 -11.226 1.00 86.38 378 GLU A O 1
ATOM 2853 N N . GLY A 1 379 ? -9.642 -5.198 -12.186 1.00 79.94 379 GLY A N 1
ATOM 2854 C CA . GLY A 1 379 ? -9.992 -6.524 -12.699 1.00 79.94 379 GLY A CA 1
ATOM 2855 C C . GLY A 1 379 ? -10.169 -7.550 -11.578 1.00 79.94 379 GLY A C 1
ATOM 2856 O O . GLY A 1 379 ? -11.254 -8.120 -11.423 1.00 79.94 379 GLY A O 1
ATOM 2857 N N . VAL A 1 380 ? -9.136 -7.745 -10.748 1.00 83.94 380 VAL A N 1
ATOM 2858 C CA . VAL A 1 380 ? -9.179 -8.706 -9.630 1.00 83.94 380 VAL A CA 1
ATOM 2859 C C . VAL A 1 380 ? -10.268 -8.361 -8.616 1.00 83.94 380 VAL A C 1
ATOM 2861 O O . VAL A 1 380 ? -11.066 -9.235 -8.279 1.00 83.94 380 VAL A O 1
ATOM 2864 N N . TYR A 1 381 ? -10.375 -7.109 -8.163 1.00 88.81 381 TYR A N 1
ATOM 2865 C CA . TYR A 1 381 ? -11.322 -6.703 -7.113 1.00 88.81 381 TYR A CA 1
ATOM 2866 C C . TYR A 1 381 ? -12.634 -6.102 -7.649 1.00 88.81 381 TYR A C 1
ATOM 2868 O O . TYR A 1 381 ? -13.315 -5.334 -6.966 1.00 88.81 381 TYR A O 1
ATOM 2876 N N . THR A 1 382 ? -13.026 -6.488 -8.866 1.00 84.00 382 THR A N 1
ATOM 2877 C CA . THR A 1 382 ? -14.333 -6.145 -9.441 1.00 84.00 382 THR A CA 1
ATOM 2878 C C . THR A 1 382 ? -15.507 -6.673 -8.600 1.00 84.00 382 THR A C 1
ATOM 2880 O O . THR A 1 382 ? -15.398 -7.678 -7.894 1.00 84.00 382 THR A O 1
ATOM 2883 N N . GLY A 1 383 ? -16.656 -5.995 -8.684 1.00 81.12 383 GLY A N 1
ATOM 2884 C CA . GLY A 1 383 ? -17.890 -6.342 -7.964 1.00 81.12 383 GLY A CA 1
ATOM 2885 C C . GLY A 1 383 ? -18.045 -5.722 -6.567 1.00 81.12 383 GLY A C 1
ATOM 2886 O O . GLY A 1 383 ? -19.150 -5.730 -6.035 1.00 81.12 383 GLY A O 1
ATOM 2887 N N . LEU A 1 384 ? -16.993 -5.120 -6.001 1.00 88.00 384 LEU A N 1
ATOM 2888 C CA . LEU A 1 384 ? -17.018 -4.491 -4.666 1.00 88.00 384 LEU A CA 1
ATOM 2889 C C . LEU A 1 384 ? -17.611 -3.062 -4.644 1.00 88.00 384 LEU A C 1
ATOM 2891 O O . LEU A 1 384 ? -17.734 -2.445 -3.588 1.00 88.00 384 LEU A O 1
ATOM 2895 N N . GLY A 1 385 ? -17.981 -2.514 -5.805 1.00 88.31 385 GLY A N 1
ATOM 2896 C CA . GLY A 1 385 ? -18.529 -1.160 -5.929 1.00 88.31 385 GLY A CA 1
ATOM 2897 C C . GLY A 1 385 ? -17.529 -0.050 -5.578 1.00 88.31 385 GLY A C 1
ATOM 2898 O O . GLY A 1 385 ? -16.318 -0.217 -5.693 1.00 88.31 385 GLY A O 1
ATOM 2899 N N . ASP A 1 386 ? -18.049 1.102 -5.153 1.00 93.44 386 ASP A N 1
ATOM 2900 C CA . ASP A 1 386 ? -17.259 2.308 -4.859 1.00 93.44 386 ASP A CA 1
ATOM 2901 C C . ASP A 1 386 ? -16.725 2.352 -3.399 1.00 93.44 386 ASP A C 1
ATOM 2903 O O . ASP A 1 386 ? -16.486 3.437 -2.867 1.00 93.44 386 ASP A O 1
ATOM 2907 N N . VAL A 1 387 ? -16.573 1.203 -2.718 1.00 96.44 387 VAL A N 1
ATOM 2908 C CA . VAL A 1 387 ? -16.148 1.145 -1.299 1.00 96.44 387 VAL A CA 1
ATOM 2909 C C . VAL A 1 387 ? -14.714 1.677 -1.126 1.00 96.44 387 VAL A C 1
ATOM 2911 O O . VAL A 1 387 ? -13.812 1.148 -1.775 1.00 96.44 387 VAL A O 1
ATOM 2914 N N . PRO A 1 388 ? -14.474 2.689 -0.262 1.00 98.00 388 PRO A N 1
ATOM 2915 C CA . PRO A 1 388 ? -13.157 3.300 -0.079 1.00 98.00 388 PRO A CA 1
ATOM 2916 C C . PRO A 1 388 ? -12.048 2.307 0.282 1.00 98.00 388 PRO A C 1
ATOM 2918 O O . PRO A 1 388 ? -12.220 1.466 1.160 1.00 98.00 388 PRO A O 1
ATOM 2921 N N . TRP A 1 389 ? -10.896 2.464 -0.361 1.00 98.56 389 TRP A N 1
ATOM 2922 C CA . TRP A 1 389 ? -9.697 1.646 -0.207 1.00 98.56 389 TRP A CA 1
ATOM 2923 C C . TRP A 1 389 ? -8.547 2.583 0.188 1.00 98.56 389 TRP A C 1
ATOM 2925 O O . TRP A 1 389 ? -7.997 3.296 -0.655 1.00 98.56 389 TRP A O 1
ATOM 2935 N N . LEU A 1 390 ? -8.284 2.669 1.494 1.00 98.88 390 LEU A N 1
ATOM 2936 C CA . LEU A 1 390 ? -7.358 3.621 2.111 1.00 98.88 390 LEU A CA 1
ATOM 2937 C C . LEU A 1 390 ? -5.958 3.000 2.109 1.00 98.88 390 LEU A C 1
ATOM 2939 O O . LEU A 1 390 ? -5.758 2.005 2.803 1.00 98.88 390 LEU A O 1
ATOM 2943 N N . SER A 1 391 ? -5.011 3.564 1.354 1.00 98.81 391 SER A N 1
ATOM 2944 C CA . SER A 1 391 ? -3.706 2.921 1.109 1.00 98.81 391 SER A CA 1
ATOM 2945 C C . SER A 1 391 ? -2.498 3.712 1.613 1.00 98.81 391 SER A C 1
ATOM 2947 O O . SER A 1 391 ? -2.542 4.943 1.727 1.00 98.81 391 SER A O 1
ATOM 2949 N N . VAL A 1 392 ? -1.421 2.966 1.870 1.00 98.88 392 VAL A N 1
ATOM 2950 C CA . VAL A 1 392 ? -0.020 3.421 1.914 1.00 98.88 392 VAL A CA 1
ATOM 2951 C C . VAL A 1 392 ? 0.784 2.746 0.790 1.00 98.88 392 VAL A C 1
ATOM 2953 O O . VAL A 1 392 ? 0.262 1.884 0.077 1.00 98.88 392 VAL A O 1
ATOM 2956 N N . LEU A 1 393 ? 2.044 3.154 0.640 1.00 98.69 393 LEU A N 1
ATOM 2957 C CA . LEU A 1 393 ? 3.051 2.504 -0.201 1.00 98.69 393 LEU A CA 1
ATOM 2958 C C . LEU A 1 393 ? 3.851 1.502 0.648 1.00 98.69 393 LEU A C 1
ATOM 2960 O O . LEU A 1 393 ? 4.236 1.835 1.773 1.00 98.69 393 LEU A O 1
ATOM 2964 N N . GLY A 1 394 ? 4.110 0.313 0.107 1.00 98.38 394 GLY A N 1
ATOM 2965 C CA . GLY A 1 394 ? 5.107 -0.629 0.630 1.00 98.38 394 GLY A CA 1
ATOM 2966 C C . GLY A 1 394 ? 6.482 -0.482 -0.024 1.00 98.38 394 GLY A C 1
ATOM 2967 O O . GLY A 1 394 ? 6.692 0.421 -0.843 1.00 98.38 394 GLY A O 1
ATOM 2968 N N . ASN A 1 395 ? 7.438 -1.341 0.333 1.00 96.69 395 ASN A N 1
ATOM 2969 C CA . ASN A 1 395 ? 8.803 -1.237 -0.190 1.00 96.69 395 ASN A CA 1
ATOM 2970 C C . ASN A 1 395 ? 8.836 -1.638 -1.673 1.00 96.69 395 ASN A C 1
ATOM 2972 O O . ASN A 1 395 ? 9.470 -0.953 -2.480 1.00 96.69 395 ASN A O 1
ATOM 2976 N N . HIS A 1 396 ? 8.066 -2.647 -2.089 1.00 95.62 396 HIS A N 1
ATOM 2977 C CA . HIS A 1 396 ? 7.944 -2.971 -3.509 1.00 95.62 396 HIS A CA 1
ATOM 2978 C C . HIS A 1 396 ? 7.221 -1.856 -4.284 1.00 95.62 396 HIS A C 1
ATOM 2980 O O . HIS A 1 396 ? 7.626 -1.555 -5.406 1.00 95.62 396 HIS A O 1
ATOM 2986 N N . ASP A 1 397 ? 6.262 -1.139 -3.681 1.00 98.12 397 ASP A N 1
ATOM 2987 C CA . ASP A 1 397 ? 5.616 0.024 -4.321 1.00 98.12 397 ASP A CA 1
ATOM 2988 C C . ASP A 1 397 ? 6.565 1.198 -4.599 1.00 98.12 397 ASP A C 1
ATOM 2990 O O . ASP A 1 397 ? 6.409 1.876 -5.620 1.00 98.12 397 ASP A O 1
ATOM 2994 N N . TRP A 1 398 ? 7.534 1.436 -3.706 1.00 96.75 398 TRP A N 1
ATOM 2995 C CA . TRP A 1 398 ? 8.629 2.395 -3.905 1.00 96.75 398 TRP A CA 1
ATOM 2996 C C . TRP A 1 398 ? 9.674 1.917 -4.923 1.00 96.75 398 TRP A C 1
ATOM 2998 O O . TRP A 1 398 ? 10.483 2.723 -5.377 1.00 96.75 398 TRP A O 1
ATOM 3008 N N . GLY A 1 399 ? 9.629 0.643 -5.325 1.00 90.75 399 GLY A N 1
ATOM 3009 C CA . GLY A 1 399 ? 10.466 0.061 -6.373 1.00 90.75 399 GLY A CA 1
ATOM 3010 C C . GLY A 1 399 ? 11.307 -1.145 -5.953 1.00 90.75 399 GLY A C 1
ATOM 3011 O O . GLY A 1 399 ? 12.080 -1.646 -6.771 1.00 90.75 399 GLY A O 1
ATOM 3012 N N . GLY A 1 400 ? 11.184 -1.615 -4.707 1.00 90.06 400 GLY A N 1
ATOM 3013 C CA . GLY A 1 400 ? 11.871 -2.793 -4.164 1.00 90.06 400 GLY A CA 1
ATOM 3014 C C . GLY A 1 400 ? 13.380 -2.589 -3.999 1.00 90.06 400 GLY A C 1
ATOM 3015 O O . GLY A 1 400 ? 13.864 -2.364 -2.897 1.00 90.06 400 GLY A O 1
ATOM 3016 N N . ARG A 1 401 ? 14.117 -2.638 -5.115 1.00 87.00 401 ARG A N 1
ATOM 3017 C CA . ARG A 1 401 ? 15.574 -2.392 -5.201 1.00 87.00 401 ARG A CA 1
ATOM 3018 C C . ARG A 1 401 ? 15.931 -1.162 -6.052 1.00 87.00 401 ARG A C 1
ATOM 3020 O O . ARG A 1 401 ? 17.106 -0.870 -6.249 1.00 87.00 401 ARG A O 1
ATOM 3027 N N . VAL A 1 402 ? 14.928 -0.485 -6.625 1.00 89.12 402 VAL A N 1
ATOM 3028 C CA . VAL A 1 402 ? 15.098 0.581 -7.628 1.00 89.12 402 VAL A CA 1
ATOM 3029 C C . VAL A 1 402 ? 14.146 1.745 -7.320 1.00 89.12 402 VAL A C 1
ATOM 3031 O O . VAL A 1 402 ? 13.023 1.786 -7.823 1.00 89.12 402 VAL A O 1
ATOM 3034 N N . PHE A 1 403 ? 14.568 2.700 -6.479 1.00 93.44 403 PHE A N 1
ATOM 3035 C CA . PHE A 1 403 ? 13.681 3.751 -5.941 1.00 93.44 403 PHE A CA 1
ATOM 3036 C C . PHE A 1 403 ? 13.054 4.659 -7.011 1.00 93.44 403 PHE A C 1
ATOM 3038 O O . PHE A 1 403 ? 12.068 5.352 -6.743 1.00 93.44 403 PHE A O 1
ATOM 3045 N N . ASN A 1 404 ? 13.628 4.703 -8.222 1.00 92.19 404 ASN A N 1
ATOM 3046 C CA . ASN A 1 404 ? 13.143 5.570 -9.291 1.00 92.19 404 ASN A CA 1
ATOM 3047 C C . ASN A 1 404 ? 11.963 5.010 -10.101 1.00 92.19 404 ASN A C 1
ATOM 3049 O O . ASN A 1 404 ? 11.645 5.561 -11.155 1.00 92.19 404 ASN A O 1
ATOM 3053 N N . ASN A 1 405 ? 11.281 3.975 -9.600 1.00 91.81 405 ASN A N 1
ATOM 3054 C CA . ASN A 1 405 ? 10.029 3.438 -10.146 1.00 91.81 405 ASN A CA 1
ATOM 3055 C C . ASN A 1 405 ? 8.808 4.352 -9.878 1.00 91.81 405 ASN A C 1
ATOM 3057 O O . ASN A 1 405 ? 8.881 5.332 -9.142 1.00 91.81 405 ASN A O 1
ATOM 3061 N N . GLY A 1 406 ? 7.661 4.064 -10.501 1.00 94.00 406 GLY A N 1
ATOM 3062 C CA . GLY A 1 406 ? 6.516 4.980 -10.622 1.00 94.00 406 GLY A CA 1
ATOM 3063 C C . GLY A 1 406 ? 5.583 5.083 -9.407 1.00 94.00 406 GLY A C 1
ATOM 3064 O O . GLY A 1 406 ? 4.362 5.128 -9.583 1.00 94.00 406 GLY A O 1
ATOM 3065 N N . TRP A 1 407 ? 6.116 5.105 -8.181 1.00 96.81 407 TRP A N 1
ATOM 3066 C CA . TRP A 1 407 ? 5.345 5.218 -6.927 1.00 96.81 407 TRP A CA 1
ATOM 3067 C C . TRP A 1 407 ? 4.382 6.424 -6.920 1.00 96.81 407 TRP A C 1
ATOM 3069 O O . TRP A 1 407 ? 3.249 6.347 -6.432 1.00 96.81 407 TRP A O 1
ATOM 3079 N N . ASP A 1 408 ? 4.784 7.527 -7.558 1.00 97.62 408 ASP A N 1
ATOM 3080 C CA . ASP A 1 408 ? 4.003 8.757 -7.721 1.00 97.62 408 ASP A CA 1
ATOM 3081 C C . ASP A 1 408 ? 2.685 8.536 -8.483 1.00 97.62 408 ASP A C 1
ATOM 3083 O O . ASP A 1 408 ? 1.674 9.188 -8.202 1.00 97.62 408 ASP A O 1
ATOM 3087 N N . GLN A 1 409 ? 2.652 7.574 -9.408 1.00 96.88 409 GLN A N 1
ATOM 3088 C CA . GLN A 1 409 ? 1.452 7.229 -10.166 1.00 96.88 409 GLN A CA 1
ATOM 3089 C C . GLN A 1 409 ? 0.407 6.480 -9.334 1.00 96.88 409 GLN A C 1
ATOM 3091 O O . GLN A 1 409 ? -0.789 6.629 -9.600 1.00 96.88 409 GLN A O 1
ATOM 3096 N N . GLN A 1 410 ? 0.812 5.758 -8.283 1.00 98.38 410 GLN A N 1
ATOM 3097 C CA . GLN A 1 410 ? -0.144 5.178 -7.335 1.00 98.38 410 GLN A CA 1
ATOM 3098 C C . GLN A 1 410 ? -0.860 6.262 -6.523 1.00 98.38 410 GLN A C 1
ATOM 3100 O O . GLN A 1 410 ? -2.068 6.179 -6.288 1.00 98.38 410 GLN A O 1
ATOM 3105 N N . ILE A 1 411 ? -0.135 7.321 -6.150 1.00 98.56 411 ILE A N 1
ATOM 3106 C CA . ILE A 1 411 ? -0.714 8.505 -5.509 1.00 98.56 411 ILE A CA 1
ATOM 3107 C C . ILE A 1 411 ? -1.647 9.216 -6.507 1.00 98.56 411 ILE A C 1
ATOM 3109 O O . ILE A 1 411 ? -2.797 9.512 -6.177 1.00 98.56 411 ILE A O 1
ATOM 3113 N N . ALA A 1 412 ? -1.212 9.418 -7.758 1.00 97.62 412 ALA A N 1
ATOM 3114 C CA . ALA A 1 412 ? -2.006 10.075 -8.805 1.00 97.62 412 ALA A CA 1
ATOM 3115 C C . ALA A 1 412 ? -3.334 9.354 -9.112 1.00 97.62 412 ALA A C 1
ATOM 3117 O O . ALA A 1 412 ? -4.352 10.014 -9.356 1.00 97.62 412 ALA A O 1
ATOM 3118 N N . TYR A 1 413 ? -3.371 8.018 -9.032 1.00 97.50 413 TYR A N 1
ATOM 3119 C CA . TYR A 1 413 ? -4.575 7.210 -9.269 1.00 97.50 413 TYR A CA 1
ATOM 3120 C C . TYR A 1 413 ? -5.756 7.565 -8.335 1.00 97.50 413 TYR A C 1
ATOM 3122 O O . TYR A 1 413 ? -6.921 7.378 -8.701 1.00 97.50 413 TYR A O 1
ATOM 3130 N N . THR A 1 414 ? -5.493 8.203 -7.186 1.00 97.69 414 THR A N 1
ATOM 3131 C CA . THR A 1 414 ? -6.495 8.739 -6.237 1.00 97.69 414 THR A CA 1
ATOM 3132 C C . THR A 1 414 ? -7.513 9.692 -6.872 1.00 97.69 414 THR A C 1
ATOM 3134 O O . THR A 1 414 ? -8.655 9.784 -6.408 1.00 97.69 414 THR A O 1
ATOM 3137 N N . TRP A 1 415 ? -7.151 10.390 -7.951 1.00 95.19 415 TRP A N 1
ATOM 3138 C CA . TRP A 1 415 ? -8.076 11.273 -8.674 1.00 95.19 415 TRP A CA 1
ATOM 3139 C C . TRP A 1 415 ? -8.697 10.624 -9.919 1.00 95.19 415 TRP A C 1
ATOM 3141 O O . TRP A 1 415 ? -9.464 11.290 -10.611 1.00 95.19 415 TRP A O 1
ATOM 3151 N N . TYR A 1 416 ? -8.436 9.339 -10.185 1.00 91.56 416 TYR A N 1
ATOM 3152 C CA . TYR A 1 416 ? -8.937 8.593 -11.351 1.00 91.56 416 TYR A CA 1
ATOM 3153 C C . TYR A 1 416 ? -9.796 7.370 -11.006 1.00 91.56 416 TYR A C 1
ATOM 3155 O O . TYR A 1 416 ? -10.726 7.077 -11.754 1.00 91.56 416 TYR A O 1
ATOM 3163 N N . SER A 1 417 ? -9.571 6.708 -9.869 1.00 92.38 417 SER A N 1
ATOM 3164 C CA . SER A 1 417 ? -10.540 5.760 -9.301 1.00 92.38 417 SER A CA 1
ATOM 3165 C C . SER A 1 417 ? -11.359 6.427 -8.202 1.00 92.38 417 SER A C 1
ATOM 3167 O O . SER A 1 417 ? -10.885 7.311 -7.490 1.00 92.38 417 SER A O 1
ATOM 3169 N N . LYS A 1 418 ? -12.623 6.018 -8.059 1.00 90.75 418 LYS A N 1
ATOM 3170 C CA . LYS A 1 418 ? -13.489 6.483 -6.965 1.00 90.75 418 LYS A CA 1
ATOM 3171 C C . LYS A 1 418 ? -13.131 5.822 -5.633 1.00 90.75 418 LYS A C 1
ATOM 3173 O O . LYS A 1 418 ? -13.296 6.449 -4.588 1.00 90.75 418 LYS A O 1
ATOM 3178 N N . A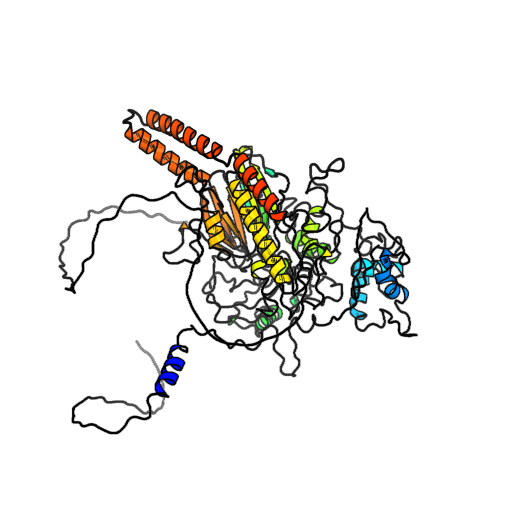RG A 1 419 ? -12.691 4.559 -5.676 1.00 94.62 419 ARG A N 1
ATOM 3179 C CA . ARG A 1 419 ? -12.472 3.731 -4.485 1.00 94.62 419 ARG A CA 1
ATOM 3180 C C . ARG A 1 419 ? -11.055 3.844 -3.935 1.00 94.62 419 ARG A C 1
ATOM 3182 O O . ARG A 1 419 ? -10.909 3.957 -2.726 1.00 94.62 419 ARG A O 1
ATOM 3189 N N . TRP A 1 420 ? -10.041 3.915 -4.797 1.00 97.88 420 TRP A N 1
ATOM 3190 C CA . TRP A 1 420 ? -8.655 4.153 -4.376 1.00 97.88 420 TRP A CA 1
ATOM 3191 C C . TRP A 1 420 ? -8.499 5.507 -3.677 1.00 97.88 420 TRP A C 1
ATOM 3193 O O . TRP A 1 420 ? -8.980 6.521 -4.195 1.00 97.88 420 TRP A O 1
ATOM 3203 N N . ILE A 1 421 ? -7.846 5.538 -2.514 1.00 98.50 421 ILE A N 1
ATOM 3204 C CA . ILE A 1 421 ? -7.514 6.765 -1.783 1.00 98.50 421 ILE A CA 1
ATOM 3205 C C . ILE A 1 421 ? -6.104 6.636 -1.198 1.00 98.50 421 ILE A C 1
ATOM 3207 O O . ILE A 1 421 ? -5.884 5.912 -0.230 1.00 98.50 421 ILE A O 1
ATOM 3211 N N . MET A 1 422 ? -5.168 7.379 -1.784 1.00 98.50 422 MET A N 1
ATOM 3212 C CA . MET A 1 422 ? -3.798 7.573 -1.311 1.00 98.50 422 MET A CA 1
ATOM 3213 C C . MET A 1 422 ? -3.301 8.955 -1.781 1.00 98.50 422 MET A C 1
ATOM 3215 O O . MET A 1 422 ? -2.669 9.064 -2.830 1.00 98.50 422 MET A O 1
ATOM 3219 N N . PRO A 1 423 ? -3.664 10.055 -1.095 1.00 97.94 423 PRO A N 1
ATOM 3220 C CA . PRO A 1 423 ? -3.401 11.420 -1.560 1.00 97.94 423 PRO A CA 1
ATOM 3221 C C . PRO A 1 423 ? -1.947 11.891 -1.405 1.00 97.94 423 PRO A C 1
ATOM 3223 O O . PRO A 1 423 ? -1.604 12.943 -1.941 1.00 97.94 423 PRO A O 1
ATOM 3226 N N . SER A 1 424 ? -1.131 11.167 -0.638 1.00 97.88 424 SER A N 1
ATOM 3227 C CA . SER A 1 424 ? 0.306 11.372 -0.415 1.00 97.88 424 SER A CA 1
ATOM 3228 C C . SER A 1 424 ? 0.874 10.123 0.280 1.00 97.88 424 SER A C 1
ATOM 3230 O O . SER A 1 424 ? 0.085 9.280 0.711 1.00 97.88 424 SER A O 1
ATOM 3232 N N . ALA A 1 425 ? 2.197 10.025 0.449 1.00 97.25 425 ALA A N 1
ATOM 3233 C CA . ALA A 1 425 ? 2.856 8.917 1.159 1.00 97.25 425 ALA A CA 1
ATOM 3234 C C . ALA A 1 425 ? 2.296 8.698 2.582 1.00 97.25 425 ALA A C 1
ATOM 3236 O O . ALA A 1 425 ? 1.980 7.576 2.963 1.00 97.25 425 ALA A O 1
ATOM 3237 N N . TYR A 1 426 ? 2.071 9.785 3.335 1.00 98.75 426 TYR A N 1
ATOM 3238 C CA . TYR A 1 426 ? 1.398 9.737 4.637 1.00 98.75 426 TYR A CA 1
ATOM 3239 C C . TYR A 1 426 ? 0.312 10.806 4.772 1.00 98.75 426 TYR A C 1
ATOM 3241 O O . TYR A 1 426 ? 0.449 11.932 4.278 1.00 98.75 426 TYR A O 1
ATOM 3249 N N . TRP A 1 427 ? -0.791 10.442 5.426 1.00 98.81 427 TRP A N 1
ATOM 3250 C CA . TRP A 1 427 ? -2.037 11.215 5.480 1.00 98.81 427 TRP A CA 1
ATOM 3251 C C . TRP A 1 427 ? -2.975 10.682 6.582 1.00 98.81 427 TRP A C 1
ATOM 3253 O O . TRP A 1 427 ? -2.662 9.695 7.247 1.00 98.81 427 TRP A O 1
ATOM 3263 N N . SER A 1 428 ? -4.124 11.323 6.823 1.00 98.75 428 SER A N 1
ATOM 3264 C CA . SER A 1 428 ? -5.111 10.817 7.797 1.00 98.75 428 SER A CA 1
ATOM 3265 C C . SER A 1 428 ? -6.563 10.858 7.322 1.00 98.75 428 SER A C 1
ATOM 3267 O O . SER A 1 428 ? -6.949 11.682 6.491 1.00 98.75 428 SER A O 1
ATOM 3269 N N . GLN A 1 429 ? -7.387 9.984 7.899 1.00 98.75 429 GLN A N 1
ATOM 3270 C CA . GLN A 1 429 ? -8.823 9.881 7.658 1.00 98.75 429 GLN A CA 1
ATOM 3271 C C . GLN A 1 429 ? -9.587 10.023 8.980 1.00 98.75 429 GLN A C 1
ATOM 3273 O O . GLN A 1 429 ? -9.321 9.290 9.928 1.00 98.75 429 GLN A O 1
ATOM 3278 N N . HIS A 1 430 ? -10.573 10.925 9.028 1.00 98.62 430 HIS A N 1
ATOM 3279 C CA . HIS A 1 430 ? -11.574 10.943 10.100 1.00 98.62 430 HIS A CA 1
ATOM 3280 C C . HIS A 1 430 ? -12.828 10.187 9.653 1.00 98.62 430 HIS A C 1
ATOM 3282 O O . HIS A 1 430 ? -13.312 10.410 8.537 1.00 98.62 430 HIS A O 1
ATOM 3288 N N . VAL A 1 431 ? -13.367 9.318 10.505 1.00 98.69 431 VAL A N 1
ATOM 3289 C CA . VAL A 1 431 ? -14.583 8.546 10.225 1.00 98.69 431 VAL A CA 1
ATOM 3290 C C . VAL A 1 431 ? -15.625 8.774 11.315 1.00 98.69 431 VAL A C 1
ATOM 3292 O O . VAL A 1 431 ? -15.346 8.615 12.502 1.00 98.69 431 VAL A O 1
ATOM 3295 N N . GLU A 1 432 ? -16.848 9.098 10.906 1.00 98.31 432 GLU A N 1
ATOM 3296 C CA . GLU A 1 432 ? -18.000 9.314 11.776 1.00 98.31 432 GLU A CA 1
ATOM 3297 C C . GLU A 1 432 ? -19.046 8.205 11.615 1.00 98.31 432 GLU A C 1
ATOM 3299 O O . GLU A 1 432 ? -19.537 7.951 10.514 1.00 98.31 432 GLU A O 1
ATOM 3304 N N . TYR A 1 433 ? -19.481 7.625 12.735 1.00 97.94 433 TYR A N 1
ATOM 3305 C CA . TYR A 1 433 ? -20.625 6.714 12.810 1.00 97.94 433 TYR A CA 1
ATOM 3306 C C . TYR A 1 433 ? -21.751 7.380 13.626 1.00 97.94 433 TYR A C 1
ATOM 3308 O O . TYR A 1 433 ? -21.947 7.051 14.802 1.00 97.94 433 TYR A O 1
ATOM 3316 N N . PRO A 1 434 ? -22.480 8.370 13.067 1.00 96.44 434 PRO A N 1
ATOM 3317 C CA . PRO A 1 434 ? -23.311 9.296 13.846 1.00 96.44 434 PRO A CA 1
ATOM 3318 C C . PRO A 1 434 ? -24.462 8.610 14.596 1.00 96.44 434 PRO A C 1
ATOM 3320 O O . PRO A 1 434 ? -24.713 8.920 15.759 1.00 96.44 434 PRO A O 1
ATOM 3323 N N . ASP A 1 435 ? -25.118 7.628 13.975 1.00 96.38 435 ASP A N 1
ATOM 3324 C CA . ASP A 1 435 ? -26.216 6.855 14.576 1.00 96.38 435 ASP A CA 1
ATOM 3325 C C . ASP A 1 435 ? -25.771 5.895 15.695 1.00 96.38 435 ASP A C 1
ATOM 3327 O O . ASP A 1 435 ? -26.592 5.489 16.525 1.00 96.38 435 ASP A O 1
ATOM 3331 N N . LEU A 1 436 ? -24.478 5.553 15.723 1.00 94.69 436 LEU A N 1
ATOM 3332 C CA . LEU A 1 436 ? -23.813 4.782 16.778 1.00 94.69 436 LEU A CA 1
ATOM 3333 C C . LEU A 1 436 ? -23.049 5.692 17.763 1.00 94.69 436 LEU A C 1
ATOM 3335 O O . LEU A 1 436 ? -22.563 5.226 18.795 1.00 94.69 436 LEU A O 1
ATOM 3339 N N . ASN A 1 437 ? -23.002 7.002 17.487 1.00 94.12 437 ASN A N 1
ATOM 3340 C CA . ASN A 1 437 ? -22.402 8.046 18.312 1.00 94.12 437 ASN A CA 1
ATOM 3341 C C . ASN A 1 437 ? -20.933 7.749 18.687 1.00 94.12 437 ASN A C 1
ATOM 3343 O O . ASN A 1 437 ? -20.556 7.849 19.860 1.00 94.12 437 ASN A O 1
ATOM 3347 N N . PHE A 1 438 ? -20.104 7.376 17.706 1.00 95.25 438 PHE A N 1
ATOM 3348 C CA . PHE A 1 438 ? -18.646 7.277 17.855 1.00 95.25 438 PHE A CA 1
ATOM 3349 C C . PHE A 1 438 ? -17.891 7.690 16.586 1.00 95.25 438 PHE A C 1
ATOM 3351 O O . PHE A 1 438 ? -18.477 7.754 15.502 1.00 95.25 438 PHE A O 1
ATOM 3358 N N . THR A 1 439 ? -16.601 7.991 16.736 1.00 97.06 439 THR A N 1
ATOM 3359 C CA . THR A 1 439 ? -15.704 8.359 15.629 1.00 97.06 439 THR A CA 1
ATOM 3360 C C . THR A 1 439 ? -14.355 7.644 15.726 1.00 97.06 439 THR A C 1
ATOM 3362 O O . THR A 1 439 ? -13.972 7.164 16.796 1.00 97.06 439 THR A O 1
ATOM 3365 N N . VAL A 1 440 ? -13.646 7.568 14.599 1.00 98.38 440 VAL A N 1
ATOM 3366 C CA . VAL A 1 440 ? -12.328 6.930 14.447 1.00 98.38 440 VAL A CA 1
ATOM 3367 C C . VAL A 1 440 ? -11.393 7.908 13.739 1.00 98.38 440 VAL A C 1
ATOM 3369 O O . VAL A 1 440 ? -11.760 8.450 12.697 1.00 98.38 440 VAL A O 1
ATOM 3372 N N . ASP A 1 441 ? -10.188 8.104 14.271 1.00 98.56 441 ASP A N 1
ATOM 3373 C CA . ASP A 1 441 ? -9.068 8.663 13.511 1.00 98.56 441 ASP A CA 1
ATOM 3374 C C . ASP A 1 441 ? -8.184 7.516 13.000 1.00 98.56 441 ASP A C 1
ATOM 3376 O O . ASP A 1 441 ? -7.763 6.650 13.771 1.00 98.56 441 ASP A O 1
ATOM 3380 N N . ILE A 1 442 ? -7.896 7.520 11.700 1.00 98.88 442 ILE A N 1
ATOM 3381 C CA . ILE A 1 442 ? -6.993 6.573 11.040 1.00 98.88 442 ILE A CA 1
ATOM 3382 C C . ILE A 1 442 ? -5.809 7.364 10.487 1.00 98.88 442 ILE A C 1
ATOM 3384 O O . ILE A 1 442 ? -5.994 8.386 9.818 1.00 98.88 442 ILE A O 1
ATOM 3388 N N . TYR A 1 443 ? -4.599 6.892 10.757 1.00 98.81 443 TYR A N 1
ATOM 3389 C CA . TYR A 1 443 ? -3.354 7.518 10.335 1.00 98.81 443 TYR A CA 1
ATOM 3390 C C . TYR A 1 443 ? -2.586 6.560 9.432 1.00 98.81 443 TYR A C 1
ATOM 3392 O O . TYR A 1 443 ? -2.234 5.457 9.842 1.00 98.81 443 TYR A O 1
ATOM 3400 N N . MET A 1 444 ? -2.345 6.991 8.202 1.00 98.88 444 MET A N 1
ATOM 3401 C CA . MET A 1 444 ? -1.691 6.210 7.162 1.00 98.88 444 MET A CA 1
ATOM 3402 C C . MET A 1 444 ? -0.232 6.674 7.112 1.00 98.88 444 MET A C 1
ATOM 3404 O O . MET A 1 444 ? 0.006 7.860 6.864 1.00 98.88 444 MET A O 1
ATOM 3408 N N . LEU A 1 445 ? 0.714 5.786 7.425 1.00 98.75 445 LEU A N 1
ATOM 3409 C CA . LEU A 1 445 ? 2.144 6.087 7.559 1.00 98.75 445 LEU A CA 1
ATOM 3410 C C . LEU A 1 445 ? 2.990 5.309 6.551 1.00 98.75 445 LEU A C 1
ATOM 3412 O O . LEU A 1 445 ? 2.820 4.101 6.389 1.00 98.75 445 LEU A O 1
ATOM 3416 N N . ASP A 1 446 ? 3.970 5.991 5.977 1.00 98.56 446 ASP A N 1
ATOM 3417 C CA . ASP A 1 446 ? 5.026 5.419 5.154 1.00 98.56 446 ASP A CA 1
ATOM 3418 C C . ASP A 1 446 ? 6.212 5.026 6.051 1.00 98.56 446 ASP A C 1
ATOM 3420 O O . ASP A 1 446 ? 6.820 5.885 6.691 1.00 98.56 446 ASP A O 1
ATOM 3424 N N . SER A 1 447 ? 6.520 3.733 6.142 1.00 98.12 447 SER A N 1
ATOM 3425 C CA . SER A 1 447 ? 7.594 3.193 6.994 1.00 98.12 447 SER A CA 1
ATOM 3426 C C . SER A 1 447 ? 8.808 2.701 6.200 1.00 98.12 447 SER A C 1
ATOM 3428 O O . SER A 1 447 ? 9.690 2.058 6.764 1.00 98.12 447 SER A O 1
ATOM 3430 N N . ASN A 1 448 ? 8.900 3.030 4.907 1.00 97.88 448 ASN A N 1
ATOM 3431 C CA . ASN A 1 448 ? 9.846 2.397 3.981 1.00 97.88 448 ASN A CA 1
ATOM 3432 C C . ASN A 1 448 ? 11.323 2.767 4.210 1.00 97.88 448 ASN A C 1
ATOM 3434 O O . ASN A 1 448 ? 12.211 2.153 3.628 1.00 97.88 448 ASN A O 1
ATOM 3438 N N . ALA A 1 449 ? 11.599 3.669 5.156 1.00 97.12 449 ALA A N 1
ATOM 3439 C CA . ALA A 1 449 ? 12.939 3.910 5.686 1.00 97.12 449 ALA A CA 1
ATOM 3440 C C . ALA A 1 449 ? 13.627 2.655 6.261 1.00 97.12 449 ALA A C 1
ATOM 3442 O O . ALA A 1 449 ? 14.849 2.628 6.341 1.00 97.12 449 ALA A O 1
ATOM 3443 N N . MET A 1 450 ? 12.882 1.606 6.640 1.00 94.19 450 MET A N 1
ATOM 3444 C CA . MET A 1 450 ? 13.490 0.362 7.139 1.00 94.19 450 MET A CA 1
ATOM 3445 C C . MET A 1 450 ? 14.250 -0.420 6.041 1.00 94.19 450 MET A C 1
ATOM 3447 O O . MET A 1 450 ? 15.237 -1.079 6.357 1.00 94.19 450 MET A O 1
ATOM 3451 N N . ASP A 1 451 ? 13.842 -0.288 4.769 1.00 93.88 451 ASP A N 1
ATOM 3452 C CA . ASP A 1 451 ? 14.526 -0.859 3.590 1.00 93.88 451 ASP A CA 1
ATOM 3453 C C . ASP A 1 451 ? 15.316 0.192 2.782 1.00 93.88 451 ASP A C 1
ATOM 3455 O O . ASP A 1 451 ? 15.872 -0.105 1.725 1.00 93.88 451 ASP A O 1
ATOM 3459 N N . ALA A 1 452 ? 15.407 1.428 3.277 1.00 95.38 452 ALA A N 1
ATOM 3460 C CA . ALA A 1 452 ? 16.317 2.443 2.757 1.00 95.38 452 ALA A CA 1
ATOM 3461 C C . ALA A 1 452 ? 17.619 2.399 3.571 1.00 95.38 452 ALA A C 1
ATOM 3463 O O . ALA A 1 452 ? 17.742 3.058 4.608 1.00 95.38 452 ALA A O 1
ATOM 3464 N N . LYS A 1 453 ? 18.577 1.583 3.126 1.00 92.56 453 LYS A N 1
ATOM 3465 C CA . LYS A 1 453 ? 19.853 1.309 3.817 1.00 92.56 453 LYS A CA 1
ATOM 3466 C C . LYS A 1 453 ? 20.993 2.072 3.132 1.00 92.56 453 LYS A C 1
ATOM 3468 O O . LYS A 1 453 ? 20.781 2.656 2.066 1.00 92.56 453 LYS A O 1
ATOM 3473 N N . ASP A 1 454 ? 22.188 2.078 3.720 1.00 92.19 454 ASP A N 1
ATOM 3474 C CA . ASP A 1 454 ? 23.365 2.656 3.056 1.00 92.19 454 ASP A CA 1
ATOM 3475 C C . ASP A 1 454 ? 23.610 1.956 1.706 1.00 92.19 454 ASP A C 1
ATOM 3477 O O . ASP A 1 454 ? 23.322 0.772 1.544 1.00 92.19 454 ASP A O 1
ATOM 3481 N N . SER A 1 455 ? 24.101 2.682 0.700 1.00 89.06 455 SER A N 1
ATOM 3482 C CA . SER A 1 455 ? 24.019 2.255 -0.714 1.00 89.06 455 SER A CA 1
ATOM 3483 C C . SER A 1 455 ? 24.786 0.970 -1.082 1.00 89.06 455 SER A C 1
ATOM 3485 O O . SER A 1 455 ? 24.488 0.360 -2.112 1.00 89.06 455 SER A O 1
ATOM 3487 N N . GLU A 1 456 ? 25.725 0.528 -0.243 1.00 88.50 456 GLU A N 1
ATOM 3488 C CA . GLU A 1 456 ? 26.478 -0.729 -0.391 1.00 88.50 456 GLU A CA 1
ATOM 3489 C C . GLU A 1 456 ? 25.903 -1.885 0.467 1.00 88.50 456 GLU A C 1
ATOM 3491 O O . GLU A 1 456 ? 26.350 -3.026 0.347 1.00 88.50 456 GLU A O 1
ATOM 3496 N N . GLU A 1 457 ? 24.921 -1.623 1.341 1.00 87.25 457 GLU A N 1
ATOM 3497 C CA . GLU A 1 457 ? 24.316 -2.629 2.226 1.00 87.25 457 GLU A CA 1
ATOM 3498 C C . GLU A 1 457 ? 23.174 -3.406 1.554 1.00 87.25 457 GLU A C 1
ATOM 3500 O O . GLU A 1 457 ? 22.371 -2.828 0.819 1.00 87.25 457 GLU A O 1
ATOM 3505 N N . ASP A 1 458 ? 23.088 -4.711 1.866 1.00 80.44 458 ASP A N 1
ATOM 3506 C CA . ASP A 1 458 ? 21.984 -5.641 1.542 1.00 80.44 458 ASP A CA 1
ATOM 3507 C C . ASP A 1 458 ? 21.280 -5.335 0.204 1.00 80.44 458 ASP A C 1
ATOM 3509 O O . ASP A 1 458 ? 20.091 -5.002 0.176 1.00 80.44 458 ASP A O 1
ATOM 3513 N N . PRO A 1 459 ? 22.005 -5.400 -0.930 1.00 81.19 459 PRO A N 1
ATOM 3514 C CA . PRO A 1 459 ? 21.512 -4.870 -2.197 1.00 81.19 459 PRO A CA 1
ATOM 3515 C C . PRO A 1 459 ? 20.261 -5.589 -2.722 1.00 81.19 459 PRO A C 1
ATOM 3517 O O . PRO A 1 459 ? 19.560 -5.034 -3.564 1.00 81.19 459 PRO A O 1
ATOM 3520 N N . GLU A 1 460 ? 19.933 -6.783 -2.217 1.00 77.00 460 GLU A N 1
ATOM 3521 C CA . GLU A 1 460 ? 18.714 -7.504 -2.601 1.00 77.00 460 GLU A CA 1
ATOM 3522 C C . GLU A 1 460 ? 17.466 -7.104 -1.788 1.00 77.00 460 GLU A C 1
ATOM 3524 O O . GLU A 1 460 ? 16.354 -7.511 -2.135 1.00 77.00 460 GLU A O 1
ATOM 3529 N N . HIS A 1 461 ? 17.619 -6.252 -0.769 1.00 79.44 461 HIS A N 1
ATOM 3530 C CA . HIS A 1 461 ? 16.524 -5.682 0.030 1.00 79.44 461 HIS A CA 1
ATOM 3531 C C . HIS A 1 461 ? 16.782 -4.206 0.387 1.00 79.44 461 HIS A C 1
ATOM 3533 O O . HIS A 1 461 ? 16.470 -3.757 1.491 1.00 79.44 461 HIS A O 1
ATOM 3539 N N . ASN A 1 462 ? 17.403 -3.456 -0.527 1.00 89.69 462 ASN A N 1
ATOM 3540 C CA . ASN A 1 462 ? 17.733 -2.049 -0.325 1.00 89.69 462 ASN A CA 1
ATOM 3541 C C . ASN A 1 462 ? 17.189 -1.183 -1.467 1.00 89.69 462 ASN A C 1
ATOM 3543 O O . ASN A 1 462 ? 17.701 -1.213 -2.589 1.00 89.69 462 ASN A O 1
ATOM 3547 N N . LEU A 1 463 ? 16.196 -0.350 -1.150 1.00 93.56 463 LEU A N 1
ATOM 3548 C CA . LEU A 1 463 ? 15.607 0.650 -2.050 1.00 93.56 463 LEU A CA 1
ATOM 3549 C C . LEU A 1 463 ? 16.664 1.586 -2.653 1.00 93.56 463 LEU A C 1
ATOM 3551 O O . LEU A 1 463 ? 16.548 2.009 -3.805 1.00 93.56 463 LEU A O 1
ATOM 3555 N N . CYS A 1 464 ? 17.701 1.878 -1.871 1.00 95.38 464 CYS A N 1
ATOM 3556 C CA . CYS A 1 464 ? 18.785 2.806 -2.167 1.00 95.38 464 CYS A CA 1
ATOM 3557 C C . CYS A 1 464 ? 20.079 2.103 -2.626 1.00 95.38 464 CYS A C 1
ATOM 3559 O O . CYS A 1 464 ? 21.119 2.748 -2.747 1.00 95.38 464 CYS A O 1
ATOM 3561 N N . GLY A 1 465 ? 20.038 0.790 -2.893 1.00 91.69 465 GLY A N 1
ATOM 3562 C CA . GLY A 1 465 ? 21.221 -0.007 -3.222 1.00 91.69 465 GLY A CA 1
ATOM 3563 C C . GLY A 1 465 ? 21.844 0.345 -4.581 1.00 91.69 465 GLY A C 1
ATOM 3564 O O . GLY A 1 465 ? 21.160 0.358 -5.611 1.00 91.69 465 GLY A O 1
ATOM 3565 N N . ALA A 1 466 ? 23.161 0.563 -4.610 1.00 90.56 466 ALA A N 1
ATOM 3566 C CA . ALA A 1 466 ? 23.921 0.948 -5.804 1.00 90.56 466 ALA A CA 1
ATOM 3567 C C . ALA A 1 466 ? 24.116 -0.191 -6.832 1.00 90.56 466 ALA A C 1
ATOM 3569 O O . ALA A 1 466 ? 24.481 0.073 -7.979 1.00 90.56 466 ALA A O 1
ATOM 3570 N N . LYS A 1 467 ? 23.853 -1.456 -6.460 1.00 88.94 467 LYS A N 1
ATOM 3571 C CA . LYS A 1 467 ? 23.930 -2.626 -7.367 1.00 88.94 467 LYS A CA 1
ATOM 3572 C C . LYS A 1 467 ? 22.865 -2.591 -8.475 1.00 88.94 467 LYS A C 1
ATOM 3574 O O . LYS A 1 467 ? 23.138 -3.049 -9.590 1.00 88.94 467 LYS A O 1
ATOM 3579 N N . HIS A 1 468 ? 21.677 -2.056 -8.167 1.00 86.00 468 HIS A N 1
ATOM 3580 C CA . HIS A 1 468 ? 20.487 -2.112 -9.033 1.00 86.00 468 HIS A CA 1
ATOM 3581 C C . HIS A 1 468 ? 19.955 -0.737 -9.439 1.00 86.00 468 HIS A C 1
ATOM 3583 O O . HIS A 1 468 ? 19.503 -0.578 -10.573 1.00 86.00 468 HIS A O 1
ATOM 3589 N N . ASN A 1 469 ? 20.045 0.279 -8.571 1.00 88.25 469 ASN A N 1
ATOM 3590 C CA . ASN A 1 469 ? 19.720 1.645 -8.978 1.00 88.25 469 ASN A CA 1
ATOM 3591 C C . ASN A 1 469 ? 20.709 2.125 -10.058 1.00 88.25 469 ASN A C 1
ATOM 3593 O O . ASN A 1 469 ? 21.925 2.036 -9.862 1.00 88.25 469 ASN A O 1
ATOM 3597 N N . PRO A 1 470 ? 20.246 2.697 -11.185 1.00 86.94 470 PRO A N 1
ATOM 3598 C CA . PRO A 1 470 ? 21.154 3.342 -12.121 1.00 86.94 470 PRO A CA 1
ATOM 3599 C C . PRO A 1 470 ? 21.805 4.554 -11.440 1.00 86.94 470 PRO A C 1
ATOM 3601 O O . PRO A 1 470 ? 21.124 5.335 -10.782 1.00 86.94 470 PRO A O 1
ATOM 3604 N N . GLY A 1 471 ? 23.102 4.788 -11.668 1.00 82.50 471 GLY A N 1
ATOM 3605 C CA . GLY A 1 471 ? 23.861 5.916 -11.087 1.00 82.50 471 GLY A CA 1
ATOM 3606 C C . GLY A 1 471 ? 23.443 7.326 -11.553 1.00 82.50 471 GLY A C 1
ATOM 3607 O O . GLY A 1 471 ? 24.230 8.265 -11.472 1.00 82.50 471 GLY A O 1
ATOM 3608 N N . ASN A 1 472 ? 22.235 7.464 -12.102 1.00 84.25 472 ASN A N 1
ATOM 3609 C CA . ASN A 1 472 ? 21.542 8.711 -12.416 1.00 84.25 472 ASN A CA 1
ATOM 3610 C C . ASN A 1 472 ? 20.033 8.629 -12.067 1.00 84.25 472 ASN A C 1
ATOM 3612 O O . ASN A 1 472 ? 19.219 9.311 -12.691 1.00 84.25 472 ASN A O 1
ATOM 3616 N N . ALA A 1 473 ? 19.655 7.749 -11.133 1.00 89.56 473 ALA A N 1
ATOM 3617 C CA . ALA A 1 473 ? 18.316 7.667 -10.558 1.00 89.56 473 ALA A CA 1
ATOM 3618 C C . ALA A 1 473 ? 17.966 8.976 -9.827 1.00 89.56 473 ALA A C 1
ATOM 3620 O O . ALA A 1 473 ? 18.764 9.466 -9.033 1.00 89.56 473 ALA A O 1
ATOM 3621 N N . ASP A 1 474 ? 16.785 9.533 -10.109 1.00 93.44 474 ASP A N 1
ATOM 3622 C CA . ASP A 1 474 ? 16.301 10.817 -9.586 1.00 93.44 474 ASP A CA 1
ATOM 3623 C C . ASP A 1 474 ? 14.759 10.823 -9.593 1.00 93.44 474 ASP A C 1
ATOM 3625 O O . ASP A 1 474 ? 14.138 10.544 -10.621 1.00 93.44 474 ASP A O 1
ATOM 3629 N N . CYS A 1 475 ? 14.144 11.155 -8.454 1.00 95.25 475 CYS A N 1
ATOM 3630 C CA . CYS A 1 475 ? 12.709 11.396 -8.269 1.00 95.25 475 CYS A CA 1
ATOM 3631 C C . CYS A 1 475 ? 12.381 12.800 -7.738 1.00 95.25 475 CYS A C 1
ATOM 3633 O O . CYS A 1 475 ? 11.232 13.068 -7.363 1.00 95.25 475 CYS A O 1
ATOM 3635 N N . SER A 1 476 ? 13.333 13.734 -7.739 1.00 93.88 476 SER A N 1
ATOM 3636 C CA . SER A 1 476 ? 13.143 15.131 -7.328 1.00 93.88 476 SER A CA 1
ATOM 3637 C C . SER A 1 476 ? 11.991 15.817 -8.082 1.00 93.88 476 SER A C 1
ATOM 3639 O O . SER A 1 476 ? 11.285 16.670 -7.527 1.00 93.88 476 SER A O 1
ATOM 3641 N N . ALA A 1 477 ? 11.707 15.386 -9.318 1.00 89.56 477 ALA A N 1
ATOM 3642 C CA . ALA A 1 477 ? 10.530 15.762 -10.101 1.00 89.56 477 ALA A CA 1
ATOM 3643 C C . ALA A 1 477 ? 9.198 15.501 -9.361 1.00 89.56 477 ALA A C 1
ATOM 3645 O O . ALA A 1 477 ? 8.308 16.351 -9.406 1.00 89.56 477 ALA A O 1
ATOM 3646 N N . ALA A 1 478 ? 9.091 14.395 -8.617 1.00 92.62 478 ALA A N 1
ATOM 3647 C CA . ALA A 1 478 ? 7.934 14.004 -7.802 1.00 92.62 478 ALA A CA 1
ATOM 3648 C C . ALA A 1 478 ? 8.029 14.416 -6.310 1.00 92.62 478 ALA A C 1
ATOM 3650 O O . ALA A 1 478 ? 7.056 14.234 -5.579 1.00 92.62 478 ALA A O 1
ATOM 3651 N N . GLU A 1 479 ? 9.149 15.025 -5.889 1.00 95.31 479 GLU A N 1
ATOM 3652 C CA . GLU A 1 479 ? 9.602 15.232 -4.489 1.00 95.31 479 GLU A CA 1
ATOM 3653 C C . GLU A 1 479 ? 10.187 13.986 -3.795 1.00 95.31 479 GLU A C 1
ATOM 3655 O O . GLU A 1 479 ? 10.436 14.045 -2.594 1.00 95.31 479 GLU A O 1
ATOM 3660 N N . GLY A 1 480 ? 10.446 12.897 -4.530 1.00 96.19 480 GLY A N 1
ATOM 3661 C CA . GLY A 1 480 ? 11.165 11.717 -4.025 1.00 96.19 480 GLY A CA 1
ATOM 3662 C C . GLY A 1 480 ? 12.681 11.928 -3.875 1.00 96.19 480 GLY A C 1
ATOM 3663 O O . GLY A 1 480 ? 13.152 13.059 -4.052 1.00 96.19 480 GLY A O 1
ATOM 3664 N N . PRO A 1 481 ? 13.447 10.851 -3.608 1.00 97.12 481 PRO A N 1
ATOM 3665 C CA . PRO A 1 481 ? 14.906 10.903 -3.517 1.00 97.12 481 PRO A CA 1
ATOM 3666 C C . PRO A 1 481 ? 15.551 11.530 -4.766 1.00 97.12 481 PRO A C 1
ATOM 3668 O O . PRO A 1 481 ? 15.139 11.197 -5.878 1.00 97.12 481 PRO A O 1
ATOM 3671 N N . PRO A 1 482 ? 16.535 12.437 -4.630 1.00 96.00 482 PRO A N 1
ATOM 3672 C CA . PRO A 1 482 ? 17.146 13.130 -5.769 1.00 96.00 482 PRO A CA 1
ATOM 3673 C C . PRO A 1 482 ? 18.333 12.377 -6.398 1.00 96.00 482 PRO A C 1
ATOM 3675 O O . PRO A 1 482 ? 18.715 12.677 -7.527 1.00 96.00 482 PRO A O 1
ATOM 3678 N N . SER A 1 483 ? 18.930 11.429 -5.674 1.00 96.31 483 SER A N 1
ATOM 3679 C CA . SER A 1 483 ? 20.097 10.644 -6.087 1.00 96.31 483 SER A CA 1
ATOM 3680 C C . SER A 1 483 ? 20.170 9.336 -5.286 1.00 96.31 483 SER A C 1
ATOM 3682 O O . SER A 1 483 ? 19.449 9.180 -4.299 1.00 96.31 483 SER A O 1
ATOM 3684 N N . VAL A 1 484 ? 21.034 8.397 -5.694 1.00 94.62 484 VAL A N 1
ATOM 3685 C CA . VAL A 1 484 ? 21.339 7.180 -4.909 1.00 94.62 484 VAL A CA 1
ATOM 3686 C C . VAL A 1 484 ? 21.998 7.562 -3.578 1.00 94.62 484 VAL A C 1
ATOM 3688 O O . VAL A 1 484 ? 21.552 7.119 -2.524 1.00 94.62 484 VAL A O 1
ATOM 3691 N N . ASP A 1 485 ? 22.991 8.451 -3.628 1.00 94.19 485 ASP A N 1
ATOM 3692 C CA . ASP A 1 485 ? 23.768 8.912 -2.472 1.00 94.19 485 ASP A CA 1
ATOM 3693 C C . ASP A 1 485 ? 22.896 9.599 -1.398 1.00 94.19 485 ASP A C 1
ATOM 3695 O O . ASP A 1 485 ? 23.156 9.456 -0.208 1.00 94.19 485 ASP A O 1
ATOM 3699 N N . GLU A 1 486 ? 21.843 10.321 -1.798 1.00 96.56 486 GLU A N 1
ATOM 3700 C CA . GLU A 1 486 ? 20.907 11.004 -0.885 1.00 96.56 486 GLU A CA 1
ATOM 3701 C C . GLU A 1 486 ? 19.670 10.154 -0.525 1.00 96.56 486 GLU A C 1
ATOM 3703 O O . GLU A 1 486 ? 18.808 10.612 0.227 1.00 96.56 486 GLU A O 1
ATOM 3708 N N . CYS A 1 487 ? 19.534 8.936 -1.063 1.00 97.62 487 CYS A N 1
ATOM 3709 C CA . CYS A 1 487 ? 18.313 8.136 -0.926 1.00 97.62 487 CYS A CA 1
ATOM 3710 C C . CYS A 1 487 ? 18.054 7.674 0.515 1.00 97.62 487 CYS A C 1
ATOM 3712 O O . CYS A 1 487 ? 16.926 7.808 0.995 1.00 97.62 487 CYS A O 1
ATOM 3714 N N . HIS A 1 488 ? 19.088 7.199 1.219 1.00 97.00 488 HIS A N 1
ATOM 3715 C CA . HIS A 1 488 ? 18.988 6.786 2.623 1.00 97.00 488 HIS A CA 1
ATOM 3716 C C . HIS A 1 488 ? 18.491 7.947 3.500 1.00 97.00 488 HIS A C 1
ATOM 3718 O O . HIS A 1 488 ? 17.397 7.877 4.068 1.00 97.00 488 HIS A O 1
ATOM 3724 N N . ASP A 1 489 ? 19.245 9.052 3.521 1.00 98.00 489 ASP A N 1
ATOM 3725 C CA . ASP A 1 489 ? 18.909 10.262 4.278 1.00 98.00 489 ASP A CA 1
ATOM 3726 C C . ASP A 1 489 ? 17.495 10.762 3.949 1.00 98.00 489 ASP A C 1
ATOM 3728 O O . ASP A 1 489 ? 16.735 11.083 4.860 1.00 98.00 489 ASP A O 1
ATOM 3732 N N . TRP A 1 490 ? 17.096 10.775 2.670 1.00 98.25 490 TRP A N 1
ATOM 3733 C CA . TRP A 1 490 ? 15.769 11.234 2.246 1.00 98.25 490 TRP A CA 1
ATOM 3734 C C . TRP A 1 490 ? 14.623 10.431 2.885 1.00 98.25 490 TRP A C 1
ATOM 3736 O O . TRP A 1 490 ? 13.650 11.021 3.373 1.00 98.25 490 TRP A O 1
ATOM 3746 N N . PHE A 1 491 ? 14.726 9.098 2.922 1.00 98.50 491 PHE A N 1
ATOM 3747 C CA . PHE A 1 491 ? 13.706 8.248 3.544 1.00 98.50 491 PHE A CA 1
ATOM 3748 C C . PHE A 1 491 ? 13.697 8.396 5.072 1.00 98.50 491 PHE A C 1
ATOM 3750 O O . PHE A 1 491 ? 12.621 8.443 5.679 1.00 98.50 491 PHE A O 1
ATOM 3757 N N . TRP A 1 492 ? 14.863 8.526 5.710 1.00 98.12 492 TRP A N 1
ATOM 3758 C CA . TRP A 1 492 ? 14.948 8.705 7.162 1.00 98.12 492 TRP A CA 1
ATOM 3759 C C . TRP A 1 492 ? 14.484 10.094 7.627 1.00 98.12 492 TRP A C 1
ATOM 3761 O O . TRP A 1 492 ? 13.796 10.183 8.648 1.00 98.12 492 TRP A O 1
ATOM 3771 N N . ASP A 1 493 ? 14.716 11.159 6.852 1.00 98.31 493 ASP A N 1
ATOM 3772 C CA . ASP A 1 493 ? 14.135 12.491 7.093 1.00 98.31 493 ASP A CA 1
ATOM 3773 C C . ASP A 1 493 ? 12.599 12.466 6.930 1.00 98.31 493 ASP A C 1
ATOM 3775 O O . ASP A 1 493 ? 11.865 13.065 7.728 1.00 98.31 493 ASP A O 1
ATOM 3779 N N . LEU A 1 494 ? 12.079 11.718 5.943 1.00 98.19 494 LEU A N 1
ATOM 3780 C CA . LEU A 1 494 ? 10.638 11.497 5.771 1.00 98.19 494 LEU A CA 1
ATOM 3781 C C . LEU A 1 494 ? 10.034 10.730 6.961 1.00 98.19 494 LEU A C 1
ATOM 3783 O O . LEU A 1 494 ? 8.936 11.067 7.416 1.00 98.19 494 LEU A O 1
ATOM 3787 N N . TRP A 1 495 ? 10.726 9.717 7.487 1.00 98.31 495 TRP A N 1
ATOM 3788 C CA . TRP A 1 495 ? 10.293 8.979 8.677 1.00 98.31 495 TRP A CA 1
ATOM 3789 C C . TRP A 1 495 ? 10.333 9.859 9.937 1.00 98.31 495 TRP A C 1
ATOM 3791 O O . TRP A 1 495 ? 9.356 9.907 10.689 1.00 98.31 495 TRP A O 1
ATOM 3801 N N . ALA A 1 496 ? 11.385 10.657 10.130 1.00 97.56 496 ALA A N 1
ATOM 3802 C CA . ALA A 1 496 ? 11.490 11.601 11.244 1.00 97.56 496 ALA A CA 1
ATOM 3803 C C . ALA A 1 496 ? 10.403 12.699 11.205 1.00 97.56 496 ALA A C 1
ATOM 3805 O O . ALA A 1 496 ? 9.834 13.052 12.246 1.00 97.56 496 ALA A O 1
ATOM 3806 N N . GLU A 1 497 ? 10.045 13.212 10.017 1.00 97.25 497 GLU A N 1
ATOM 3807 C CA . GLU A 1 497 ? 8.906 14.130 9.853 1.00 97.25 497 GLU A CA 1
ATOM 3808 C C . GLU A 1 497 ? 7.588 13.465 10.295 1.00 97.25 497 GLU A C 1
ATOM 3810 O O . GLU A 1 497 ? 6.782 14.075 11.010 1.00 97.25 497 GLU A O 1
ATOM 3815 N N . GLN A 1 498 ? 7.388 12.198 9.919 1.00 97.62 498 GLN A N 1
ATOM 3816 C CA . GLN A 1 498 ? 6.200 11.417 10.260 1.00 97.62 498 GLN A CA 1
ATOM 3817 C C . GLN A 1 498 ? 6.074 11.113 11.747 1.00 97.62 498 GLN A C 1
ATOM 3819 O O . GLN A 1 498 ? 4.986 11.294 12.298 1.00 97.62 498 GLN A O 1
ATOM 3824 N N . GLN A 1 499 ? 7.156 10.708 12.417 1.00 95.75 499 GLN A N 1
ATOM 3825 C CA . GLN A 1 499 ? 7.136 10.420 13.853 1.00 95.75 499 GLN A CA 1
ATOM 3826 C C . GLN A 1 499 ? 6.668 11.644 14.663 1.00 95.75 499 GLN A C 1
ATOM 3828 O O . GLN A 1 499 ? 5.778 11.547 15.514 1.00 95.75 499 GLN A O 1
ATOM 3833 N N . LEU A 1 500 ? 7.178 12.834 14.325 1.00 93.69 500 LEU A N 1
ATOM 3834 C CA . LEU A 1 500 ? 6.759 14.104 14.932 1.00 93.69 500 LEU A CA 1
ATOM 3835 C C . LEU A 1 500 ? 5.332 14.528 14.536 1.00 93.69 500 LEU A C 1
ATOM 3837 O O . LEU A 1 500 ? 4.656 15.241 15.290 1.00 93.69 500 LEU A O 1
ATOM 3841 N N . TRP A 1 501 ? 4.855 14.120 13.358 1.00 97.12 501 TRP A N 1
ATOM 3842 C CA . TRP A 1 501 ? 3.480 14.350 12.917 1.00 97.12 501 TRP A CA 1
ATOM 3843 C C . TRP A 1 501 ? 2.482 13.475 13.687 1.00 97.12 501 TRP A C 1
ATOM 3845 O O . TRP A 1 501 ? 1.508 14.021 14.212 1.00 97.12 501 TRP A O 1
ATOM 3855 N N . ILE A 1 502 ? 2.720 12.164 13.818 1.00 95.81 502 ILE A N 1
ATOM 3856 C CA . ILE A 1 502 ? 1.763 11.234 14.438 1.00 95.81 502 ILE A CA 1
ATOM 3857 C C . ILE A 1 502 ? 1.620 11.452 15.947 1.00 95.81 502 ILE A C 1
ATOM 3859 O O . ILE A 1 502 ? 0.487 11.549 16.422 1.00 95.81 502 ILE A O 1
ATOM 3863 N N . GLU A 1 503 ? 2.715 11.673 16.689 1.00 89.94 503 GLU A N 1
ATOM 3864 C CA . GLU A 1 503 ? 2.650 12.050 18.116 1.00 89.94 503 GLU A CA 1
ATOM 3865 C C . GLU A 1 503 ? 1.721 13.255 18.332 1.00 89.94 503 GLU A C 1
ATOM 3867 O O . GLU A 1 503 ? 0.868 13.279 19.223 1.00 89.94 503 GLU A O 1
ATOM 3872 N N . LYS A 1 504 ? 1.839 14.255 17.454 1.00 86.44 504 LYS A N 1
ATOM 3873 C CA . LYS A 1 504 ? 1.042 15.482 17.476 1.00 86.44 504 LYS A CA 1
ATOM 3874 C C . LYS A 1 504 ? -0.414 15.272 17.047 1.00 86.44 504 LYS A C 1
ATOM 3876 O O . LYS A 1 504 ? -1.267 16.029 17.518 1.00 86.44 504 LYS A O 1
ATOM 3881 N N . GLN A 1 505 ? -0.723 14.318 16.163 1.00 91.25 505 GLN A N 1
ATOM 3882 C CA . GLN A 1 505 ? -2.118 14.005 15.829 1.00 91.25 505 GLN A CA 1
ATOM 3883 C C . GLN A 1 505 ? -2.798 13.234 16.962 1.00 91.25 505 GLN A C 1
ATOM 3885 O O . GLN A 1 505 ? -3.882 13.645 17.375 1.00 91.25 505 GLN A O 1
ATOM 3890 N N . LEU A 1 506 ? -2.140 12.217 17.531 1.00 87.81 506 LEU A N 1
ATOM 3891 C CA . LEU A 1 506 ? -2.666 11.454 18.668 1.00 87.81 506 LEU A CA 1
ATOM 3892 C C . LEU A 1 506 ? -2.952 12.378 19.866 1.00 87.81 506 LEU A C 1
ATOM 3894 O O . LEU A 1 506 ? -4.073 12.444 20.373 1.00 87.81 506 LEU A O 1
ATOM 3898 N N . LEU A 1 507 ? -1.988 13.231 20.238 1.00 83.06 507 LEU A N 1
ATOM 3899 C CA . LEU A 1 507 ? -2.160 14.258 21.281 1.00 83.06 507 LEU A CA 1
ATOM 3900 C C . LEU A 1 507 ? -3.297 15.265 21.005 1.00 83.06 507 LEU A C 1
ATOM 3902 O O . LEU A 1 507 ? -3.728 15.966 21.924 1.00 83.06 507 LEU A O 1
ATOM 3906 N N . LYS A 1 508 ? -3.776 15.366 19.761 1.00 83.44 508 LYS A N 1
ATOM 3907 C CA . LYS A 1 508 ? -4.856 16.262 19.321 1.00 83.44 508 LYS A CA 1
ATOM 3908 C C . LYS A 1 508 ? -6.211 15.553 19.174 1.00 83.44 508 LYS A C 1
ATOM 3910 O O . LYS A 1 508 ? -7.218 16.259 19.110 1.00 83.44 508 LYS A O 1
ATOM 3915 N N . SER A 1 509 ? -6.259 14.223 19.088 1.00 84.75 509 SER A N 1
ATOM 3916 C CA . SER A 1 509 ? -7.504 13.503 18.814 1.00 84.75 509 SER A CA 1
ATOM 3917 C C . SER A 1 509 ? -8.525 13.631 19.950 1.00 84.75 509 SER A C 1
ATOM 3919 O O . SER A 1 509 ? -8.190 13.660 21.138 1.00 84.75 509 SER A O 1
ATOM 3921 N N . GLU A 1 510 ? -9.798 13.679 19.561 1.00 83.81 510 GLU A N 1
ATOM 3922 C CA . GLU A 1 510 ? -10.956 13.511 20.447 1.00 83.81 510 GLU A CA 1
ATOM 3923 C C . GLU A 1 510 ? -11.823 12.305 20.014 1.00 83.81 510 GLU A C 1
ATOM 3925 O O . GLU A 1 510 ? -12.939 12.150 20.513 1.00 83.81 510 GLU A O 1
ATOM 3930 N N . ALA A 1 511 ? -11.324 11.463 19.094 1.00 89.94 511 ALA A N 1
ATOM 3931 C CA . ALA A 1 511 ? -12.015 10.275 18.591 1.00 89.94 511 ALA A CA 1
ATOM 3932 C C . ALA A 1 511 ? -12.130 9.169 19.654 1.00 89.94 511 ALA A C 1
ATOM 3934 O O . ALA A 1 511 ? -11.417 9.181 20.660 1.00 89.94 511 ALA A O 1
ATOM 3935 N N . ASP A 1 512 ? -13.032 8.204 19.443 1.00 91.38 512 ASP A N 1
ATOM 3936 C CA . ASP A 1 512 ? -13.163 7.043 20.335 1.00 91.38 512 ASP A CA 1
ATOM 3937 C C . ASP A 1 512 ? -12.152 5.922 20.022 1.00 91.38 512 ASP A C 1
ATOM 3939 O O . ASP A 1 512 ? -11.927 5.068 20.879 1.00 91.38 512 ASP A O 1
ATOM 3943 N N . TRP A 1 513 ? -11.538 5.972 18.834 1.00 96.00 513 TRP A N 1
ATOM 3944 C CA . TRP A 1 513 ? -10.480 5.078 18.354 1.00 96.00 513 TRP A CA 1
ATOM 3945 C C . TRP A 1 513 ? -9.395 5.844 17.598 1.00 96.00 513 TRP A C 1
ATOM 3947 O O . TRP A 1 513 ? -9.702 6.761 16.829 1.00 96.00 513 TRP A O 1
ATOM 3957 N N . GLN A 1 514 ? -8.151 5.399 17.747 1.00 96.19 514 GLN A N 1
ATOM 3958 C CA . GLN A 1 514 ? -6.983 5.862 17.002 1.00 96.19 514 GLN A CA 1
ATOM 3959 C C . GLN A 1 514 ? -6.235 4.656 16.416 1.00 96.19 514 GLN A C 1
ATOM 3961 O O . GLN A 1 514 ? -5.721 3.820 17.159 1.00 96.19 514 GLN A O 1
ATOM 3966 N N . ILE A 1 515 ? -6.174 4.566 15.086 1.00 98.62 515 ILE A N 1
ATOM 3967 C CA . ILE A 1 515 ? -5.604 3.424 14.350 1.00 98.62 515 ILE A CA 1
ATOM 3968 C C . ILE A 1 515 ? -4.433 3.908 13.488 1.00 98.62 515 ILE A C 1
ATOM 3970 O O . ILE A 1 515 ? -4.560 4.932 12.816 1.00 98.62 515 ILE A O 1
ATOM 3974 N N . ILE A 1 516 ? -3.317 3.174 13.467 1.00 98.81 516 ILE A N 1
ATOM 3975 C CA . ILE A 1 516 ? -2.250 3.357 12.466 1.00 98.81 516 ILE A CA 1
ATOM 3976 C C . ILE A 1 516 ? -2.312 2.223 11.448 1.00 98.81 516 ILE A C 1
ATOM 3978 O O . ILE A 1 516 ? -2.439 1.057 11.818 1.00 98.81 516 ILE A O 1
ATOM 3982 N N . VAL A 1 517 ? -2.172 2.587 10.176 1.00 98.94 517 VAL A N 1
ATOM 3983 C CA . VAL A 1 517 ? -1.944 1.681 9.050 1.00 98.94 517 VAL A CA 1
ATOM 3984 C C . VAL A 1 517 ? -0.594 2.042 8.443 1.00 98.94 517 VAL A C 1
ATOM 3986 O O . VAL A 1 517 ? -0.338 3.212 8.155 1.00 98.94 517 VAL A O 1
ATOM 3989 N N . THR A 1 518 ? 0.281 1.061 8.277 1.00 98.81 518 THR A N 1
ATOM 3990 C CA . THR A 1 518 ? 1.610 1.238 7.682 1.00 98.81 518 THR A CA 1
ATOM 3991 C C . THR A 1 518 ? 2.063 -0.065 7.032 1.00 98.81 518 THR A C 1
ATOM 3993 O O . THR A 1 518 ? 1.377 -1.070 7.183 1.00 98.81 518 THR A O 1
ATOM 3996 N N . HIS A 1 519 ? 3.188 -0.063 6.322 1.00 98.69 519 HIS A N 1
ATOM 3997 C CA . HIS A 1 519 ? 3.684 -1.266 5.662 1.00 98.69 519 HIS A CA 1
ATOM 3998 C C . HIS A 1 519 ? 4.495 -2.179 6.589 1.00 98.69 519 HIS A C 1
ATOM 4000 O O . HIS A 1 519 ? 4.090 -3.318 6.812 1.00 98.69 519 HIS A O 1
ATOM 4006 N N . PHE A 1 520 ? 5.591 -1.687 7.178 1.00 97.06 520 PHE A N 1
ATOM 4007 C CA . PHE A 1 520 ? 6.533 -2.552 7.895 1.00 97.06 520 PHE A CA 1
ATOM 4008 C C . PHE A 1 520 ? 5.897 -3.294 9.084 1.00 97.06 520 PHE A C 1
ATOM 4010 O O . PHE A 1 520 ? 5.063 -2.731 9.801 1.00 97.06 520 PHE A O 1
ATOM 4017 N N . PRO A 1 521 ? 6.278 -4.567 9.297 1.00 95.31 521 PRO A N 1
ATOM 4018 C CA . PRO A 1 521 ? 5.488 -5.526 10.053 1.00 95.31 521 PRO A CA 1
ATOM 4019 C C . PRO A 1 521 ? 5.630 -5.329 11.561 1.00 95.31 521 PRO A C 1
ATOM 4021 O O . PRO A 1 521 ? 6.659 -4.838 12.045 1.00 95.31 521 PRO A O 1
ATOM 4024 N N . CYS A 1 522 ? 4.648 -5.840 12.313 1.00 90.94 522 CYS A N 1
ATOM 4025 C CA . CYS A 1 522 ? 4.731 -5.990 13.768 1.00 90.94 522 CYS A CA 1
ATOM 4026 C C . CYS A 1 522 ? 6.125 -6.495 14.203 1.00 90.94 522 CYS A C 1
ATOM 4028 O O . CYS A 1 522 ? 6.663 -7.460 13.648 1.00 90.94 522 CYS A O 1
ATOM 4030 N N . GLY A 1 523 ? 6.725 -5.804 15.173 1.00 87.44 523 GLY A N 1
ATOM 4031 C CA . GLY A 1 523 ? 8.130 -5.956 15.573 1.00 87.44 523 GLY A CA 1
ATOM 4032 C C . GLY A 1 523 ? 9.005 -4.748 15.214 1.00 87.44 523 GLY A C 1
ATOM 4033 O O . GLY A 1 523 ? 9.837 -4.354 16.026 1.00 87.44 523 GLY A O 1
ATOM 4034 N N . HIS A 1 524 ? 8.792 -4.102 14.062 1.00 90.81 524 HIS A N 1
ATOM 4035 C CA . HIS A 1 524 ? 9.584 -2.929 13.667 1.00 90.81 524 HIS A CA 1
ATOM 4036 C C . HIS A 1 524 ? 9.181 -1.670 14.438 1.00 90.81 524 HIS A C 1
ATOM 4038 O O . HIS A 1 524 ? 8.006 -1.462 14.740 1.00 90.81 524 HIS A O 1
ATOM 4044 N N . GLN A 1 525 ? 10.173 -0.822 14.748 1.00 92.38 525 GLN A N 1
ATOM 4045 C CA . GLN A 1 525 ? 9.996 0.433 15.497 1.00 92.38 525 GLN A CA 1
ATOM 4046 C C . GLN A 1 525 ? 9.182 0.229 16.799 1.00 92.38 525 GLN A C 1
ATOM 4048 O O . GLN A 1 525 ? 8.368 1.076 17.181 1.00 92.38 525 GLN A O 1
ATOM 4053 N N . LYS A 1 526 ? 9.378 -0.917 17.474 1.00 90.69 526 LYS A N 1
ATOM 4054 C CA . LYS A 1 526 ? 8.571 -1.370 18.616 1.00 90.69 526 LYS A CA 1
ATOM 4055 C C . LYS A 1 526 ? 8.434 -0.297 19.693 1.00 90.69 526 LYS A C 1
ATOM 4057 O O . LYS A 1 526 ? 7.320 0.064 20.063 1.00 90.69 526 LYS A O 1
ATOM 4062 N N . GLU A 1 527 ? 9.556 0.224 20.178 1.00 90.75 527 GLU A N 1
ATOM 4063 C CA . GLU A 1 527 ? 9.629 1.174 21.291 1.00 90.75 527 GLU A CA 1
ATOM 4064 C C . GLU A 1 527 ? 8.890 2.477 20.962 1.00 90.75 527 GLU A C 1
ATOM 4066 O O . GLU A 1 527 ? 8.315 3.123 21.841 1.00 90.75 527 GLU A O 1
ATOM 4071 N N . PHE A 1 528 ? 8.871 2.855 19.680 1.00 92.75 528 PHE A N 1
ATOM 4072 C CA . PHE A 1 528 ? 8.111 3.993 19.188 1.00 92.75 528 PHE A CA 1
ATOM 4073 C C . PHE A 1 528 ? 6.602 3.712 19.228 1.00 92.75 528 PHE A C 1
ATOM 4075 O O . PHE A 1 528 ? 5.864 4.492 19.829 1.00 92.75 528 PHE A O 1
ATOM 4082 N N . TYR A 1 529 ? 6.125 2.591 18.677 1.00 93.81 529 TYR A N 1
ATOM 4083 C CA . TYR A 1 529 ? 4.694 2.257 18.704 1.00 93.81 529 TYR A CA 1
ATOM 4084 C C . TYR A 1 529 ? 4.161 1.960 20.115 1.00 93.81 529 TYR A C 1
ATOM 4086 O O . TYR A 1 529 ? 3.050 2.379 20.445 1.00 93.81 529 TYR A O 1
ATOM 4094 N N . GLU A 1 530 ? 4.958 1.329 20.979 1.00 91.06 530 GLU A N 1
ATOM 4095 C CA . GLU A 1 530 ? 4.638 1.144 22.398 1.00 91.06 530 GLU A CA 1
ATOM 4096 C C . GLU A 1 530 ? 4.495 2.502 23.110 1.00 91.06 530 GLU A C 1
ATOM 4098 O O . GLU A 1 530 ? 3.488 2.761 23.776 1.00 91.06 530 GLU A O 1
ATOM 4103 N N . LYS A 1 531 ? 5.433 3.433 22.884 1.00 89.12 531 LYS A N 1
ATOM 4104 C CA . LYS A 1 531 ? 5.328 4.822 23.359 1.00 89.12 531 LYS A CA 1
ATOM 4105 C C . LYS A 1 531 ? 4.068 5.521 22.826 1.00 89.12 531 LYS A C 1
ATOM 4107 O O . LYS A 1 531 ? 3.455 6.279 23.577 1.00 89.12 531 LYS A O 1
ATOM 4112 N N . LEU A 1 532 ? 3.652 5.271 21.577 1.00 90.81 532 LEU A N 1
ATOM 4113 C CA . LEU A 1 532 ? 2.409 5.824 21.014 1.00 90.81 532 LEU A CA 1
ATOM 4114 C C . LEU A 1 532 ? 1.135 5.233 21.644 1.00 90.81 532 LEU A C 1
ATOM 4116 O O . LEU A 1 532 ? 0.112 5.918 21.679 1.00 90.81 532 LEU A O 1
ATOM 4120 N N . HIS A 1 533 ? 1.171 3.998 22.150 1.00 90.12 533 HIS A N 1
ATOM 4121 C CA . HIS A 1 533 ? 0.079 3.393 22.925 1.00 90.12 533 HIS A CA 1
ATOM 4122 C C . HIS A 1 533 ? 0.015 3.960 24.356 1.00 90.12 533 HIS A C 1
ATOM 4124 O O . HIS A 1 533 ? -1.059 4.286 24.867 1.00 90.12 533 HIS A O 1
ATOM 4130 N N . GLN A 1 534 ? 1.177 4.136 24.991 1.00 80.81 534 GLN A N 1
ATOM 4131 C CA . GLN A 1 534 ? 1.319 4.483 26.410 1.00 80.81 534 GLN A CA 1
ATOM 4132 C C . GLN A 1 534 ? 1.400 6.000 26.712 1.00 80.81 534 GLN A C 1
ATOM 4134 O O . GLN A 1 534 ? 1.822 6.377 27.807 1.00 80.81 534 GLN A O 1
ATOM 4139 N N . ILE A 1 535 ? 1.002 6.893 25.793 1.00 69.19 535 ILE A N 1
ATOM 4140 C CA . ILE A 1 535 ? 1.153 8.353 25.977 1.00 69.19 535 ILE A CA 1
ATOM 4141 C C . ILE A 1 535 ? 0.418 8.840 27.247 1.00 69.19 535 ILE A C 1
ATOM 4143 O O . ILE A 1 535 ? -0.810 8.765 27.358 1.00 69.19 535 ILE A O 1
ATOM 4147 N N . ASP A 1 536 ? 1.170 9.420 28.192 1.00 59.81 536 ASP A N 1
ATOM 4148 C CA . ASP A 1 536 ? 0.626 10.119 29.363 1.00 59.81 536 ASP A CA 1
ATOM 4149 C C . ASP A 1 536 ? 0.212 11.556 28.998 1.00 59.81 536 ASP A C 1
ATOM 4151 O O . ASP A 1 536 ? 1.025 12.389 28.593 1.00 59.81 536 ASP A O 1
ATOM 4155 N N . TYR A 1 537 ? -1.069 11.881 29.194 1.00 55.28 537 TYR A N 1
ATOM 4156 C CA . TYR A 1 537 ? -1.628 13.217 28.941 1.00 55.28 537 TYR A CA 1
ATOM 4157 C C . TYR A 1 537 ? -1.433 14.185 30.132 1.00 55.28 537 TYR A C 1
ATOM 4159 O O . TYR A 1 537 ? -2.065 15.248 30.192 1.00 55.28 537 TYR A O 1
ATOM 4167 N N . GLY A 1 538 ? -0.606 13.823 31.122 1.00 47.00 538 GLY A N 1
ATOM 4168 C CA . GLY A 1 538 ? -0.080 14.675 32.201 1.00 47.00 538 GLY A CA 1
ATOM 4169 C C . GLY A 1 538 ? -1.121 15.242 33.175 1.00 47.00 538 GLY A C 1
ATOM 4170 O O . GLY A 1 538 ? -0.801 16.028 34.065 1.00 47.00 538 GLY A O 1
ATOM 4171 N N . SER A 1 539 ? -2.391 14.874 32.994 1.00 45.62 539 SER A N 1
ATOM 4172 C CA . SER A 1 539 ? -3.551 15.448 33.689 1.00 45.62 539 SER A CA 1
ATOM 4173 C C . SER A 1 539 ? -4.199 14.473 34.677 1.00 45.62 539 SER A C 1
ATOM 4175 O O . SER A 1 539 ? -4.995 14.887 35.526 1.00 45.62 539 SER A O 1
ATOM 4177 N N . PHE A 1 540 ? -3.868 13.185 34.559 1.00 41.50 540 PHE A N 1
ATOM 4178 C CA . PHE A 1 540 ? -4.287 12.093 35.430 1.00 41.50 540 PHE A CA 1
ATOM 4179 C C . PHE A 1 540 ? -3.245 10.962 35.331 1.00 41.50 540 PHE A C 1
ATOM 4181 O O . PHE A 1 540 ? -3.127 10.381 34.256 1.00 41.50 540 PHE A O 1
ATOM 4188 N N . PRO A 1 541 ? -2.529 10.592 36.407 1.00 40.69 541 PRO A N 1
ATOM 4189 C CA . PRO A 1 541 ? -1.700 9.390 36.372 1.00 40.69 541 PRO A CA 1
ATOM 4190 C C . PRO A 1 541 ? -2.584 8.149 36.162 1.00 40.69 541 PRO A C 1
ATOM 4192 O O . PRO A 1 541 ? -3.659 8.044 36.765 1.00 40.69 541 PRO A O 1
ATOM 4195 N N . ASN A 1 542 ? -2.100 7.196 35.359 1.00 44.44 542 ASN A N 1
ATOM 4196 C CA . ASN A 1 542 ? -2.819 5.993 34.901 1.00 44.44 542 ASN A CA 1
ATOM 4197 C C . ASN A 1 542 ? -3.987 6.274 33.922 1.00 44.44 542 ASN A C 1
ATOM 4199 O O . ASN A 1 542 ? -5.021 5.606 33.972 1.00 44.44 542 ASN A O 1
ATOM 4203 N N . VAL A 1 543 ? -3.840 7.275 33.045 1.00 46.28 543 VAL A N 1
ATOM 4204 C CA . VAL A 1 543 ? -4.767 7.572 31.935 1.00 46.28 543 VAL A CA 1
ATOM 4205 C C . VAL A 1 543 ? -3.987 7.572 30.621 1.00 46.28 543 VAL A C 1
ATOM 4207 O O . VAL A 1 543 ? -3.659 8.626 30.078 1.00 46.28 543 VAL A O 1
ATOM 4210 N N . SER A 1 544 ? -3.714 6.370 30.112 1.00 52.75 544 SER A N 1
ATOM 4211 C CA . SER A 1 544 ? -3.230 6.182 28.745 1.00 52.75 544 SER A CA 1
ATOM 4212 C C . SER A 1 544 ? -4.330 6.575 27.761 1.00 52.75 544 SER A C 1
ATOM 4214 O O . SER A 1 544 ? -5.459 6.085 27.828 1.00 52.75 544 SER A O 1
ATOM 4216 N N . ARG A 1 545 ? -3.991 7.463 26.835 1.00 64.25 545 ARG A N 1
ATOM 4217 C CA . ARG A 1 545 ? -4.666 7.626 25.546 1.00 64.25 545 ARG A CA 1
ATOM 4218 C C . ARG A 1 545 ? -3.578 7.503 24.500 1.00 64.25 545 ARG A C 1
ATOM 4220 O O . ARG A 1 545 ? -2.465 7.937 24.749 1.00 64.25 545 ARG A O 1
ATOM 4227 N N . GLY A 1 546 ? -3.892 6.963 23.340 1.00 82.12 546 GLY A N 1
ATOM 4228 C CA . GLY A 1 546 ? -2.862 6.686 22.358 1.00 82.12 546 GLY A CA 1
ATOM 4229 C C . GLY A 1 546 ? -3.389 5.781 21.269 1.00 82.12 546 GLY A C 1
ATOM 4230 O O . GLY A 1 546 ? -4.599 5.654 21.094 1.00 82.12 546 GLY A O 1
ATOM 4231 N N . LEU A 1 547 ? -2.459 5.168 20.560 1.00 93.19 547 LEU A N 1
ATOM 4232 C CA . LEU A 1 547 ? -2.720 4.160 19.551 1.00 93.19 547 LEU A CA 1
ATOM 4233 C C . LEU A 1 547 ? -3.525 2.989 20.140 1.00 93.19 547 LEU A C 1
ATOM 4235 O O . LEU A 1 547 ? -3.059 2.336 21.070 1.00 93.19 547 LEU A O 1
ATOM 4239 N N . ASP A 1 548 ? -4.720 2.718 19.618 1.00 94.81 548 ASP A N 1
ATOM 4240 C CA . ASP A 1 548 ? -5.542 1.578 20.047 1.00 94.81 548 ASP A CA 1
ATOM 4241 C C . ASP A 1 548 ? -5.217 0.302 19.242 1.00 94.81 548 ASP A C 1
ATOM 4243 O O . ASP A 1 548 ? -5.338 -0.804 19.767 1.00 94.81 548 ASP A O 1
ATOM 4247 N N . LEU A 1 549 ? -4.815 0.448 17.971 1.00 97.81 549 LEU A N 1
ATOM 4248 C CA . LEU A 1 549 ? -4.562 -0.652 17.033 1.00 97.81 549 LEU A CA 1
ATOM 4249 C C . LEU A 1 549 ? -3.511 -0.268 15.977 1.00 97.81 549 LEU A C 1
ATOM 4251 O O . LEU A 1 549 ? -3.589 0.815 15.391 1.00 97.81 549 LEU A O 1
ATOM 4255 N N . LEU A 1 550 ? -2.578 -1.182 15.701 1.00 98.44 550 LEU A N 1
ATOM 4256 C CA . LEU A 1 550 ? -1.581 -1.088 14.629 1.00 98.44 550 LEU A CA 1
ATOM 4257 C C . LEU A 1 550 ? -1.845 -2.154 13.546 1.00 98.44 550 LEU A C 1
ATOM 4259 O O . LEU A 1 550 ? -2.079 -3.320 13.863 1.00 98.44 550 LEU A O 1
ATOM 4263 N N . VAL A 1 551 ? -1.824 -1.745 12.276 1.00 98.81 551 VAL A N 1
ATOM 4264 C CA . VAL A 1 551 ? -2.157 -2.567 11.098 1.00 98.81 551 VAL A CA 1
ATOM 4265 C C . VAL A 1 551 ? -0.981 -2.531 10.113 1.00 98.81 551 VAL A C 1
ATOM 4267 O O . VAL A 1 551 ? -0.574 -1.438 9.715 1.00 98.81 551 VAL A O 1
ATOM 4270 N N . THR A 1 552 ? -0.432 -3.700 9.756 1.00 98.75 552 THR A N 1
ATOM 4271 C CA . THR A 1 552 ? 0.850 -3.857 9.027 1.00 98.75 552 THR A CA 1
ATOM 4272 C C . THR A 1 552 ? 0.817 -4.954 7.946 1.00 98.75 552 THR A C 1
ATOM 4274 O O . THR A 1 552 ? -0.111 -5.763 7.935 1.00 98.75 552 THR A O 1
ATOM 4277 N N . GLY A 1 553 ? 1.805 -4.991 7.043 1.00 98.19 553 GLY A N 1
ATOM 4278 C CA . GLY A 1 553 ? 1.986 -5.971 5.951 1.00 98.19 553 GLY A CA 1
ATOM 4279 C C . GLY A 1 553 ? 3.430 -6.484 5.890 1.00 98.19 553 GLY A C 1
ATOM 4280 O O . GLY A 1 553 ? 3.987 -6.796 6.942 1.00 98.19 553 GLY A O 1
ATOM 4281 N N . HIS A 1 554 ? 4.037 -6.530 4.700 1.00 97.19 554 HIS A N 1
ATOM 4282 C CA . HIS A 1 554 ? 5.467 -6.762 4.399 1.00 97.19 554 HIS A CA 1
ATOM 4283 C C . HIS A 1 554 ? 6.040 -8.164 4.684 1.00 97.19 554 HIS A C 1
ATOM 4285 O O . HIS A 1 554 ? 6.872 -8.662 3.930 1.00 97.19 554 HIS A O 1
ATOM 4291 N N . ARG A 1 555 ? 5.645 -8.822 5.783 1.00 93.38 555 ARG A N 1
ATOM 4292 C CA . ARG A 1 555 ? 5.838 -10.277 5.909 1.00 93.38 555 ARG A CA 1
ATOM 4293 C C . ARG A 1 555 ? 4.665 -10.955 5.229 1.00 93.38 555 ARG A C 1
ATOM 4295 O O . ARG A 1 555 ? 3.513 -10.663 5.555 1.00 93.38 555 ARG A O 1
ATOM 4302 N N . HIS A 1 556 ? 4.954 -11.877 4.319 1.00 96.62 556 HIS A N 1
ATOM 4303 C CA . HIS A 1 556 ? 3.967 -12.465 3.416 1.00 96.62 556 HIS A CA 1
ATOM 4304 C C . HIS A 1 556 ? 3.153 -13.593 4.079 1.00 96.62 556 HIS A C 1
ATOM 4306 O O . HIS A 1 556 ? 2.975 -14.674 3.516 1.00 96.62 556 HIS A O 1
ATOM 4312 N N . ASP A 1 557 ? 2.682 -13.353 5.305 1.00 97.12 557 ASP A N 1
ATOM 4313 C CA . ASP A 1 557 ? 1.765 -14.213 6.046 1.00 97.12 557 ASP A CA 1
ATOM 4314 C C . ASP A 1 557 ? 0.664 -13.413 6.779 1.00 97.12 557 ASP A C 1
ATOM 4316 O O . ASP A 1 557 ? 0.388 -12.249 6.464 1.00 97.12 557 ASP A O 1
ATOM 4320 N N . GLN A 1 558 ? -0.080 -14.059 7.680 1.00 97.88 558 GLN A N 1
ATOM 4321 C CA . GLN A 1 558 ? -1.133 -13.427 8.482 1.00 97.88 558 GLN A CA 1
ATOM 4322 C C . GLN A 1 558 ? -0.843 -13.676 9.967 1.00 97.88 558 GLN A C 1
ATOM 4324 O O . GLN A 1 558 ? -0.987 -14.809 10.434 1.00 97.88 558 GLN A O 1
ATOM 4329 N N . GLU A 1 559 ? -0.459 -12.628 10.708 1.00 96.12 559 GLU A N 1
ATOM 4330 C CA . GLU A 1 559 ? -0.143 -12.720 12.142 1.00 96.12 559 GLU A CA 1
ATOM 4331 C C . GLU A 1 559 ? -0.999 -11.803 13.023 1.00 96.12 559 GLU A C 1
ATOM 4333 O O . GLU A 1 559 ? -0.861 -10.581 12.966 1.00 96.12 559 GLU A O 1
ATOM 4338 N N . LEU A 1 560 ? -1.787 -12.370 13.938 1.00 96.31 560 LEU A N 1
ATOM 4339 C CA . LEU A 1 560 ? -2.591 -11.619 14.905 1.00 96.31 560 LEU A CA 1
ATOM 4340 C C . LEU A 1 560 ? -1.924 -11.547 16.291 1.00 96.31 560 LEU A C 1
ATOM 4342 O O . LEU A 1 560 ? -2.049 -12.449 17.128 1.00 96.31 560 LEU A O 1
ATOM 4346 N N . TRP A 1 561 ? -1.222 -10.444 16.563 1.00 94.12 561 TRP A N 1
ATOM 4347 C CA . TRP A 1 561 ? -0.463 -10.230 17.802 1.00 94.12 561 TRP A CA 1
ATOM 4348 C C . TRP A 1 561 ? -1.383 -9.699 18.912 1.00 94.12 561 TRP A C 1
ATOM 4350 O O . TRP A 1 561 ? -1.457 -8.503 19.201 1.00 94.12 561 TRP A O 1
ATOM 4360 N N . ASP A 1 562 ? -2.122 -10.630 19.516 1.00 92.38 562 ASP A N 1
ATOM 4361 C CA . ASP A 1 562 ? -3.028 -10.392 20.642 1.00 92.38 562 ASP A CA 1
ATOM 4362 C C . ASP A 1 562 ? -2.254 -10.291 21.979 1.00 92.38 562 ASP A C 1
ATOM 4364 O O . ASP A 1 562 ? -1.696 -11.300 22.431 1.00 92.38 562 ASP A O 1
ATOM 4368 N N . PRO A 1 563 ? -2.255 -9.130 22.668 1.00 89.19 563 PRO A N 1
ATOM 4369 C CA . PRO A 1 563 ? -1.532 -8.938 23.926 1.00 89.19 563 PRO A CA 1
ATOM 4370 C C . PRO A 1 563 ? -2.034 -9.847 25.061 1.00 89.19 563 PRO A C 1
ATOM 4372 O O . PRO A 1 563 ? -1.285 -10.132 25.992 1.00 89.19 563 PRO A O 1
ATOM 4375 N N . ALA A 1 564 ? -3.264 -10.374 24.988 1.00 87.19 564 ALA A N 1
ATOM 4376 C CA . ALA A 1 564 ? -3.770 -11.351 25.956 1.00 87.19 564 ALA A CA 1
ATOM 4377 C C . ALA A 1 564 ? -3.227 -12.780 25.732 1.00 87.19 564 ALA A C 1
ATOM 4379 O O . ALA A 1 564 ? -3.468 -13.658 26.565 1.00 87.19 564 ALA A O 1
ATOM 4380 N N . LYS A 1 565 ? -2.512 -13.026 24.622 1.00 87.31 565 LYS A N 1
ATOM 4381 C CA . LYS A 1 565 ? -1.892 -14.317 24.266 1.00 87.31 565 LYS A CA 1
ATOM 4382 C C . LYS A 1 565 ? -0.354 -14.306 24.350 1.00 87.31 565 LYS A C 1
ATOM 4384 O O . LYS A 1 565 ? 0.259 -15.361 24.184 1.00 87.31 565 LYS A O 1
ATOM 4389 N N . VAL A 1 566 ? 0.266 -13.151 24.609 1.00 84.69 566 VAL A N 1
ATOM 4390 C CA . VAL A 1 566 ? 1.724 -13.002 24.775 1.00 84.69 566 VAL A CA 1
ATOM 4391 C C . VAL A 1 566 ? 2.214 -13.860 25.948 1.00 84.69 566 VAL A C 1
ATOM 4393 O O . VAL A 1 566 ? 1.604 -13.896 27.019 1.00 84.69 566 VAL A O 1
ATOM 4396 N N . ARG A 1 567 ? 3.314 -14.592 25.742 1.00 83.81 567 ARG A N 1
ATOM 4397 C CA . ARG A 1 567 ? 3.904 -15.475 26.761 1.00 83.81 567 ARG A CA 1
ATOM 4398 C C . ARG A 1 567 ? 4.955 -14.706 27.578 1.00 83.81 567 ARG A C 1
ATOM 4400 O O . ARG A 1 567 ? 5.605 -13.822 27.029 1.00 83.81 567 ARG A O 1
ATOM 4407 N N . PRO A 1 568 ? 5.187 -15.039 28.861 1.00 81.50 568 PRO A N 1
ATOM 4408 C CA . PRO A 1 568 ? 6.270 -14.424 29.629 1.00 81.50 568 PRO A CA 1
ATOM 4409 C C . PRO A 1 568 ? 7.637 -14.660 28.963 1.00 81.50 568 PRO A C 1
ATOM 4411 O O . PRO A 1 568 ? 8.031 -15.813 28.787 1.00 81.50 568 PRO A O 1
ATOM 4414 N N . GLY A 1 569 ? 8.346 -13.581 28.613 1.00 77.69 569 GLY A N 1
ATOM 4415 C CA . GLY A 1 569 ? 9.615 -13.623 27.870 1.00 77.69 569 GLY A CA 1
ATOM 4416 C C . GLY A 1 569 ? 9.476 -13.666 26.340 1.00 77.69 569 GLY A C 1
ATOM 4417 O O . GLY A 1 569 ? 10.463 -13.894 25.648 1.00 77.69 569 GLY A O 1
ATOM 4418 N N . ASP A 1 570 ? 8.270 -13.477 25.794 1.00 80.19 570 ASP A N 1
ATOM 4419 C CA . ASP A 1 570 ? 8.015 -13.300 24.355 1.00 80.19 570 ASP A CA 1
ATOM 4420 C C . ASP A 1 570 ? 8.193 -11.812 23.981 1.00 80.19 570 ASP A C 1
ATOM 4422 O O . ASP A 1 570 ? 7.282 -11.147 23.486 1.00 80.19 570 ASP A O 1
ATOM 4426 N N . ASP A 1 571 ? 9.373 -11.265 24.303 1.00 79.44 571 ASP A N 1
ATOM 4427 C CA . ASP A 1 571 ? 9.662 -9.820 24.322 1.00 79.44 571 ASP A CA 1
ATOM 4428 C C . ASP A 1 571 ? 9.497 -9.149 22.945 1.00 79.44 571 ASP A C 1
ATOM 4430 O O . ASP A 1 571 ? 9.271 -7.940 22.865 1.00 79.44 571 ASP A O 1
ATOM 4434 N N . LEU A 1 572 ? 9.558 -9.928 21.858 1.00 77.81 572 LEU A N 1
ATOM 4435 C CA . LEU A 1 572 ? 9.243 -9.479 20.499 1.00 77.81 572 LEU A CA 1
ATOM 4436 C C . LEU A 1 572 ? 7.757 -9.117 20.348 1.00 77.81 572 LEU A C 1
ATOM 4438 O O . LEU A 1 572 ? 7.435 -8.114 19.717 1.00 77.81 572 LEU A O 1
ATOM 4442 N N . ARG A 1 573 ? 6.855 -9.923 20.925 1.00 81.44 573 ARG A N 1
ATOM 4443 C CA . ARG A 1 573 ? 5.397 -9.782 20.782 1.00 81.44 573 ARG A CA 1
ATOM 4444 C C . ARG A 1 573 ? 4.743 -8.974 21.904 1.00 81.44 573 ARG A C 1
ATOM 4446 O O . ARG A 1 573 ? 3.615 -8.518 21.724 1.00 81.44 573 ARG A O 1
ATOM 4453 N N . ASP A 1 574 ? 5.431 -8.738 23.024 1.00 83.00 574 ASP A N 1
ATOM 4454 C CA . ASP A 1 574 ? 4.955 -7.824 24.073 1.00 83.00 574 ASP A CA 1
ATOM 4455 C C . ASP A 1 574 ? 5.059 -6.352 23.639 1.00 83.00 574 ASP A C 1
ATOM 4457 O O . ASP A 1 574 ? 6.000 -5.645 23.991 1.00 83.00 574 ASP A O 1
ATOM 4461 N N . PHE A 1 575 ? 4.077 -5.879 22.873 1.00 84.56 575 PHE A N 1
ATOM 4462 C CA . PHE A 1 575 ? 3.933 -4.480 22.451 1.00 84.56 575 PHE A CA 1
ATOM 4463 C C . PHE A 1 575 ? 3.338 -3.570 23.556 1.00 84.56 575 PHE A C 1
ATOM 4465 O O . PHE A 1 575 ? 2.614 -2.610 23.280 1.00 84.56 575 PHE A O 1
ATOM 4472 N N . GLY A 1 576 ? 3.596 -3.886 24.831 1.00 82.69 576 GLY A N 1
ATOM 4473 C CA . GLY A 1 576 ? 3.233 -3.051 25.979 1.00 82.69 576 GLY A CA 1
ATOM 4474 C C . GLY A 1 576 ? 1.726 -2.830 26.143 1.00 82.69 576 GLY A C 1
ATOM 4475 O O . GLY A 1 576 ? 1.306 -1.775 26.625 1.00 82.69 576 GLY A O 1
ATOM 4476 N N . GLY A 1 577 ? 0.918 -3.803 25.705 1.00 87.31 577 GLY A N 1
ATOM 4477 C CA . GLY A 1 577 ? -0.551 -3.773 25.713 1.00 87.31 577 GLY A CA 1
ATOM 4478 C C . GLY A 1 577 ? -1.223 -3.414 24.380 1.00 87.31 577 GLY A C 1
ATOM 4479 O O . GLY A 1 577 ? -2.428 -3.636 24.243 1.00 87.31 577 GLY A O 1
ATOM 4480 N N . LEU A 1 578 ? -0.479 -2.922 23.384 1.00 92.31 578 LEU A N 1
ATOM 4481 C CA . LEU A 1 578 ? -1.012 -2.642 22.048 1.00 92.31 578 LEU A CA 1
ATOM 4482 C C . LEU A 1 578 ? -1.298 -3.943 21.279 1.00 92.31 578 LEU A C 1
ATOM 4484 O O . LEU A 1 578 ? -0.505 -4.880 21.305 1.00 92.31 578 LEU A O 1
ATOM 4488 N N . THR A 1 579 ? -2.419 -3.986 20.553 1.00 95.75 579 THR A N 1
ATOM 4489 C CA . THR A 1 579 ? -2.684 -5.040 19.559 1.00 95.75 579 THR A CA 1
ATOM 4490 C C . THR A 1 579 ? -2.113 -4.630 18.204 1.00 95.75 579 THR A C 1
ATOM 4492 O O . THR A 1 579 ? -2.350 -3.510 17.744 1.00 95.75 579 THR A O 1
ATOM 4495 N N . CYS A 1 580 ? -1.398 -5.549 17.558 1.00 97.06 580 CYS A N 1
ATOM 4496 C CA . CYS A 1 580 ? -0.866 -5.395 16.205 1.00 97.06 580 CYS A CA 1
ATOM 4497 C C . CYS A 1 580 ? -1.333 -6.568 15.329 1.00 97.06 580 CYS A C 1
ATOM 4499 O O . CYS A 1 580 ? -1.602 -7.651 15.855 1.00 97.06 580 CYS A O 1
ATOM 4501 N N . PHE A 1 581 ? -1.425 -6.389 14.010 1.00 98.06 581 PHE A N 1
ATOM 4502 C CA . PHE A 1 581 ? -1.452 -7.533 13.096 1.00 98.06 581 PHE A CA 1
ATOM 4503 C C . PHE A 1 581 ? -0.735 -7.282 11.766 1.00 98.06 581 PHE A C 1
ATOM 4505 O O . PHE A 1 581 ? -0.677 -6.150 11.277 1.00 98.06 581 PHE A O 1
ATOM 4512 N N . VAL A 1 582 ? -0.202 -8.366 11.201 1.00 98.56 582 VAL A N 1
ATOM 4513 C CA . VAL A 1 582 ? 0.389 -8.466 9.857 1.00 98.56 582 VAL A CA 1
ATOM 4514 C C . VAL A 1 582 ? -0.648 -9.077 8.919 1.00 98.56 582 VAL A C 1
ATOM 4516 O O . VAL A 1 582 ? -1.254 -10.091 9.271 1.00 98.56 582 VAL A O 1
ATOM 4519 N N . THR A 1 583 ? -0.857 -8.480 7.743 1.00 98.50 583 THR A N 1
ATOM 4520 C CA . THR A 1 583 ? -1.795 -8.958 6.711 1.00 98.50 583 THR A CA 1
ATOM 4521 C C . THR A 1 583 ? -1.166 -9.089 5.313 1.00 98.50 583 THR A C 1
ATOM 4523 O O . THR A 1 583 ? -1.857 -8.965 4.301 1.00 98.50 583 THR A O 1
ATOM 4526 N N . GLY A 1 584 ? 0.137 -9.391 5.250 1.00 97.75 584 GLY A N 1
ATOM 4527 C CA . GLY A 1 584 ? 0.888 -9.515 3.994 1.00 97.75 584 GLY A CA 1
ATOM 4528 C C . GLY A 1 584 ? 0.640 -10.802 3.189 1.00 97.75 584 GLY A C 1
ATOM 4529 O O . GLY A 1 584 ? 1.152 -10.994 2.092 1.00 97.75 584 GLY A O 1
ATOM 4530 N N . GLY A 1 585 ? -0.219 -11.696 3.666 1.00 97.44 585 GLY A N 1
ATOM 4531 C CA . GLY A 1 585 ? -0.718 -12.833 2.886 1.00 97.44 585 GLY A CA 1
ATOM 4532 C C . GLY A 1 585 ? -1.681 -12.486 1.732 1.00 97.44 585 GLY A C 1
ATOM 4533 O O . GLY A 1 585 ? -2.571 -13.287 1.451 1.00 97.44 585 GLY A O 1
ATOM 4534 N N . GLY A 1 586 ? -1.581 -11.321 1.082 1.00 98.19 586 GLY A N 1
ATOM 4535 C CA . GLY A 1 586 ? -2.489 -10.931 -0.010 1.00 98.19 586 GLY A CA 1
ATOM 4536 C C . GLY A 1 586 ? -2.303 -11.718 -1.307 1.00 98.19 586 GLY A C 1
ATOM 4537 O O . GLY A 1 586 ? -3.235 -11.815 -2.108 1.00 98.19 586 GLY A O 1
ATOM 4538 N N . GLY A 1 587 ? -1.124 -12.312 -1.504 1.00 96.38 587 GLY A N 1
ATOM 4539 C CA . GLY A 1 587 ? -0.850 -13.260 -2.583 1.00 96.38 587 GLY A CA 1
ATOM 4540 C C . GLY A 1 587 ? -0.415 -12.648 -3.917 1.00 96.38 587 GLY A C 1
ATOM 4541 O O . GLY A 1 587 ? -0.552 -13.311 -4.947 1.00 96.38 587 GLY A O 1
ATOM 4542 N N . GLY A 1 588 ? 0.096 -11.412 -3.927 1.00 94.19 588 GLY A N 1
ATOM 4543 C CA . GLY A 1 588 ? 0.828 -10.885 -5.089 1.00 94.19 588 GLY A CA 1
ATOM 4544 C C . GLY A 1 588 ? 2.208 -11.537 -5.253 1.00 94.19 588 GLY A C 1
ATOM 4545 O O . GLY A 1 588 ? 2.698 -11.724 -6.368 1.00 94.19 588 GLY A O 1
ATOM 4546 N N . ILE A 1 589 ? 2.773 -11.966 -4.128 1.00 93.19 589 ILE A N 1
ATOM 4547 C CA . ILE A 1 589 ? 4.022 -12.708 -3.958 1.00 93.19 589 ILE A CA 1
ATOM 4548 C C . ILE A 1 589 ? 3.740 -14.025 -3.210 1.00 93.19 589 ILE A C 1
ATOM 4550 O O . ILE A 1 589 ? 2.658 -14.230 -2.647 1.00 93.19 589 ILE A O 1
ATOM 4554 N N . THR A 1 590 ? 4.685 -14.960 -3.237 1.00 94.19 590 THR A N 1
ATOM 4555 C CA . THR A 1 590 ? 4.599 -16.219 -2.486 1.00 94.19 590 THR A CA 1
ATOM 4556 C C . THR A 1 590 ? 4.799 -16.027 -0.983 1.00 94.19 590 THR A C 1
ATOM 4558 O O . THR A 1 590 ? 5.671 -15.262 -0.584 1.00 94.19 590 THR A O 1
ATOM 4561 N N . SER A 1 591 ? 4.055 -16.771 -0.160 1.00 96.25 591 SER A N 1
ATOM 4562 C CA . SER A 1 591 ? 4.124 -16.670 1.302 1.00 96.25 591 SER A CA 1
ATOM 4563 C C . SER A 1 591 ? 5.435 -17.189 1.897 1.00 96.25 591 SER A C 1
ATOM 4565 O O . SER A 1 591 ? 6.052 -18.095 1.328 1.00 96.25 591 SER A O 1
ATOM 4567 N N . GLU A 1 592 ? 5.804 -16.668 3.072 1.00 92.69 592 GLU A N 1
ATOM 4568 C CA . GLU A 1 592 ? 7.062 -16.962 3.791 1.00 92.69 592 GLU A CA 1
ATOM 4569 C C . GLU A 1 592 ? 7.324 -18.468 3.979 1.00 92.69 592 GLU A C 1
ATOM 4571 O O . GLU A 1 592 ? 8.441 -18.950 3.791 1.00 92.69 592 GLU A O 1
ATOM 4576 N N . ALA A 1 593 ? 6.273 -19.226 4.297 1.00 95.12 593 ALA A N 1
ATOM 4577 C CA . ALA A 1 593 ? 6.286 -20.674 4.464 1.00 95.12 593 ALA A CA 1
ATOM 4578 C C . ALA A 1 593 ? 5.207 -21.344 3.590 1.00 95.12 593 ALA A C 1
ATOM 4580 O O . ALA A 1 593 ? 4.410 -20.680 2.922 1.00 95.12 593 ALA A O 1
ATOM 4581 N N . THR A 1 594 ? 5.162 -22.682 3.584 1.00 95.94 594 THR A N 1
ATOM 4582 C CA . THR A 1 594 ? 4.141 -23.439 2.837 1.00 95.94 594 THR A CA 1
ATOM 4583 C C . THR A 1 594 ? 2.717 -23.067 3.277 1.00 95.94 594 THR A C 1
ATOM 4585 O O . THR A 1 594 ? 2.439 -23.071 4.476 1.00 95.94 594 THR A O 1
ATOM 4588 N N . PRO A 1 595 ? 1.766 -22.805 2.360 1.00 96.44 595 PRO A N 1
ATOM 4589 C CA . PRO A 1 595 ? 0.376 -22.505 2.714 1.00 96.44 595 PRO A CA 1
ATOM 4590 C C . PRO A 1 595 ? -0.443 -23.752 3.098 1.00 96.44 595 PRO A C 1
ATOM 4592 O O . PRO A 1 595 ? -1.665 -23.666 3.254 1.00 96.44 595 PRO A O 1
ATOM 4595 N N . ASN A 1 596 ? 0.200 -24.918 3.239 1.00 94.75 596 ASN A N 1
ATOM 4596 C CA . ASN A 1 596 ? -0.426 -26.158 3.682 1.00 94.75 596 ASN A CA 1
ATOM 4597 C C . ASN A 1 596 ? -0.894 -26.052 5.153 1.00 94.75 596 ASN A C 1
ATOM 4599 O O . ASN A 1 596 ? -0.059 -26.020 6.053 1.00 94.75 596 ASN A O 1
ATOM 4603 N N . PRO A 1 597 ? -2.208 -26.068 5.453 1.00 91.69 597 PRO A N 1
ATOM 4604 C CA . PRO A 1 597 ? -2.701 -25.905 6.821 1.00 91.69 597 PRO A CA 1
ATOM 4605 C C . PRO A 1 597 ? -2.398 -27.089 7.755 1.00 91.69 597 PRO A C 1
ATOM 4607 O O . PRO A 1 597 ? -2.640 -26.951 8.960 1.00 91.69 597 PRO A O 1
ATOM 4610 N N . ASP A 1 598 ? -1.889 -28.207 7.227 1.00 93.56 598 ASP A N 1
ATOM 4611 C CA . ASP A 1 598 ? -1.453 -29.379 7.995 1.00 93.56 598 ASP A CA 1
ATOM 4612 C C . ASP A 1 598 ? 0.058 -29.367 8.320 1.00 93.56 598 ASP A C 1
ATOM 4614 O O . ASP A 1 598 ? 0.477 -30.092 9.223 1.00 93.56 598 ASP A O 1
ATOM 4618 N N . ASP A 1 599 ? 0.872 -28.521 7.665 1.00 93.94 599 ASP A N 1
ATOM 4619 C CA . ASP A 1 599 ? 2.274 -28.275 8.044 1.00 93.94 599 ASP A CA 1
ATOM 4620 C C . ASP A 1 599 ? 2.506 -26.790 8.347 1.00 93.94 599 ASP A C 1
ATOM 4622 O O . ASP A 1 599 ? 2.639 -25.950 7.461 1.00 93.94 599 ASP A O 1
ATOM 4626 N N . ARG A 1 600 ? 2.547 -26.481 9.645 1.00 94.94 600 ARG A N 1
ATOM 4627 C CA . ARG A 1 600 ? 2.712 -25.120 10.175 1.00 94.94 600 ARG A CA 1
ATOM 4628 C C . ARG A 1 600 ? 4.019 -24.939 10.935 1.00 94.94 600 ARG A C 1
ATOM 4630 O O . ARG A 1 600 ? 4.096 -24.045 11.778 1.00 94.94 600 ARG A O 1
ATOM 4637 N N . ARG A 1 601 ? 5.014 -25.813 10.718 1.00 93.75 601 ARG A N 1
ATOM 4638 C CA . ARG A 1 601 ? 6.281 -25.784 11.470 1.00 93.75 601 ARG A CA 1
ATOM 4639 C C . ARG A 1 601 ? 6.915 -24.392 11.437 1.00 93.75 601 ARG A C 1
ATOM 4641 O O . ARG A 1 601 ? 7.279 -23.865 12.487 1.00 93.75 601 ARG A O 1
ATOM 4648 N N . ASP A 1 602 ? 6.956 -23.799 10.246 1.00 92.62 602 ASP A N 1
ATOM 4649 C CA . ASP A 1 602 ? 7.734 -22.590 9.977 1.00 92.62 602 ASP A CA 1
ATOM 4650 C C . ASP A 1 602 ? 6.887 -21.297 9.937 1.00 92.62 602 ASP A C 1
ATOM 4652 O O . ASP A 1 602 ? 7.412 -20.216 9.700 1.00 92.62 602 ASP A O 1
ATOM 4656 N N . TRP A 1 603 ? 5.573 -21.370 10.196 1.00 94.12 603 TRP A N 1
ATOM 4657 C CA . TRP A 1 603 ? 4.670 -20.205 10.143 1.00 94.12 603 TRP A CA 1
ATOM 4658 C C . TRP A 1 603 ? 4.947 -19.230 11.294 1.00 94.12 603 TRP A C 1
ATOM 4660 O O . TRP A 1 603 ? 5.017 -19.664 12.449 1.00 94.12 603 TRP A O 1
ATOM 4670 N N . TYR A 1 604 ? 5.012 -17.917 11.045 1.00 89.81 604 TYR A N 1
ATOM 4671 C CA . TYR A 1 604 ? 5.044 -16.926 12.130 1.00 89.81 604 TYR A CA 1
ATOM 4672 C C . TYR A 1 604 ? 3.666 -16.773 12.782 1.00 89.81 604 TYR A C 1
ATOM 4674 O O . TYR A 1 604 ? 3.560 -16.878 14.016 1.00 89.81 604 TYR A O 1
ATOM 4682 N N . GLY A 1 605 ? 2.634 -16.565 11.963 1.00 92.19 605 GLY A N 1
ATOM 4683 C CA . GLY A 1 605 ? 1.252 -16.330 12.379 1.00 92.19 605 GLY A CA 1
ATOM 4684 C C . GLY A 1 605 ? 0.314 -17.537 12.297 1.00 92.19 605 GLY A C 1
ATOM 4685 O O . GLY A 1 605 ? 0.709 -18.691 12.476 1.00 92.19 605 GLY A O 1
ATOM 4686 N N . GLU A 1 606 ? -0.973 -17.261 12.080 1.00 95.62 606 GLU A N 1
ATOM 4687 C CA . GLU A 1 606 ? -2.052 -18.257 12.068 1.00 95.62 606 GLU A CA 1
ATOM 4688 C C . GLU A 1 606 ? -2.469 -18.763 10.676 1.00 95.62 606 GLU A C 1
ATOM 4690 O O . GLU A 1 606 ? -3.181 -19.772 10.602 1.00 95.62 606 GLU A O 1
ATOM 4695 N N . ALA A 1 607 ? -2.050 -18.081 9.605 1.00 97.12 607 ALA A N 1
ATOM 4696 C CA . ALA A 1 607 ? -2.264 -18.438 8.199 1.00 97.12 607 ALA A CA 1
ATOM 4697 C C . ALA A 1 607 ? -1.175 -17.825 7.302 1.00 97.12 607 ALA A C 1
ATOM 4699 O O . ALA A 1 607 ? -0.419 -16.967 7.741 1.00 97.12 607 ALA A O 1
ATOM 4700 N N . GLN A 1 608 ? -1.107 -18.274 6.045 1.00 97.44 608 GLN A N 1
ATOM 4701 C CA . GLN A 1 608 ? -0.153 -17.775 5.044 1.00 97.44 608 GLN A CA 1
ATOM 4702 C C . GLN A 1 608 ? -0.807 -16.836 4.022 1.00 97.44 608 GLN A C 1
ATOM 4704 O O . GLN A 1 608 ? -0.302 -15.747 3.798 1.00 97.44 608 GLN A O 1
ATOM 4709 N N . TYR A 1 609 ? -1.971 -17.187 3.463 1.00 98.56 609 TYR A N 1
ATOM 4710 C CA . TYR A 1 609 ? -2.714 -16.302 2.556 1.00 98.56 609 TYR A CA 1
ATOM 4711 C C . TYR A 1 609 ? -4.087 -15.945 3.125 1.00 98.56 609 TYR A C 1
ATOM 4713 O O . TYR A 1 609 ? -4.804 -16.828 3.600 1.00 98.56 609 TYR A O 1
ATOM 4721 N N . GLY A 1 610 ? -4.480 -14.671 3.065 1.00 98.44 610 GLY A N 1
ATOM 4722 C CA . GLY A 1 610 ? -5.711 -14.195 3.690 1.00 98.44 610 GLY A CA 1
ATOM 4723 C C . GLY A 1 610 ? -5.885 -12.675 3.729 1.00 98.44 610 GLY A C 1
ATOM 4724 O O . GLY A 1 610 ? -5.239 -11.930 2.999 1.00 98.44 610 GLY A O 1
ATOM 4725 N N . PHE A 1 611 ? -6.813 -12.241 4.579 1.00 98.88 611 PHE A N 1
ATOM 4726 C CA . PHE A 1 611 ? -7.138 -10.848 4.902 1.00 98.88 611 PHE A CA 1
ATOM 4727 C C . PHE A 1 611 ? -7.889 -10.805 6.249 1.00 98.88 611 PHE A C 1
ATOM 4729 O O . PHE A 1 611 ? -8.357 -11.842 6.726 1.00 98.88 611 PHE A O 1
ATOM 4736 N N . TYR A 1 612 ? -8.084 -9.628 6.852 1.00 98.88 612 TYR A N 1
ATOM 4737 C CA . TYR A 1 612 ? -8.851 -9.501 8.104 1.00 98.88 612 TYR A CA 1
ATOM 4738 C C . TYR A 1 612 ? -10.233 -8.865 7.929 1.00 98.88 612 TYR A C 1
ATOM 4740 O O . TYR A 1 612 ? -10.417 -7.922 7.158 1.00 98.88 612 TYR A O 1
ATO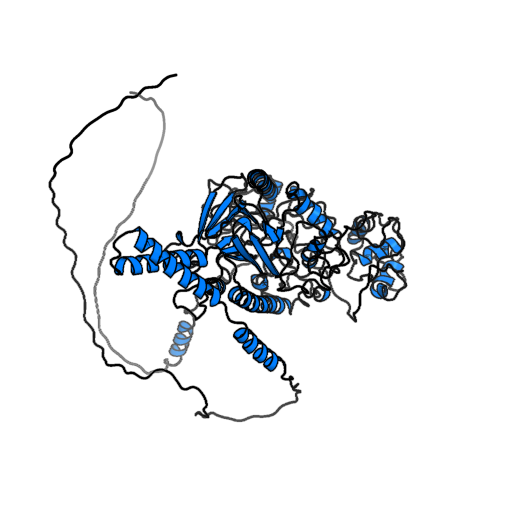M 4748 N N . ASP A 1 613 ? -11.188 -9.338 8.735 1.00 98.75 613 ASP A N 1
ATOM 4749 C CA . ASP A 1 613 ? -12.508 -8.748 8.981 1.00 98.75 613 ASP A CA 1
ATOM 4750 C C . ASP A 1 613 ? -12.548 -8.152 10.396 1.00 98.75 613 ASP A C 1
ATOM 4752 O O . ASP A 1 613 ? -12.413 -8.866 11.394 1.00 98.75 613 ASP A O 1
ATOM 4756 N N . LEU A 1 614 ? -12.690 -6.829 10.482 1.00 98.75 614 LEU A N 1
ATOM 4757 C CA . LEU A 1 614 ? -12.709 -6.065 11.724 1.00 98.75 614 LEU A CA 1
ATOM 4758 C C . LEU A 1 614 ? -14.129 -5.550 11.971 1.00 98.75 614 LEU A C 1
ATOM 4760 O O . LEU A 1 614 ? -14.591 -4.611 11.321 1.00 98.75 614 LEU A O 1
ATOM 4764 N N . THR A 1 615 ? -14.810 -6.134 12.952 1.00 98.62 615 THR A N 1
ATOM 4765 C CA . THR A 1 615 ? -16.131 -5.688 13.411 1.00 98.62 615 THR A CA 1
ATOM 4766 C C . THR A 1 615 ? -15.960 -4.600 14.475 1.00 98.62 615 THR A C 1
ATOM 4768 O O . THR A 1 615 ? -15.441 -4.880 15.558 1.00 98.62 615 THR A O 1
ATOM 4771 N N . ILE A 1 616 ? -16.369 -3.361 14.186 1.00 98.06 616 ILE A N 1
ATOM 4772 C CA . ILE A 1 616 ? -16.096 -2.184 15.030 1.00 98.06 616 ILE A CA 1
ATOM 4773 C C . ILE A 1 616 ? -17.348 -1.642 15.733 1.00 98.06 616 ILE A C 1
ATOM 4775 O O . ILE A 1 616 ? -18.399 -1.412 15.134 1.00 98.06 616 ILE A O 1
ATOM 4779 N N . THR A 1 617 ? -17.207 -1.374 17.031 1.00 96.25 617 THR A N 1
ATOM 4780 C CA . THR A 1 617 ? -18.180 -0.649 17.854 1.00 96.25 617 THR A CA 1
ATOM 4781 C C . THR A 1 617 ? -17.513 0.557 18.519 1.00 96.25 617 THR A C 1
ATOM 4783 O O . THR A 1 617 ? -16.335 0.833 18.311 1.00 96.25 617 THR A O 1
ATOM 4786 N N . LYS A 1 618 ? -18.247 1.282 19.367 1.00 93.25 618 LYS A N 1
ATOM 4787 C CA . LYS A 1 618 ? -17.694 2.389 20.155 1.00 93.25 618 LYS A CA 1
ATOM 4788 C C . LYS A 1 618 ? -16.601 1.967 21.149 1.00 93.25 618 LYS A C 1
ATOM 4790 O O . LYS A 1 618 ? -15.709 2.759 21.437 1.00 93.25 618 LYS A O 1
ATOM 4795 N N . ASP A 1 619 ? -16.706 0.759 21.699 1.00 91.12 619 ASP A N 1
ATOM 4796 C CA . ASP A 1 619 ? -15.902 0.318 22.845 1.00 91.12 619 ASP A CA 1
ATOM 4797 C C . ASP A 1 619 ? -15.033 -0.919 22.518 1.00 91.12 619 ASP A C 1
ATOM 4799 O O . ASP A 1 619 ? -14.042 -1.162 23.208 1.00 91.12 619 ASP A O 1
ATOM 4803 N N . THR A 1 620 ? -15.352 -1.671 21.450 1.00 96.25 620 THR A N 1
ATOM 4804 C CA . THR A 1 620 ? -14.599 -2.866 21.002 1.00 96.25 620 THR A CA 1
ATOM 4805 C C . THR A 1 620 ? -14.335 -2.924 19.490 1.00 96.25 620 THR A C 1
ATOM 4807 O O . THR A 1 620 ? -15.217 -2.578 18.703 1.00 96.25 620 THR A O 1
ATOM 4810 N N . ILE A 1 621 ? -13.190 -3.486 19.085 1.00 98.38 621 ILE A N 1
ATOM 4811 C CA . ILE A 1 621 ? -12.960 -4.038 17.735 1.00 98.38 621 ILE A CA 1
ATOM 4812 C C . ILE A 1 621 ? -12.748 -5.549 17.875 1.00 98.38 621 ILE A C 1
ATOM 4814 O O . ILE A 1 621 ? -11.829 -5.982 18.567 1.00 98.38 621 ILE A O 1
ATOM 4818 N N . LEU A 1 622 ? -13.580 -6.353 17.213 1.00 98.44 622 LEU A N 1
ATOM 4819 C CA . LEU A 1 622 ? -13.371 -7.794 17.048 1.00 98.44 622 LEU A CA 1
ATOM 4820 C C . LEU A 1 622 ? -12.644 -8.025 15.721 1.00 98.44 622 LEU A C 1
ATOM 4822 O O . LEU A 1 622 ? -13.208 -7.774 14.659 1.00 98.44 622 LEU A O 1
ATOM 4826 N N . ILE A 1 623 ? -11.398 -8.485 15.800 1.00 98.69 623 ILE A N 1
ATOM 4827 C CA . ILE A 1 623 ? -10.537 -8.793 14.654 1.00 98.69 623 ILE A CA 1
ATOM 4828 C C . ILE A 1 623 ? -10.679 -10.284 14.339 1.00 98.69 623 ILE A C 1
ATOM 4830 O O . ILE A 1 623 ? -10.581 -11.109 15.251 1.00 98.69 623 ILE A O 1
ATOM 4834 N N . LYS A 1 624 ? -10.897 -10.629 13.067 1.00 98.69 624 LYS A N 1
ATOM 4835 C CA . LYS A 1 624 ? -11.017 -12.003 12.561 1.00 98.69 624 LYS A CA 1
ATOM 4836 C C . LYS A 1 624 ? -10.092 -12.201 11.364 1.00 98.69 624 LYS A C 1
ATOM 4838 O O . LYS A 1 624 ? -10.235 -11.504 10.365 1.00 98.69 624 LYS A O 1
ATOM 4843 N N . SER A 1 625 ? -9.182 -13.158 11.469 1.00 98.50 625 SER A N 1
ATOM 4844 C CA . SER A 1 625 ? -8.263 -13.567 10.405 1.00 98.50 625 SER A CA 1
ATOM 4845 C C . SER A 1 625 ? -8.977 -14.531 9.458 1.00 98.50 625 SER A C 1
ATOM 4847 O O . SER A 1 625 ? -9.497 -15.560 9.909 1.00 98.50 625 SER A O 1
ATOM 4849 N N . ILE A 1 626 ? -9.072 -14.180 8.172 1.00 98.50 626 ILE A N 1
ATOM 4850 C CA . ILE A 1 626 ? -9.792 -14.933 7.136 1.00 98.50 626 ILE A CA 1
ATOM 4851 C C . ILE A 1 626 ? -8.782 -15.480 6.124 1.00 98.50 626 ILE A C 1
ATOM 4853 O O . ILE A 1 626 ? -8.161 -14.728 5.377 1.00 98.50 626 ILE A O 1
ATOM 4857 N N . ASN A 1 627 ? -8.638 -16.802 6.086 1.00 97.88 627 ASN A N 1
ATOM 4858 C CA . ASN A 1 627 ? -7.735 -17.504 5.177 1.00 97.88 627 ASN A CA 1
ATOM 4859 C C . ASN A 1 627 ? -8.248 -17.475 3.718 1.00 97.88 627 ASN A C 1
ATOM 4861 O O . ASN A 1 627 ? -9.431 -17.233 3.466 1.00 97.88 627 ASN A O 1
ATOM 4865 N N . TYR A 1 628 ? -7.374 -17.765 2.750 1.00 97.56 628 TYR A N 1
ATOM 4866 C CA . TYR A 1 628 ? -7.658 -17.775 1.304 1.00 97.56 628 TYR A CA 1
ATOM 4867 C C . TYR A 1 628 ? -8.844 -18.656 0.861 1.00 97.56 628 TYR A C 1
ATOM 4869 O O . TYR A 1 628 ? -9.398 -18.452 -0.216 1.00 97.56 628 TYR A O 1
ATOM 4877 N N . ASP A 1 629 ? -9.252 -19.628 1.678 1.00 96.06 629 ASP A N 1
ATOM 4878 C CA . ASP A 1 629 ? -10.418 -20.491 1.450 1.00 96.06 629 ASP A CA 1
ATOM 4879 C C . ASP A 1 629 ? -11.712 -19.974 2.119 1.00 96.06 629 ASP A C 1
ATOM 4881 O O . ASP A 1 629 ? -12.733 -20.665 2.146 1.00 96.06 629 ASP A O 1
ATOM 4885 N N . GLY A 1 630 ? -11.676 -18.760 2.676 1.00 97.19 630 GLY A N 1
ATOM 4886 C CA . GLY A 1 630 ? -12.788 -18.099 3.355 1.00 97.19 630 GLY A CA 1
ATOM 4887 C C . GLY A 1 630 ? -13.026 -18.544 4.801 1.00 97.19 630 GLY A C 1
ATOM 4888 O O . GLY A 1 630 ? -13.968 -18.047 5.428 1.00 97.19 630 GLY A O 1
ATOM 4889 N N . LYS A 1 631 ? -12.212 -19.456 5.356 1.00 97.31 631 LYS A N 1
ATOM 4890 C CA . LYS A 1 631 ? -12.337 -19.881 6.758 1.00 97.31 631 LYS A CA 1
ATOM 4891 C C . LYS A 1 631 ? -11.764 -18.834 7.714 1.00 97.31 631 LYS A C 1
ATOM 4893 O O . LYS A 1 631 ? -10.701 -18.269 7.484 1.00 97.31 631 LYS A O 1
ATOM 4898 N N . GLU A 1 632 ? -12.452 -18.633 8.834 1.00 97.50 632 GLU A N 1
ATOM 4899 C CA . GLU A 1 632 ? -11.936 -17.868 9.970 1.00 97.50 632 GLU A CA 1
ATOM 4900 C C . GLU A 1 632 ? -10.951 -18.743 10.763 1.00 97.50 632 GLU A C 1
ATOM 4902 O O . GLU A 1 632 ? -11.339 -19.803 11.256 1.00 97.50 632 GLU A O 1
ATOM 4907 N N . VAL A 1 633 ? -9.682 -18.329 10.852 1.00 96.00 633 VAL A N 1
ATOM 4908 C CA . VAL A 1 633 ? -8.595 -19.130 11.456 1.00 96.00 633 VAL A CA 1
ATOM 4909 C C . VAL A 1 633 ? -8.203 -18.675 12.862 1.00 96.00 633 VAL A C 1
ATOM 4911 O O . VAL A 1 633 ? -7.844 -19.507 13.696 1.00 96.00 633 VAL A O 1
ATOM 4914 N N . GLN A 1 634 ? -8.315 -17.379 13.164 1.00 96.25 634 GLN A N 1
ATOM 4915 C CA . GLN A 1 634 ? -8.119 -16.840 14.511 1.00 96.25 634 GLN A CA 1
ATOM 4916 C C . GLN A 1 634 ? -8.915 -15.543 14.712 1.00 96.25 634 GLN A C 1
ATOM 4918 O O . GLN A 1 634 ? -9.305 -14.874 13.754 1.00 96.25 634 GLN A O 1
ATOM 4923 N N . SER A 1 635 ? -9.137 -15.172 15.973 1.00 97.25 635 SER A N 1
ATOM 4924 C CA . SER A 1 635 ? -9.701 -13.880 16.354 1.00 97.25 635 SER A CA 1
ATOM 4925 C C . SER A 1 635 ? -9.077 -13.310 17.634 1.00 97.25 635 SER A C 1
ATOM 4927 O O . SER A 1 635 ? -8.552 -14.048 18.479 1.00 97.25 635 SER A O 1
ATOM 4929 N N . ALA A 1 636 ? -9.204 -11.995 17.797 1.00 96.50 636 ALA A N 1
ATOM 4930 C CA . ALA A 1 636 ? -8.850 -11.223 18.990 1.00 96.50 636 ALA A CA 1
ATOM 4931 C C . ALA A 1 636 ? -9.888 -10.107 19.208 1.00 96.50 636 ALA A C 1
ATOM 4933 O O . ALA A 1 636 ? -10.655 -9.778 18.301 1.00 96.50 636 ALA A O 1
ATOM 4934 N N . THR A 1 637 ? -9.956 -9.510 20.401 1.00 96.69 637 THR A N 1
ATOM 4935 C CA . THR A 1 637 ? -10.886 -8.395 20.663 1.00 96.69 637 THR A CA 1
ATOM 4936 C C . THR A 1 637 ? -10.200 -7.259 21.402 1.00 96.69 637 THR A C 1
ATOM 4938 O O . THR A 1 637 ? -9.996 -7.322 22.613 1.00 96.69 637 THR A O 1
ATOM 4941 N N . VAL A 1 638 ? -9.913 -6.188 20.667 1.00 95.00 638 VAL A N 1
ATOM 4942 C CA . VAL A 1 638 ? -9.361 -4.945 21.206 1.00 95.00 638 VAL A CA 1
ATOM 4943 C C . VAL A 1 638 ? -10.456 -4.210 21.978 1.00 95.00 638 VAL A C 1
ATOM 4945 O O . VAL A 1 638 ? -11.584 -4.077 21.497 1.00 95.00 638 VAL A O 1
ATOM 4948 N N . GLN A 1 639 ? -10.129 -3.718 23.171 1.00 89.88 639 GLN A N 1
ATOM 4949 C CA . GLN A 1 639 ? -10.933 -2.737 23.907 1.00 89.88 639 GLN A CA 1
ATOM 4950 C C . GLN A 1 639 ? -10.312 -1.360 23.666 1.00 89.88 639 GLN A C 1
ATOM 4952 O O . GLN A 1 639 ? -9.098 -1.235 23.820 1.00 89.88 639 GLN A O 1
ATOM 4957 N N . SER A 1 640 ? -11.093 -0.322 23.349 1.00 84.94 640 SER A N 1
ATOM 4958 C CA . SER A 1 640 ? -10.499 1.017 23.205 1.00 84.94 640 SER A CA 1
ATOM 4959 C C . SER A 1 640 ? -9.917 1.495 24.538 1.00 84.94 640 SER A C 1
ATOM 4961 O O . SER A 1 640 ? -10.436 1.178 25.616 1.00 84.94 640 SER A O 1
ATOM 4963 N N . LEU A 1 641 ? -8.857 2.301 24.504 1.00 77.25 641 LEU A N 1
ATOM 4964 C CA . LEU A 1 641 ? -8.268 2.909 25.702 1.00 77.25 641 LEU A CA 1
ATOM 4965 C C . LEU A 1 641 ? -9.304 3.775 26.444 1.00 77.25 641 LEU A C 1
ATOM 4967 O O . LEU A 1 641 ? -9.352 3.810 27.678 1.00 77.25 641 LEU A O 1
ATOM 4971 N N . LEU A 1 642 ? -10.217 4.407 25.698 1.00 69.75 642 LEU A N 1
ATOM 4972 C CA . LEU A 1 642 ? -11.361 5.153 26.230 1.00 69.75 642 LEU A CA 1
ATOM 4973 C C . LEU A 1 642 ? -12.429 4.255 26.879 1.00 69.75 642 LEU A C 1
ATOM 4975 O O . LEU A 1 642 ? -12.942 4.617 27.945 1.00 69.75 642 LEU A O 1
ATOM 4979 N N . GLY A 1 643 ? -12.736 3.091 26.298 1.00 60.41 643 GLY A N 1
ATOM 4980 C CA . GLY A 1 643 ? -13.622 2.076 26.882 1.00 60.41 643 GLY A CA 1
ATOM 4981 C C . GLY A 1 643 ? -13.023 1.436 28.141 1.00 60.41 643 GLY A C 1
ATOM 4982 O O . GLY A 1 643 ? -13.676 1.341 29.182 1.00 60.41 643 GLY A O 1
ATOM 4983 N N . THR A 1 644 ? -11.731 1.117 28.103 1.00 64.25 644 THR A N 1
ATOM 4984 C CA . THR A 1 644 ? -10.956 0.568 29.227 1.00 64.25 644 THR A CA 1
ATOM 4985 C C . THR A 1 644 ? -10.903 1.550 30.402 1.00 64.25 644 THR A C 1
ATOM 4987 O O . THR A 1 644 ? -11.212 1.187 31.542 1.00 64.25 644 THR A O 1
ATOM 4990 N N . MET A 1 645 ? -10.637 2.835 30.133 1.00 65.12 645 MET A N 1
ATOM 4991 C CA . MET A 1 645 ? -10.796 3.911 31.120 1.00 65.12 645 MET A CA 1
ATOM 4992 C C . MET A 1 645 ? -12.229 4.040 31.639 1.00 65.12 645 MET A C 1
ATOM 4994 O O . MET A 1 645 ? -12.436 4.344 32.816 1.00 65.12 645 MET A O 1
ATOM 4998 N N . ALA A 1 646 ? -13.240 3.852 30.787 1.00 60.25 646 ALA A N 1
ATOM 4999 C CA . ALA A 1 646 ? -14.628 3.940 31.214 1.00 60.25 646 ALA A CA 1
ATOM 5000 C C . ALA A 1 646 ? -14.991 2.818 32.199 1.00 60.25 646 ALA A C 1
ATOM 5002 O O . ALA A 1 646 ? -15.637 3.094 33.214 1.00 60.25 646 ALA A O 1
ATOM 5003 N N . LEU A 1 647 ? -14.526 1.592 31.946 1.00 62.88 647 LEU A N 1
ATOM 5004 C CA . LEU A 1 647 ? -14.697 0.432 32.822 1.00 62.88 647 LEU A CA 1
ATOM 5005 C C . LEU A 1 647 ? -13.936 0.588 34.147 1.00 62.88 647 LEU A C 1
ATOM 5007 O O . LEU A 1 647 ? -14.512 0.346 35.212 1.00 62.88 647 LEU A O 1
ATOM 5011 N N . SER A 1 648 ? -12.684 1.056 34.122 1.00 64.69 648 SER A N 1
ATOM 5012 C CA . SER A 1 648 ? -11.897 1.272 35.346 1.00 64.69 648 SER A CA 1
ATOM 5013 C C . SER A 1 648 ? -12.476 2.407 36.204 1.00 64.69 648 SER A C 1
ATOM 5015 O O . SER A 1 648 ? -12.695 2.227 37.407 1.00 64.69 648 SER A O 1
ATOM 5017 N N . ALA A 1 649 ? -12.851 3.536 35.591 1.00 64.31 649 ALA A N 1
ATOM 5018 C CA . ALA A 1 649 ? -13.530 4.643 36.263 1.00 64.31 649 ALA A CA 1
ATOM 5019 C C . ALA A 1 649 ? -14.917 4.245 36.799 1.00 64.31 649 ALA A C 1
ATOM 5021 O O . ALA A 1 649 ? -15.317 4.713 37.867 1.00 64.31 649 ALA A O 1
ATOM 5022 N N . TRP A 1 650 ? -15.648 3.371 36.097 1.00 62.81 650 TRP A N 1
ATOM 5023 C CA . TRP A 1 650 ? -16.905 2.799 36.580 1.00 62.81 650 TRP A CA 1
ATOM 5024 C C . TRP A 1 650 ? -16.685 1.891 37.795 1.00 62.81 650 TRP A C 1
ATOM 5026 O O . TRP A 1 650 ? -17.370 2.059 38.803 1.00 62.81 650 TRP A O 1
ATOM 5036 N N . SER A 1 651 ? -15.694 0.995 37.753 1.00 65.56 651 SER A N 1
ATOM 5037 C CA . SER A 1 651 ? -15.325 0.126 38.880 1.00 65.56 651 SER A CA 1
ATOM 5038 C C . SER A 1 651 ? -14.948 0.945 40.122 1.00 65.56 651 SER A C 1
ATOM 5040 O O . SER A 1 651 ? -15.520 0.749 41.197 1.00 65.56 651 SER A O 1
ATOM 5042 N N . LEU A 1 652 ? -14.090 1.960 39.964 1.00 67.75 652 LEU A N 1
ATOM 5043 C CA . LEU A 1 652 ? -13.742 2.925 41.015 1.00 67.75 652 LEU A CA 1
ATOM 5044 C C . LEU A 1 652 ? -14.971 3.679 41.553 1.00 67.75 652 LEU A C 1
ATOM 5046 O O . LEU A 1 652 ? -15.124 3.821 42.768 1.00 67.75 652 LEU A O 1
ATOM 5050 N N . ALA A 1 653 ? -15.876 4.126 40.678 1.00 66.62 653 ALA A N 1
ATOM 5051 C CA . ALA A 1 653 ? -17.109 4.808 41.071 1.00 66.62 653 ALA A CA 1
ATOM 5052 C C . ALA A 1 653 ? -18.082 3.890 41.835 1.00 66.62 653 ALA A C 1
ATOM 5054 O O . ALA A 1 653 ? -18.712 4.337 42.795 1.00 66.62 653 ALA A O 1
ATOM 5055 N N . VAL A 1 654 ? -18.179 2.610 41.457 1.00 67.62 654 VAL A N 1
ATOM 5056 C CA . VAL A 1 654 ? -18.962 1.592 42.175 1.00 67.62 654 VAL A CA 1
ATOM 5057 C C . VAL A 1 654 ? -18.335 1.296 43.537 1.00 67.62 654 VAL A C 1
ATOM 5059 O O . VAL A 1 654 ? -19.049 1.361 44.536 1.00 67.62 654 VAL A O 1
ATOM 5062 N N . GLN A 1 655 ? -17.017 1.079 43.621 1.00 72.69 655 GLN A N 1
ATOM 5063 C CA . GLN A 1 655 ? -16.310 0.904 44.898 1.00 72.69 655 GLN A CA 1
ATOM 5064 C C . GLN A 1 655 ? -16.471 2.116 45.829 1.00 72.69 655 GLN A C 1
ATOM 5066 O O . GLN A 1 655 ? -16.637 1.962 47.039 1.00 72.69 655 GLN A O 1
ATOM 5071 N N . GLN A 1 656 ? -16.430 3.338 45.292 1.00 69.88 656 GLN A N 1
ATOM 5072 C CA . GLN A 1 656 ? -16.614 4.558 46.081 1.00 69.88 656 GLN A CA 1
ATOM 5073 C C . GLN A 1 656 ? -18.079 4.765 46.510 1.00 69.88 656 GLN A C 1
ATOM 5075 O O . GLN A 1 656 ? -18.335 5.417 47.524 1.00 69.88 656 GLN A O 1
ATOM 5080 N N . ALA A 1 657 ? -19.041 4.203 45.772 1.00 67.06 657 ALA A N 1
ATOM 5081 C CA . ALA A 1 657 ? -20.455 4.218 46.131 1.00 67.06 657 ALA A CA 1
ATOM 5082 C C . ALA A 1 657 ? -20.813 3.130 47.163 1.00 67.06 657 ALA A C 1
ATOM 5084 O O . ALA A 1 657 ? -21.539 3.426 48.112 1.00 67.06 657 ALA A O 1
ATOM 5085 N N . THR A 1 658 ? -20.258 1.915 47.063 1.00 68.81 658 THR A N 1
ATOM 5086 C CA . THR A 1 658 ? -20.433 0.868 48.090 1.00 68.81 658 THR A CA 1
ATOM 5087 C C . THR A 1 658 ? -19.748 1.240 49.404 1.00 68.81 658 THR A C 1
ATOM 5089 O O . THR A 1 658 ? -20.374 1.122 50.454 1.00 68.81 658 THR A O 1
ATOM 5092 N N . LYS A 1 659 ? -18.542 1.831 49.367 1.00 74.75 659 LYS A N 1
ATOM 5093 C CA . LYS A 1 659 ? -17.861 2.399 50.554 1.00 74.75 659 LYS A CA 1
ATOM 5094 C C . LYS A 1 659 ? -18.653 3.503 51.280 1.00 74.75 659 LYS A C 1
ATOM 5096 O O . LYS A 1 659 ? -18.258 3.901 52.372 1.00 74.75 659 LYS A O 1
ATOM 5101 N N . LYS A 1 660 ? -19.755 4.008 50.709 1.00 73.44 660 LYS A N 1
ATOM 5102 C CA . LYS A 1 660 ? -20.658 4.985 51.346 1.00 73.44 660 LYS A CA 1
ATOM 5103 C C . LYS A 1 660 ? -21.882 4.362 52.032 1.00 73.44 660 LYS A C 1
ATOM 5105 O O . LYS A 1 660 ? -22.737 5.118 52.485 1.00 73.44 660 LYS A O 1
ATOM 5110 N N . ASN A 1 661 ? -21.976 3.029 52.128 1.00 64.12 661 ASN A N 1
ATOM 5111 C CA . ASN A 1 661 ? -23.081 2.307 52.783 1.00 64.12 661 ASN A CA 1
ATOM 5112 C C . ASN A 1 661 ? -24.479 2.788 52.336 1.00 64.12 661 ASN A C 1
ATOM 5114 O O . ASN A 1 661 ? -25.389 2.981 53.145 1.00 64.12 661 ASN A O 1
ATOM 5118 N N . LEU A 1 662 ? -24.643 3.005 51.027 1.00 67.50 662 LEU A N 1
ATOM 5119 C CA . LEU A 1 662 ? -25.934 3.347 50.430 1.00 67.50 662 LEU A CA 1
ATOM 5120 C C . LEU A 1 662 ? -26.916 2.180 50.598 1.00 67.50 662 LEU A C 1
ATOM 5122 O O . LEU A 1 662 ? -26.552 1.019 50.415 1.00 67.50 662 LEU A O 1
ATOM 5126 N N . LYS A 1 663 ? -28.167 2.492 50.953 1.00 59.22 663 LYS A N 1
ATOM 5127 C CA . LYS A 1 663 ? -29.144 1.500 51.432 1.00 59.22 663 LYS A CA 1
ATOM 5128 C C . LYS A 1 663 ? -29.743 0.629 50.326 1.00 59.22 663 LYS A C 1
ATOM 5130 O O . LYS A 1 663 ? -30.446 -0.331 50.626 1.00 59.22 663 LYS A O 1
ATOM 5135 N N . SER A 1 664 ? -29.477 0.942 49.059 1.00 70.25 664 SER A N 1
ATOM 5136 C CA . SER A 1 664 ? -29.969 0.182 47.913 1.00 70.25 664 SER A CA 1
ATOM 5137 C C . SER A 1 664 ? -28.969 0.147 46.755 1.00 70.25 664 SER A C 1
ATOM 5139 O O . SER A 1 664 ? -28.261 1.117 46.474 1.00 70.25 664 SER A O 1
ATOM 5141 N N . ALA A 1 665 ? -28.977 -0.955 45.996 1.00 64.81 665 ALA A N 1
ATOM 5142 C CA . ALA A 1 665 ? -28.205 -1.069 44.757 1.00 64.81 665 ALA A CA 1
ATOM 5143 C C . ALA A 1 665 ? -28.594 0.007 43.719 1.00 64.81 665 ALA A C 1
ATOM 5145 O O . ALA A 1 665 ? -27.749 0.446 42.938 1.00 64.81 665 ALA A O 1
ATOM 5146 N N . HIS A 1 666 ? -29.847 0.482 43.742 1.00 70.12 666 HIS A N 1
ATOM 5147 C CA . HIS A 1 666 ? -30.311 1.583 42.897 1.00 70.12 666 HIS A CA 1
ATOM 5148 C C . HIS A 1 666 ? -29.585 2.899 43.220 1.00 70.12 666 HIS A C 1
ATOM 5150 O O . HIS A 1 666 ? -29.112 3.574 42.307 1.00 70.12 666 HIS A O 1
ATOM 5156 N N . GLU A 1 667 ? -29.445 3.261 44.500 1.00 68.62 667 GLU A N 1
ATOM 5157 C CA . GLU A 1 667 ? -28.695 4.455 44.913 1.00 68.62 667 GLU A CA 1
ATOM 5158 C C . GLU A 1 667 ? -27.207 4.340 44.575 1.00 68.62 667 GLU A C 1
ATOM 5160 O O . GLU A 1 667 ? -26.635 5.290 44.040 1.00 68.62 667 GLU A O 1
ATOM 5165 N N . THR A 1 668 ? -26.597 3.172 44.806 1.00 65.69 668 THR A N 1
ATOM 5166 C CA . THR A 1 668 ? -25.202 2.890 44.431 1.00 65.69 668 THR A CA 1
ATOM 5167 C C . THR A 1 668 ? -24.978 3.090 42.932 1.00 65.69 668 THR A C 1
ATOM 5169 O O . THR A 1 668 ? -24.080 3.831 42.537 1.00 65.69 668 THR A O 1
ATOM 5172 N N . ASN A 1 669 ? -25.842 2.519 42.089 1.00 65.88 669 ASN A N 1
ATOM 5173 C CA . ASN A 1 669 ? -25.783 2.654 40.630 1.00 65.88 669 ASN A CA 1
ATOM 5174 C C . ASN A 1 669 ? -26.017 4.116 40.184 1.00 65.88 669 ASN A C 1
ATOM 5176 O O . ASN A 1 669 ? -25.297 4.643 39.335 1.00 65.88 669 ASN A O 1
ATOM 5180 N N . LYS A 1 670 ? -26.960 4.824 40.820 1.00 72.75 670 LYS A N 1
ATOM 5181 C CA . LYS A 1 670 ? -27.270 6.243 40.563 1.00 72.75 670 LYS A CA 1
ATOM 5182 C C . LYS A 1 670 ? -26.128 7.186 40.962 1.00 72.75 670 LYS A C 1
ATOM 5184 O O . LYS A 1 670 ? -25.887 8.172 40.261 1.00 72.75 670 LYS A O 1
ATOM 5189 N N . LEU A 1 671 ? -25.404 6.895 42.047 1.00 66.88 671 LEU A N 1
ATOM 5190 C CA . LEU A 1 671 ? -24.199 7.636 42.431 1.00 66.88 671 LEU A CA 1
ATOM 5191 C C . LEU A 1 671 ? -23.025 7.305 41.504 1.00 66.88 671 LEU A C 1
ATOM 5193 O O . LEU A 1 671 ? -22.380 8.231 41.012 1.00 66.88 671 LEU A O 1
ATOM 5197 N N . ALA A 1 672 ? -22.792 6.024 41.205 1.00 64.44 672 ALA A N 1
ATOM 5198 C CA . ALA A 1 672 ? -21.741 5.596 40.287 1.00 64.44 672 ALA A CA 1
ATOM 5199 C C . ALA A 1 672 ? -21.901 6.260 38.908 1.00 64.44 672 ALA A C 1
ATOM 5201 O O . ALA A 1 672 ? -20.947 6.844 38.401 1.00 64.44 672 ALA A O 1
ATOM 5202 N N . LYS A 1 673 ? -23.126 6.320 38.357 1.00 67.81 673 LYS A N 1
ATOM 5203 C CA . LYS A 1 673 ? -23.421 7.030 37.094 1.00 67.81 673 LYS A CA 1
ATOM 5204 C C . LYS A 1 673 ? -23.104 8.527 37.154 1.00 67.81 673 LYS A C 1
ATOM 5206 O O . LYS A 1 673 ? -22.613 9.076 36.172 1.00 67.81 673 LYS A O 1
ATOM 5211 N N . ARG A 1 674 ? -23.328 9.193 38.294 1.00 70.88 674 ARG A N 1
ATOM 5212 C CA . ARG A 1 674 ? -22.961 10.612 38.484 1.00 70.88 674 ARG A CA 1
ATOM 5213 C C . ARG A 1 674 ? -21.447 10.821 38.563 1.00 70.88 674 ARG A C 1
ATOM 5215 O O . ARG A 1 674 ? -20.952 11.769 37.958 1.00 70.88 674 ARG A O 1
ATOM 5222 N N . LEU A 1 675 ? -20.728 9.949 39.273 1.00 65.81 675 LEU A N 1
ATOM 5223 C CA . LEU A 1 675 ? -19.266 9.990 39.396 1.00 65.81 675 LEU A CA 1
ATOM 5224 C C . LEU A 1 675 ? -18.589 9.696 38.049 1.00 65.81 675 LEU A C 1
ATOM 5226 O O . LEU A 1 675 ? -17.805 10.511 37.569 1.00 65.81 675 LEU A O 1
ATOM 5230 N N . TYR A 1 676 ? -18.971 8.603 37.388 1.00 62.19 676 TYR A N 1
ATOM 5231 C CA . TYR A 1 676 ? -18.505 8.230 36.050 1.00 62.19 676 TYR A CA 1
ATOM 5232 C C . TYR A 1 676 ? -18.744 9.350 35.022 1.00 62.19 676 TYR A C 1
ATOM 5234 O O . TYR A 1 676 ? -17.816 9.778 34.335 1.00 62.19 676 TYR A O 1
ATOM 5242 N N . ALA A 1 677 ? -19.952 9.928 34.985 1.00 61.69 677 ALA A N 1
ATOM 5243 C CA . ALA A 1 677 ? -20.254 11.057 34.105 1.00 61.69 677 ALA A CA 1
ATOM 5244 C C . ALA A 1 677 ? -19.494 12.350 34.467 1.00 61.69 677 ALA A C 1
ATOM 5246 O O . ALA A 1 677 ? -19.441 13.264 33.645 1.00 61.69 677 ALA A O 1
ATOM 5247 N N . ALA A 1 678 ? -18.927 12.481 35.669 1.00 63.69 678 ALA A N 1
ATOM 5248 C CA . ALA A 1 678 ? -18.024 13.581 36.014 1.00 63.69 678 ALA A CA 1
ATOM 5249 C C . ALA A 1 678 ? -16.588 13.294 35.541 1.00 63.69 678 ALA A C 1
ATOM 5251 O O . ALA A 1 678 ? -15.982 14.162 34.912 1.00 63.69 678 ALA A O 1
ATOM 5252 N N . VAL A 1 679 ? -16.082 12.073 35.759 1.00 59.91 679 VAL A N 1
ATOM 5253 C CA . VAL A 1 679 ? -14.756 11.631 35.287 1.00 59.91 679 VAL A CA 1
ATOM 5254 C C . VAL A 1 679 ? -14.669 11.715 33.762 1.00 59.91 679 VAL A C 1
ATOM 5256 O O . VAL A 1 679 ? -13.811 12.434 33.255 1.00 59.91 679 VAL A O 1
ATOM 5259 N N . ARG A 1 680 ? -15.606 11.098 33.025 1.00 59.28 680 ARG A N 1
ATOM 5260 C CA . ARG A 1 680 ? -15.610 11.098 31.550 1.00 59.28 680 ARG A CA 1
ATOM 5261 C C . ARG A 1 680 ? -15.629 12.516 30.967 1.00 59.28 680 ARG A C 1
ATOM 5263 O O . ARG A 1 680 ? -14.831 12.831 30.091 1.00 59.28 680 ARG A O 1
ATOM 5270 N N . ARG A 1 681 ? -16.467 13.414 31.509 1.00 61.59 681 ARG A N 1
ATOM 5271 C CA . ARG A 1 681 ? -16.508 14.829 31.082 1.00 61.59 681 ARG A CA 1
ATOM 5272 C C . ARG A 1 681 ? -15.247 15.616 31.449 1.00 61.59 681 ARG A C 1
ATOM 5274 O O . ARG A 1 681 ? -14.930 16.564 30.736 1.00 61.59 681 ARG A O 1
ATOM 5281 N N . LYS A 1 682 ? -14.531 15.257 32.522 1.00 55.31 682 LYS A N 1
ATOM 5282 C CA . LYS A 1 682 ? -13.247 15.885 32.873 1.00 55.31 682 LYS A CA 1
ATOM 5283 C C . LYS A 1 682 ? -12.106 15.362 31.991 1.00 55.31 682 LYS A C 1
ATOM 5285 O O . LYS A 1 682 ? -11.307 16.174 31.549 1.00 55.31 682 LYS A O 1
ATOM 5290 N N . ALA A 1 683 ? -12.071 14.066 31.672 1.00 52.97 683 ALA A N 1
ATOM 5291 C CA . ALA A 1 683 ? -11.095 13.476 30.750 1.00 52.97 683 ALA A CA 1
ATOM 5292 C C . ALA A 1 683 ? -11.262 13.996 29.309 1.00 52.97 683 ALA A C 1
ATOM 5294 O O . ALA A 1 683 ? -10.286 14.377 28.666 1.00 52.97 683 ALA A O 1
ATOM 5295 N N . MET A 1 684 ? -12.497 14.090 28.803 1.00 50.50 684 MET A N 1
ATOM 5296 C CA . MET A 1 684 ? -12.785 14.718 27.502 1.00 50.50 684 MET A CA 1
ATOM 5297 C C . MET A 1 684 ? -12.353 16.194 27.475 1.00 50.50 684 MET A C 1
ATOM 5299 O O . MET A 1 684 ? -11.667 16.612 26.555 1.00 50.50 684 MET A O 1
ATOM 5303 N N . LYS A 1 685 ? -12.623 16.967 28.537 1.00 49.69 685 LYS A N 1
ATOM 5304 C CA . LYS A 1 685 ? -12.161 18.367 28.653 1.00 49.69 685 LYS A CA 1
ATOM 5305 C C . LYS A 1 685 ? -10.672 18.548 29.000 1.00 49.69 685 LYS A C 1
ATOM 5307 O O . LYS A 1 685 ? -10.251 19.688 29.178 1.00 49.69 685 LYS A O 1
ATOM 5312 N N . ALA A 1 686 ? -9.902 17.467 29.128 1.00 43.31 686 ALA A N 1
ATOM 5313 C CA . ALA A 1 686 ? -8.464 17.503 29.410 1.00 43.31 686 ALA A CA 1
ATOM 5314 C C . ALA A 1 686 ? -7.588 17.300 28.158 1.00 43.31 686 ALA A C 1
ATOM 5316 O O . ALA A 1 686 ? -6.367 17.322 28.280 1.00 43.31 686 ALA A O 1
ATOM 5317 N N . ALA A 1 687 ? -8.181 17.143 26.965 1.00 43.06 687 ALA A N 1
ATOM 5318 C CA . ALA A 1 687 ? -7.439 17.279 25.710 1.00 43.06 687 ALA A CA 1
ATOM 5319 C C . ALA A 1 687 ? -6.726 18.655 25.668 1.00 43.06 687 ALA A C 1
ATOM 5321 O O . ALA A 1 687 ? -7.280 19.648 26.164 1.00 43.06 687 ALA A O 1
ATOM 5322 N N . PRO A 1 688 ? -5.484 18.742 25.155 1.00 45.12 688 PRO A N 1
ATOM 5323 C CA . PRO A 1 688 ? -4.596 19.864 25.438 1.00 45.12 688 PRO A CA 1
ATOM 5324 C C . PRO A 1 688 ? -5.136 21.195 24.904 1.00 45.12 688 PRO A C 1
ATOM 5326 O O . PRO A 1 688 ? -5.193 21.457 23.701 1.00 45.12 688 PRO A O 1
ATOM 5329 N N . ALA A 1 689 ? -5.486 22.094 25.829 1.00 41.75 689 ALA A N 1
ATOM 5330 C CA . ALA A 1 689 ? -5.983 23.421 25.495 1.00 41.75 689 ALA A CA 1
ATOM 5331 C C . ALA A 1 689 ? -4.985 24.164 24.583 1.00 41.75 689 ALA A C 1
ATOM 5333 O O . ALA A 1 689 ? -3.830 24.384 24.959 1.00 41.75 689 ALA A O 1
ATOM 5334 N N . LYS A 1 690 ? -5.467 24.597 23.405 1.00 40.84 690 LYS A N 1
ATOM 5335 C CA . LYS A 1 690 ? -4.708 25.061 22.214 1.00 40.84 690 LYS A CA 1
ATOM 5336 C C . LYS A 1 690 ? -3.499 25.989 22.464 1.00 40.84 690 LYS A C 1
ATOM 5338 O O . LYS A 1 690 ? -2.586 26.041 21.643 1.00 40.84 690 LYS A O 1
ATOM 5343 N N . LYS A 1 691 ? -3.452 26.691 23.603 1.00 38.00 691 LYS A N 1
ATOM 5344 C CA . LYS A 1 691 ? -2.313 27.510 24.055 1.00 38.00 691 LYS A CA 1
ATOM 5345 C C . LYS A 1 691 ? -0.993 26.735 24.195 1.00 38.00 691 LYS A C 1
ATOM 5347 O O . LYS A 1 691 ? 0.047 27.336 23.943 1.00 38.00 691 LYS A O 1
ATOM 5352 N N . ALA A 1 692 ? -1.008 25.456 24.582 1.00 41.56 692 ALA A N 1
ATOM 5353 C CA . ALA A 1 692 ? 0.224 24.675 24.758 1.00 41.56 692 ALA A CA 1
ATOM 5354 C C . ALA A 1 692 ? 0.945 24.454 23.414 1.00 41.56 692 ALA A C 1
ATOM 5356 O O . ALA A 1 692 ? 2.074 24.913 23.233 1.00 41.56 692 ALA A O 1
ATOM 5357 N N . ALA A 1 693 ? 0.240 23.883 22.432 1.00 42.22 693 ALA A N 1
ATOM 5358 C CA . ALA A 1 693 ? 0.743 23.698 21.070 1.00 42.22 693 ALA A CA 1
ATOM 5359 C C . ALA A 1 693 ? 1.151 25.030 20.405 1.00 42.22 693 ALA A C 1
ATOM 5361 O O . ALA A 1 693 ? 2.208 25.115 19.784 1.00 42.22 693 ALA A O 1
ATOM 5362 N N . MET A 1 694 ? 0.379 26.110 20.605 1.00 38.66 694 MET A N 1
ATOM 5363 C CA . MET A 1 694 ? 0.752 27.452 20.125 1.00 38.66 694 MET A CA 1
ATOM 5364 C C . MET A 1 694 ? 2.053 27.996 20.744 1.00 38.66 694 MET A C 1
ATOM 5366 O O . MET A 1 694 ? 2.730 28.804 20.105 1.00 38.66 694 MET A O 1
ATOM 5370 N N . LYS A 1 695 ? 2.412 27.596 21.973 1.00 37.50 695 LYS A N 1
ATOM 5371 C CA . LYS A 1 695 ? 3.666 28.022 22.617 1.00 37.50 695 LYS A CA 1
ATOM 5372 C C . LYS A 1 695 ? 4.868 27.308 21.992 1.00 37.50 695 LYS A C 1
ATOM 5374 O O . LYS A 1 695 ? 5.835 27.981 21.645 1.00 37.50 695 LYS A O 1
ATOM 5379 N N . ALA A 1 696 ? 4.768 25.995 21.766 1.00 41.19 696 ALA A N 1
ATOM 5380 C CA . ALA A 1 696 ? 5.777 25.227 21.030 1.00 41.19 696 ALA A CA 1
ATOM 5381 C C . ALA A 1 696 ? 5.964 25.766 19.599 1.00 41.19 696 ALA A C 1
ATOM 5383 O O . ALA A 1 696 ? 7.082 26.070 19.191 1.00 41.19 696 ALA A O 1
ATOM 5384 N N . MET A 1 697 ? 4.863 26.032 18.885 1.00 40.59 697 MET A N 1
ATOM 5385 C CA . MET A 1 697 ? 4.872 26.572 17.517 1.00 40.59 697 MET A CA 1
ATOM 5386 C C . MET A 1 697 ? 5.606 27.923 17.380 1.00 40.59 697 MET A C 1
ATOM 5388 O O . MET A 1 697 ? 6.133 28.229 16.310 1.00 40.59 697 MET A O 1
ATOM 5392 N N . LYS A 1 698 ? 5.680 28.733 18.449 1.00 41.22 698 LYS A N 1
ATOM 5393 C CA . LYS A 1 698 ? 6.511 29.951 18.477 1.00 41.22 698 LYS A CA 1
ATOM 5394 C C . LYS A 1 698 ? 7.998 29.674 18.720 1.00 41.22 698 LYS A C 1
ATOM 5396 O O . LYS A 1 698 ? 8.814 30.420 18.191 1.00 41.22 698 LYS A O 1
ATOM 5401 N N . ALA A 1 699 ? 8.348 28.636 19.479 1.00 40.31 699 ALA A N 1
ATOM 5402 C CA . ALA A 1 699 ? 9.740 28.258 19.724 1.00 40.31 699 ALA A CA 1
ATOM 5403 C C . ALA A 1 699 ? 10.393 27.678 18.458 1.00 40.31 699 ALA A C 1
ATOM 5405 O O . ALA A 1 699 ? 11.415 28.188 18.007 1.00 40.31 699 ALA A O 1
ATOM 5406 N N . THR A 1 700 ? 9.753 26.703 17.802 1.00 40.31 700 THR A N 1
ATOM 5407 C CA . THR A 1 700 ? 10.294 26.074 16.581 1.00 40.31 700 THR A CA 1
ATOM 5408 C C . THR A 1 700 ? 10.490 27.086 15.445 1.00 40.31 700 THR A C 1
ATOM 5410 O O . THR A 1 700 ? 11.479 27.026 14.717 1.00 40.31 700 THR A O 1
ATOM 5413 N N . LYS A 1 701 ? 9.591 28.079 15.324 1.00 36.22 701 LYS A N 1
ATOM 5414 C CA . LYS A 1 701 ? 9.715 29.154 14.324 1.00 36.22 701 LYS A CA 1
ATOM 5415 C C . LYS A 1 701 ? 10.835 30.162 14.637 1.00 36.22 701 LYS A C 1
ATOM 5417 O O . LYS A 1 701 ? 11.279 30.849 13.725 1.00 36.22 701 LYS A O 1
ATOM 5422 N N . ALA A 1 702 ? 11.306 30.245 15.883 1.00 36.28 702 ALA A N 1
ATOM 5423 C CA . ALA A 1 702 ? 12.479 31.047 16.235 1.00 36.28 702 ALA A CA 1
ATOM 5424 C C . ALA A 1 702 ? 13.798 30.321 15.912 1.00 36.28 702 ALA A C 1
ATOM 5426 O O . ALA A 1 702 ? 14.766 30.967 15.525 1.00 36.28 702 ALA A O 1
ATOM 5427 N N . MET A 1 703 ? 13.835 28.986 16.016 1.00 40.03 703 MET A N 1
ATOM 5428 C CA . MET A 1 703 ? 15.052 28.200 15.761 1.00 40.03 703 MET A CA 1
ATOM 5429 C C . MET A 1 703 ? 15.410 28.124 14.266 1.00 40.03 703 MET A C 1
ATOM 5431 O O . MET A 1 703 ? 16.579 28.257 13.922 1.00 40.03 703 MET A O 1
ATOM 5435 N N . LYS A 1 704 ? 14.424 28.034 13.357 1.00 38.91 704 LYS A N 1
ATOM 5436 C CA . LYS A 1 704 ? 14.652 28.088 11.891 1.00 38.91 704 LYS A CA 1
ATOM 5437 C C . LYS A 1 704 ? 14.958 29.503 11.336 1.00 38.91 704 LYS A C 1
ATOM 5439 O O . LYS A 1 704 ? 14.783 29.733 10.144 1.00 38.91 704 LYS A O 1
ATOM 5444 N N . ALA A 1 705 ? 15.374 30.460 12.173 1.00 32.25 705 ALA A N 1
ATOM 5445 C CA . ALA A 1 705 ? 15.633 31.855 11.776 1.00 32.25 705 ALA A CA 1
ATOM 5446 C C . ALA A 1 705 ? 17.108 32.302 11.900 1.00 32.25 705 ALA A C 1
ATOM 5448 O O . ALA A 1 705 ? 17.412 33.464 11.628 1.00 32.25 705 ALA A O 1
ATOM 5449 N N . ALA A 1 706 ? 18.023 31.413 12.302 1.00 30.12 706 ALA A N 1
ATOM 5450 C CA . ALA A 1 706 ? 19.458 31.702 12.359 1.00 30.12 706 ALA A CA 1
ATOM 5451 C C . ALA A 1 706 ? 20.133 31.439 10.991 1.00 30.12 706 ALA A C 1
ATOM 5453 O O . ALA A 1 706 ? 19.974 30.343 10.452 1.00 30.12 706 ALA A O 1
ATOM 5454 N N . PRO A 1 707 ? 20.879 32.400 10.409 1.00 30.16 707 PRO A N 1
ATOM 5455 C CA . PRO A 1 707 ? 21.571 32.202 9.136 1.00 30.16 707 PRO A CA 1
ATOM 5456 C C . PRO A 1 707 ? 22.905 31.462 9.319 1.00 30.16 707 PRO A C 1
ATOM 5458 O O . PRO A 1 707 ? 23.694 31.796 10.202 1.00 30.16 707 PRO A O 1
ATOM 5461 N N . ALA A 1 708 ? 23.191 30.497 8.444 1.00 29.11 708 ALA A N 1
ATOM 5462 C CA . ALA A 1 708 ? 24.476 29.801 8.420 1.00 29.11 708 ALA A CA 1
ATOM 5463 C C . ALA A 1 708 ? 25.591 30.699 7.850 1.00 29.11 708 ALA A C 1
ATOM 5465 O O . ALA A 1 708 ? 25.463 31.241 6.749 1.00 29.11 708 ALA A O 1
ATOM 5466 N N . MET A 1 709 ? 26.708 30.826 8.572 1.00 26.72 709 MET A N 1
ATOM 5467 C CA . MET A 1 709 ? 27.930 31.443 8.047 1.00 26.72 709 MET A CA 1
ATOM 5468 C C . MET A 1 709 ? 28.778 30.391 7.327 1.00 26.72 709 MET A C 1
ATOM 5470 O O . MET A 1 709 ? 29.083 29.344 7.891 1.00 26.72 709 MET A O 1
ATOM 5474 N N . LYS A 1 710 ? 29.178 30.682 6.084 1.00 27.78 710 LYS A N 1
ATOM 5475 C CA . LYS A 1 710 ? 30.116 29.847 5.320 1.00 27.78 710 LYS A CA 1
ATOM 5476 C C . LYS A 1 710 ? 31.536 30.004 5.868 1.00 27.78 710 LYS A C 1
ATOM 5478 O O . LYS A 1 710 ? 31.948 31.126 6.159 1.00 27.78 710 LYS A O 1
ATOM 5483 N N . SER A 1 711 ? 32.297 28.915 5.919 1.00 27.19 711 SER A N 1
ATOM 5484 C CA . SER A 1 711 ? 33.747 28.931 6.131 1.00 27.19 711 SER A CA 1
ATOM 5485 C C . SER A 1 711 ? 34.493 28.653 4.822 1.00 27.19 711 SER A C 1
ATOM 5487 O O . SER A 1 711 ? 34.053 27.865 3.986 1.00 27.19 711 SER A O 1
ATOM 5489 N N . SER A 1 712 ? 35.633 29.317 4.643 1.00 24.56 712 SER A N 1
ATOM 5490 C CA . SER A 1 712 ? 36.590 29.082 3.559 1.00 24.56 712 SER A CA 1
ATOM 5491 C C . SER A 1 712 ? 37.955 28.736 4.155 1.00 24.56 712 SER A C 1
ATOM 5493 O O . SER A 1 712 ? 38.362 29.350 5.139 1.00 24.56 712 SER A O 1
ATOM 5495 N N . GLN A 1 713 ? 38.664 27.783 3.546 1.00 25.20 713 GLN A N 1
ATOM 5496 C CA . GLN A 1 713 ? 40.078 27.473 3.826 1.00 25.20 713 GLN A CA 1
ATOM 5497 C C . GLN A 1 713 ? 40.995 28.687 3.501 1.00 25.20 713 GLN A C 1
ATOM 5499 O O . GLN A 1 713 ? 40.553 29.548 2.730 1.00 25.20 713 GLN A O 1
ATOM 5504 N N . PRO A 1 714 ? 42.210 28.823 4.101 1.00 32.59 714 PRO A N 1
ATOM 5505 C CA . PRO A 1 714 ? 43.381 27.997 3.733 1.00 32.59 714 PRO A CA 1
ATOM 5506 C C . PRO A 1 714 ? 44.395 27.595 4.845 1.00 32.59 714 PRO A C 1
ATOM 5508 O O . PRO A 1 714 ? 44.550 28.260 5.861 1.00 32.59 714 PRO A O 1
ATOM 5511 N N . GLU A 1 715 ? 45.101 26.493 4.556 1.00 22.39 715 GLU A N 1
ATOM 5512 C CA . GLU A 1 715 ? 46.544 26.189 4.746 1.00 22.39 715 GLU A CA 1
ATOM 5513 C C . GLU A 1 715 ? 47.335 26.452 6.065 1.00 22.39 715 GLU A C 1
ATOM 5515 O O . GLU A 1 715 ? 47.735 27.569 6.369 1.00 22.39 715 GLU A O 1
ATOM 5520 N N . ALA A 1 716 ? 47.776 25.324 6.658 1.00 23.44 716 ALA A N 1
ATOM 5521 C CA . ALA A 1 716 ? 49.177 24.941 6.967 1.00 23.44 716 ALA A CA 1
ATOM 5522 C C . ALA A 1 716 ? 50.000 25.540 8.151 1.00 23.44 716 ALA A C 1
ATOM 5524 O O . ALA A 1 716 ? 49.912 26.713 8.488 1.00 23.44 716 ALA A O 1
ATOM 5525 N N . LEU A 1 717 ? 50.925 24.687 8.655 1.00 22.28 717 LEU A N 1
ATOM 5526 C CA . LEU A 1 717 ? 52.022 24.914 9.637 1.00 22.28 717 LEU A CA 1
ATOM 5527 C C . LEU A 1 717 ? 51.599 25.160 11.115 1.00 22.28 717 LEU A C 1
ATOM 5529 O O . LEU A 1 717 ? 50.588 25.798 11.368 1.00 22.28 717 LEU A O 1
ATOM 5533 N N . SER A 1 718 ? 52.329 24.724 12.162 1.00 22.11 718 SER A N 1
ATOM 5534 C CA . SER A 1 718 ? 53.383 23.686 12.285 1.00 22.11 718 SER A CA 1
ATOM 5535 C C . SER A 1 718 ? 53.747 23.372 13.760 1.00 22.11 718 SER A C 1
ATOM 5537 O O . SER A 1 718 ? 54.026 24.306 14.505 1.00 22.11 718 SER A O 1
ATOM 5539 N N . ASP A 1 719 ? 53.913 22.081 14.086 1.00 23.45 719 ASP A N 1
ATOM 5540 C CA . ASP A 1 719 ? 54.835 21.502 15.103 1.00 23.45 719 ASP A CA 1
ATOM 5541 C C . ASP A 1 719 ? 54.630 21.739 16.637 1.00 23.45 719 ASP A C 1
ATOM 5543 O O . ASP A 1 719 ? 54.018 22.699 17.092 1.00 23.45 719 ASP A O 1
ATOM 5547 N N . SER A 1 720 ? 55.255 20.850 17.427 1.00 23.89 720 SER A N 1
ATOM 5548 C CA . SER A 1 720 ? 55.626 20.903 18.863 1.00 23.89 720 SER A CA 1
ATOM 5549 C C . SER A 1 720 ? 54.624 20.550 20.000 1.00 23.89 720 SER A C 1
ATOM 5551 O O . SER A 1 720 ? 53.801 21.342 20.440 1.00 23.89 720 SER A O 1
ATOM 5553 N N . SER A 1 721 ? 54.859 19.350 20.564 1.00 23.50 721 SER A N 1
ATOM 5554 C CA . SER A 1 721 ? 54.972 18.988 22.004 1.00 23.50 721 SER A CA 1
ATOM 5555 C C . SER A 1 721 ? 53.844 19.189 23.048 1.00 23.50 721 SER A C 1
ATOM 5557 O O . SER A 1 721 ? 53.545 20.297 23.470 1.00 23.50 721 SER A O 1
ATOM 5559 N N . GLU A 1 722 ? 53.458 18.040 23.626 1.00 24.19 722 GLU A N 1
ATOM 5560 C CA . GLU A 1 722 ? 53.236 17.737 25.063 1.00 24.19 722 GLU A CA 1
ATOM 5561 C C . GLU A 1 722 ? 52.080 18.366 25.889 1.00 24.19 722 GLU A C 1
ATOM 5563 O O . GLU A 1 722 ? 52.090 19.516 26.307 1.00 24.19 722 GLU A O 1
ATOM 5568 N N . CYS A 1 723 ? 51.146 17.473 26.245 1.00 20.89 723 CYS A N 1
ATOM 5569 C CA . CYS A 1 723 ? 50.415 17.305 27.513 1.00 20.89 723 CYS A CA 1
ATOM 5570 C C . CYS A 1 723 ? 50.425 18.416 28.590 1.00 20.89 723 CYS A C 1
ATOM 5572 O O . CYS A 1 723 ? 51.447 18.649 29.232 1.00 20.89 723 CYS A O 1
ATOM 5574 N N . LEU A 1 724 ? 49.222 18.833 29.019 1.00 23.23 724 LEU A N 1
ATOM 5575 C CA . LEU A 1 724 ? 48.811 18.746 30.435 1.00 23.23 724 LEU A CA 1
ATOM 5576 C C . LEU A 1 724 ? 47.274 18.782 30.601 1.00 23.23 724 LEU A C 1
ATOM 5578 O O . LEU A 1 724 ? 46.541 19.030 29.648 1.00 23.23 724 LEU A O 1
ATOM 5582 N N . ASP A 1 725 ? 46.809 18.462 31.809 1.00 23.67 725 ASP A N 1
ATOM 5583 C CA . ASP A 1 725 ? 45.407 18.214 32.192 1.00 23.67 725 ASP A CA 1
ATOM 5584 C C . ASP A 1 725 ? 44.791 19.407 32.974 1.00 23.67 725 ASP A C 1
ATOM 5586 O O . ASP A 1 725 ? 45.503 20.329 33.366 1.00 23.67 725 ASP A O 1
ATOM 5590 N N . SER A 1 726 ? 43.497 19.314 33.310 1.00 24.27 726 SER A N 1
ATOM 5591 C CA . SER A 1 726 ? 42.734 20.092 34.313 1.00 24.27 726 SER A CA 1
ATOM 5592 C C . SER A 1 726 ? 41.894 21.305 33.857 1.00 24.27 726 SER A C 1
ATOM 5594 O O . SER A 1 726 ? 42.254 22.462 34.039 1.00 24.27 726 SER A O 1
ATOM 5596 N N . SER A 1 727 ? 40.630 20.996 33.542 1.00 24.00 727 SER A N 1
ATOM 5597 C CA . SER A 1 727 ? 39.428 21.555 34.207 1.00 24.00 727 SER A CA 1
ATOM 5598 C C . SER A 1 727 ? 38.940 23.014 34.006 1.00 24.00 727 SER A C 1
ATOM 5600 O O . SER A 1 727 ? 39.625 23.989 34.285 1.00 24.00 727 SER A O 1
ATOM 5602 N N . ALA A 1 728 ? 37.616 23.082 33.795 1.00 25.50 728 ALA A N 1
ATOM 5603 C CA . ALA A 1 728 ? 36.648 24.049 34.343 1.00 25.50 728 ALA A CA 1
ATOM 5604 C C . ALA A 1 728 ? 36.487 25.464 33.735 1.00 25.50 728 ALA A C 1
ATOM 5606 O O . ALA A 1 728 ? 37.198 26.414 34.051 1.00 25.50 728 ALA A O 1
ATOM 5607 N N . SER A 1 729 ? 35.326 25.662 33.096 1.00 24.39 729 SER A N 1
ATOM 5608 C CA . SER A 1 729 ? 34.429 26.777 33.444 1.00 24.39 729 SER A CA 1
ATOM 5609 C C . SER A 1 729 ? 32.956 26.358 33.341 1.00 24.39 729 SER A C 1
ATOM 5611 O O . SER A 1 729 ? 32.449 26.028 32.275 1.00 24.39 729 SER A O 1
ATOM 5613 N N . LEU A 1 730 ? 32.303 26.345 34.504 1.00 26.12 730 LEU A N 1
ATOM 5614 C CA . LEU A 1 730 ? 30.854 26.226 34.737 1.00 26.12 730 LEU A CA 1
ATOM 5615 C C . LEU A 1 730 ? 30.200 27.633 34.548 1.00 26.12 730 LEU A C 1
ATOM 5617 O O . LEU A 1 730 ? 30.931 28.589 34.307 1.00 26.12 730 LEU A O 1
ATOM 5621 N N . LEU A 1 731 ? 28.892 27.922 34.651 1.00 25.42 731 LEU A N 1
ATOM 5622 C CA . LEU A 1 731 ? 27.678 27.235 35.145 1.00 25.42 731 LEU A CA 1
ATOM 5623 C C . LEU A 1 731 ? 26.426 27.997 34.602 1.00 25.42 731 LEU A C 1
ATOM 5625 O O . LEU A 1 731 ? 26.573 28.901 33.783 1.00 25.42 731 LEU A O 1
ATOM 5629 N N . LEU A 1 732 ? 25.245 27.732 35.188 1.00 24.95 732 LEU A N 1
ATOM 5630 C CA . LEU A 1 732 ? 23.927 28.397 35.055 1.00 24.95 732 LEU A CA 1
ATOM 5631 C C . LEU A 1 732 ? 23.032 27.884 33.899 1.00 24.95 732 LEU A C 1
ATOM 5633 O O . LEU A 1 732 ? 23.425 27.941 32.743 1.00 24.95 732 LEU A O 1
ATOM 5637 N N . LEU A 1 733 ? 21.793 27.419 34.131 1.00 24.17 733 LEU A N 1
ATOM 5638 C CA . LEU A 1 733 ? 21.056 27.194 35.390 1.00 24.17 733 LEU A CA 1
ATOM 5639 C C . LEU A 1 733 ? 20.393 25.811 35.383 1.00 24.17 733 LEU A C 1
ATOM 5641 O O . LEU A 1 733 ? 19.706 25.485 34.420 1.00 24.17 733 LEU A O 1
ATOM 5645 N N . ASP A 1 734 ? 20.469 25.098 36.509 1.00 26.06 734 ASP A N 1
ATOM 5646 C CA . ASP A 1 734 ? 19.378 24.222 36.946 1.00 26.06 734 ASP A CA 1
ATOM 5647 C C . ASP A 1 734 ? 19.358 24.124 38.484 1.00 26.06 734 ASP A C 1
ATOM 5649 O O . ASP A 1 734 ? 20.349 23.751 39.109 1.00 26.06 734 ASP A O 1
ATOM 5653 N N . GLU A 1 735 ? 18.239 24.510 39.096 1.00 25.72 735 GLU A N 1
ATOM 5654 C CA . GLU A 1 735 ? 17.925 24.286 40.511 1.00 25.72 735 GLU A CA 1
ATOM 5655 C C . GLU A 1 735 ? 16.403 24.350 40.697 1.00 25.72 735 GLU A C 1
ATOM 5657 O O . GLU A 1 735 ? 15.833 25.440 40.745 1.00 25.72 735 GLU A O 1
ATOM 5662 N N . HIS A 1 736 ? 15.754 23.197 40.883 1.00 24.38 736 HIS A N 1
ATOM 5663 C CA . HIS A 1 736 ? 14.819 22.957 41.998 1.00 24.38 736 HIS A CA 1
ATOM 5664 C C . HIS A 1 736 ? 14.182 21.560 41.907 1.00 24.38 736 HIS A C 1
ATOM 5666 O O . HIS A 1 736 ? 13.088 21.403 41.368 1.00 24.38 736 HIS A O 1
ATOM 5672 N N . LEU A 1 737 ? 14.807 20.554 42.533 1.00 24.78 737 LEU A N 1
ATOM 5673 C CA . LEU A 1 737 ? 14.099 19.404 43.114 1.00 24.78 737 LEU A CA 1
ATOM 5674 C C . LEU A 1 737 ? 14.998 18.614 44.087 1.00 24.78 737 LEU A C 1
ATOM 5676 O O . LEU A 1 737 ? 16.214 18.611 43.960 1.00 24.78 737 LEU A O 1
ATOM 5680 N N . LEU A 1 738 ? 14.349 17.911 45.026 1.00 25.66 738 LEU A N 1
ATOM 5681 C CA . LEU A 1 738 ? 14.900 16.963 46.015 1.00 25.66 738 LEU A CA 1
ATOM 5682 C C . LEU A 1 738 ? 15.676 17.526 47.224 1.00 25.66 738 LEU A C 1
ATOM 5684 O O . LEU A 1 738 ? 16.899 17.600 47.256 1.00 25.66 738 LEU A O 1
ATOM 5688 N N . ALA A 1 739 ? 14.945 17.704 48.332 1.00 26.50 739 ALA A N 1
ATOM 5689 C CA . ALA A 1 739 ? 15.520 17.726 49.677 1.00 26.50 739 ALA A CA 1
ATOM 5690 C C . ALA A 1 739 ? 14.646 16.957 50.689 1.00 26.50 739 ALA A C 1
ATOM 5692 O O . ALA A 1 739 ? 13.701 17.531 51.230 1.00 26.50 739 ALA A O 1
ATOM 5693 N N . ARG A 1 740 ? 14.984 15.678 50.974 1.00 28.06 740 ARG A N 1
ATOM 5694 C CA . ARG A 1 740 ? 14.849 15.015 52.306 1.00 28.06 740 ARG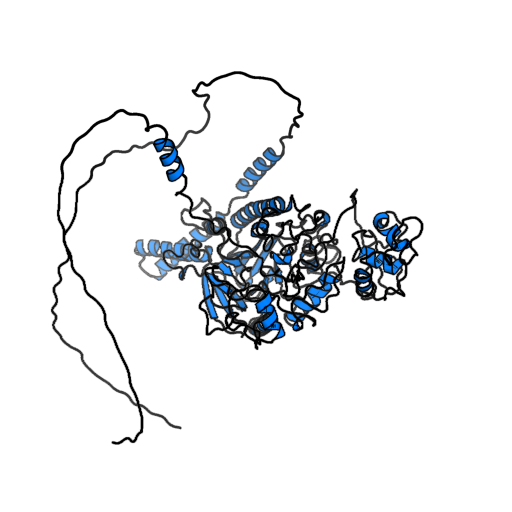 A CA 1
ATOM 5695 C C . ARG A 1 740 ? 15.401 13.570 52.372 1.00 28.06 740 ARG A C 1
ATOM 5697 O O . ARG A 1 740 ? 14.662 12.599 52.395 1.00 28.06 740 ARG A O 1
ATOM 5704 N N . GLN A 1 741 ? 16.730 13.500 52.487 1.00 29.92 741 GLN A N 1
ATOM 5705 C CA . GLN A 1 741 ? 17.530 12.632 53.380 1.00 29.92 741 GLN A CA 1
ATOM 5706 C C . GLN A 1 741 ? 17.292 11.103 53.483 1.00 29.92 741 GLN A C 1
ATOM 5708 O O . GLN A 1 741 ? 16.285 10.619 53.989 1.00 29.92 741 GLN A O 1
ATOM 5713 N N . HIS A 1 742 ? 18.373 10.362 53.205 1.00 28.27 742 HIS A N 1
ATOM 5714 C CA . HIS A 1 742 ? 18.632 8.975 53.629 1.00 28.27 742 HIS A CA 1
ATOM 5715 C C . HIS A 1 742 ? 18.881 8.806 55.144 1.00 28.27 742 HIS A C 1
ATOM 5717 O O . HIS A 1 742 ? 19.404 9.710 55.794 1.00 28.27 742 HIS A O 1
ATOM 5723 N N . LYS A 1 743 ? 18.710 7.560 55.625 1.00 27.72 743 LYS A N 1
ATOM 5724 C CA . LYS A 1 743 ? 19.591 6.834 56.578 1.00 27.72 743 LYS A CA 1
ATOM 5725 C C . LYS A 1 743 ? 19.390 5.315 56.353 1.00 27.72 743 LYS A C 1
ATOM 5727 O O . LYS A 1 743 ? 18.264 4.852 56.444 1.00 27.72 743 LYS A O 1
ATOM 5732 N N . SER A 1 744 ? 20.347 4.575 55.770 1.00 29.83 744 SER A N 1
ATOM 5733 C CA . SER A 1 744 ? 21.496 3.876 56.412 1.00 29.83 744 SER A CA 1
ATOM 5734 C C . SER A 1 744 ? 21.115 2.563 57.139 1.00 29.83 744 SER A C 1
ATOM 5736 O O . SER A 1 744 ? 20.194 2.601 57.941 1.00 29.83 744 SER A O 1
ATOM 5738 N N . GLN A 1 745 ? 21.811 1.418 57.015 1.00 30.11 745 GLN A N 1
ATOM 5739 C CA . GLN A 1 745 ? 22.942 1.029 56.147 1.00 30.11 745 GLN A CA 1
ATOM 5740 C C . GLN A 1 745 ? 23.120 -0.518 56.110 1.00 30.11 745 GLN A C 1
ATOM 5742 O O . GLN A 1 745 ? 22.668 -1.221 57.005 1.00 30.11 745 GLN A O 1
ATOM 5747 N N . LEU A 1 746 ? 23.829 -1.000 55.080 1.00 28.41 746 LEU A N 1
ATOM 5748 C CA . LEU A 1 746 ? 24.510 -2.303 54.877 1.00 28.41 746 LEU A CA 1
ATOM 5749 C C . LEU A 1 746 ? 24.690 -3.288 56.067 1.00 28.41 746 LEU A C 1
ATOM 5751 O O . LEU A 1 746 ? 25.308 -2.920 57.066 1.00 28.41 746 LEU A O 1
ATOM 5755 N N . ARG A 1 747 ? 24.390 -4.590 55.843 1.00 27.28 747 ARG A N 1
ATOM 5756 C CA . ARG A 1 747 ? 25.300 -5.761 56.057 1.00 27.28 747 ARG A CA 1
ATOM 5757 C C . ARG A 1 747 ? 24.679 -7.114 55.633 1.00 27.28 747 ARG A C 1
ATOM 5759 O O . ARG A 1 747 ? 23.470 -7.288 55.700 1.00 27.28 747 ARG A O 1
ATOM 5766 N N . ASN A 1 748 ? 25.531 -8.052 55.199 1.00 26.17 748 ASN A N 1
ATOM 5767 C CA . ASN A 1 748 ? 25.265 -9.456 54.802 1.00 26.17 748 ASN A CA 1
ATOM 5768 C C . ASN A 1 748 ? 26.635 -10.180 54.652 1.00 26.17 748 ASN A C 1
ATOM 5770 O O . ASN A 1 748 ? 27.626 -9.453 54.520 1.00 26.17 748 ASN A O 1
ATOM 5774 N N . PRO A 1 749 ? 26.762 -11.528 54.547 1.00 55.44 749 PRO A N 1
ATOM 5775 C CA . PRO A 1 749 ? 25.871 -12.658 54.885 1.00 55.44 749 PRO A CA 1
ATOM 5776 C C . PRO A 1 749 ? 26.550 -13.569 55.978 1.00 55.44 749 PRO A C 1
ATOM 5778 O O . PRO A 1 749 ? 27.272 -12.965 56.776 1.00 55.44 749 PRO A O 1
ATOM 5781 N N . PRO A 1 750 ? 26.364 -14.924 56.128 1.00 40.94 750 PRO A N 1
ATOM 5782 C CA . PRO A 1 750 ? 26.722 -15.956 55.119 1.00 40.94 750 PRO A CA 1
ATOM 5783 C C . PRO A 1 750 ? 25.905 -17.296 55.053 1.00 40.94 750 PRO A C 1
ATOM 5785 O O . PRO A 1 750 ? 25.310 -17.769 56.013 1.00 40.94 750 PRO A O 1
ATOM 5788 N N . SER A 1 751 ? 25.996 -17.956 53.885 1.00 30.00 751 SER A N 1
ATOM 5789 C CA . SER A 1 751 ? 26.065 -19.423 53.621 1.00 30.00 751 SER A CA 1
ATOM 5790 C C . SER A 1 751 ? 25.052 -20.478 54.166 1.00 30.00 751 SER A C 1
ATOM 5792 O O . SER A 1 751 ? 25.285 -21.072 55.213 1.00 30.00 751 SER A O 1
ATOM 5794 N N . ARG A 1 752 ? 24.154 -20.927 53.257 1.00 30.48 752 ARG A N 1
ATOM 5795 C CA . ARG A 1 752 ? 23.989 -22.328 52.732 1.00 30.48 752 ARG A CA 1
ATOM 5796 C C . ARG A 1 752 ? 23.498 -23.483 53.685 1.00 30.48 752 ARG A C 1
ATOM 5798 O O . ARG A 1 752 ? 23.273 -23.236 54.860 1.00 30.48 752 ARG A O 1
ATOM 5805 N N . PRO A 1 753 ? 23.096 -24.687 53.184 1.00 45.53 753 PRO A N 1
ATOM 5806 C CA . PRO A 1 753 ? 21.664 -25.044 53.105 1.00 45.53 753 PRO A CA 1
ATOM 5807 C C . PRO A 1 753 ? 21.258 -26.390 53.769 1.00 45.53 753 PRO A C 1
ATOM 5809 O O . PRO A 1 753 ? 22.105 -27.149 54.239 1.00 45.53 753 PRO A O 1
ATOM 5812 N N . ARG A 1 754 ? 19.961 -26.753 53.705 1.00 28.72 754 ARG A N 1
ATOM 5813 C CA . ARG A 1 754 ? 19.449 -28.131 53.914 1.00 28.72 754 ARG A CA 1
ATOM 5814 C C . ARG A 1 754 ? 18.396 -28.539 52.865 1.00 28.72 754 ARG A C 1
ATOM 5816 O O . ARG A 1 754 ? 17.889 -27.692 52.137 1.00 28.72 754 ARG A O 1
ATOM 5823 N N . LYS A 1 755 ? 18.156 -29.854 52.761 1.00 31.44 755 LYS A N 1
ATOM 5824 C CA . LYS A 1 755 ? 17.261 -30.541 51.804 1.00 31.44 755 LYS A CA 1
ATOM 5825 C C . LYS A 1 755 ? 15.793 -30.597 52.292 1.00 31.44 755 LYS A C 1
ATOM 5827 O O . LYS A 1 755 ? 15.572 -30.345 53.474 1.00 31.44 755 LYS A O 1
ATOM 5832 N N . PRO A 1 756 ? 14.822 -30.919 51.411 1.00 40.66 756 PRO A N 1
ATOM 5833 C CA . PRO A 1 756 ? 13.416 -31.106 51.781 1.00 40.66 756 PRO A CA 1
ATOM 5834 C C . PRO A 1 756 ? 13.134 -32.503 52.360 1.00 40.66 756 PRO A C 1
ATOM 5836 O O . PRO A 1 756 ? 13.812 -33.464 51.998 1.00 40.66 756 PRO A O 1
ATOM 5839 N N . ASP A 1 757 ? 12.076 -32.601 53.167 1.00 31.89 757 ASP A N 1
ATOM 5840 C CA . ASP A 1 757 ? 11.490 -33.851 53.666 1.00 31.89 757 ASP A CA 1
ATOM 5841 C C . ASP A 1 757 ? 10.045 -34.019 53.158 1.00 31.89 757 ASP A C 1
ATOM 5843 O O . ASP A 1 757 ? 9.334 -33.039 52.924 1.00 31.89 757 ASP A O 1
ATOM 5847 N N . VAL A 1 758 ? 9.612 -35.274 53.010 1.00 36.94 758 VAL A N 1
ATOM 5848 C CA . VAL A 1 758 ? 8.265 -35.688 52.576 1.00 36.94 758 VAL A CA 1
ATOM 5849 C C . VAL A 1 758 ? 7.588 -36.469 53.706 1.00 36.94 758 VAL A C 1
ATOM 5851 O O . VAL A 1 758 ? 8.250 -37.276 54.360 1.00 36.94 758 VAL A O 1
ATOM 5854 N N . PRO A 1 759 ? 6.268 -36.310 53.893 1.00 45.25 759 PRO A N 1
ATOM 5855 C CA . PRO A 1 759 ? 5.432 -37.401 54.388 1.00 45.25 759 PRO A CA 1
ATOM 5856 C C . PRO A 1 759 ? 4.273 -37.732 53.431 1.00 45.25 759 PRO A C 1
ATOM 5858 O O . PRO A 1 759 ? 3.691 -36.852 52.801 1.00 45.25 759 PRO A O 1
ATOM 5861 N N . ASP A 1 760 ? 3.924 -39.016 53.373 1.00 37.12 760 ASP A N 1
ATOM 5862 C CA . ASP A 1 760 ? 2.828 -39.595 52.584 1.00 37.12 760 ASP A CA 1
ATOM 5863 C C . ASP A 1 760 ? 1.799 -40.264 53.528 1.00 37.12 760 ASP A C 1
ATOM 5865 O O . ASP A 1 760 ? 2.138 -40.608 54.664 1.00 37.12 760 ASP A O 1
ATOM 5869 N N . GLY A 1 761 ? 0.554 -40.463 53.075 1.00 29.91 761 GLY A N 1
ATOM 5870 C CA . GLY A 1 761 ? -0.478 -41.226 53.794 1.00 29.91 761 GLY A CA 1
ATOM 5871 C C . GLY A 1 761 ? -1.882 -40.597 53.835 1.00 29.91 761 GLY A C 1
ATOM 5872 O O . GLY A 1 761 ? -2.110 -39.583 54.491 1.00 29.91 761 GLY A O 1
ATOM 5873 N N . GLY A 1 762 ? -2.857 -41.256 53.191 1.00 28.64 762 GLY A N 1
ATOM 5874 C CA . GLY A 1 762 ? -4.301 -40.973 53.330 1.00 28.64 762 GLY A CA 1
ATOM 5875 C C . GLY A 1 762 ? -4.941 -41.581 54.599 1.00 28.64 762 GLY A C 1
ATOM 5876 O O . GLY A 1 762 ? -4.219 -42.085 55.461 1.00 28.64 762 GLY A O 1
ATOM 5877 N N . PRO A 1 763 ? -6.293 -41.620 54.716 1.00 46.47 763 PRO A N 1
ATOM 5878 C CA . PRO A 1 763 ? -7.056 -42.536 53.854 1.00 46.47 763 PRO A CA 1
ATOM 5879 C C . PRO A 1 763 ? -8.488 -42.110 53.418 1.00 46.47 763 PRO A C 1
ATOM 5881 O O . PRO A 1 763 ? -9.058 -41.106 53.832 1.00 46.47 763 PRO A O 1
ATOM 5884 N N . LEU A 1 764 ? -9.070 -42.970 52.572 1.00 31.36 764 LEU A N 1
ATOM 5885 C CA . LEU A 1 764 ? -10.365 -42.921 51.865 1.00 31.36 764 LEU A CA 1
ATOM 5886 C C . LEU A 1 764 ? -11.653 -42.717 52.702 1.00 31.36 764 LEU A C 1
ATOM 5888 O O . LEU A 1 764 ? -11.833 -43.385 53.721 1.00 31.36 764 LEU A O 1
ATOM 5892 N N . ARG A 1 765 ? -12.625 -41.972 52.127 1.00 30.72 765 ARG A N 1
ATOM 5893 C CA . ARG A 1 765 ? -14.116 -42.164 52.078 1.00 30.72 765 ARG A CA 1
ATOM 5894 C C . ARG A 1 765 ? -14.772 -40.846 51.582 1.00 30.72 765 ARG A C 1
ATOM 5896 O O . ARG A 1 765 ? -14.245 -39.791 51.891 1.00 30.72 765 ARG A O 1
ATOM 5903 N N . ARG A 1 766 ? -15.905 -40.783 50.859 1.00 30.41 766 ARG A N 1
ATOM 5904 C CA . ARG A 1 766 ? -16.849 -41.780 50.288 1.00 30.41 766 ARG A CA 1
ATOM 5905 C C . ARG A 1 766 ? -17.634 -41.114 49.127 1.00 30.41 766 ARG A C 1
ATOM 5907 O O . ARG A 1 766 ? -17.892 -39.921 49.208 1.00 30.41 766 ARG A O 1
ATOM 5914 N N . ILE A 1 767 ? -18.079 -41.873 48.118 1.00 34.28 767 ILE A N 1
ATOM 5915 C CA . ILE A 1 767 ? -18.951 -41.397 47.013 1.00 34.28 767 ILE A CA 1
ATOM 5916 C C . ILE A 1 767 ? -20.349 -42.045 47.126 1.00 34.28 767 ILE A C 1
ATOM 5918 O O . ILE A 1 767 ? -20.408 -43.245 47.415 1.00 34.28 767 ILE A O 1
ATOM 5922 N N . PRO A 1 768 ? -21.457 -41.327 46.849 1.00 38.84 768 PRO A N 1
ATOM 5923 C CA . PRO A 1 768 ? -22.756 -41.905 46.489 1.00 38.84 768 PRO A CA 1
ATOM 5924 C C . PRO A 1 768 ? -22.989 -41.936 44.960 1.00 38.84 768 PRO A C 1
ATOM 5926 O O . PRO A 1 768 ? -22.632 -41.000 44.250 1.00 38.84 768 PRO A O 1
ATOM 5929 N N . ARG A 1 769 ? -23.634 -43.004 44.466 1.00 30.97 769 ARG A N 1
ATOM 5930 C CA . ARG A 1 769 ? -24.316 -43.065 43.146 1.00 30.97 769 ARG A CA 1
ATOM 5931 C C . ARG A 1 769 ? -25.735 -42.454 43.292 1.00 30.97 769 ARG A C 1
ATOM 5933 O O . ARG A 1 769 ? -26.065 -42.042 44.400 1.00 30.97 769 ARG A O 1
ATOM 5940 N N . MET A 1 770 ? -26.652 -42.365 42.324 1.00 28.59 770 MET A N 1
ATOM 5941 C CA . MET A 1 770 ? -26.849 -42.842 40.929 1.00 28.59 770 MET A CA 1
ATOM 5942 C C . MET A 1 770 ? -27.742 -41.757 40.238 1.00 28.59 770 MET A C 1
ATOM 5944 O O . MET A 1 770 ? -28.158 -40.832 40.930 1.00 28.59 770 MET A O 1
ATOM 5948 N N . ALA A 1 771 ? -28.059 -41.697 38.940 1.00 29.97 771 ALA A N 1
ATOM 5949 C CA . ALA A 1 771 ? -28.590 -42.681 37.981 1.00 29.97 771 ALA A CA 1
ATOM 5950 C C . ALA A 1 771 ? -28.349 -42.120 36.546 1.00 29.97 771 ALA A C 1
ATOM 5952 O O . ALA A 1 771 ? -28.337 -40.903 36.384 1.00 29.97 771 ALA A O 1
ATOM 5953 N N . GLU A 1 772 ? -27.876 -42.881 35.554 1.00 30.00 772 GLU A N 1
ATOM 5954 C CA . GLU A 1 772 ? -28.581 -43.818 34.639 1.00 30.00 772 GLU A CA 1
ATOM 5955 C C . GLU A 1 772 ? -29.391 -43.166 33.493 1.00 30.00 772 GLU A C 1
ATOM 5957 O O . GLU A 1 772 ? -30.041 -42.139 33.657 1.00 30.00 772 GLU A O 1
ATOM 5962 N N . LEU A 1 773 ? -29.273 -43.780 32.305 1.00 31.69 773 LEU A N 1
ATOM 5963 C CA . LEU A 1 773 ? -29.833 -43.374 31.003 1.00 31.69 773 LEU A CA 1
ATOM 5964 C C . LEU A 1 773 ? -31.122 -44.169 30.693 1.00 31.69 773 LEU A C 1
ATOM 5966 O O . LEU A 1 773 ? -31.384 -45.180 31.347 1.00 31.69 773 LEU A O 1
ATOM 5970 N N . PRO A 1 774 ? -31.915 -43.751 29.690 1.00 41.38 774 PRO A N 1
ATOM 5971 C CA . PRO A 1 774 ? -31.752 -44.307 28.332 1.00 41.38 774 PRO A CA 1
ATOM 5972 C C . PRO A 1 774 ? -31.626 -43.180 27.275 1.00 41.38 774 PRO A C 1
ATOM 5974 O O . PRO A 1 774 ? -32.023 -42.051 27.538 1.00 41.38 774 PRO A O 1
ATOM 5977 N N . VAL A 1 775 ? -30.971 -43.310 26.114 1.00 34.72 775 VAL A N 1
ATOM 5978 C CA . VAL A 1 775 ? -30.887 -44.397 25.110 1.00 34.72 775 VAL A CA 1
ATOM 5979 C C . VAL A 1 775 ? -32.202 -44.638 24.364 1.00 34.72 775 VAL A C 1
ATOM 5981 O O . VAL A 1 775 ? -32.977 -45.511 24.726 1.00 34.72 775 VAL A O 1
ATOM 5984 N N . GLU A 1 776 ? -32.371 -43.946 23.239 1.00 27.67 776 GLU A N 1
ATOM 5985 C CA . GLU A 1 776 ? -33.137 -44.462 22.101 1.00 27.67 776 GLU A CA 1
ATOM 5986 C C . GLU A 1 776 ? -32.484 -43.985 20.788 1.00 27.67 776 GLU A C 1
ATOM 5988 O O . GLU A 1 776 ? -31.717 -43.017 20.780 1.00 27.67 776 GLU A O 1
ATOM 5993 N N . ARG A 1 777 ? -32.674 -44.744 19.704 1.00 35.44 777 ARG A N 1
ATOM 5994 C CA . ARG A 1 777 ? -32.027 -44.573 18.388 1.00 35.44 777 ARG A CA 1
ATOM 5995 C C . ARG A 1 777 ? -32.863 -45.314 17.332 1.00 35.44 777 ARG A C 1
ATOM 5997 O O . ARG A 1 777 ? -33.683 -46.142 17.715 1.00 35.44 777 ARG A O 1
ATOM 6004 N N . SER A 1 778 ? -32.544 -45.108 16.052 1.00 33.41 778 SER A N 1
ATOM 6005 C CA . SER A 1 778 ? -33.276 -45.546 14.842 1.00 33.41 778 SER A CA 1
ATOM 6006 C C . SER A 1 778 ? -34.552 -44.739 14.547 1.00 33.41 778 SER A C 1
ATOM 6008 O O . SER A 1 778 ? -35.217 -44.289 15.477 1.00 33.41 778 SER A O 1
ATOM 6010 N N . ASP A 1 779 ? -34.891 -44.474 13.283 1.00 36.06 779 ASP A N 1
ATOM 6011 C CA . ASP A 1 779 ? -34.156 -44.777 12.030 1.00 36.06 779 ASP A CA 1
ATOM 6012 C C . ASP A 1 779 ? -33.444 -43.536 11.451 1.00 36.06 779 ASP A C 1
ATOM 6014 O O . ASP A 1 779 ? -34.090 -42.468 11.357 1.00 36.06 779 ASP A O 1
#

Secondary structure (DSSP, 8-state):
--------------------------------------TTTHHHHHHHHHSSSSSPPP-----S-TTS---TTS----SSHHHH---------------TT----TTSGGGHHHHHHHHSTT----TT---GGGSTTHHHHHHHHHHHHSS-GGG--HHHHHHHHHHS-GGG---SS--S--SSS-SSSSSBTBPPPPPP--TT-TTT--STTTS--SSTTTTTTPEEEEEE--SSS-EEEEEE-S---B-TT----TT------SGGGSSSSPBPBP--EE-TTSSSEEE-HHHHHHHHHTTTSTTS-GGG---TTTTTSHHHHHHHHHHHHHHHH--SEEEE-S--STTTSSSSBS---TTS--HHHHHHIIIIIIITTTTSTT--EEE---HHHHTTT-TTBSHHHHHHGGGT-SSEE-SSSSEEEEEEEGGGTEEEEEEEE--GGGS---TTS-GGG-TT-TTTS-TT---GGGTS-SSSTTHHHHHHHHHHHHHHHHHHHHTT--SSEEEEEESS-TTTTHHHHHHHHS-B-SSSTT-B-S--EEEE-SSSSBEEE-TTTPPTT-TTT--TT-EEEE--TTSSB--SS---TT--TT-SSSBSSEEEEEEE-SSEEEEEEEETTS-EEEEEEEEPHHHHHHHHHHHHHHHHHHTTT-SSHHHHHHHHHHHHHHHHHHHHTTS--THHHHHHHHHHHHHTTPPPPP---------------------------------------------------------------------

Sequence (779 aa):
MCAFDPPANLPQAFLPSPPVLTSHPTLRIEMAAASATWQRAALLAALLWALAAASPGLPEDFPEDDECMADSSGNNNCSLSVLQQRGRPASLDAIIAAPTATCGTLDQHENDACRDDVTYFGAPKTKGKKSGKNDPNAEGFMKDIMAVTGVGWHSASRDDLQRLYFCAPPGGHQCGLPPCSCSKPPCHSCFGGVAPPKRVSRPGCEGGGKGIQCQPPAKALGYKGMAWPTMTFPGKKEMHIFAIGDWGGMDGTLNMIENRDQLLVYDGGKRAGPSVFPRTRWDKEHNVKLCGHKQFIECFDSHGYPPCEPGCGFVMGVDDQPQILVANAFKARFSLINPQYILNVGDNFYWGGIEKNCGTPMAQLSYTAMHQFSQIFEGVYTGLGDVPWLSVLGNHDWGGRVFNNGWDQQIAYTWYSKRWIMPSAYWSQHVEYPDLNFTVDIYMLDSNAMDAKDSEEDPEHNLCGAKHNPGNADCSAAEGPPSVDECHDWFWDLWAEQQLWIEKQLLKSEADWQIIVTHFPCGHQKEFYEKLHQIDYGSFPNVSRGLDLLVTGHRHDQELWDPAKVRPGDDLRDFGGLTCFVTGGGGGITSEATPNPDDRRDWYGEAQYGFYDLTITKDTILIKSINYDGKEVQSATVQSLLGTMALSAWSLAVQQATKKNLKSAHETNKLAKRLYAAVRRKAMKAAPAKKAAMKAMKATKAMKAAPAMKSSQPEALSDSSECLDSSASLLLLDEHLLARQHKSQLRNPPSRPRKPDVPDGGPLRRIPRMAELPVERSD

Organism: Polarella glacialis (NCBI:txid89957)

Foldseek 3Di:
DDDDDDDDDDDDDDDDDDDDDDDDDDDDDDDDDDDDDPPPVVVVVVVVVVVVPPDDDDPPDDPDDLQFDDDPVPDGDRLALVQQPDDDDDDDDDDDDDDDADADDCPDPLNPLPNLQLVQAPPDDDDNDDHLCRDPCNVQLQLQLCQQAVDHPVPWDSLSSLSSLQFFNANVSHRRHHHVDTPAPPRSTRGNNDDFFDFDDDPPCPPNDPALLNDADQFFANQAAAEDDEAEDEDDDFAKEWEFEQQAADALPDSFGNSHDRNDREPLRNHGDRWAQEQFAAFQVRPGTQAHSNLVSQCQRVLNDPVNDVSQLDDRVCLGQQLLLQLVLVLVVCVVRPHQAYEYAAPNHPDAAFRGFAQDGLRHAHSRLVSSCVRRPCVSNPPSPLRAYAYAHDCSNCTQLENRHHNSNLCSCSRRHSRYDDSHNWYWYKYHHVNQPFIEIETEHEPNLVQCDQQCPPSNGHNLHPSRYDQQRANVSNPAQGGSRCNNVRNVVSVVVVLVSQLVVQLQDLGLAYEYRYEDFQQPPLVSQLCQQQPDLVPDPPQTGGHQEYEYENQQAKAWLACVPQDVVSVSSPSVRHTYIYNSLSRSYGHNGNQPQVDCSRPPHQGRHYIWMWGDHSFKTKIFTAHSNNDTRDIDMTGGSLNVVLVVLLVVLLVVLVVVVDPDPVSSNVRSVVSSVVVSVVVSVSSDDVVVVVVVVVVVVVVVPDDDDDDDDDDDDDDDDDDDDDDDDDDDDDDDDDDDDDDDDDDDDDDDDDDDDDDDDDDDDDDDDDDDDDDDDDD

Radius of gyration: 34.84 Å; chains: 1; bounding box: 102×106×99 Å

InterPro domains:
  IPR004843 Calcineurin-like, phosphoesterase domain [PF00149] (332-557)
  IPR029052 Metallo-dependent phosphatase-like [G3DSA:3.60.21.10] (313-642)
  IPR029052 Metallo-dependent phosphatase-like [SSF56300] (243-635)
  IPR051558 Metallophosphoesterase Purple Acid Phosphatase [PTHR10161] (235-638)

pLDDT: mean 72.51, std 25.91, range [20.89, 98.94]